Protein 2P4V (pdb70)

GO terms:
  GO:0003711 transcription elongation factor activity (F, IDA)
  GO:0032784 regulation of DNA-templated transcription elongation (P, IDA)
  GO:0006352 DNA-templated transcription initiation (P, IDA)

Foldseek 3Di:
DAAQEFEPVLLVVLVVLLCCLVPPVLVVLVVQLVVQVVVDDDPVDPSNVVSVVVNVVSVVVNVVSVVSSVRHDYDDDFCPPDQWQAAQKWWWKADDVGDIDIFGEGDPVDADVPPGHHYCVDQVVVQSRTDGQWDWTWGDDDVDTDIMTTHDIDHD/DADQEFEPVLLVVLVVLLVCLPPPVLVVLVVQLVVQVVVDDDPVDPSVVVSVVVNVVSVVVNVVSVVSSVRRHYDDDFDPPDQWQAAQKWWWKADPVGDIDIFGEGDPVGADVPRGHHYCVDQVNVQSRTDGQWDWTWGDDDVDTDIMTTHDIDHD/DAAQEFAPVVLVVLVVLLCCLVPPVLVVLVVQLVVQVVVDDDPVRPSNVVSVVVNVVSVVVNVVSVVSSVRHHHDDDFCPPDQWQAAQKWWWKADDVGDIDIFGEGDPVDADVPPGHHYCVDQVVVQSRTDGQWDWTWGDDDVDTDIMTTHDIDHD/DAAQEFEPVLLVVLVVLLVCLPPPVLVVLVVQLVVQVVVDDDPVDPSNVVSVVVNVVSVVVNVVSVVSSVRHDYDPDFDPPDQWQAAQKWWWKADDVGDIDIFGEGAPVDADVPPGHHYCVDQVVVQSRTDGQWDWTWGDDDVDTDIMTTHDIDHD/DADQEFEPVLLVVLVVLLVCLPPPVLVVLVVQLVVQVVVDDDPVDPSNVVSVVVNVVSVVVNVVSVVSSVRRHYDPDFDPPDQWQAAQKWWWKADPVGDIDIFGEGAPVGADVPRGHHYCVDQVVVQSRTDGQWDWTWGDDDVDTDIMTTHDIDHD/DAAQEFAPVVLVVLVVLLCCLPPPVLVVLVVQLVVQVVVDDDPVDPSNVVSVVVNVVSVVVNVVSVVSSVRHHYDPDFDPPDQWQAAQKWWWKADPVGDIDIFGEGDPVDADVPPGHHYCVDQVNVQSRTDGQWDWTWGDDDVDTDIMTTHDIDHD

CATH classification: 1.10.287.180 (+1 more: 3.10.50.30)

Nearest PDB structures (foldseek):
  6rin-assembly1_F  TM=9.075E-01  e=1.673E-26  Escherichia coli K-12
  1grj-assembly1_A  TM=8.579E-01  e=1.711E-11  Escherichia coli
  3aoh-assembly2_Y  TM=8.380E-01  e=1.617E-10  Thermus thermophilus HB8
  4wqt-assembly3_Z  TM=8.613E-01  e=5.631E-10  Thermus thermophilus HB8
  2f23-assembly2_B  TM=4.258E-01  e=1.519E-10  Thermus thermophilus HB27

InterPro domains:
  IPR001437 Transcription elongation factor, GreA/GreB, C-terminal [PF01272] (81-155)
  IPR006358 Transcription elongation factor GreB [MF_00930] (1-156)
  IPR006358 Transcription elongation factor GreB [TIGR01461] (2-157)
  IPR018151 Transcription elongation factor, GreA/GreB, conserved site [PS00829] (17-48)
  IPR018151 Transcription elongation factor, GreA/GreB, conserved site [PS00830] (119-135)
  IPR022691 Transcription elongation factor, GreA/GreB, N-terminal [PF03449] (6-74)
  IPR023459 Transcription elongation factor GreA/GreB family [PIRSF006092] (4-155)
  IPR023459 Transcription elongation factor GreA/GreB family [PTHR30437] (3-156)
  IPR028624 Transcription elongation factor GreA/GreB [MF_00105] (2-154)
  IPR036805 Transcription elongation factor, GreA/GreB, N-terminal domain superfamily [G3DSA:1.10.287.180] (1-76)
  IPR036805 Transcription elongation factor, GreA/GreB, N-terminal domain superfamily [SSF46557] (3-78)
  IPR036953 Transcription elongation factor GreA/GreB, C-terminal domain superfamily [G3DSA:3.10.50.30] (77-158)

Organism: Escherichia coli (strain K12) (NCBI:txid83333)

Sequence (936 aa):
MKTPLVTREGYEKLKQELNYLWREERPEVTKKVTWAASLGDRSENADYQYNKKRLREIDRRVRYLTKCMENLKIVDYSPQQEGKVFFGAWVEIENDDGVTHRFRIVGYDEIFGRKDYISIDSPMARALLKKEVGDLAVVNTPAGEASWYVNAIEYVMKTPLVTREGYEKLKQELNYLWREERPEVTKKVTWAASLGDRSENADYQYNKKRLREIDRRVRYLTKCMENLKIVDYSPQQEGKVFFGAWVEIENDDGVTHRFRIVGYDEIFGRKDYISIDSPMARALLKKEVGDLAVVNTPAGEASWYVNAIEYVMKTPLVTREGYEKLKQELNYLWREERPEVTKKVTWAASLGDRSENADYQYNKKRLREIDRRVRYLTKCMENLKIVDYSPQQEGKVFFGAWVEIENDDGVTHRFRIVGYDEIFGRKDYISIDSPMARALLKKEVGDLAVVNTPAGEASWYVNAIEYVMKTPLVTREGYEKLKQELNYLWREERPEVTKKVTWAASLGDRSENADYQYNKKRLREIDRRVRYLTKCMENLKIVDYSPQQEGKVFFGAWVEIENDDGVTHRFRIVGYDEIFGRKDYISIDSPMARALLKKEVGDLAVVNTPAGEASWYVNAIEYVMKTPLVTREGYEKLKQELNYLWREERPEVTKKVTWAASLGDRSENADYQYNKKRLREIDRRVRYLTKCMENLKIVDYSPQQEGKVFFGAWVEIENDDGVTHRFRIVGYDEIFGRKDYISIDSPMARALLKKEVGDLAVVNTPAGEASWYVNAIEYVMKTPLVTREGYEKLKQELNYLWREERPEVTKKVTWAASLGDRSENADYQYNKKRLREIDRRVRYLTKCMENLKIVDYSPQQEGKVFFGAWVEIENDDGVTHRFRIVGYDEIFGRKDYISIDSPMARALLKKEVGDLAVVNTPAGEASWYVNAIEYV

Radius of gyration: 55.01 Å; Cα contacts (8 Å, |Δi|>4): 1541; chains: 6; bounding box: 111×116×111 Å

Secondary structure (DSSP, 8-state):
----EE-HHHHHHHHHHHHIIIIIIHHHHHHHHHHHHHHS-TTT-HHHHHHHHHHHHHHHHHHHHHHHHHH-EE----SSS-SS-SSS-EEEEE-TT---EEEEB--STT--SSS--B-TTSHHHHHSTT--TT-EEEEE-SS-EEEEEEEEEE--/----EE-HHHHHHHHHHHHIIIIIIHHHHHHHHHHHHHHS-TTT-HHHHHHHHHHHHHHHHHHHHHHHHHHPEE----SSS-SS-SSS-EEEEE-TT---EEEEB--STT--SSS--B-TTSHHHHHSTT--TT-EEEEE-SS-EEEEEEEEEE--/----EE-HHHHHHHHHHHHIIIIIIHHHHHHHHHHHHHHS-TTT-HHHHHHHHHHHHHHHHHHHHHHHHHH-EE----SSS-SS-SSS-EEEEE-TT---EEEEB--STT--SSS--B-TTSHHHHHTTT--TT-EEEEE-SS-EEEEEEEEEE--/----EE-HHHHHHHHHHHHIIIIIIHHHHHHHHHHHHHHS-TTT-HHHHHHHHHHHHHHHHHHHHHHHHHH-EE----SSS-SS-SSS-EEEEE-TT---EEEEB--STT--SSS--B-TTSHHHHHSTT--TT-EEEEE-SS-EEEEEEEEEE--/----EE-HHHHHHHHHHHHIIIIIIHHHHHHHHHHHHHHS-TTT-HHHHHHHHHHHHHHHHHHHHHHHHHHPEE----SSS-SS-SSS-EEEEE-TT---EEEEB--STT--SSS--B-TTSHHHHHSTT--TT-EEEEE-SS-EEEEEEEEEE--/----EE-HHHHHHHHHHHHIIIIIIHHHHHHHHHHHHHHS-TTT-HHHHHHHHHHHHHHHHHHHHHHHHHH-EE----SSS-SS-SSS-EEEEE-TT---EEEEB--STT--SSS--B-TTSHHHHHTTT--TT-EEEEE-SS-EEEEEEEEEE--

B-factor: mean 42.67, std 9.83, range [2.86, 78.18]

Structure (mmCIF, N/CA/C/O backbone):
data_2P4V
#
_entry.id   2P4V
#
_cell.length_a   148.320
_cell.length_b   148.320
_cell.length_c   116.770
_cell.angle_alpha   90.00
_cell.angle_beta   90.00
_cell.angle_gamma   90.00
#
_symmetry.space_group_name_H-M   'P 43'
#
loop_
_entity.id
_entity.type
_entity.pdbx_description
1 polymer 'Transcription elongation factor greB'
2 water water
#
loop_
_atom_site.group_PDB
_atom_site.id
_atom_site.type_symbol
_atom_site.label_atom_id
_atom_site.label_alt_id
_atom_site.label_comp_id
_atom_site.label_asym_id
_atom_site.label_entity_id
_atom_site.label_seq_id
_atom_site.pdbx_PDB_ins_code
_atom_site.Cartn_x
_atom_site.Cartn_y
_atom_site.Cartn_z
_atom_site.occupancy
_atom_site.B_iso_or_equiv
_atom_site.auth_seq_id
_atom_site.auth_comp_id
_atom_site.auth_asym_id
_atom_site.auth_atom_id
_atom_site.pdbx_PDB_model_num
ATOM 1 N N . MET A 1 1 ? 22.243 96.285 5.055 1.00 57.29 1 MET A N 1
ATOM 2 C CA . MET A 1 1 ? 23.469 95.662 4.484 1.00 57.23 1 MET A CA 1
ATOM 3 C C . MET A 1 1 ? 23.978 94.502 5.367 1.00 56.20 1 MET A C 1
ATOM 4 O O . MET A 1 1 ? 24.939 93.819 5.020 1.00 56.53 1 MET A O 1
ATOM 9 N N . LYS A 1 2 ? 23.334 94.297 6.512 1.00 54.47 2 LYS A N 1
ATOM 10 C CA . LYS A 1 2 ? 23.682 93.213 7.439 1.00 51.70 2 LYS A CA 1
ATOM 11 C C . LYS A 1 2 ? 22.456 92.309 7.601 1.00 50.56 2 LYS A C 1
ATOM 12 O O . LYS A 1 2 ? 21.435 92.747 8.136 1.00 50.48 2 LYS A O 1
ATOM 18 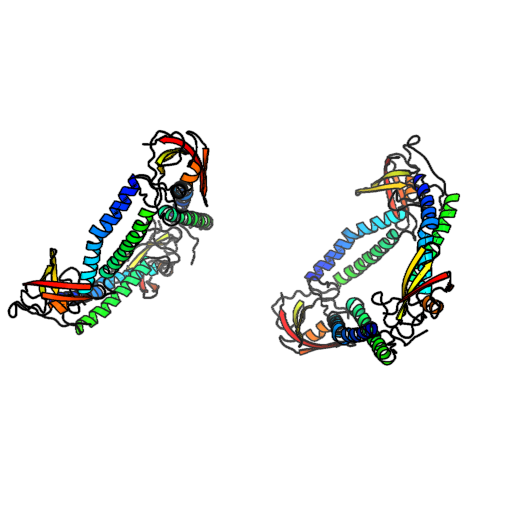N N . THR A 1 3 ? 22.534 91.062 7.142 1.00 48.43 3 THR A N 1
ATOM 19 C CA . THR A 1 3 ? 21.361 90.195 7.244 1.00 46.84 3 THR A CA 1
ATOM 20 C C . THR A 1 3 ? 21.549 88.996 8.186 1.00 45.94 3 THR A C 1
ATOM 21 O O . THR A 1 3 ? 22.489 88.219 8.036 1.00 46.36 3 THR A O 1
ATOM 25 N N . PRO A 1 4 ? 20.619 88.840 9.159 1.00 44.15 4 PRO A N 1
ATOM 26 C CA . PRO A 1 4 ? 20.517 87.826 10.214 1.00 41.46 4 PRO A CA 1
ATOM 27 C C . PRO A 1 4 ? 20.216 86.406 9.734 1.00 40.22 4 PRO A C 1
ATOM 28 O O . PRO A 1 4 ? 20.666 85.456 10.371 1.00 41.83 4 PRO A O 1
ATOM 32 N N . LEU A 1 5 ? 19.471 86.222 8.655 1.00 37.73 5 LEU A N 1
ATOM 33 C CA . LEU A 1 5 ? 19.155 84.862 8.233 1.00 36.00 5 LEU A CA 1
ATOM 34 C C . LEU A 1 5 ? 20.409 84.023 8.023 1.00 35.66 5 LEU A C 1
ATOM 35 O O . LEU A 1 5 ? 21.383 84.485 7.438 1.00 35.65 5 LEU A O 1
ATOM 40 N N . VAL A 1 6 ? 20.363 82.797 8.525 1.00 35.71 6 VAL A N 1
ATOM 41 C CA . VAL A 1 6 ? 21.450 81.856 8.429 1.00 36.89 6 VAL A CA 1
ATOM 42 C C . VAL A 1 6 ? 20.900 80.449 8.407 1.00 37.98 6 VAL A C 1
ATOM 43 O O . VAL A 1 6 ? 19.960 80.060 9.084 1.00 38.16 6 VAL A O 1
ATOM 47 N N . THR A 1 7 ? 21.465 79.701 7.552 1.00 38.25 7 THR A N 1
ATOM 48 C CA . THR A 1 7 ? 21.085 78.335 7.417 1.00 38.20 7 THR A CA 1
ATOM 49 C C . THR A 1 7 ? 21.292 77.567 8.723 1.00 38.88 7 THR A C 1
ATOM 50 O O . THR A 1 7 ? 22.070 77.981 9.593 1.00 39.04 7 THR A O 1
ATOM 54 N N . ARG A 1 8 ? 20.601 76.438 8.849 1.00 39.89 8 ARG A N 1
ATOM 55 C CA . ARG A 1 8 ? 20.775 75.562 10.014 1.00 40.64 8 ARG A CA 1
ATOM 56 C C . ARG A 1 8 ? 22.197 75.013 10.007 1.00 40.83 8 ARG A C 1
ATOM 57 O O . ARG A 1 8 ? 22.871 74.962 11.035 1.00 41.33 8 ARG A O 1
ATOM 65 N N . GLU A 1 9 ? 22.638 74.602 8.822 1.00 40.91 9 GLU A N 1
ATOM 66 C CA . GLU A 1 9 ? 23.975 74.079 8.663 1.00 40.32 9 GLU A CA 1
ATOM 67 C C . GLU A 1 9 ? 24.988 75.107 9.131 1.00 39.89 9 GLU A C 1
ATOM 68 O O . GLU A 1 9 ? 25.813 74.827 9.991 1.00 38.94 9 GLU A O 1
ATOM 74 N N . GLY A 1 10 ? 24.893 76.305 8.564 1.00 40.47 10 GLY A N 1
ATOM 75 C CA . GLY A 1 10 ? 25.803 77.381 8.904 1.00 41.40 10 GLY A CA 1
ATOM 76 C C . GLY A 1 10 ? 25.822 77.688 10.375 1.00 41.98 10 GLY A C 1
ATOM 77 O O . GLY A 1 10 ? 26.823 78.168 10.913 1.00 43.80 10 GLY A O 1
ATOM 78 N N . TYR A 1 11 ? 24.716 77.414 11.044 1.00 41.63 11 TYR A N 1
ATOM 79 C CA . TYR A 1 11 ? 24.666 77.678 12.465 1.00 41.29 11 TYR A CA 1
ATOM 80 C C . TYR A 1 11 ? 25.623 76.754 13.203 1.00 41.14 11 TYR A C 1
ATOM 81 O O . TYR A 1 11 ? 26.441 77.194 14.010 1.00 41.03 11 TYR A O 1
ATOM 90 N N . GLU A 1 12 ? 25.502 75.468 12.908 1.00 41.37 12 GLU A N 1
ATOM 91 C CA . GLU A 1 12 ? 26.343 74.459 13.522 1.00 42.16 12 GLU A CA 1
ATOM 92 C C . GLU A 1 12 ? 27.809 74.874 13.517 1.00 42.43 12 GLU A C 1
ATOM 93 O O . GLU A 1 12 ? 28.525 74.681 14.505 1.00 42.35 12 GLU A O 1
ATOM 99 N N . LYS A 1 13 ? 28.241 75.452 12.402 1.00 42.66 13 LYS A N 1
ATOM 100 C CA . LYS A 1 13 ? 29.618 75.892 12.242 1.00 43.31 13 LYS A CA 1
ATOM 101 C C . LYS A 1 13 ? 29.969 76.992 13.221 1.00 42.47 13 LYS A C 1
ATOM 102 O O . LYS A 1 13 ? 30.916 76.861 13.991 1.00 42.59 13 LYS A O 1
ATOM 108 N N . LEU A 1 14 ? 29.209 78.078 13.187 1.00 41.02 14 LEU A N 1
ATOM 109 C CA . LEU A 1 14 ? 29.463 79.184 14.080 1.00 40.78 14 LEU A CA 1
ATOM 110 C C . LEU A 1 14 ? 29.618 78.691 15.501 1.00 40.79 14 LEU A C 1
ATOM 111 O O . LEU A 1 14 ? 30.488 79.157 16.240 1.00 41.60 14 LEU A O 1
ATOM 116 N N . LYS A 1 15 ? 28.779 77.737 15.886 1.00 40.89 15 LYS A N 1
ATOM 117 C CA . LYS A 1 15 ? 28.896 77.178 17.221 1.00 41.12 15 LYS A CA 1
ATOM 118 C C . LYS A 1 15 ? 30.234 76.454 17.333 1.00 41.31 15 LYS A C 1
ATOM 119 O O . LYS A 1 15 ? 31.001 76.648 18.287 1.00 41.18 15 LYS A O 1
ATOM 125 N N . GLN A 1 16 ? 30.496 75.623 16.330 1.00 40.98 16 GLN A N 1
ATOM 126 C CA . GLN A 1 16 ? 31.720 74.840 16.265 1.00 40.28 16 GLN A CA 1
ATOM 127 C C . GLN A 1 16 ? 32.949 75.738 16.412 1.00 39.72 16 GLN A C 1
ATOM 128 O O . GLN A 1 16 ? 33.860 75.397 17.167 1.00 40.18 16 GLN A O 1
ATOM 134 N N . GLU A 1 17 ? 32.971 76.880 15.717 1.00 38.31 17 GLU A N 1
ATOM 135 C CA . GLU A 1 17 ? 34.124 77.778 15.790 1.00 36.21 17 GLU A CA 1
ATOM 136 C C . GLU A 1 17 ? 34.360 78.268 17.205 1.00 35.81 17 GLU A C 1
ATOM 137 O O . GLU A 1 17 ? 35.439 78.061 17.773 1.00 35.09 17 GLU A O 1
ATOM 143 N N . LEU A 1 18 ? 33.350 78.912 17.778 1.00 34.90 18 LEU A N 1
ATOM 144 C CA . LEU A 1 18 ? 33.466 79.418 19.133 1.00 34.97 18 LEU A CA 1
ATOM 145 C C . LEU A 1 18 ? 33.973 78.323 20.060 1.00 36.26 18 LEU A C 1
ATOM 146 O O . LEU A 1 18 ? 34.648 78.590 21.065 1.00 36.99 18 LEU A O 1
ATOM 151 N N . ASN A 1 19 ? 33.633 77.084 19.708 1.00 37.39 19 ASN A N 1
ATOM 152 C CA . ASN A 1 19 ? 34.073 75.930 20.472 1.00 37.67 19 ASN A CA 1
ATOM 153 C C . ASN A 1 19 ? 35.553 75.691 20.253 1.00 37.19 19 ASN A C 1
ATOM 154 O O . ASN A 1 19 ? 36.324 75.629 21.203 1.00 38.06 19 ASN A O 1
ATOM 159 N N . TYR A 1 20 ? 35.951 75.572 18.998 1.00 36.84 20 TYR A N 1
ATOM 160 C CA . TYR A 1 20 ? 37.347 75.357 18.664 1.00 37.04 20 TYR A CA 1
ATOM 161 C C . TYR A 1 20 ? 38.202 76.529 19.113 1.00 37.16 20 TYR A C 1
ATOM 162 O O . TYR A 1 20 ? 39.362 76.353 19.457 1.00 38.31 20 TYR A O 1
ATOM 171 N N . LEU A 1 21 ? 37.631 77.721 19.119 1.00 37.13 21 LEU A N 1
ATOM 172 C CA . LEU A 1 21 ? 38.398 78.913 19.469 1.00 38.36 21 LEU A CA 1
ATOM 173 C C . LEU A 1 21 ? 38.697 79.051 20.964 1.00 39.55 21 LEU A C 1
ATOM 174 O O . LEU A 1 21 ? 39.845 79.330 21.356 1.00 40.13 21 LEU A O 1
ATOM 179 N N . TRP A 1 22 ? 37.668 78.855 21.783 1.00 39.97 22 TRP A N 1
ATOM 180 C CA . TRP A 1 22 ? 37.750 79.007 23.233 1.00 41.14 22 TRP A CA 1
ATOM 181 C C . TRP A 1 22 ? 38.278 77.755 23.939 1.00 40.57 22 TRP A C 1
ATOM 182 O O . TRP A 1 22 ? 38.868 77.843 25.012 1.00 40.30 22 TRP A O 1
ATOM 193 N N . ARG A 1 23 ? 38.080 76.594 23.342 1.00 40.36 23 ARG A N 1
ATOM 194 C CA . ARG A 1 23 ? 38.535 75.391 23.986 1.00 41.14 23 ARG A CA 1
ATOM 195 C C . ARG A 1 23 ? 39.771 74.793 23.339 1.00 40.69 23 ARG A C 1
ATOM 196 O O . ARG A 1 23 ? 40.515 74.078 24.002 1.00 41.44 23 ARG A O 1
ATOM 204 N N . GLU A 1 24 ? 40.024 75.075 22.067 1.00 40.53 24 GLU A N 1
ATOM 205 C CA . GLU A 1 24 ? 41.191 74.459 21.456 1.00 40.92 24 GLU A CA 1
ATOM 206 C C . GLU A 1 24 ? 42.303 75.408 20.993 1.00 41.54 24 GLU A C 1
ATOM 207 O O . GLU A 1 24 ? 43.471 75.070 21.170 1.00 41.26 24 GLU A O 1
ATOM 213 N N . GLU A 1 25 ? 42.016 76.577 20.415 1.00 42.15 25 GLU A N 1
ATOM 214 C CA . GLU A 1 25 ? 43.149 77.394 19.978 1.00 43.29 25 GLU A CA 1
ATOM 215 C C . GLU A 1 25 ? 43.555 78.451 20.991 1.00 43.27 25 GLU A C 1
ATOM 216 O O . GLU A 1 25 ? 44.734 78.807 21.041 1.00 43.57 25 GLU A O 1
ATOM 222 N N . ARG A 1 26 ? 42.630 78.977 21.792 1.00 43.35 26 ARG A N 1
ATOM 223 C CA . ARG A 1 26 ? 43.080 79.947 22.789 1.00 44.03 26 ARG A CA 1
ATOM 224 C C . ARG A 1 26 ? 44.196 79.318 23.640 1.00 44.26 26 ARG A C 1
ATOM 225 O O . ARG A 1 26 ? 45.194 79.977 23.983 1.00 43.32 26 ARG A O 1
ATOM 233 N N . PRO A 1 27 ? 44.039 78.027 23.992 1.00 44.33 27 PRO A N 1
ATOM 234 C CA . PRO A 1 27 ? 45.100 77.395 24.782 1.00 43.60 27 PRO A CA 1
ATOM 235 C C . PRO A 1 27 ? 46.430 77.425 24.039 1.00 42.41 27 PRO A C 1
ATOM 236 O O . PRO A 1 27 ? 47.455 77.758 24.615 1.00 42.44 27 PRO A O 1
ATOM 240 N N . GLU A 1 28 ? 46.396 77.087 22.753 1.00 40.17 28 GLU A N 1
ATOM 241 C CA . GLU A 1 28 ? 47.606 77.083 21.954 1.00 38.90 28 GLU A CA 1
ATOM 242 C C . GLU A 1 28 ? 48.262 78.466 21.907 1.00 38.27 28 GLU A C 1
ATOM 243 O O . GLU A 1 28 ? 49.432 78.612 22.245 1.00 37.89 28 GLU A O 1
ATOM 249 N N . VAL A 1 29 ? 47.509 79.487 21.513 1.00 37.74 29 VAL A N 1
ATOM 250 C CA . VAL A 1 29 ? 48.075 80.822 21.381 1.00 37.00 29 VAL A CA 1
ATOM 251 C C . VAL A 1 29 ? 48.621 81.369 22.686 1.00 37.11 29 VAL A C 1
ATOM 252 O O . VAL A 1 29 ? 49.769 81.815 22.729 1.00 38.12 29 VAL A O 1
ATOM 256 N N . THR A 1 30 ? 47.825 81.345 23.751 1.00 37.59 30 THR A N 1
ATOM 257 C CA . THR A 1 30 ? 48.296 81.911 25.013 1.00 37.85 30 THR A CA 1
ATOM 258 C C . THR A 1 30 ? 49.583 81.243 25.452 1.00 38.54 30 THR A C 1
ATOM 259 O O . THR A 1 30 ? 50.470 81.880 26.012 1.00 38.48 30 THR A O 1
ATOM 263 N N . LYS A 1 31 ? 49.684 79.951 25.176 1.00 39.48 31 LYS A N 1
ATOM 264 C CA . LYS A 1 31 ? 50.869 79.206 25.562 1.00 40.17 31 LYS A CA 1
ATOM 265 C C . LYS A 1 31 ? 52.132 79.722 24.878 1.00 39.92 31 LYS A C 1
ATOM 266 O O . LYS A 1 31 ? 53.187 79.777 25.512 1.00 40.15 31 LYS A O 1
ATOM 272 N N . LYS A 1 32 ? 52.050 80.106 23.605 1.00 39.87 32 LYS A N 1
ATOM 273 C CA . LYS A 1 32 ? 53.253 80.592 22.935 1.00 40.50 32 LYS A CA 1
ATOM 274 C C . LYS A 1 32 ? 53.659 81.959 23.460 1.00 40.16 32 LYS A C 1
ATOM 275 O O . LYS A 1 32 ? 54.821 82.151 23.835 1.00 41.98 32 LYS A O 1
ATOM 281 N N . VAL A 1 33 ? 52.718 82.903 23.503 1.00 38.52 33 VAL A N 1
ATOM 282 C CA . VAL A 1 33 ? 53.001 84.259 24.005 1.00 36.81 33 VAL A CA 1
ATOM 283 C C . VAL A 1 33 ? 53.725 84.178 25.352 1.00 36.27 33 VAL A C 1
ATOM 284 O O . VAL A 1 33 ? 54.517 85.056 25.727 1.00 36.69 33 VAL A O 1
ATOM 288 N N . THR A 1 34 ? 53.438 83.105 26.076 1.00 34.85 34 THR A N 1
ATOM 289 C CA . THR A 1 34 ? 54.066 82.877 27.348 1.00 33.25 34 THR A CA 1
ATOM 290 C C . THR A 1 34 ? 55.566 82.727 27.155 1.00 32.02 34 THR A C 1
ATOM 291 O O . THR A 1 34 ? 56.352 83.554 27.619 1.00 31.40 34 THR A O 1
ATOM 295 N N . TRP A 1 35 ? 55.953 81.669 26.455 1.00 30.43 35 TRP A N 1
ATOM 296 C CA . TRP A 1 35 ? 57.364 81.396 26.227 1.00 30.62 35 TRP A CA 1
ATOM 297 C C . TRP A 1 35 ? 58.055 82.594 25.589 1.00 30.31 35 TRP A C 1
ATOM 298 O O . TRP A 1 35 ? 59.190 82.917 25.906 1.00 30.75 35 TRP A O 1
ATOM 309 N N . ALA A 1 36 ? 57.356 83.250 24.682 1.00 30.57 36 ALA A N 1
ATOM 310 C CA . ALA A 1 36 ? 57.913 84.389 23.990 1.00 31.35 36 ALA A CA 1
ATOM 311 C C . ALA A 1 36 ? 58.486 85.392 24.965 1.00 32.81 36 ALA A C 1
ATOM 312 O O . ALA A 1 36 ? 59.593 85.897 24.781 1.00 35.05 36 ALA A O 1
ATOM 314 N N . ALA A 1 37 ? 57.733 85.679 26.013 1.00 33.12 37 ALA A N 1
ATOM 315 C CA . ALA A 1 37 ? 58.194 86.638 26.987 1.00 33.35 37 ALA A CA 1
ATOM 316 C C . ALA A 1 37 ? 59.377 86.086 27.760 1.00 34.18 37 ALA A C 1
ATOM 317 O O . ALA A 1 37 ? 60.385 86.775 27.944 1.00 34.72 37 ALA A O 1
ATOM 319 N N . SER A 1 38 ? 59.255 84.844 28.210 1.00 34.91 38 SER A N 1
ATOM 320 C CA . SER A 1 38 ? 60.333 84.198 28.954 1.00 36.57 38 SER A CA 1
ATOM 321 C C . SER A 1 38 ? 61.625 84.222 28.136 1.00 36.45 38 SER A C 1
ATOM 322 O O . SER A 1 38 ? 62.717 84.434 28.663 1.00 37.11 38 SER A O 1
ATOM 325 N N . LEU A 1 39 ? 61.471 84.028 26.834 1.00 36.12 39 LEU A N 1
ATOM 326 C CA . LEU A 1 39 ? 62.591 83.960 25.916 1.00 36.09 39 LEU A CA 1
ATOM 327 C C . LEU A 1 39 ? 63.343 85.265 25.670 1.00 36.71 39 LEU A C 1
ATOM 328 O O . LEU A 1 39 ? 64.549 85.200 25.456 1.00 37.47 39 LEU A O 1
ATOM 333 N N . GLY A 1 40 ? 62.705 86.436 25.674 1.00 37.22 40 GLY A N 1
ATOM 334 C CA . GLY A 1 40 ? 63.517 87.616 25.417 1.00 36.92 40 GLY A CA 1
ATOM 335 C C . GLY A 1 40 ? 62.772 88.886 25.085 1.00 37.15 40 GLY A C 1
ATOM 336 O O . GLY A 1 40 ? 61.596 89.039 25.399 1.00 38.14 40 GLY A O 1
ATOM 337 N N . ASP A 1 41 ? 63.497 89.794 24.431 1.00 36.95 41 ASP A N 1
ATOM 338 C CA . ASP A 1 41 ? 63.036 91.132 24.052 1.00 37.18 41 ASP A CA 1
ATOM 339 C C . ASP A 1 41 ? 61.783 91.162 23.206 1.00 37.74 41 ASP A C 1
ATOM 340 O O . ASP A 1 41 ? 61.583 90.367 22.297 1.00 38.20 41 ASP A O 1
ATOM 345 N N . ARG A 1 42 ? 60.960 92.145 23.548 1.00 39.74 42 ARG A N 1
ATOM 346 C CA . ARG A 1 42 ? 59.640 92.404 22.978 1.00 41.67 42 ARG A CA 1
ATOM 347 C C . ARG A 1 42 ? 59.595 92.750 21.484 1.00 42.75 42 ARG A C 1
ATOM 348 O O . ARG A 1 42 ? 58.879 92.095 20.724 1.00 43.74 42 ARG A O 1
ATOM 356 N N . SER A 1 43 ? 60.344 93.754 21.038 1.00 43.05 43 SER A N 1
ATOM 357 C CA . SER A 1 43 ? 60.270 94.160 19.632 1.00 43.67 43 SER A CA 1
ATOM 358 C C . SER A 1 43 ? 60.964 93.215 18.641 1.00 42.70 43 SER A C 1
ATOM 359 O O . SER A 1 43 ? 60.341 92.778 17.667 1.00 42.30 43 SER A O 1
ATOM 362 N N . GLU A 1 44 ? 62.237 92.899 18.869 1.00 42.29 44 GLU A N 1
ATOM 363 C CA . GLU A 1 44 ? 62.976 92.052 17.939 1.00 41.77 44 GLU A CA 1
ATOM 364 C C . GLU A 1 44 ? 62.314 90.687 17.751 1.00 40.72 44 GLU A C 1
ATOM 365 O O . GLU A 1 44 ? 62.452 90.075 16.692 1.00 40.17 44 GLU A O 1
ATOM 371 N N . ASN A 1 45 ? 61.588 90.218 18.764 1.00 39.37 45 ASN A N 1
ATOM 372 C CA . ASN A 1 45 ? 60.921 88.916 18.678 1.00 37.70 45 ASN A CA 1
ATOM 373 C C . ASN A 1 45 ? 59.642 88.999 17.864 1.00 37.01 45 ASN A C 1
ATOM 374 O O . ASN A 1 45 ? 58.674 89.646 18.267 1.00 36.00 45 ASN A O 1
ATOM 379 N N . ALA A 1 46 ? 59.645 88.331 16.718 1.00 37.11 46 ALA A N 1
ATOM 380 C CA . ALA A 1 46 ? 58.496 88.336 15.819 1.00 38.07 46 ALA A CA 1
ATOM 381 C C . ALA A 1 46 ? 57.397 87.349 16.242 1.00 38.11 46 ALA A C 1
ATOM 382 O O . ALA A 1 46 ? 56.232 87.533 15.899 1.00 38.18 46 ALA A O 1
ATOM 384 N N . ASP A 1 47 ? 57.757 86.308 16.981 1.00 37.97 47 ASP A N 1
ATOM 385 C CA . ASP A 1 47 ? 56.759 85.339 17.374 1.00 37.37 47 ASP A CA 1
ATOM 386 C C . ASP A 1 47 ? 55.966 85.815 18.581 1.00 37.84 47 ASP A C 1
ATOM 387 O O . ASP A 1 47 ? 54.807 85.441 18.746 1.00 38.52 47 ASP A O 1
ATOM 392 N N . TYR A 1 48 ? 56.581 86.630 19.432 1.00 38.15 48 TYR A N 1
ATOM 393 C CA . TYR A 1 48 ? 55.855 87.166 20.567 1.00 38.50 48 TYR A CA 1
ATOM 394 C C . TYR A 1 48 ? 54.784 88.112 20.048 1.00 39.67 48 TYR A C 1
ATOM 395 O O . TYR A 1 48 ? 53.663 88.140 20.543 1.00 40.57 48 TYR A O 1
ATOM 404 N N . GLN A 1 49 ? 55.156 88.884 19.030 1.00 40.50 49 GLN A N 1
ATOM 405 C CA . GLN A 1 49 ? 54.254 89.849 18.425 1.00 41.28 49 GLN A CA 1
ATOM 406 C C . GLN A 1 49 ? 53.210 89.180 17.534 1.00 41.86 49 GLN A C 1
ATOM 407 O O . GLN A 1 49 ? 52.025 89.514 17.623 1.00 43.34 49 GLN A O 1
ATOM 413 N N . TYR A 1 50 ? 53.625 88.242 16.682 1.00 40.95 50 TYR A N 1
ATOM 414 C CA . TYR A 1 50 ? 52.657 87.585 15.807 1.00 40.20 50 TYR A CA 1
ATOM 415 C C . TYR A 1 50 ? 51.577 86.911 16.628 1.00 40.31 50 TYR A C 1
ATOM 416 O O . TYR A 1 50 ? 50.389 87.055 16.346 1.00 40.29 50 TYR A O 1
ATOM 425 N N . ASN A 1 51 ? 51.999 86.182 17.657 1.00 40.21 51 ASN A N 1
ATOM 426 C CA . ASN A 1 51 ? 51.049 85.462 18.475 1.00 39.61 51 ASN A CA 1
ATOM 427 C C . ASN A 1 51 ? 50.183 86.381 19.307 1.00 39.56 51 ASN A C 1
ATOM 428 O O . ASN A 1 51 ? 49.056 86.027 19.655 1.00 39.99 51 ASN A O 1
ATOM 433 N N . LYS A 1 52 ? 50.677 87.566 19.630 1.00 38.88 52 LYS A N 1
ATOM 434 C CA . LYS A 1 52 ? 49.832 88.468 20.374 1.00 38.14 52 LYS A CA 1
ATOM 435 C C . LYS A 1 52 ? 48.676 88.905 19.471 1.00 37.90 52 LYS A C 1
ATOM 436 O O . LYS A 1 52 ? 47.526 89.010 19.912 1.00 37.52 52 LYS A O 1
ATOM 442 N N . LYS A 1 53 ? 48.984 89.136 18.197 1.00 37.10 53 LYS A N 1
ATOM 443 C CA . LYS A 1 53 ? 47.952 89.561 17.267 1.00 36.82 53 LYS A CA 1
ATOM 444 C C . LYS A 1 53 ? 46.918 88.472 17.048 1.00 37.26 53 LYS A C 1
ATOM 445 O O . LYS A 1 53 ? 45.726 88.716 17.205 1.00 36.98 53 LYS A O 1
ATOM 451 N N . ARG A 1 54 ? 47.356 87.271 16.680 1.00 37.43 54 ARG A N 1
ATOM 452 C CA . ARG A 1 54 ? 46.403 86.197 16.440 1.00 39.13 54 ARG A CA 1
ATOM 453 C C . ARG A 1 54 ? 45.503 86.002 17.653 1.00 40.65 54 ARG A C 1
ATOM 454 O O . ARG A 1 54 ? 44.368 85.543 17.532 1.00 40.33 54 ARG A O 1
ATOM 462 N N . LEU A 1 55 ? 46.006 86.351 18.833 1.00 42.37 55 LEU A N 1
ATOM 463 C CA . LEU A 1 55 ? 45.190 86.228 20.035 1.00 44.69 55 LEU A CA 1
ATOM 464 C C . LEU A 1 55 ? 44.236 87.418 20.143 1.00 45.88 55 LEU A C 1
ATOM 465 O O . LEU A 1 55 ? 43.119 87.301 20.649 1.00 45.77 55 LEU A O 1
ATOM 470 N N . ARG A 1 56 ? 44.679 88.575 19.675 1.00 47.35 56 ARG A N 1
ATOM 471 C CA . ARG A 1 56 ? 43.789 89.723 19.679 1.00 48.03 56 ARG A CA 1
ATOM 472 C C . ARG A 1 56 ? 42.692 89.481 18.637 1.00 47.09 56 ARG A C 1
ATOM 473 O O . ARG A 1 56 ? 41.518 89.763 18.861 1.00 46.45 56 ARG A O 1
ATOM 481 N N . GLU A 1 57 ? 43.101 88.946 17.493 1.00 46.38 57 GLU A N 1
ATOM 482 C CA . GLU A 1 57 ? 42.170 88.644 16.426 1.00 45.92 57 GLU A CA 1
ATOM 483 C C . GLU A 1 57 ? 41.236 87.529 16.870 1.00 45.95 57 GLU A C 1
ATOM 484 O O . GLU A 1 57 ? 40.034 87.577 16.617 1.00 45.40 57 GLU A O 1
ATOM 490 N N . ILE A 1 58 ? 41.801 86.532 17.553 1.00 46.36 58 ILE A N 1
ATOM 491 C CA . ILE A 1 58 ? 41.024 85.384 17.986 1.00 47.14 58 ILE A CA 1
ATOM 492 C C . ILE A 1 58 ? 39.921 85.773 18.967 1.00 47.54 58 ILE A C 1
ATOM 493 O O . ILE A 1 58 ? 38.752 85.440 18.761 1.00 47.87 58 ILE A O 1
ATOM 498 N N . ASP A 1 59 ? 40.270 86.483 20.026 1.00 49.02 59 ASP A N 1
ATOM 499 C CA . ASP A 1 59 ? 39.259 86.881 20.992 1.00 50.41 59 ASP A CA 1
ATOM 500 C C . ASP A 1 59 ? 38.273 87.846 20.344 1.00 50.45 59 ASP A C 1
ATOM 501 O O . ASP A 1 59 ? 37.152 88.021 20.824 1.00 51.43 59 ASP A O 1
ATOM 506 N N . ARG A 1 60 ? 38.685 88.471 19.244 1.00 49.50 60 ARG A N 1
ATOM 507 C CA . ARG A 1 60 ? 37.799 89.400 18.573 1.00 47.36 60 ARG A CA 1
ATOM 508 C C . ARG A 1 60 ? 36.656 88.654 17.936 1.00 45.49 60 ARG A C 1
ATOM 509 O O . ARG A 1 60 ? 35.495 88.970 18.188 1.00 44.92 60 ARG A O 1
ATOM 517 N N . ARG A 1 61 ? 36.975 87.653 17.125 1.00 43.48 61 ARG A N 1
ATOM 518 C CA . ARG A 1 61 ? 35.918 86.896 16.507 1.00 42.59 61 ARG A CA 1
ATOM 519 C C . ARG A 1 61 ? 35.117 86.181 17.567 1.00 42.09 61 ARG A C 1
ATOM 520 O O . ARG A 1 61 ? 33.924 85.946 17.394 1.00 41.93 61 ARG A O 1
ATOM 528 N N . VAL A 1 62 ? 35.769 85.845 18.673 1.00 41.69 62 VAL A N 1
ATOM 529 C CA . VAL A 1 62 ? 35.058 85.180 19.744 1.00 42.53 62 VAL A CA 1
ATOM 530 C C . VAL A 1 62 ? 33.903 86.073 20.183 1.00 43.61 62 VAL A C 1
ATOM 531 O O . VAL A 1 62 ? 32.791 85.608 20.478 1.00 43.11 62 VAL A O 1
ATOM 535 N N . ARG A 1 63 ? 34.189 87.371 20.198 1.00 44.22 63 ARG A N 1
ATOM 536 C CA . ARG A 1 63 ? 33.207 88.358 20.597 1.00 45.67 63 ARG A CA 1
ATOM 537 C C . ARG A 1 63 ? 32.061 88.429 19.581 1.00 45.68 63 ARG A C 1
ATOM 538 O O . ARG A 1 63 ? 30.886 88.300 19.938 1.00 45.42 63 ARG A O 1
ATOM 546 N N . TYR A 1 64 ? 32.417 88.622 18.313 1.00 46.01 64 TYR A N 1
ATOM 547 C CA . TYR A 1 64 ? 31.446 88.727 17.220 1.00 44.83 64 TYR A CA 1
ATOM 548 C C . TYR A 1 64 ? 30.566 87.484 17.135 1.00 43.14 64 TYR A C 1
ATOM 549 O O . TYR A 1 64 ? 29.346 87.575 17.153 1.00 42.01 64 TYR A O 1
ATOM 558 N N . LEU A 1 65 ? 31.192 86.327 17.041 1.00 42.18 65 LEU A N 1
ATOM 559 C CA . LEU A 1 65 ? 30.451 85.096 16.946 1.00 42.77 65 LEU A CA 1
ATOM 560 C C . LEU A 1 65 ? 29.406 85.004 18.034 1.00 43.34 65 LEU A C 1
ATOM 561 O O . LEU A 1 65 ? 28.227 84.784 17.760 1.00 42.77 65 LEU A O 1
ATOM 566 N N . THR A 1 66 ? 29.852 85.178 19.271 1.00 45.01 66 THR A N 1
ATOM 567 C CA . THR A 1 66 ? 28.971 85.098 20.424 1.00 46.63 66 THR A CA 1
ATOM 568 C C . THR A 1 66 ? 27.687 85.902 20.223 1.00 47.29 66 THR A C 1
ATOM 569 O O . THR A 1 66 ? 26.590 85.390 20.471 1.00 47.31 66 THR A O 1
ATOM 573 N N . LYS A 1 67 ? 27.813 87.149 19.771 1.00 47.84 67 LYS A N 1
ATOM 574 C CA . LYS A 1 67 ? 26.623 87.972 19.602 1.00 48.86 67 LYS A CA 1
ATOM 575 C C . LYS A 1 67 ? 25.791 87.552 18.406 1.00 48.99 67 LYS A C 1
ATOM 576 O O . LYS A 1 67 ? 24.556 87.576 18.458 1.00 48.42 67 LYS A O 1
ATOM 582 N N . CYS A 1 68 ? 26.448 87.158 17.325 1.00 49.75 68 CYS A N 1
ATOM 583 C CA . CYS A 1 68 ? 25.690 86.757 16.153 1.00 50.19 68 CYS A CA 1
ATOM 584 C C . CYS A 1 68 ? 24.930 85.471 16.399 1.00 49.13 68 CYS A C 1
ATOM 585 O O . CYS A 1 68 ? 23.943 85.209 15.736 1.00 50.72 68 CYS A O 1
ATOM 588 N N . MET A 1 69 ? 25.377 84.672 17.354 1.00 47.70 69 MET A N 1
ATOM 589 C CA . MET A 1 69 ? 24.669 83.445 17.677 1.00 46.22 69 MET A CA 1
ATOM 590 C C . MET A 1 69 ? 23.274 83.761 18.211 1.00 44.74 69 MET A C 1
ATOM 591 O O . MET A 1 69 ? 22.297 83.110 17.862 1.00 44.90 69 MET A O 1
ATOM 596 N N . GLU A 1 70 ? 23.195 84.780 19.057 1.00 43.40 70 GLU A N 1
ATOM 597 C CA . GLU A 1 70 ? 21.942 85.187 19.680 1.00 41.17 70 GLU A CA 1
ATOM 598 C C . GLU A 1 70 ? 21.032 85.982 18.746 1.00 39.47 70 GLU A C 1
ATOM 599 O O . GLU A 1 70 ? 19.811 85.844 18.816 1.00 40.17 70 GLU A O 1
ATOM 605 N N . ASN A 1 71 ? 21.606 86.809 17.875 1.00 36.82 71 ASN A N 1
ATOM 606 C CA . ASN A 1 71 ? 20.787 87.655 17.002 1.00 32.97 71 ASN A CA 1
ATOM 607 C C . ASN A 1 71 ? 20.512 87.031 15.628 1.00 30.34 71 ASN A C 1
ATOM 608 O O . ASN A 1 71 ? 19.615 87.494 14.918 1.00 30.37 71 ASN A O 1
ATOM 613 N N . LEU A 1 72 ? 21.269 85.996 15.256 1.00 26.66 72 LEU A N 1
ATOM 614 C CA . LEU A 1 72 ? 21.078 85.340 13.975 1.00 23.65 72 LEU A CA 1
ATOM 615 C C . LEU A 1 72 ? 19.784 84.631 13.925 1.00 23.94 72 LEU A C 1
ATOM 616 O O . LEU A 1 72 ? 19.214 84.242 14.957 1.00 23.55 72 LEU A O 1
ATOM 621 N N . LYS A 1 73 ? 19.364 84.432 12.683 1.00 24.17 73 LYS A N 1
ATOM 622 C CA . LYS A 1 73 ? 18.109 83.765 12.491 1.00 24.76 73 LYS A CA 1
ATOM 623 C C . LYS A 1 73 ? 18.249 82.579 11.567 1.00 25.58 73 LYS A C 1
ATOM 624 O O . LYS A 1 73 ? 18.831 82.676 10.503 1.00 25.41 73 LYS A O 1
ATOM 630 N N . ILE A 1 74 ? 17.694 81.451 11.976 1.00 27.67 74 ILE A N 1
ATOM 631 C CA . ILE A 1 74 ? 17.789 80.279 11.146 1.00 30.98 74 ILE A CA 1
ATOM 632 C C . ILE A 1 74 ? 16.584 80.149 10.224 1.00 33.20 74 ILE A C 1
ATOM 633 O O . ILE A 1 74 ? 15.473 80.549 10.580 1.00 32.27 74 ILE A O 1
ATOM 638 N N . VAL A 1 75 ? 16.818 79.580 9.043 1.00 36.03 75 VAL A N 1
ATOM 639 C CA . VAL A 1 75 ? 15.750 79.383 8.057 1.00 38.08 75 VAL A CA 1
ATOM 640 C C . VAL A 1 75 ? 15.574 77.900 7.714 1.00 38.24 75 VAL A C 1
ATOM 641 O O . VAL A 1 75 ? 16.031 77.420 6.674 1.00 39.48 75 VAL A O 1
ATOM 645 N N . ASP A 1 76 ? 14.900 77.178 8.576 1.00 38.12 76 ASP A N 1
ATOM 646 C CA . ASP A 1 76 ? 14.712 75.770 8.333 1.00 39.46 76 ASP A CA 1
ATOM 647 C C . ASP A 1 76 ? 13.622 75.549 7.305 1.00 42.38 76 ASP A C 1
ATOM 648 O O . ASP A 1 76 ? 12.472 75.320 7.680 1.00 42.46 76 ASP A O 1
ATOM 653 N N . TYR A 1 77 ? 13.941 75.619 6.009 1.00 44.99 77 TYR A N 1
ATOM 654 C CA . TYR A 1 77 ? 12.863 75.378 5.072 1.00 47.98 77 TYR A CA 1
ATOM 655 C C . TYR A 1 77 ? 13.205 74.367 4.013 1.00 48.88 77 TYR A C 1
ATOM 656 O O . TYR A 1 77 ? 14.252 74.425 3.371 1.00 49.13 77 TYR A O 1
ATOM 665 N N . SER A 1 78 ? 12.258 73.443 3.843 1.00 49.79 78 SER A N 1
ATOM 666 C CA . SER A 1 78 ? 12.333 72.324 2.909 1.00 50.76 78 SER A CA 1
ATOM 667 C C . SER A 1 78 ? 11.532 72.589 1.590 1.00 50.71 78 SER A C 1
ATOM 668 O O . SER A 1 78 ? 10.946 73.663 1.425 1.00 49.87 78 SER A O 1
ATOM 671 N N . PRO A 1 79 ? 11.506 71.612 0.639 1.00 50.06 79 PRO A N 1
ATOM 672 C CA . PRO A 1 79 ? 10.828 71.654 -0.666 1.00 49.08 79 PRO A CA 1
ATOM 673 C C . PRO A 1 79 ? 9.354 72.127 -0.703 1.00 48.64 79 PRO A C 1
ATOM 674 O O . PRO A 1 79 ? 8.983 72.652 -1.747 1.00 49.77 79 PRO A O 1
ATOM 678 N N . GLN A 1 80 ? 8.509 71.981 0.327 1.00 47.49 80 GLN A N 1
ATOM 679 C CA . GLN A 1 80 ? 7.077 72.388 0.184 1.00 47.11 80 GLN A CA 1
ATOM 680 C C . GLN A 1 80 ? 6.880 73.657 -0.681 1.00 46.76 80 GLN A C 1
ATOM 681 O O . GLN A 1 80 ? 6.443 73.569 -1.834 1.00 45.57 80 GLN A O 1
ATOM 687 N N . GLN A 1 81 ? 7.186 74.826 -0.141 1.00 46.23 81 GLN A N 1
ATOM 688 C CA . GLN A 1 81 ? 7.075 76.033 -0.952 1.00 45.75 81 GLN A CA 1
ATOM 689 C C . GLN A 1 81 ? 8.307 76.166 -1.845 1.00 46.73 81 GLN A C 1
ATOM 690 O O . GLN A 1 81 ? 9.323 76.749 -1.459 1.00 46.68 81 GLN A O 1
ATOM 696 N N . GLU A 1 82 ? 8.200 75.611 -3.047 1.00 48.12 82 GLU A N 1
ATOM 697 C CA . GLU A 1 82 ? 9.295 75.593 -4.020 1.00 50.02 82 GLU A CA 1
ATOM 698 C C . GLU A 1 82 ? 8.921 76.330 -5.308 1.00 49.80 82 GLU A C 1
ATOM 699 O O . GLU A 1 82 ? 7.853 76.938 -5.404 1.00 50.75 82 GLU A O 1
ATOM 705 N N . GLY A 1 83 ? 9.804 76.270 -6.301 1.00 48.98 83 GLY A N 1
ATOM 706 C CA . GLY A 1 83 ? 9.551 76.938 -7.562 1.00 47.93 83 GLY A CA 1
ATOM 707 C C . GLY A 1 83 ? 10.224 78.288 -7.592 1.00 46.93 83 GLY A C 1
ATOM 708 O O . GLY A 1 83 ? 11.037 78.593 -8.478 1.00 47.49 83 GLY A O 1
ATOM 709 N N . LYS A 1 84 ? 9.884 79.101 -6.595 1.00 45.00 84 LYS A N 1
ATOM 710 C CA . LYS A 1 84 ? 10.441 80.437 -6.470 1.00 43.33 84 LYS A CA 1
ATOM 711 C C . LYS A 1 84 ? 11.785 80.364 -5.715 1.00 41.96 84 LYS A C 1
ATOM 712 O O . LYS A 1 84 ? 11.929 79.610 -4.747 1.00 41.67 84 LYS A O 1
ATOM 718 N N . VAL A 1 85 ? 12.740 81.173 -6.177 1.00 40.49 85 VAL A N 1
ATOM 719 C CA . VAL A 1 85 ? 14.165 81.250 -5.754 1.00 38.47 85 VAL A CA 1
ATOM 720 C C . VAL A 1 85 ? 14.569 81.616 -4.295 1.00 38.63 85 VAL A C 1
ATOM 721 O O . VAL A 1 85 ? 15.498 81.005 -3.777 1.00 37.71 85 VAL A O 1
ATOM 725 N N . PHE A 1 86 ? 13.917 82.570 -3.638 1.00 39.48 86 PHE A N 1
ATOM 726 C CA . PHE A 1 86 ? 14.320 83.120 -2.302 1.00 40.37 86 PHE A CA 1
ATOM 727 C C . PHE A 1 86 ? 15.512 82.519 -1.471 1.00 40.61 86 PHE A C 1
ATOM 728 O O . PHE A 1 86 ? 16.613 83.091 -1.550 1.00 40.97 86 PHE A O 1
ATOM 736 N N . PHE A 1 87 ? 15.384 81.437 -0.696 1.00 40.74 87 PHE A N 1
ATOM 737 C CA . PHE A 1 87 ? 16.541 81.058 0.176 1.00 40.84 87 PHE A CA 1
ATOM 738 C C . PHE A 1 87 ? 17.023 79.620 0.097 1.00 42.31 87 PHE A C 1
ATOM 739 O O . PHE A 1 87 ? 16.275 78.726 -0.246 1.00 42.91 87 PHE A O 1
ATOM 747 N N . GLY A 1 88 ? 18.298 79.425 0.455 1.00 43.39 88 GLY A N 1
ATOM 748 C CA . GLY A 1 88 ? 18.918 78.103 0.428 1.00 45.77 88 GLY A CA 1
ATOM 749 C C . GLY A 1 88 ? 18.625 77.383 -0.865 1.00 47.37 88 GLY A C 1
ATOM 750 O O . GLY A 1 88 ? 18.488 76.155 -0.905 1.00 48.52 88 GLY A O 1
ATOM 751 N N . ALA A 1 89 ? 18.540 78.171 -1.931 1.00 48.40 89 ALA A N 1
ATOM 752 C CA . ALA A 1 89 ? 18.186 77.655 -3.233 1.00 49.96 89 ALA A CA 1
ATOM 753 C C . ALA A 1 89 ? 19.346 77.597 -4.194 1.00 50.97 89 ALA A C 1
ATOM 754 O O . ALA A 1 89 ? 19.907 78.622 -4.547 1.00 50.46 89 ALA A O 1
ATOM 756 N N . TRP A 1 90 ? 19.699 76.392 -4.628 1.00 53.79 90 TRP A N 1
ATOM 757 C CA . TRP A 1 90 ? 20.762 76.256 -5.604 1.00 55.83 90 TRP A CA 1
ATOM 758 C C . TRP A 1 90 ? 20.224 76.682 -6.959 1.00 55.23 90 TRP A C 1
ATOM 759 O O . TRP A 1 90 ? 19.284 76.094 -7.497 1.00 54.76 90 TRP A O 1
ATOM 770 N N . VAL A 1 91 ? 20.829 77.718 -7.504 1.00 55.35 91 VAL A N 1
ATOM 771 C CA . VAL A 1 91 ? 20.404 78.257 -8.769 1.00 55.52 91 VAL A CA 1
ATOM 772 C C . VAL A 1 91 ? 21.469 78.093 -9.835 1.00 56.22 91 VAL A C 1
ATOM 773 O O . VAL A 1 91 ? 22.667 78.133 -9.556 1.00 55.72 91 VAL A O 1
ATOM 777 N N . GLU A 1 92 ? 21.008 77.896 -11.061 1.00 56.97 92 GLU A N 1
ATOM 778 C CA . GLU A 1 92 ? 21.879 77.803 -12.220 1.00 58.37 92 GLU A CA 1
ATOM 779 C C . GLU A 1 92 ? 21.494 78.924 -13.174 1.00 58.01 92 GLU A C 1
ATOM 780 O O . GLU A 1 92 ? 20.303 79.188 -13.353 1.00 58.18 92 GLU A O 1
ATOM 786 N N . ILE A 1 93 ? 22.472 79.594 -13.778 1.00 57.25 93 ILE A N 1
ATOM 787 C CA . ILE A 1 93 ? 22.149 80.691 -14.685 1.00 57.56 93 ILE A CA 1
ATOM 788 C C . ILE A 1 93 ? 22.970 80.649 -15.968 1.00 58.51 93 ILE A C 1
ATOM 789 O O . ILE A 1 93 ? 24.046 80.038 -16.001 1.00 59.13 93 ILE A O 1
ATOM 794 N N . GLU A 1 94 ? 22.466 81.308 -17.020 1.00 58.89 94 GLU A N 1
ATOM 795 C CA . GLU A 1 94 ? 23.122 81.297 -18.341 1.00 57.71 94 GLU A CA 1
ATOM 796 C C . GLU A 1 94 ? 23.554 82.664 -18.870 1.00 55.99 94 GLU A C 1
ATOM 797 O O . GLU A 1 94 ? 23.007 83.714 -18.535 1.00 55.28 94 GLU A O 1
ATOM 803 N N . ASN A 1 95 ? 24.561 82.593 -19.731 1.00 54.99 95 ASN A N 1
ATOM 804 C CA . ASN A 1 95 ? 25.143 83.725 -20.433 1.00 54.13 95 ASN A CA 1
ATOM 805 C C . ASN A 1 95 ? 25.091 83.388 -21.913 1.00 54.51 95 ASN A C 1
ATOM 806 O O . ASN A 1 95 ? 25.142 82.212 -22.268 1.00 54.23 95 ASN A O 1
ATOM 811 N N . ASP A 1 96 ? 24.991 84.393 -22.773 1.00 55.48 96 ASP A N 1
ATOM 812 C CA . ASP A 1 96 ? 24.885 84.107 -24.190 1.00 56.23 96 ASP A CA 1
ATOM 813 C C . ASP A 1 96 ? 26.101 83.413 -24.785 1.00 57.37 96 ASP A C 1
ATOM 814 O O . ASP A 1 96 ? 25.938 82.452 -25.540 1.00 57.14 96 ASP A O 1
ATOM 819 N N . ASP A 1 97 ? 27.309 83.864 -24.461 1.00 58.87 97 ASP A N 1
ATOM 820 C CA . ASP A 1 97 ? 28.499 83.218 -25.005 1.00 60.09 97 ASP A CA 1
ATOM 821 C C . ASP A 1 97 ? 28.753 81.880 -24.329 1.00 60.46 97 ASP A C 1
ATOM 822 O O . ASP A 1 97 ? 29.684 81.158 -24.704 1.00 60.87 97 ASP A O 1
ATOM 827 N N . GLY A 1 98 ? 27.915 81.558 -23.338 1.00 60.91 98 GLY A N 1
ATOM 828 C CA . GLY A 1 98 ? 28.012 80.276 -22.659 1.00 61.69 98 GLY A CA 1
ATOM 829 C C . GLY A 1 98 ? 28.598 80.301 -21.257 1.00 61.96 98 GLY A C 1
ATOM 830 O O . GLY A 1 98 ? 29.433 79.443 -20.929 1.00 62.37 98 GLY A O 1
ATOM 831 N N . VAL A 1 99 ? 28.198 81.245 -20.413 1.00 61.29 99 VAL A N 1
ATOM 832 C CA . VAL A 1 99 ? 28.744 81.210 -19.076 1.00 61.37 99 VAL A CA 1
ATOM 833 C C . VAL A 1 99 ? 27.741 80.583 -18.140 1.00 61.67 99 VAL A C 1
ATOM 834 O O . VAL A 1 99 ? 26.627 81.078 -17.966 1.00 61.59 99 VAL A O 1
ATOM 838 N N . THR A 1 100 ? 28.152 79.468 -17.556 1.00 61.78 100 THR A N 1
ATOM 839 C CA . THR A 1 100 ? 27.319 78.726 -16.635 1.00 61.91 100 THR A CA 1
ATOM 840 C C . THR A 1 100 ? 27.999 78.619 -15.271 1.00 62.40 100 THR A C 1
ATOM 841 O O . THR A 1 100 ? 29.133 78.126 -15.163 1.00 62.59 100 THR A O 1
ATOM 845 N N . HIS A 1 101 ? 27.327 79.098 -14.226 1.00 61.78 101 HIS A N 1
ATOM 846 C CA . HIS A 1 101 ? 27.905 79.001 -12.891 1.00 60.27 101 HIS A CA 1
ATOM 847 C C . HIS A 1 101 ? 26.814 78.862 -11.844 1.00 58.17 101 HIS A C 1
ATOM 848 O O . HIS A 1 101 ? 25.843 79.618 -11.828 1.00 59.08 101 HIS A O 1
ATOM 855 N N . ARG A 1 102 ? 27.001 77.876 -10.975 1.00 55.16 102 ARG A N 1
ATOM 856 C CA . ARG A 1 102 ? 26.063 77.541 -9.910 1.00 52.33 102 ARG A CA 1
ATOM 857 C C . ARG A 1 102 ? 26.283 78.397 -8.657 1.00 51.17 102 ARG A C 1
ATOM 858 O O . ARG A 1 102 ? 27.275 79.119 -8.568 1.00 51.26 102 ARG A O 1
ATOM 866 N N . PHE A 1 103 ? 25.341 78.310 -7.714 1.00 49.12 103 PHE A N 1
ATOM 867 C CA . PHE A 1 103 ? 25.419 78.987 -6.423 1.00 47.78 103 PHE A CA 1
ATOM 868 C C . PHE A 1 103 ? 24.136 78.860 -5.622 1.00 47.87 103 PHE A C 1
ATOM 869 O O . PHE A 1 103 ? 23.040 78.881 -6.179 1.00 47.75 103 PHE A O 1
ATOM 877 N N . ARG A 1 104 ? 24.288 78.707 -4.306 1.00 47.82 104 ARG A N 1
ATOM 878 C CA . ARG A 1 104 ? 23.150 78.641 -3.392 1.00 47.49 104 ARG A CA 1
ATOM 879 C C . ARG A 1 104 ? 23.201 79.857 -2.485 1.00 46.94 104 ARG A C 1
ATOM 880 O O . ARG A 1 104 ? 24.283 80.237 -2.027 1.00 46.74 104 ARG A O 1
ATOM 888 N N . ILE A 1 105 ? 22.054 80.471 -2.216 1.00 46.51 105 ILE A N 1
ATOM 889 C CA . ILE A 1 105 ? 22.064 81.686 -1.410 1.00 45.25 105 ILE A CA 1
ATOM 890 C C . ILE A 1 105 ? 21.973 81.424 0.088 1.00 45.55 105 ILE A C 1
ATOM 891 O O . ILE A 1 105 ? 21.016 80.810 0.572 1.00 45.30 105 ILE A O 1
ATOM 896 N N . VAL A 1 106 ? 22.989 81.912 0.805 1.00 45.55 106 VAL A N 1
ATOM 897 C CA . VAL A 1 106 ? 23.100 81.810 2.265 1.00 45.12 106 VAL A CA 1
ATOM 898 C C . VAL A 1 106 ? 23.760 83.092 2.818 1.00 45.29 106 VAL A C 1
ATOM 899 O O . VAL A 1 106 ? 24.349 83.845 2.047 1.00 45.72 106 VAL A O 1
ATOM 903 N N . GLY A 1 107 ? 23.668 83.328 4.129 1.00 45.18 107 GLY A N 1
ATOM 904 C CA . GLY A 1 107 ? 24.207 84.547 4.741 1.00 43.80 107 GLY A CA 1
ATOM 905 C C . GLY A 1 107 ? 25.722 84.736 4.720 1.00 42.53 107 GLY A C 1
ATOM 906 O O . GLY A 1 107 ? 26.499 83.781 4.646 1.00 42.69 107 GLY A O 1
ATOM 907 N N . TYR A 1 108 ? 26.132 86.003 4.794 1.00 42.15 108 TYR A N 1
ATOM 908 C CA . TYR A 1 108 ? 27.549 86.382 4.786 1.00 41.64 108 TYR A CA 1
ATOM 909 C C . TYR A 1 108 ? 28.252 85.909 6.030 1.00 42.06 108 TYR A C 1
ATOM 910 O O . TYR A 1 108 ? 29.387 85.468 5.928 1.00 42.67 108 TYR A O 1
ATOM 919 N N . ASP A 1 109 ? 27.602 86.007 7.196 1.00 42.35 109 ASP A N 1
ATOM 920 C CA . ASP A 1 109 ? 28.250 85.598 8.439 1.00 41.79 109 ASP A CA 1
ATOM 921 C C . ASP A 1 109 ? 29.092 84.373 8.202 1.00 41.32 109 ASP A C 1
ATOM 922 O O . ASP A 1 109 ? 30.305 84.433 8.355 1.00 41.78 109 ASP A O 1
ATOM 927 N N . GLU A 1 110 ? 28.467 83.265 7.822 1.00 40.93 110 GLU A N 1
ATOM 928 C CA . GLU A 1 110 ? 29.282 82.109 7.561 1.00 41.86 110 GLU A CA 1
ATOM 929 C C . GLU A 1 110 ? 29.007 81.449 6.246 1.00 41.84 110 GLU A C 1
ATOM 930 O O . GLU A 1 110 ? 28.137 80.598 6.071 1.00 42.46 110 GLU A O 1
ATOM 936 N N . ILE A 1 111 ? 29.819 81.909 5.315 1.00 41.80 111 ILE A N 1
ATOM 937 C CA . ILE A 1 111 ? 29.883 81.457 3.962 1.00 40.98 111 ILE A CA 1
ATOM 938 C C . ILE A 1 111 ? 31.346 81.326 3.624 1.00 40.74 111 ILE A C 1
ATOM 939 O O . ILE A 1 111 ? 32.171 82.191 3.940 1.00 40.11 111 ILE A O 1
ATOM 944 N N . PHE A 1 112 ? 31.664 80.220 2.996 1.00 41.20 112 PHE A N 1
ATOM 945 C CA . PHE A 1 112 ? 33.005 79.924 2.556 1.00 41.88 112 PHE A CA 1
ATOM 946 C C . PHE A 1 112 ? 32.819 79.126 1.294 1.00 44.31 112 PHE A C 1
ATOM 947 O O . PHE A 1 112 ? 31.684 78.739 1.007 1.00 44.20 112 PHE A O 1
ATOM 955 N N . GLY A 1 113 ? 33.867 78.873 0.531 1.00 47.61 113 GLY A N 1
ATOM 956 C CA . GLY A 1 113 ? 33.655 78.082 -0.672 1.00 51.40 113 GLY A CA 1
ATOM 957 C C . GLY A 1 113 ? 33.176 76.651 -0.374 1.00 53.90 113 GLY A C 1
ATOM 958 O O . GLY A 1 113 ? 33.136 75.818 -1.288 1.00 55.12 113 GLY A O 1
ATOM 959 N N . ARG A 1 114 ? 32.799 76.361 0.880 1.00 55.18 114 ARG A N 1
ATOM 960 C CA . ARG A 1 114 ? 32.391 75.006 1.266 1.00 55.79 114 ARG A CA 1
ATOM 961 C C . ARG A 1 114 ? 30.929 74.659 0.988 1.00 55.40 114 ARG A C 1
ATOM 962 O O . ARG A 1 114 ? 30.661 73.779 0.170 1.00 56.26 114 ARG A O 1
ATOM 970 N N . LYS A 1 115 ? 29.978 75.318 1.638 1.00 54.70 115 LYS A N 1
ATOM 971 C CA . LYS A 1 115 ? 28.586 74.955 1.413 1.00 53.29 115 LYS A CA 1
ATOM 972 C C . LYS A 1 115 ? 27.956 75.676 0.247 1.00 52.11 115 LYS A C 1
ATOM 973 O O . LYS A 1 115 ? 27.453 75.050 -0.688 1.00 51.61 115 LYS A O 1
ATOM 979 N N . ASP A 1 116 ? 27.980 76.996 0.307 1.00 50.96 116 ASP A N 1
ATOM 980 C CA . ASP A 1 116 ? 27.378 77.849 -0.714 1.00 49.94 116 ASP A CA 1
ATOM 981 C C . ASP A 1 116 ? 28.121 79.175 -0.698 1.00 49.52 116 ASP A C 1
ATOM 982 O O . ASP A 1 116 ? 28.271 79.749 0.380 1.00 49.57 116 ASP A O 1
ATOM 987 N N . TYR A 1 117 ? 28.589 79.694 -1.829 1.00 49.02 117 TYR A N 1
ATOM 988 C CA . TYR A 1 117 ? 29.359 80.923 -1.684 1.00 49.35 117 TYR A CA 1
ATOM 989 C C . TYR A 1 117 ? 28.719 82.208 -2.179 1.00 48.40 117 TYR A C 1
ATOM 990 O O . TYR A 1 117 ? 29.389 83.038 -2.795 1.00 48.65 117 TYR A O 1
ATOM 999 N N . ILE A 1 118 ? 27.431 82.382 -1.910 1.00 47.59 118 ILE A N 1
ATOM 1000 C CA . ILE A 1 118 ? 26.769 83.638 -2.257 1.00 47.32 118 ILE A CA 1
ATOM 1001 C C . ILE A 1 118 ? 25.961 84.162 -1.077 1.00 47.00 118 ILE A C 1
ATOM 1002 O O . ILE A 1 118 ? 25.150 83.441 -0.488 1.00 49.09 118 ILE A O 1
ATOM 1007 N N . SER A 1 119 ? 26.182 85.421 -0.733 1.00 45.51 119 SER A N 1
ATOM 1008 C CA . SER A 1 119 ? 25.455 86.042 0.369 1.00 44.42 119 SER A CA 1
ATOM 1009 C C . SER A 1 119 ? 24.160 86.679 -0.132 1.00 44.07 119 SER A C 1
ATOM 1010 O O . SER A 1 119 ? 24.103 87.153 -1.257 1.00 44.60 119 SER A O 1
ATOM 1013 N N . ILE A 1 120 ? 23.122 86.700 0.694 1.00 43.66 120 ILE A N 1
ATOM 1014 C CA . ILE A 1 120 ? 21.855 87.280 0.271 1.00 43.95 120 ILE A CA 1
ATOM 1015 C C . ILE A 1 120 ? 21.941 88.789 0.065 1.00 43.73 120 ILE A C 1
ATOM 1016 O O . ILE A 1 120 ? 21.305 89.329 -0.836 1.00 43.00 120 ILE A O 1
ATOM 1021 N N . ASP A 1 121 ? 22.712 89.484 0.887 1.00 44.10 121 ASP A N 1
ATOM 1022 C CA . ASP A 1 121 ? 22.822 90.918 0.698 1.00 46.00 121 ASP A CA 1
ATOM 1023 C C . ASP A 1 121 ? 23.719 91.221 -0.483 1.00 45.65 121 ASP A C 1
ATOM 1024 O O . ASP A 1 121 ? 24.421 92.226 -0.498 1.00 47.03 121 ASP A O 1
ATOM 1029 N N . SER A 1 122 ? 23.681 90.353 -1.488 1.00 45.06 122 SER A N 1
ATOM 1030 C CA . SER A 1 122 ? 24.508 90.524 -2.676 1.00 44.47 122 SER A CA 1
ATOM 1031 C C . SER A 1 122 ? 23.677 90.816 -3.924 1.00 44.15 122 SER A C 1
ATOM 1032 O O . SER A 1 122 ? 22.546 90.324 -4.067 1.00 45.26 122 SER A O 1
ATOM 1035 N N . PRO A 1 123 ? 24.239 91.600 -4.856 1.00 42.33 123 PRO A N 1
ATOM 1036 C CA . PRO A 1 123 ? 23.567 91.971 -6.100 1.00 40.99 123 PRO A CA 1
ATOM 1037 C C . PRO A 1 123 ? 22.891 90.782 -6.766 1.00 40.06 123 PRO A C 1
ATOM 1038 O O . PRO A 1 123 ? 21.678 90.775 -6.926 1.00 39.70 123 PRO A O 1
ATOM 1042 N N . MET A 1 124 ? 23.662 89.770 -7.148 1.00 39.10 124 MET A N 1
ATOM 1043 C CA . MET A 1 124 ? 23.075 88.609 -7.798 1.00 38.19 124 MET A CA 1
ATOM 1044 C C . MET A 1 124 ? 21.936 88.022 -6.964 1.00 37.72 124 MET A C 1
ATOM 1045 O O . MET A 1 124 ? 20.893 87.627 -7.497 1.00 37.92 124 MET A O 1
ATOM 1050 N N . ALA A 1 125 ? 22.134 87.963 -5.654 1.00 36.93 125 ALA A N 1
ATOM 1051 C CA . ALA A 1 125 ? 21.105 87.427 -4.779 1.00 37.73 125 ALA A CA 1
ATOM 1052 C C . ALA A 1 125 ? 19.865 88.316 -4.811 1.00 37.99 125 ALA A C 1
ATOM 1053 O O . ALA A 1 125 ? 18.739 87.850 -4.603 1.00 38.12 125 ALA A O 1
ATOM 1055 N N . ARG A 1 126 ? 20.084 89.601 -5.068 1.00 37.78 126 ARG A N 1
ATOM 1056 C CA . ARG A 1 126 ? 18.992 90.551 -5.123 1.00 37.71 126 ARG A CA 1
ATOM 1057 C C . ARG A 1 126 ? 18.168 90.383 -6.387 1.00 37.52 126 ARG A C 1
ATOM 1058 O O . ARG A 1 126 ? 16.956 90.194 -6.326 1.00 38.73 126 ARG A O 1
ATOM 1066 N N . ALA A 1 127 ? 18.823 90.447 -7.539 1.00 37.62 127 ALA A N 1
ATOM 1067 C CA . ALA A 1 127 ? 18.136 90.291 -8.814 1.00 36.53 127 ALA A CA 1
ATOM 1068 C C . ALA A 1 127 ? 17.441 88.940 -8.885 1.00 36.68 127 ALA A C 1
ATOM 1069 O O . ALA A 1 127 ? 16.231 88.857 -9.113 1.00 37.03 127 ALA A O 1
ATOM 1071 N N . LEU A 1 128 ? 18.228 87.887 -8.677 1.00 35.47 128 LEU A N 1
ATOM 1072 C CA . LEU A 1 128 ? 17.761 86.510 -8.735 1.00 34.16 128 LEU A CA 1
ATOM 1073 C C . LEU A 1 128 ? 16.813 86.168 -7.578 1.00 34.36 128 LEU A C 1
ATOM 1074 O O . LEU A 1 128 ? 16.173 85.112 -7.601 1.00 34.62 128 LEU A O 1
ATOM 1079 N N . LEU A 1 129 ? 16.724 87.051 -6.584 1.00 33.63 129 LEU A N 1
ATOM 1080 C CA . LEU A 1 129 ? 15.921 86.798 -5.390 1.00 34.01 129 LEU A CA 1
ATOM 1081 C C . LEU A 1 129 ? 14.633 86.034 -5.668 1.00 33.99 129 LEU A C 1
ATOM 1082 O O . LEU A 1 129 ? 14.546 84.835 -5.367 1.00 34.86 129 LEU A O 1
ATOM 1087 N N . LYS A 1 130 ? 13.636 86.691 -6.243 1.00 32.64 130 LYS A N 1
ATOM 1088 C CA . LYS A 1 130 ? 12.373 86.002 -6.489 1.00 31.84 130 LYS A CA 1
ATOM 1089 C C . LYS A 1 130 ? 11.982 86.020 -7.946 1.00 32.72 130 LYS A C 1
ATOM 1090 O O . LYS A 1 130 ? 11.237 86.882 -8.369 1.00 31.80 130 LYS A O 1
ATOM 1096 N N . LYS A 1 131 ? 12.487 85.062 -8.714 1.00 34.89 131 LYS A N 1
ATOM 1097 C CA . LYS A 1 131 ? 12.171 85.005 -10.132 1.00 36.74 131 LYS A CA 1
ATOM 1098 C C . LYS A 1 131 ? 11.956 83.584 -10.591 1.00 38.12 131 LYS A C 1
ATOM 1099 O O . LYS A 1 131 ? 12.707 82.671 -10.244 1.00 38.67 131 LYS A O 1
ATOM 1105 N N . GLU A 1 132 ? 10.904 83.419 -11.382 1.00 39.79 132 GLU A N 1
ATOM 1106 C CA . GLU A 1 132 ? 10.489 82.122 -11.895 1.00 41.05 132 GLU A CA 1
ATOM 1107 C C . GLU A 1 132 ? 11.609 81.342 -12.590 1.00 41.61 132 GLU A C 1
ATOM 1108 O O . GLU A 1 132 ? 12.708 81.848 -12.827 1.00 40.56 132 GLU A O 1
ATOM 1114 N N . VAL A 1 133 ? 11.275 80.096 -12.908 1.00 42.23 133 VAL A N 1
ATOM 1115 C CA . VAL A 1 133 ? 12.151 79.114 -13.538 1.00 43.14 133 VAL A CA 1
ATOM 1116 C C . VAL A 1 133 ? 12.803 79.592 -14.845 1.00 43.11 133 VAL A C 1
ATOM 1117 O O . VAL A 1 133 ? 13.690 78.916 -15.370 1.00 42.63 133 VAL A O 1
ATOM 1121 N N . GLY A 1 134 ? 12.380 80.731 -15.382 1.00 43.59 134 GLY A N 1
ATOM 1122 C CA . GLY A 1 134 ? 12.986 81.178 -16.625 1.00 43.80 134 GLY A CA 1
ATOM 1123 C C . GLY A 1 134 ? 12.893 82.675 -16.871 1.00 43.94 134 GLY A C 1
ATOM 1124 O O . GLY A 1 134 ? 12.477 83.094 -17.952 1.00 44.83 134 GLY A O 1
ATOM 1125 N N . ASP A 1 135 ? 13.277 83.495 -15.899 1.00 42.98 135 ASP A N 1
ATOM 1126 C CA . ASP A 1 135 ? 13.208 84.933 -16.103 1.00 42.70 135 ASP A CA 1
ATOM 1127 C C . ASP A 1 135 ? 14.554 85.519 -16.544 1.00 43.30 135 ASP A C 1
ATOM 1128 O O . ASP A 1 135 ? 15.610 84.864 -16.478 1.00 43.74 135 ASP A O 1
ATOM 1133 N N . LEU A 1 136 ? 14.494 86.767 -16.997 1.00 43.62 136 LEU A N 1
ATOM 1134 C CA . LEU A 1 136 ? 15.659 87.497 -17.480 1.00 43.10 136 LEU A CA 1
ATOM 1135 C C . LEU A 1 136 ? 16.094 88.507 -16.426 1.00 41.88 136 LEU A C 1
ATOM 1136 O O . LEU A 1 136 ? 15.556 89.608 -16.353 1.00 40.26 136 LEU A O 1
ATOM 1141 N N . ALA A 1 137 ? 17.077 88.117 -15.616 1.00 41.85 137 ALA A N 1
ATOM 1142 C CA . ALA A 1 137 ? 17.578 88.950 -14.514 1.00 41.62 137 ALA A CA 1
ATOM 1143 C C . ALA A 1 137 ? 18.739 89.877 -14.901 1.00 41.31 137 ALA A C 1
ATOM 1144 O O . ALA A 1 137 ? 19.604 89.539 -15.714 1.00 40.28 137 ALA A O 1
ATOM 1146 N N . VAL A 1 138 ? 18.741 91.046 -14.270 1.00 41.37 138 VAL A N 1
ATOM 1147 C CA . VAL A 1 138 ? 19.730 92.086 -14.532 1.00 43.07 138 VAL A CA 1
ATOM 1148 C C . VAL A 1 138 ? 20.580 92.401 -13.316 1.00 44.30 138 VAL A C 1
ATOM 1149 O O . VAL A 1 138 ? 20.132 92.254 -12.185 1.00 45.41 138 VAL A O 1
ATOM 1153 N N . VAL A 1 139 ? 21.811 92.836 -13.550 1.00 45.09 139 VAL A N 1
ATOM 1154 C CA . VAL A 1 139 ? 22.700 93.203 -12.456 1.00 46.23 139 VAL A CA 1
ATOM 1155 C C . VAL A 1 139 ? 23.599 94.362 -12.891 1.00 46.82 139 VAL A C 1
ATOM 1156 O O . VAL A 1 139 ? 24.156 94.360 -13.992 1.00 46.42 139 VAL A O 1
ATOM 1160 N N . ASN A 1 140 ? 23.730 95.357 -12.021 1.00 47.76 140 ASN A N 1
ATOM 1161 C CA . ASN A 1 140 ? 24.550 96.516 -12.313 1.00 48.52 140 ASN A CA 1
ATOM 1162 C C . ASN A 1 140 ? 25.558 96.765 -11.206 1.00 48.89 140 ASN A C 1
ATOM 1163 O O . ASN A 1 140 ? 25.334 96.427 -10.045 1.00 47.87 140 ASN A O 1
ATOM 1168 N N . THR A 1 141 ? 26.676 97.364 -11.605 1.00 50.27 141 THR A N 1
ATOM 1169 C CA . THR A 1 141 ? 27.818 97.686 -10.749 1.00 50.64 141 THR A CA 1
ATOM 1170 C C . THR A 1 141 ? 28.692 98.672 -11.507 1.00 50.45 141 THR A C 1
ATOM 1171 O O . THR A 1 141 ? 28.488 98.835 -12.703 1.00 50.00 141 THR A O 1
ATOM 1175 N N . PRO A 1 142 ? 29.661 99.330 -10.842 1.00 51.21 142 PRO A N 1
ATOM 1176 C CA . PRO A 1 142 ? 30.561 100.294 -11.492 1.00 52.65 142 PRO A CA 1
ATOM 1177 C C . PRO A 1 142 ? 30.693 100.059 -13.005 1.00 53.93 142 PRO A C 1
ATOM 1178 O O . PRO A 1 142 ? 29.966 100.683 -13.797 1.00 54.42 142 PRO A O 1
ATOM 1182 N N . ALA A 1 143 ? 31.599 99.168 -13.405 1.00 53.78 143 ALA A N 1
ATOM 1183 C CA . ALA A 1 143 ? 31.766 98.867 -14.822 1.00 53.41 143 ALA A CA 1
ATOM 1184 C C . ALA A 1 143 ? 30.869 97.712 -15.185 1.00 52.97 143 ALA A C 1
ATOM 1185 O O . ALA A 1 143 ? 30.724 97.343 -16.352 1.00 52.33 143 ALA A O 1
ATOM 1187 N N . GLY A 1 144 ? 30.251 97.156 -14.153 1.00 53.06 144 GLY A N 1
ATOM 1188 C CA . GLY A 1 144 ? 29.413 95.992 -14.340 1.00 54.01 144 GLY A CA 1
ATOM 1189 C C . GLY A 1 144 ? 27.983 96.198 -14.810 1.00 54.43 144 GLY A C 1
ATOM 1190 O O . GLY A 1 144 ? 27.109 96.630 -14.058 1.00 54.59 144 GLY A O 1
ATOM 1191 N N . GLU A 1 145 ? 27.762 95.889 -16.085 1.00 54.59 145 GLU A N 1
ATOM 1192 C CA . GLU A 1 145 ? 26.428 95.867 -16.681 1.00 54.73 145 GLU A CA 1
ATOM 1193 C C . GLU A 1 145 ? 26.183 94.392 -17.004 1.00 54.05 145 GLU A C 1
ATOM 1194 O O . GLU A 1 145 ? 27.039 93.770 -17.638 1.00 53.60 145 GLU A O 1
ATOM 1200 N N . ALA A 1 146 ? 25.064 93.799 -16.588 1.00 53.45 146 ALA A N 1
ATOM 1201 C CA . ALA A 1 146 ? 24.958 92.360 -16.830 1.00 52.87 146 ALA A CA 1
ATOM 1202 C C . ALA A 1 146 ? 23.544 91.801 -16.931 1.00 52.32 146 ALA A C 1
ATOM 1203 O O . ALA A 1 146 ? 22.628 92.203 -16.206 1.00 53.36 146 ALA A O 1
ATOM 1205 N N . SER A 1 147 ? 23.406 90.840 -17.844 1.00 50.80 147 SER A N 1
ATOM 1206 C CA . SER A 1 147 ? 22.148 90.150 -18.119 1.00 49.54 147 SER A CA 1
ATOM 1207 C C . SER A 1 147 ? 22.287 88.642 -17.900 1.00 48.67 147 SER A C 1
ATOM 1208 O O . SER A 1 147 ? 23.228 88.025 -18.409 1.00 48.47 147 SER A O 1
ATOM 1211 N N . TRP A 1 148 ? 21.355 88.052 -17.149 1.00 47.38 148 TRP A N 1
ATOM 1212 C CA . TRP A 1 148 ? 21.403 86.611 -16.871 1.00 46.42 148 TRP A CA 1
ATOM 1213 C C . TRP A 1 148 ? 20.043 85.931 -16.970 1.00 45.02 148 TRP A C 1
ATOM 1214 O O . TRP A 1 148 ? 18.998 86.541 -16.740 1.00 44.10 148 TRP A O 1
ATOM 1225 N N . TYR A 1 149 ? 20.078 84.647 -17.307 1.00 43.78 149 TYR A N 1
ATOM 1226 C CA . TYR A 1 149 ? 18.863 83.860 -17.448 1.00 43.70 149 TYR A CA 1
ATOM 1227 C C . TYR A 1 149 ? 18.768 82.777 -16.388 1.00 43.08 149 TYR A C 1
ATOM 1228 O O . TYR A 1 149 ? 19.663 81.947 -16.245 1.00 42.56 149 TYR A O 1
ATOM 1237 N N . VAL A 1 150 ? 17.669 82.793 -15.648 1.00 42.57 150 VAL A N 1
ATOM 1238 C CA . VAL A 1 150 ? 17.428 81.810 -14.606 1.00 43.56 150 VAL A CA 1
ATOM 1239 C C . VAL A 1 150 ? 17.185 80.459 -15.211 1.00 44.53 150 VAL A C 1
ATOM 1240 O O . VAL A 1 150 ? 16.275 80.315 -16.008 1.00 43.73 150 VAL A O 1
ATOM 1244 N N . ASN A 1 151 ? 17.965 79.457 -14.827 1.00 47.18 151 ASN A N 1
ATOM 1245 C CA . ASN A 1 151 ? 17.734 78.149 -15.421 1.00 50.93 151 ASN A CA 1
ATOM 1246 C C . ASN A 1 151 ? 16.917 77.228 -14.518 1.00 52.37 151 ASN A C 1
ATOM 1247 O O . ASN A 1 151 ? 15.718 77.058 -14.756 1.00 53.04 151 ASN A O 1
ATOM 1252 N N . ALA A 1 152 ? 17.532 76.637 -13.493 1.00 53.79 152 ALA A N 1
ATOM 1253 C CA . ALA A 1 152 ? 16.788 75.711 -12.632 1.00 54.52 152 ALA A CA 1
ATOM 1254 C C . ALA A 1 152 ? 17.013 75.932 -11.129 1.00 54.54 152 ALA A C 1
ATOM 1255 O O . ALA A 1 152 ? 18.114 76.265 -10.674 1.00 54.71 152 ALA A O 1
ATOM 1257 N N . ILE A 1 153 ? 15.936 75.731 -10.373 1.00 54.49 153 ILE A N 1
ATOM 1258 C CA . ILE A 1 153 ? 15.950 75.906 -8.932 1.00 54.53 153 ILE A CA 1
ATOM 1259 C C . ILE A 1 153 ? 15.834 74.571 -8.216 1.00 55.75 153 ILE A C 1
ATOM 1260 O O . ILE A 1 153 ? 14.818 73.880 -8.351 1.00 55.83 153 ILE A O 1
ATOM 1265 N N . GLU A 1 154 ? 16.875 74.223 -7.456 1.00 56.56 154 GLU A N 1
ATOM 1266 C CA . GLU A 1 154 ? 16.900 72.968 -6.702 1.00 56.68 154 GLU A CA 1
ATOM 1267 C C . GLU A 1 154 ? 17.092 73.212 -5.192 1.00 57.68 154 GLU A C 1
ATOM 1268 O O . GLU A 1 154 ? 18.115 73.755 -4.755 1.00 58.01 154 GLU A O 1
ATOM 1274 N N . TYR A 1 155 ? 16.088 72.819 -4.405 1.00 58.29 155 TYR A N 1
ATOM 1275 C CA . TYR A 1 155 ? 16.118 72.939 -2.940 1.00 58.62 155 TYR A CA 1
ATOM 1276 C C . TYR A 1 155 ? 16.307 71.564 -2.307 1.00 58.22 155 TYR A C 1
ATOM 1277 O O . TYR A 1 155 ? 15.387 70.737 -2.358 1.00 58.46 155 TYR A O 1
ATOM 1286 N N . VAL A 1 156 ? 17.463 71.302 -1.705 1.00 57.27 156 VAL A N 1
ATOM 1287 C CA . VAL A 1 156 ? 17.664 69.994 -1.080 1.00 56.72 156 VAL A CA 1
ATOM 1288 C C . VAL A 1 156 ? 18.618 70.092 0.117 1.00 56.79 156 VAL A C 1
ATOM 1289 O O . VAL A 1 156 ? 19.065 71.225 0.388 1.00 56.81 156 VAL A O 1
ATOM 1293 N N . MET B 1 1 ? 66.449 111.966 -21.935 1.00 50.53 1 MET B N 1
ATOM 1294 C CA . MET B 1 1 ? 66.477 110.672 -21.199 1.00 50.69 1 MET B CA 1
ATOM 1295 C C . MET B 1 1 ? 65.528 109.649 -21.837 1.00 50.06 1 MET B C 1
ATOM 1296 O O . MET B 1 1 ? 65.459 108.491 -21.411 1.00 49.17 1 MET B O 1
ATOM 1301 N N . LYS B 1 2 ? 64.799 110.089 -22.862 1.00 49.06 2 LYS B N 1
ATOM 1302 C CA . LYS B 1 2 ? 63.877 109.232 -23.612 1.00 48.44 2 LYS B CA 1
ATOM 1303 C C . LYS B 1 2 ? 64.327 109.177 -25.079 1.00 47.66 2 LYS B C 1
ATOM 1304 O O . LYS B 1 2 ? 64.284 110.197 -25.770 1.00 48.11 2 LYS B O 1
ATOM 1310 N N . THR B 1 3 ? 64.755 108.011 -25.566 1.00 45.55 3 THR B N 1
ATOM 1311 C CA . THR B 1 3 ? 65.216 107.954 -26.947 1.00 45.53 3 THR B CA 1
ATOM 1312 C C . THR B 1 3 ? 64.358 107.079 -27.849 1.00 45.87 3 THR B C 1
ATOM 1313 O O . THR B 1 3 ? 64.107 105.907 -27.541 1.00 46.29 3 THR B O 1
ATOM 1317 N N . PRO B 1 4 ? 63.923 107.647 -29.000 1.00 45.38 4 PRO B N 1
ATOM 1318 C CA . PRO B 1 4 ? 63.069 107.109 -30.067 1.00 44.72 4 PRO B CA 1
ATOM 1319 C C . PRO B 1 4 ? 63.681 106.006 -30.919 1.00 44.11 4 PRO B C 1
ATOM 1320 O O . PRO B 1 4 ? 62.946 105.132 -31.366 1.00 43.00 4 PRO B O 1
ATOM 1324 N N . LEU B 1 5 ? 64.981 106.017 -31.175 1.00 44.83 5 LEU B N 1
ATOM 1325 C CA . LEU B 1 5 ? 65.555 104.971 -32.033 1.00 46.58 5 LEU B CA 1
ATOM 1326 C C . LEU B 1 5 ? 65.238 103.545 -31.524 1.00 47.72 5 LEU B C 1
ATOM 1327 O O . LEU B 1 5 ? 65.290 103.302 -30.310 1.00 49.72 5 LEU B O 1
ATOM 1332 N N . VAL B 1 6 ? 64.917 102.616 -32.452 1.00 47.08 6 VAL B N 1
ATOM 1333 C CA . VAL B 1 6 ? 64.509 101.213 -32.118 1.00 45.44 6 VAL B CA 1
ATOM 1334 C C . VAL B 1 6 ? 64.820 100.115 -33.203 1.00 44.95 6 VAL B C 1
ATOM 1335 O O . VAL B 1 6 ? 64.841 100.499 -34.387 1.00 45.52 6 VAL B O 1
ATOM 1339 N N . THR B 1 7 ? 64.996 98.784 -32.748 1.00 45.78 7 THR B N 1
ATOM 1340 C CA . THR B 1 7 ? 65.280 97.509 -33.548 1.00 46.17 7 THR B CA 1
ATOM 1341 C C . THR B 1 7 ? 64.031 96.947 -34.228 1.00 46.57 7 THR B C 1
ATOM 1342 O O . THR B 1 7 ? 62.920 97.111 -33.728 1.00 47.13 7 THR B O 1
ATOM 1346 N N . ARG B 1 8 ? 64.229 96.280 -35.370 1.00 47.09 8 ARG B N 1
ATOM 1347 C CA . ARG B 1 8 ? 63.128 95.691 -36.158 1.00 47.93 8 ARG B CA 1
ATOM 1348 C C . ARG B 1 8 ? 62.471 94.567 -35.370 1.00 48.10 8 ARG B C 1
ATOM 1349 O O . ARG B 1 8 ? 61.236 94.454 -35.295 1.00 47.98 8 ARG B O 1
ATOM 1357 N N . GLU B 1 9 ? 63.325 93.733 -34.788 1.00 48.04 9 GLU B N 1
ATOM 1358 C CA . GLU B 1 9 ? 62.875 92.616 -33.987 1.00 47.54 9 GLU B CA 1
ATOM 1359 C C . GLU B 1 9 ? 61.983 93.127 -32.853 1.00 46.98 9 GLU B C 1
ATOM 1360 O O . GLU B 1 9 ? 60.824 92.717 -32.718 1.00 45.87 9 GLU B O 1
ATOM 1366 N N . GLY B 1 10 ? 62.534 94.044 -32.062 1.00 46.50 10 GLY B N 1
ATOM 1367 C CA . GLY B 1 10 ? 61.814 94.619 -30.941 1.00 46.18 10 GLY B CA 1
ATOM 1368 C C . GLY B 1 10 ? 60.487 95.235 -31.334 1.00 45.29 10 GLY B C 1
ATOM 1369 O O . GLY B 1 10 ? 59.552 95.309 -30.532 1.00 44.98 10 GLY B O 1
ATOM 1370 N N . TYR B 1 11 ? 60.398 95.688 -32.571 1.00 44.54 11 TYR B N 1
ATOM 1371 C CA . TYR B 1 11 ? 59.164 96.265 -33.021 1.00 44.93 11 TYR B CA 1
ATOM 1372 C C . TYR B 1 11 ? 58.072 95.222 -33.071 1.00 44.79 11 TYR B C 1
ATOM 1373 O O . TYR B 1 11 ? 56.981 95.412 -32.527 1.00 45.58 11 TYR B O 1
ATOM 1382 N N . GLU B 1 12 ? 58.381 94.113 -33.728 1.00 44.09 12 GLU B N 1
ATOM 1383 C CA . GLU B 1 12 ? 57.448 93.006 -33.876 1.00 43.61 12 GLU B CA 1
ATOM 1384 C C . GLU B 1 12 ? 56.769 92.682 -32.553 1.00 42.20 12 GLU B C 1
ATOM 1385 O O . GLU B 1 12 ? 55.562 92.427 -32.489 1.00 42.73 12 GLU B O 1
ATOM 1391 N N . LYS B 1 13 ? 57.568 92.704 -31.499 1.00 41.10 13 LYS B N 1
ATOM 1392 C CA . LYS B 1 13 ? 57.098 92.396 -30.163 1.00 39.85 13 LYS B CA 1
ATOM 1393 C C . LYS B 1 13 ? 56.068 93.400 -29.685 1.00 38.75 13 LYS B C 1
ATOM 1394 O O . LYS B 1 13 ? 54.946 93.030 -29.337 1.00 38.23 13 LYS B O 1
ATOM 1400 N N . LEU B 1 14 ? 56.460 94.670 -29.656 1.00 37.05 14 LEU B N 1
ATOM 1401 C CA . LEU B 1 14 ? 55.564 95.722 -29.231 1.00 35.09 14 LEU B CA 1
ATOM 1402 C C . LEU B 1 14 ? 54.216 95.564 -29.910 1.00 34.95 14 LEU B C 1
ATOM 1403 O O . LEU B 1 14 ? 53.173 95.723 -29.284 1.00 34.46 14 LEU B O 1
ATOM 1408 N N . LYS B 1 15 ? 54.245 95.250 -31.199 1.00 34.67 15 LYS B N 1
ATOM 1409 C CA . LYS B 1 15 ? 53.008 95.031 -31.924 1.00 35.56 15 LYS B CA 1
ATOM 1410 C C . LYS B 1 15 ? 52.309 93.825 -31.342 1.00 36.44 15 LYS B C 1
ATOM 1411 O O . LYS B 1 15 ? 51.115 93.863 -31.051 1.00 37.26 15 LYS B O 1
ATOM 1417 N N . GLN B 1 16 ? 53.078 92.753 -31.181 1.00 36.65 16 GLN B N 1
ATOM 1418 C CA . GLN B 1 16 ? 52.564 91.503 -30.648 1.00 38.03 16 GLN B CA 1
ATOM 1419 C C . GLN B 1 16 ? 51.876 91.716 -29.275 1.00 39.20 16 GLN B C 1
ATOM 1420 O O . GLN B 1 16 ? 50.778 91.190 -29.028 1.00 38.93 16 GLN B O 1
ATOM 1426 N N . GLU B 1 17 ? 52.502 92.488 -28.386 1.00 39.29 17 GLU B N 1
ATOM 1427 C CA . GLU B 1 17 ? 51.904 92.733 -27.082 1.00 39.90 17 GLU B CA 1
ATOM 1428 C C . GLU B 1 17 ? 50.536 93.363 -27.215 1.00 41.08 17 GLU B C 1
ATOM 1429 O O . GLU B 1 17 ? 49.544 92.773 -26.785 1.00 41.29 17 GLU B O 1
ATOM 1435 N N . LEU B 1 18 ? 50.484 94.555 -27.814 1.00 42.07 18 LEU B N 1
ATOM 1436 C CA . LEU B 1 18 ? 49.214 95.257 -27.984 1.00 42.67 18 LEU B CA 1
ATOM 1437 C C . LEU B 1 18 ? 48.163 94.314 -28.550 1.00 43.34 18 LEU B C 1
ATOM 1438 O O . LEU B 1 18 ? 46.967 94.461 -28.292 1.00 42.78 18 LEU B O 1
ATOM 1443 N N . ASN B 1 19 ? 48.631 93.338 -29.321 1.00 44.71 19 ASN B N 1
ATOM 1444 C CA . ASN B 1 19 ? 47.761 92.338 -29.906 1.00 45.67 19 ASN B CA 1
ATOM 1445 C C . ASN B 1 19 ? 47.267 91.418 -28.813 1.00 45.34 19 ASN B C 1
ATOM 1446 O O . ASN B 1 19 ? 46.067 91.246 -28.618 1.00 45.71 19 ASN B O 1
ATOM 1451 N N . TYR B 1 20 ? 48.211 90.829 -28.095 1.00 44.69 20 TYR B N 1
ATOM 1452 C CA . TYR B 1 20 ? 47.865 89.896 -27.037 1.00 45.30 20 TYR B CA 1
ATOM 1453 C C . TYR B 1 20 ? 47.077 90.592 -25.941 1.00 44.21 20 TYR B C 1
ATOM 1454 O O . TYR B 1 20 ? 46.238 89.981 -25.288 1.00 44.77 20 TYR B O 1
ATOM 1463 N N . LEU B 1 21 ? 47.335 91.873 -25.747 1.00 42.94 21 LEU B N 1
ATOM 1464 C CA . LEU B 1 21 ? 46.679 92.606 -24.672 1.00 42.47 21 LEU B CA 1
ATOM 1465 C C . LEU B 1 21 ? 45.220 92.936 -24.944 1.00 42.80 21 LEU B C 1
ATOM 1466 O O . LEU B 1 21 ? 44.362 92.718 -24.081 1.00 43.19 21 LEU B O 1
ATOM 1471 N N . TRP B 1 22 ? 44.947 93.459 -26.136 1.00 42.57 22 TRP B N 1
ATOM 1472 C CA . TRP B 1 22 ? 43.618 93.909 -26.514 1.00 42.09 22 TRP B CA 1
ATOM 1473 C C . TRP B 1 22 ? 42.737 92.782 -27.053 1.00 42.05 22 TRP B C 1
ATOM 1474 O O . TRP B 1 22 ? 41.510 92.845 -26.958 1.00 40.72 22 TRP B O 1
ATOM 1485 N N . ARG B 1 23 ? 43.353 91.751 -27.606 1.00 42.90 23 ARG B N 1
ATOM 1486 C CA . ARG B 1 23 ? 42.563 90.678 -28.156 1.00 45.07 23 ARG B CA 1
ATOM 1487 C C . ARG B 1 23 ? 42.578 89.426 -27.291 1.00 45.87 23 ARG B C 1
ATOM 1488 O O . ARG B 1 23 ? 41.640 88.627 -27.361 1.00 46.15 23 ARG B O 1
ATOM 1496 N N . GLU B 1 24 ? 43.605 89.241 -26.465 1.00 46.40 24 GLU B N 1
ATOM 1497 C CA . GLU B 1 24 ? 43.639 88.011 -25.683 1.00 47.24 24 GLU B CA 1
ATOM 1498 C C . GLU B 1 24 ? 43.525 88.182 -24.153 1.00 47.31 24 GLU B C 1
ATOM 1499 O O . GLU B 1 24 ? 42.801 87.405 -23.530 1.00 49.00 24 GLU B O 1
ATOM 1505 N N . GLU B 1 25 ? 44.189 89.152 -23.514 1.00 46.27 25 GLU B N 1
ATOM 1506 C CA . GLU B 1 25 ? 44.074 89.226 -22.052 1.00 45.29 25 GLU B CA 1
ATOM 1507 C C . GLU B 1 25 ? 42.990 90.174 -21.563 1.00 43.14 25 GLU B C 1
ATOM 1508 O O . GLU B 1 25 ? 42.423 89.932 -20.495 1.00 43.13 25 GLU B O 1
ATOM 1514 N N . ARG B 1 26 ? 42.696 91.253 -22.288 1.00 40.66 26 ARG B N 1
ATOM 1515 C CA . ARG B 1 26 ? 41.608 92.119 -21.833 1.00 38.53 26 ARG B CA 1
ATOM 1516 C C . ARG B 1 26 ? 40.343 91.264 -21.661 1.00 39.40 26 ARG B C 1
ATOM 1517 O O . ARG B 1 26 ? 39.593 91.445 -20.701 1.00 38.75 26 ARG B O 1
ATOM 1525 N N . PRO B 1 27 ? 40.097 90.317 -22.592 1.00 40.64 27 PRO B N 1
ATOM 1526 C CA . PRO B 1 27 ? 38.906 89.476 -22.440 1.00 42.39 27 PRO B CA 1
ATOM 1527 C C . PRO B 1 27 ? 38.940 88.702 -21.121 1.00 42.87 27 PRO B C 1
ATOM 1528 O O . PRO B 1 27 ? 37.950 88.642 -20.396 1.00 42.42 27 PRO B O 1
ATOM 1532 N N . GLU B 1 28 ? 40.098 88.111 -20.830 1.00 44.19 28 GLU B N 1
ATOM 1533 C CA . GLU B 1 28 ? 40.288 87.346 -19.608 1.00 45.54 28 GLU B CA 1
ATOM 1534 C C . GLU B 1 28 ? 40.031 88.202 -18.364 1.00 46.16 28 GLU B C 1
ATOM 1535 O O . GLU B 1 28 ? 39.185 87.858 -17.532 1.00 47.28 28 GLU B O 1
ATOM 1541 N N . VAL B 1 29 ? 40.749 89.319 -18.236 1.00 46.18 29 VAL B N 1
ATOM 1542 C CA . VAL B 1 29 ? 40.605 90.170 -17.058 1.00 45.89 29 VAL B CA 1
ATOM 1543 C C . VAL B 1 29 ? 39.195 90.723 -16.868 1.00 45.50 29 VAL B C 1
ATOM 1544 O O . VAL B 1 29 ? 38.633 90.582 -15.789 1.00 46.40 29 VAL B O 1
ATOM 1548 N N . THR B 1 30 ? 38.614 91.349 -17.882 1.00 45.23 30 THR B N 1
ATOM 1549 C CA . THR B 1 30 ? 37.264 91.893 -17.718 1.00 45.21 30 THR B CA 1
ATOM 1550 C C . THR B 1 30 ? 36.276 90.815 -17.260 1.00 44.63 30 THR B C 1
ATOM 1551 O O . THR B 1 30 ? 35.377 91.077 -16.468 1.00 44.47 30 THR B O 1
ATOM 1555 N N . LYS B 1 31 ? 36.457 89.601 -17.763 1.00 43.95 31 LYS B N 1
ATOM 1556 C CA . LYS B 1 31 ? 35.583 88.492 -17.414 1.00 44.13 31 LYS B CA 1
ATOM 1557 C C . LYS B 1 31 ? 35.619 88.177 -15.915 1.00 43.67 31 LYS B C 1
ATOM 1558 O O . LYS B 1 31 ? 34.575 87.899 -15.331 1.00 44.43 31 LYS B O 1
ATOM 1564 N N . LYS B 1 32 ? 36.793 88.207 -15.278 1.00 43.20 32 LYS B N 1
ATOM 1565 C CA . LYS B 1 32 ? 36.842 87.892 -13.844 1.00 40.86 32 LYS B CA 1
ATOM 1566 C C . LYS B 1 32 ? 36.201 89.014 -13.004 1.00 39.55 32 LYS B C 1
ATOM 1567 O O . LYS B 1 32 ? 35.351 88.728 -12.155 1.00 39.30 32 LYS B O 1
ATOM 1573 N N . VAL B 1 33 ? 36.588 90.272 -13.241 1.00 38.08 33 VAL B N 1
ATOM 1574 C CA . VAL B 1 33 ? 36.016 91.413 -12.510 1.00 37.22 33 VAL B CA 1
ATOM 1575 C C . VAL B 1 33 ? 34.497 91.359 -12.534 1.00 37.29 33 VAL B C 1
ATOM 1576 O O . VAL B 1 33 ? 33.813 91.839 -11.628 1.00 35.01 33 VAL B O 1
ATOM 1580 N N . THR B 1 34 ? 33.982 90.768 -13.598 1.00 39.57 34 THR B N 1
ATOM 1581 C CA . THR B 1 34 ? 32.560 90.602 -13.740 1.00 42.36 34 THR B CA 1
ATOM 1582 C C . THR B 1 34 ? 32.039 89.706 -12.626 1.00 43.35 34 THR B C 1
ATOM 1583 O O . THR B 1 34 ? 31.249 90.148 -11.776 1.00 42.79 34 THR B O 1
ATOM 1587 N N . TRP B 1 35 ? 32.488 88.450 -12.621 1.00 44.92 35 TRP B N 1
ATOM 1588 C CA . TRP B 1 35 ? 32.000 87.559 -11.609 1.00 46.74 35 TRP B CA 1
ATOM 1589 C C . TRP B 1 35 ? 32.309 88.044 -10.200 1.00 47.94 35 TRP B C 1
ATOM 1590 O O . TRP B 1 35 ? 31.514 87.831 -9.278 1.00 49.07 35 TRP B O 1
ATOM 1601 N N . ALA B 1 36 ? 33.448 88.702 -10.026 1.00 48.11 36 ALA B N 1
ATOM 1602 C CA . ALA B 1 36 ? 33.819 89.230 -8.718 1.00 47.86 36 ALA B CA 1
ATOM 1603 C C . ALA B 1 36 ? 32.686 90.061 -8.123 1.00 47.46 36 ALA B C 1
ATOM 1604 O O . ALA B 1 36 ? 32.356 89.934 -6.944 1.00 47.78 36 ALA B O 1
ATOM 1606 N N . ALA B 1 37 ? 32.089 90.913 -8.946 1.00 46.52 37 ALA B N 1
ATOM 1607 C CA . ALA B 1 37 ? 31.010 91.748 -8.470 1.00 46.04 37 ALA B CA 1
ATOM 1608 C C . ALA B 1 37 ? 29.781 90.918 -8.173 1.00 46.06 37 ALA B C 1
ATOM 1609 O O . ALA B 1 37 ? 29.144 91.083 -7.141 1.00 45.60 37 ALA B O 1
ATOM 1611 N N . SER B 1 38 ? 29.441 90.026 -9.088 1.00 47.26 38 SER B N 1
ATOM 1612 C CA . SER B 1 38 ? 28.284 89.169 -8.882 1.00 49.11 38 SER B CA 1
ATOM 1613 C C . SER B 1 38 ? 28.434 88.371 -7.595 1.00 49.89 38 SER B C 1
ATOM 1614 O O . SER B 1 38 ? 27.471 88.169 -6.864 1.00 50.94 38 SER B O 1
ATOM 1617 N N . LEU B 1 39 ? 29.659 87.942 -7.320 1.00 50.13 39 LEU B N 1
ATOM 1618 C CA . LEU B 1 39 ? 29.965 87.124 -6.154 1.00 49.59 39 LEU B CA 1
ATOM 1619 C C . LEU B 1 39 ? 29.846 87.822 -4.796 1.00 49.46 39 LEU B C 1
ATOM 1620 O O . LEU B 1 39 ? 29.480 87.152 -3.833 1.00 49.14 39 LEU B O 1
ATOM 1625 N N . GLY B 1 40 ? 30.140 89.116 -4.667 1.00 49.18 40 GLY B N 1
ATOM 1626 C CA . GLY B 1 40 ? 30.026 89.682 -3.330 1.00 50.46 40 GLY B CA 1
ATOM 1627 C C . GLY B 1 40 ? 30.667 91.040 -3.088 1.00 51.32 40 GLY B C 1
ATOM 1628 O O . GLY B 1 40 ? 30.943 91.809 -4.004 1.00 51.91 40 GLY B O 1
ATOM 1629 N N . ASP B 1 41 ? 30.913 91.304 -1.803 1.00 52.01 41 ASP B N 1
ATOM 1630 C CA . ASP B 1 41 ? 31.484 92.556 -1.285 1.00 52.90 41 ASP B CA 1
ATOM 1631 C C . ASP B 1 41 ? 32.806 92.967 -1.914 1.00 53.45 41 ASP B C 1
ATOM 1632 O O . ASP B 1 41 ? 33.708 92.162 -2.148 1.00 53.52 41 ASP B O 1
ATOM 1637 N N . ARG B 1 42 ? 32.876 94.275 -2.130 1.00 54.90 42 ARG B N 1
ATOM 1638 C CA . ARG B 1 42 ? 33.973 94.985 -2.776 1.00 56.16 42 ARG B CA 1
ATOM 1639 C C . ARG B 1 42 ? 35.322 94.900 -2.063 1.00 56.55 42 ARG B C 1
ATOM 1640 O O . ARG B 1 42 ? 36.300 94.457 -2.666 1.00 57.19 42 ARG B O 1
ATOM 1648 N N . SER B 1 43 ? 35.396 95.313 -0.797 1.00 56.45 43 SER B N 1
ATOM 1649 C CA . SER B 1 43 ? 36.690 95.344 -0.119 1.00 56.75 43 SER B CA 1
ATOM 1650 C C . SER B 1 43 ? 37.250 93.984 0.314 1.00 57.25 43 SER B C 1
ATOM 1651 O O . SER B 1 43 ? 38.412 93.680 0.015 1.00 57.25 43 SER B O 1
ATOM 1654 N N . GLU B 1 44 ? 36.459 93.170 1.012 1.00 57.43 44 GLU B N 1
ATOM 1655 C CA . GLU B 1 44 ? 36.935 91.866 1.479 1.00 57.29 44 GLU B CA 1
ATOM 1656 C C . GLU B 1 44 ? 37.394 90.973 0.315 1.00 56.33 44 GLU B C 1
ATOM 1657 O O . GLU B 1 44 ? 38.275 90.121 0.494 1.00 56.70 44 GLU B O 1
ATOM 1663 N N . ASN B 1 45 ? 36.812 91.161 -0.871 1.00 54.78 45 ASN B N 1
ATOM 1664 C CA . ASN B 1 45 ? 37.194 90.341 -2.023 1.00 53.07 45 ASN B CA 1
ATOM 1665 C C . ASN B 1 45 ? 38.509 90.813 -2.639 1.00 51.81 45 ASN B C 1
ATOM 1666 O O . ASN B 1 45 ? 38.594 91.916 -3.178 1.00 51.86 45 ASN B O 1
ATOM 1671 N N . ALA B 1 46 ? 39.525 89.960 -2.567 1.00 50.47 46 ALA B N 1
ATOM 1672 C CA . ALA B 1 46 ? 40.852 90.287 -3.076 1.00 49.77 46 ALA B CA 1
ATOM 1673 C C . ALA B 1 46 ? 40.974 90.080 -4.573 1.00 49.39 46 ALA B C 1
ATOM 1674 O O . ALA B 1 46 ? 41.815 90.699 -5.227 1.00 49.58 46 ALA B O 1
ATOM 1676 N N . ASP B 1 47 ? 40.143 89.211 -5.131 1.00 49.17 47 ASP B N 1
ATOM 1677 C CA . ASP B 1 47 ? 40.229 88.964 -6.559 1.00 49.25 47 ASP B CA 1
ATOM 1678 C C . ASP B 1 47 ? 39.515 90.038 -7.376 1.00 49.03 47 ASP B C 1
ATOM 1679 O O . ASP B 1 47 ? 39.889 90.313 -8.514 1.00 48.77 47 ASP B O 1
ATOM 1684 N N . TYR B 1 48 ? 38.491 90.653 -6.806 1.00 48.84 48 TYR B N 1
ATOM 1685 C CA . TYR B 1 48 ? 37.810 91.732 -7.507 1.00 48.49 48 TYR B CA 1
ATOM 1686 C C . TYR B 1 48 ? 38.770 92.894 -7.611 1.00 48.53 48 TYR B C 1
ATOM 1687 O O . TYR B 1 48 ? 38.834 93.572 -8.631 1.00 48.97 48 TYR B O 1
ATOM 1696 N N . GLN B 1 49 ? 39.520 93.105 -6.531 1.00 48.58 49 GLN B N 1
ATOM 1697 C CA . GLN B 1 49 ? 40.480 94.200 -6.462 1.00 49.18 49 GLN B CA 1
ATOM 1698 C C . GLN B 1 49 ? 41.743 93.909 -7.275 1.00 48.80 49 GLN B C 1
ATOM 1699 O O . GLN B 1 49 ? 42.201 94.767 -8.033 1.00 50.04 49 GLN B O 1
ATOM 1705 N N . TYR B 1 50 ? 42.312 92.716 -7.125 1.00 47.43 50 TYR B N 1
ATOM 1706 C CA . TYR B 1 50 ? 43.521 92.381 -7.875 1.00 46.02 50 TYR B CA 1
ATOM 1707 C C . TYR B 1 50 ? 43.276 92.517 -9.369 1.00 44.47 50 TYR B C 1
ATOM 1708 O O . TYR B 1 50 ? 44.072 93.122 -10.092 1.00 44.49 50 TYR B O 1
ATOM 1717 N N . ASN B 1 51 ? 42.162 91.960 -9.824 1.00 42.00 51 ASN B N 1
ATOM 1718 C CA . ASN B 1 51 ? 41.847 91.984 -11.232 1.00 39.47 51 ASN B CA 1
ATOM 1719 C C . ASN B 1 51 ? 41.535 93.380 -11.716 1.00 38.53 51 ASN B C 1
ATOM 1720 O O . ASN B 1 51 ? 41.769 93.692 -12.880 1.00 39.29 51 ASN B O 1
ATOM 1725 N N . LYS B 1 52 ? 41.009 94.230 -10.847 1.00 37.80 52 LYS B N 1
ATOM 1726 C CA . LYS B 1 52 ? 40.748 95.602 -11.269 1.00 37.86 52 LYS B CA 1
ATOM 1727 C C . LYS B 1 52 ? 42.080 96.295 -11.568 1.00 36.49 52 LYS B C 1
ATOM 1728 O O . LYS B 1 52 ? 42.201 97.043 -12.535 1.00 36.36 52 LYS B O 1
ATOM 1734 N N . LYS B 1 53 ? 43.079 96.031 -10.730 1.00 35.50 53 LYS B N 1
ATOM 1735 C CA . LYS B 1 53 ? 44.386 96.634 -10.919 1.00 34.90 53 LYS B CA 1
ATOM 1736 C C . LYS B 1 53 ? 45.028 96.141 -12.207 1.00 36.77 53 LYS B C 1
ATOM 1737 O O . LYS B 1 53 ? 45.405 96.945 -13.055 1.00 38.92 53 LYS B O 1
ATOM 1743 N N . ARG B 1 54 ? 45.146 94.829 -12.377 1.00 37.62 54 ARG B N 1
ATOM 1744 C CA . ARG B 1 54 ? 45.773 94.312 -13.581 1.00 38.13 54 ARG B CA 1
ATOM 1745 C C . ARG B 1 54 ? 45.119 94.863 -14.826 1.00 38.50 54 ARG B C 1
ATOM 1746 O O . ARG B 1 54 ? 45.762 94.998 -15.855 1.00 40.44 54 ARG B O 1
ATOM 1754 N N . LEU B 1 55 ? 43.836 95.187 -14.741 1.00 38.70 55 LEU B N 1
ATOM 1755 C CA . LEU B 1 55 ? 43.151 95.761 -15.893 1.00 39.60 55 LEU B CA 1
ATOM 1756 C C . LEU B 1 55 ? 43.494 97.247 -16.020 1.00 40.09 55 LEU B C 1
ATOM 1757 O O . LEU B 1 55 ? 43.540 97.792 -17.119 1.00 40.27 55 LEU B O 1
ATOM 1762 N N . ARG B 1 56 ? 43.731 97.906 -14.895 1.00 40.49 56 ARG B N 1
ATOM 1763 C CA . ARG B 1 56 ? 44.139 99.297 -14.937 1.00 40.92 56 ARG B CA 1
ATOM 1764 C C . ARG B 1 56 ? 45.551 99.356 -15.484 1.00 40.36 56 ARG B C 1
ATOM 1765 O O . ARG B 1 56 ? 45.876 100.210 -16.301 1.00 41.01 56 ARG B O 1
ATOM 1773 N N . GLU B 1 57 ? 46.382 98.422 -15.029 1.00 39.31 57 GLU B N 1
ATOM 1774 C CA . GLU B 1 57 ? 47.760 98.329 -15.478 1.00 39.02 57 GLU B CA 1
ATOM 1775 C C . GLU B 1 57 ? 47.796 97.939 -16.949 1.00 38.32 57 GLU B C 1
ATOM 1776 O O . GLU B 1 57 ? 48.580 98.481 -17.735 1.00 38.67 57 GLU B O 1
ATOM 1782 N N . ILE B 1 58 ? 46.933 96.992 -17.310 1.00 36.85 58 ILE B N 1
ATOM 1783 C CA . ILE B 1 58 ? 46.847 96.499 -18.676 1.00 35.48 58 ILE B CA 1
ATOM 1784 C C . ILE B 1 58 ? 46.499 97.610 -19.667 1.00 34.78 58 ILE B C 1
ATOM 1785 O O . ILE B 1 58 ? 47.231 97.844 -20.629 1.00 33.85 58 ILE B O 1
ATOM 1790 N N . ASP B 1 59 ? 45.390 98.296 -19.444 1.00 34.96 59 ASP B N 1
ATOM 1791 C CA . ASP B 1 59 ? 45.020 99.341 -20.368 1.00 35.69 59 ASP B CA 1
ATOM 1792 C C . ASP B 1 59 ? 46.027 100.468 -20.352 1.00 37.22 59 ASP B C 1
ATOM 1793 O O . ASP B 1 59 ? 46.100 101.258 -21.296 1.00 37.62 59 ASP B O 1
ATOM 1798 N N . ARG B 1 60 ? 46.820 100.534 -19.287 1.00 38.39 60 ARG B N 1
ATOM 1799 C CA . ARG B 1 60 ? 47.845 101.564 -19.196 1.00 40.47 60 ARG B CA 1
ATOM 1800 C C . ARG B 1 60 ? 48.925 101.322 -20.235 1.00 40.81 60 ARG B C 1
ATOM 1801 O O . ARG B 1 60 ? 49.228 102.194 -21.051 1.00 40.72 60 ARG B O 1
ATOM 1809 N N . ARG B 1 61 ? 49.508 100.135 -20.206 1.00 41.43 61 ARG B N 1
ATOM 1810 C CA . ARG B 1 61 ? 50.524 99.808 -21.191 1.00 41.98 61 ARG B CA 1
ATOM 1811 C C . ARG B 1 61 ? 49.921 99.849 -22.592 1.00 41.79 61 ARG B C 1
ATOM 1812 O O . ARG B 1 61 ? 50.615 100.179 -23.560 1.00 42.39 61 ARG B O 1
ATOM 1820 N N . VAL B 1 62 ? 48.638 99.507 -22.710 1.00 40.67 62 VAL B N 1
ATOM 1821 C CA . VAL B 1 62 ? 48.008 99.556 -24.019 1.00 39.43 62 VAL B CA 1
ATOM 1822 C C . VAL B 1 62 ? 48.138 100.972 -24.567 1.00 40.79 62 VAL B C 1
ATOM 1823 O O . VAL B 1 62 ? 48.387 101.188 -25.749 1.00 40.89 62 VAL B O 1
ATOM 1827 N N . ARG B 1 63 ? 47.980 101.936 -23.678 1.00 41.56 63 ARG B N 1
ATOM 1828 C CA . ARG B 1 63 ? 48.094 103.342 -24.027 1.00 43.83 63 ARG B CA 1
ATOM 1829 C C . ARG B 1 63 ? 49.538 103.682 -24.459 1.00 44.07 63 ARG B C 1
ATOM 1830 O O . ARG B 1 63 ? 49.769 104.194 -25.561 1.00 44.17 63 ARG B O 1
ATOM 1838 N N . TYR B 1 64 ? 50.503 103.380 -23.594 1.00 43.84 64 TYR B N 1
ATOM 1839 C CA . TYR B 1 64 ? 51.919 103.647 -23.860 1.00 43.19 64 TYR B CA 1
ATOM 1840 C C . TYR B 1 64 ? 52.392 102.980 -25.150 1.00 43.04 64 TYR B C 1
ATOM 1841 O O . TYR B 1 64 ? 52.944 103.636 -26.034 1.00 42.58 64 TYR B O 1
ATOM 1850 N N . LEU B 1 65 ? 52.174 101.674 -25.253 1.00 42.08 65 LEU B N 1
ATOM 1851 C CA . LEU B 1 65 ? 52.575 100.936 -26.434 1.00 41.23 65 LEU B CA 1
ATOM 1852 C C . LEU B 1 65 ? 52.071 101.620 -27.699 1.00 42.04 65 LEU B C 1
ATOM 1853 O O . LEU B 1 65 ? 52.853 101.930 -28.603 1.00 43.53 65 LEU B O 1
ATOM 1858 N N . THR B 1 66 ? 50.765 101.861 -27.760 1.00 42.72 66 THR B N 1
ATOM 1859 C CA . THR B 1 66 ? 50.172 102.490 -28.939 1.00 43.24 66 THR B CA 1
ATOM 1860 C C . THR B 1 66 ? 50.930 103.748 -29.383 1.00 43.39 66 THR B C 1
ATOM 1861 O O . THR B 1 66 ? 51.210 103.901 -30.572 1.00 42.99 66 THR B O 1
ATOM 1865 N N . LYS B 1 67 ? 51.274 104.637 -28.451 1.00 43.39 67 LYS B N 1
ATOM 1866 C CA . LYS B 1 67 ? 51.972 105.852 -28.845 1.00 43.45 67 LYS B CA 1
ATOM 1867 C C . LYS B 1 67 ? 53.415 105.578 -29.243 1.00 43.30 67 LYS B C 1
ATOM 1868 O O . LYS B 1 67 ? 53.913 106.165 -30.206 1.00 43.40 67 LYS B O 1
ATOM 1874 N N . CYS B 1 68 ? 54.096 104.690 -28.520 1.00 43.68 68 CYS B N 1
ATOM 1875 C CA . CYS B 1 68 ? 55.484 104.409 -28.864 1.00 43.97 68 CYS B CA 1
ATOM 1876 C C . CYS B 1 68 ? 55.602 103.760 -30.222 1.00 42.82 68 CYS B C 1
ATOM 1877 O O . CYS B 1 68 ? 56.629 103.860 -30.871 1.00 41.71 68 CYS B O 1
ATOM 1880 N N . MET B 1 69 ? 54.540 103.106 -30.659 1.00 42.18 69 MET B N 1
ATOM 1881 C CA . MET B 1 69 ? 54.555 102.475 -31.956 1.00 41.13 69 MET B CA 1
ATOM 1882 C C . MET B 1 69 ? 54.725 103.526 -33.043 1.00 40.43 69 MET B C 1
ATOM 1883 O O . MET B 1 69 ? 55.479 103.343 -33.997 1.00 41.68 69 MET B O 1
ATOM 1888 N N . GLU B 1 70 ? 54.017 104.633 -32.880 1.00 38.57 70 GLU B N 1
ATOM 1889 C CA . GLU B 1 70 ? 54.052 105.698 -33.863 1.00 37.66 70 GLU B CA 1
ATOM 1890 C C . GLU B 1 70 ? 55.297 106.563 -33.786 1.00 37.35 70 GLU B C 1
ATOM 1891 O O . GLU B 1 70 ? 55.780 107.036 -34.813 1.00 37.06 70 GLU B O 1
ATOM 1897 N N . ASN B 1 71 ? 55.828 106.769 -32.590 1.00 37.06 71 ASN B N 1
ATOM 1898 C CA . ASN B 1 71 ? 56.970 107.657 -32.438 1.00 36.46 71 ASN B CA 1
ATOM 1899 C C . ASN B 1 71 ? 58.307 106.945 -32.448 1.00 36.66 71 ASN B C 1
ATOM 1900 O O . ASN B 1 71 ? 59.343 107.596 -32.629 1.00 36.11 71 ASN B O 1
ATOM 1905 N N . LEU B 1 72 ? 58.300 105.627 -32.261 1.00 36.62 72 LEU B N 1
ATOM 1906 C CA . LEU B 1 72 ? 59.562 104.894 -32.290 1.00 36.76 72 LEU B CA 1
ATOM 1907 C C . LEU B 1 72 ? 60.182 105.041 -33.683 1.00 36.49 72 LEU B C 1
ATOM 1908 O O . LEU B 1 72 ? 59.475 104.908 -34.682 1.00 34.40 72 LEU B O 1
ATOM 1913 N N . LYS B 1 73 ? 61.481 105.410 -33.725 1.00 38.13 73 LYS B N 1
ATOM 1914 C CA . LYS B 1 73 ? 62.229 105.586 -34.987 1.00 39.43 73 LYS B CA 1
ATOM 1915 C C . LYS B 1 73 ? 63.089 104.351 -35.244 1.00 39.74 73 LYS B C 1
ATOM 1916 O O . LYS B 1 73 ? 63.818 103.907 -34.354 1.00 40.53 73 LYS B O 1
ATOM 1922 N N . ILE B 1 74 ? 63.009 103.794 -36.449 1.00 39.74 74 ILE B N 1
ATOM 1923 C CA . ILE B 1 74 ? 63.783 102.589 -36.778 1.00 40.20 74 ILE B CA 1
ATOM 1924 C C . ILE B 1 74 ? 65.173 102.924 -37.328 1.00 42.37 74 ILE B C 1
ATOM 1925 O O . ILE B 1 74 ? 65.354 103.939 -38.006 1.00 43.53 74 ILE B O 1
ATOM 1930 N N . VAL B 1 75 ? 66.149 102.064 -37.039 1.00 43.57 75 VAL B N 1
ATOM 1931 C CA . VAL B 1 75 ? 67.515 102.274 -37.504 1.00 45.19 75 VAL B CA 1
ATOM 1932 C C . VAL B 1 75 ? 67.976 101.096 -38.330 1.00 46.11 75 VAL B C 1
ATOM 1933 O O . VAL B 1 75 ? 68.735 100.246 -37.861 1.00 45.43 75 VAL B O 1
ATOM 1937 N N . ASP B 1 76 ? 67.517 101.039 -39.568 1.00 48.76 76 ASP B N 1
ATOM 1938 C CA . ASP B 1 76 ? 67.917 99.939 -40.417 1.00 51.45 76 ASP B CA 1
ATOM 1939 C C . ASP B 1 76 ? 69.333 100.122 -40.948 1.00 53.36 76 ASP B C 1
ATOM 1940 O O . ASP B 1 76 ? 69.509 100.613 -42.068 1.00 54.58 76 ASP B O 1
ATOM 1945 N N . TYR B 1 77 ? 70.352 99.748 -40.179 1.00 54.64 77 TYR B N 1
ATOM 1946 C CA . TYR B 1 77 ? 71.680 99.915 -40.748 1.00 56.01 77 TYR B CA 1
ATOM 1947 C C . TYR B 1 77 ? 72.520 98.659 -40.667 1.00 56.46 77 TYR B C 1
ATOM 1948 O O . TYR B 1 77 ? 72.622 98.000 -39.632 1.00 56.43 77 TYR B O 1
ATOM 1957 N N . SER B 1 78 ? 73.128 98.365 -41.811 1.00 57.02 78 SER B N 1
ATOM 1958 C CA . SER B 1 78 ? 73.981 97.204 -42.034 1.00 58.09 78 SER B CA 1
ATOM 1959 C C . SER B 1 78 ? 75.490 97.565 -41.956 1.00 57.87 78 SER B C 1
ATOM 1960 O O . SER B 1 78 ? 75.837 98.722 -41.721 1.00 58.13 78 SER B O 1
ATOM 1963 N N . PRO B 1 79 ? 76.398 96.572 -42.144 1.00 57.88 79 PRO B N 1
ATOM 1964 C CA . PRO B 1 79 ? 77.873 96.678 -42.108 1.00 57.90 79 PRO B CA 1
ATOM 1965 C C . PRO B 1 79 ? 78.551 97.842 -42.893 1.00 57.30 79 PRO B C 1
ATOM 1966 O O . PRO B 1 79 ? 79.635 98.226 -42.463 1.00 57.74 79 PRO B O 1
ATOM 1970 N N . GLN B 1 80 ? 78.004 98.413 -43.976 1.00 56.17 80 GLN B N 1
ATOM 1971 C CA . GLN B 1 80 ? 78.756 99.465 -44.713 1.00 54.99 80 GLN B CA 1
ATOM 1972 C C . GLN B 1 80 ? 79.539 100.408 -43.790 1.00 54.79 80 GLN B C 1
ATOM 1973 O O . GLN B 1 80 ? 80.760 100.304 -43.716 1.00 55.48 80 GLN B O 1
ATOM 1979 N N . GLN B 1 81 ? 78.863 101.314 -43.099 1.00 54.13 81 GLN B N 1
ATOM 1980 C CA . GLN B 1 81 ? 79.589 102.189 -42.176 1.00 54.40 81 GLN B CA 1
ATOM 1981 C C . GLN B 1 81 ? 79.830 101.451 -40.847 1.00 53.76 81 GLN B C 1
ATOM 1982 O O . GLN B 1 81 ? 78.997 101.489 -39.928 1.00 52.97 81 GLN B O 1
ATOM 1988 N N . GLU B 1 82 ? 80.981 100.784 -40.767 1.00 53.46 82 GLU B N 1
ATOM 1989 C CA . GLU B 1 82 ? 81.364 99.979 -39.606 1.00 51.74 82 GLU B CA 1
ATOM 1990 C C . GLU B 1 82 ? 82.650 100.495 -38.975 1.00 51.36 82 GLU B C 1
ATOM 1991 O O . GLU B 1 82 ? 83.181 101.524 -39.378 1.00 50.43 82 GLU B O 1
ATOM 1997 N N . GLY B 1 83 ? 83.143 99.761 -37.986 1.00 51.98 83 GLY B N 1
ATOM 1998 C CA . GLY B 1 83 ? 84.355 100.144 -37.294 1.00 53.36 83 GLY B CA 1
ATOM 1999 C C . GLY B 1 83 ? 84.023 100.905 -36.028 1.00 53.43 83 GLY B C 1
ATOM 2000 O O . GLY B 1 83 ? 84.471 100.553 -34.926 1.00 53.85 83 GLY B O 1
ATOM 2001 N N . LYS B 1 84 ? 83.225 101.959 -36.185 1.00 53.27 84 LYS B N 1
ATOM 2002 C CA . LYS B 1 84 ? 82.812 102.769 -35.044 1.00 52.50 84 LYS B CA 1
ATOM 2003 C C . LYS B 1 84 ? 81.528 102.167 -34.435 1.00 53.10 84 LYS B C 1
ATOM 2004 O O . LYS B 1 84 ? 80.629 101.693 -35.137 1.00 53.04 84 LYS B O 1
ATOM 2010 N N . VAL B 1 85 ? 81.487 102.213 -33.110 1.00 53.78 85 VAL B N 1
ATOM 2011 C CA . VAL B 1 85 ? 80.485 101.615 -32.211 1.00 53.75 85 VAL B CA 1
ATOM 2012 C C . VAL B 1 85 ? 78.985 102.017 -32.286 1.00 53.12 85 VAL B C 1
ATOM 2013 O O . VAL B 1 85 ? 78.145 101.131 -32.204 1.00 53.90 85 VAL B O 1
ATOM 2017 N N . PHE B 1 86 ? 78.643 103.294 -32.417 1.00 52.67 86 PHE B N 1
ATOM 2018 C CA . PHE B 1 86 ? 77.249 103.828 -32.348 1.00 52.67 86 PHE B CA 1
ATOM 2019 C C . PHE B 1 86 ? 75.999 102.883 -32.149 1.00 51.09 86 PHE B C 1
ATOM 2020 O O . PHE B 1 86 ? 75.558 102.748 -30.998 1.00 51.09 86 PHE B O 1
ATOM 2028 N N . PHE B 1 87 ? 75.405 102.238 -33.169 1.00 48.61 87 PHE B N 1
ATOM 2029 C CA . PHE B 1 87 ? 74.126 101.486 -32.910 1.00 45.01 87 PHE B CA 1
ATOM 2030 C C . PHE B 1 87 ? 74.071 100.031 -33.366 1.00 43.17 87 PHE B C 1
ATOM 2031 O O . PHE B 1 87 ? 74.761 99.632 -34.280 1.00 42.39 87 PHE B O 1
ATOM 2039 N N . GLY B 1 88 ? 73.195 99.261 -32.706 1.00 42.29 88 GLY B N 1
ATOM 2040 C CA . GLY B 1 88 ? 73.002 97.848 -33.014 1.00 41.66 88 GLY B CA 1
ATOM 2041 C C . GLY B 1 88 ? 74.333 97.133 -33.129 1.00 41.83 88 GLY B C 1
ATOM 2042 O O . GLY B 1 88 ? 74.507 96.186 -33.900 1.00 42.28 88 GLY B O 1
ATOM 2043 N N . ALA B 1 89 ? 75.284 97.588 -32.329 1.00 41.39 89 ALA B N 1
ATOM 2044 C CA . ALA B 1 89 ? 76.629 97.057 -32.379 1.00 40.81 89 ALA B CA 1
ATOM 2045 C C . ALA B 1 89 ? 76.978 96.174 -31.199 1.00 40.35 89 ALA B C 1
ATOM 2046 O O . ALA B 1 89 ? 77.005 96.623 -30.060 1.00 40.69 89 ALA B O 1
ATOM 2048 N N . TRP B 1 90 ? 77.255 94.910 -31.470 1.00 40.56 90 TRP B N 1
ATOM 2049 C CA . TRP B 1 90 ? 77.650 94.031 -30.386 1.00 41.98 90 TRP B CA 1
ATOM 2050 C C . TRP B 1 90 ? 79.074 94.353 -29.993 1.00 42.89 90 TRP B C 1
ATOM 2051 O O . TRP B 1 90 ? 80.003 94.235 -30.783 1.00 44.00 90 TRP B O 1
ATOM 2062 N N . VAL B 1 91 ? 79.243 94.782 -28.759 1.00 43.68 91 VAL B N 1
ATOM 2063 C CA . VAL B 1 91 ? 80.556 95.150 -28.287 1.00 45.46 91 VAL B CA 1
ATOM 2064 C C . VAL B 1 91 ? 81.047 94.222 -27.191 1.00 46.32 91 VAL B C 1
ATOM 2065 O O . VAL B 1 91 ? 80.269 93.681 -26.416 1.00 46.83 91 VAL B O 1
ATOM 2069 N N . GLU B 1 92 ? 82.355 94.036 -27.151 1.00 47.42 92 GLU B N 1
ATOM 2070 C CA . GLU B 1 92 ? 82.999 93.237 -26.126 1.00 49.84 92 GLU B CA 1
ATOM 2071 C C . GLU B 1 92 ? 83.961 94.149 -25.378 1.00 51.85 92 GLU B C 1
ATOM 2072 O O . GLU B 1 92 ? 84.637 94.966 -25.998 1.00 52.35 92 GLU B O 1
ATOM 2078 N N . ILE B 1 93 ? 84.040 94.038 -24.059 1.00 54.73 93 ILE B N 1
ATOM 2079 C CA . ILE B 1 93 ? 84.943 94.916 -23.317 1.00 57.99 93 ILE B CA 1
ATOM 2080 C C . ILE B 1 93 ? 85.717 94.171 -22.231 1.00 59.69 93 ILE B C 1
ATOM 2081 O O . ILE B 1 93 ? 85.286 93.104 -21.765 1.00 60.29 93 ILE B O 1
ATOM 2086 N N . GLU B 1 94 ? 86.854 94.742 -21.820 1.00 60.63 94 GLU B N 1
ATOM 2087 C CA . GLU B 1 94 ? 87.729 94.091 -20.833 1.00 60.52 94 GLU B CA 1
ATOM 2088 C C . GLU B 1 94 ? 87.948 94.864 -19.523 1.00 60.48 94 GLU B C 1
ATOM 2089 O O . GLU B 1 94 ? 87.826 96.087 -19.434 1.00 60.27 94 GLU B O 1
ATOM 2095 N N . ASN B 1 95 ? 88.290 94.075 -18.512 1.00 60.44 95 ASN B N 1
ATOM 2096 C CA . ASN B 1 95 ? 88.615 94.516 -17.166 1.00 59.66 95 ASN B CA 1
ATOM 2097 C C . ASN B 1 95 ? 89.983 93.928 -16.827 1.00 58.82 95 ASN B C 1
ATOM 2098 O O . ASN B 1 95 ? 90.343 92.866 -17.340 1.00 57.10 95 ASN B O 1
ATOM 2103 N N . ASP B 1 96 ? 90.753 94.615 -15.992 1.00 58.29 96 ASP B N 1
ATOM 2104 C CA . ASP B 1 96 ? 92.092 94.163 -15.647 1.00 58.11 96 ASP B CA 1
ATOM 2105 C C . ASP B 1 96 ? 92.102 92.794 -14.962 1.00 58.49 96 ASP B C 1
ATOM 2106 O O . ASP B 1 96 ? 92.883 91.923 -15.342 1.00 58.38 96 ASP B O 1
ATOM 2111 N N . ASP B 1 97 ? 91.257 92.602 -13.952 1.00 58.51 97 ASP B N 1
ATOM 2112 C CA . ASP B 1 97 ? 91.208 91.315 -13.248 1.00 59.04 97 ASP B CA 1
ATOM 2113 C C . ASP B 1 97 ? 90.547 90.230 -14.113 1.00 58.13 97 ASP B C 1
ATOM 2114 O O . ASP B 1 97 ? 90.473 89.060 -13.713 1.00 57.94 97 ASP B O 1
ATOM 2119 N N . GLY B 1 98 ? 90.062 90.627 -15.287 1.00 56.81 98 GLY B N 1
ATOM 2120 C CA . GLY B 1 98 ? 89.467 89.674 -16.203 1.00 55.78 98 GLY B CA 1
ATOM 2121 C C . GLY B 1 98 ? 87.953 89.695 -16.307 1.00 55.83 98 GLY B C 1
ATOM 2122 O O . GLY B 1 98 ? 87.336 88.624 -16.323 1.00 55.41 98 GLY B O 1
ATOM 2123 N N . VAL B 1 99 ? 87.330 90.868 -16.382 1.00 54.95 99 VAL B N 1
ATOM 2124 C CA . VAL B 1 99 ? 85.887 90.875 -16.531 1.00 54.55 99 VAL B CA 1
ATOM 2125 C C . VAL B 1 99 ? 85.544 91.091 -17.992 1.00 54.70 99 VAL B C 1
ATOM 2126 O O . VAL B 1 99 ? 85.870 92.126 -18.579 1.00 54.28 99 VAL B O 1
ATOM 2130 N N . THR B 1 100 ? 84.888 90.091 -18.571 1.00 54.22 100 THR B N 1
ATOM 2131 C CA . THR B 1 100 ? 84.474 90.125 -19.961 1.00 52.87 100 THR B CA 1
ATOM 2132 C C . THR B 1 100 ? 82.970 89.986 -20.076 1.00 51.21 100 THR B C 1
ATOM 2133 O O . THR B 1 100 ? 82.393 89.002 -19.604 1.00 52.04 100 THR B O 1
ATOM 2137 N N . HIS B 1 101 ? 82.323 90.973 -20.683 1.00 48.70 101 HIS B N 1
ATOM 2138 C CA . HIS B 1 101 ? 80.898 90.866 -20.855 1.00 45.88 101 HIS B CA 1
ATOM 2139 C C . HIS B 1 101 ? 80.441 91.578 -22.105 1.00 44.30 101 HIS B C 1
ATOM 2140 O O . HIS B 1 101 ? 80.821 92.724 -22.367 1.00 43.86 101 HIS B O 1
ATOM 2147 N N . ARG B 1 102 ? 79.614 90.864 -22.872 1.00 42.02 102 ARG B N 1
ATOM 2148 C CA . ARG B 1 102 ? 79.071 91.307 -24.159 1.00 38.76 102 ARG B CA 1
ATOM 2149 C C . ARG B 1 102 ? 77.813 92.168 -24.009 1.00 36.09 102 ARG B C 1
ATOM 2150 O O . ARG B 1 102 ? 77.267 92.270 -22.920 1.00 36.49 102 ARG B O 1
ATOM 2158 N N . PHE B 1 103 ? 77.376 92.784 -25.109 1.00 33.39 103 PHE B N 1
ATOM 2159 C CA . PHE B 1 103 ? 76.154 93.597 -25.156 1.00 32.01 103 PHE B CA 1
ATOM 2160 C C . PHE B 1 103 ? 76.022 94.366 -26.463 1.00 31.14 103 PHE B C 1
ATOM 2161 O O . PHE B 1 103 ? 77.000 94.860 -27.006 1.00 31.42 103 PHE B O 1
ATOM 2169 N N . ARG B 1 104 ? 74.799 94.450 -26.963 1.00 30.18 104 ARG B N 1
ATOM 2170 C CA . ARG B 1 104 ? 74.512 95.216 -28.171 1.00 29.79 104 ARG B CA 1
ATOM 2171 C C . ARG B 1 104 ? 73.604 96.374 -27.805 1.00 29.00 104 ARG B C 1
ATOM 2172 O O . ARG B 1 104 ? 72.684 96.216 -27.012 1.00 29.82 104 ARG B O 1
ATOM 2180 N N . ILE B 1 105 ? 73.841 97.536 -28.383 1.00 27.63 105 ILE B N 1
ATOM 2181 C CA . ILE B 1 105 ? 73.070 98.709 -27.995 1.00 29.12 105 ILE B CA 1
ATOM 2182 C C . ILE B 1 105 ? 71.765 98.868 -28.758 1.00 29.50 105 ILE B C 1
ATOM 2183 O O . ILE B 1 105 ? 71.769 98.972 -29.978 1.00 30.56 105 ILE B O 1
ATOM 2188 N N . VAL B 1 106 ? 70.650 98.882 -28.020 1.00 29.10 106 VAL B N 1
ATOM 2189 C CA . VAL B 1 106 ? 69.297 99.050 -28.563 1.00 29.98 106 VAL B CA 1
ATOM 2190 C C . VAL B 1 106 ? 68.451 99.877 -27.584 1.00 31.45 106 VAL B C 1
ATOM 2191 O O . VAL B 1 106 ? 68.844 100.019 -26.426 1.00 32.83 106 VAL B O 1
ATOM 2195 N N . GLY B 1 107 ? 67.302 100.399 -28.025 1.00 32.05 107 GLY B N 1
ATOM 2196 C CA . GLY B 1 107 ? 66.452 101.259 -27.184 1.00 34.04 107 GLY B CA 1
ATOM 2197 C C . GLY B 1 107 ? 65.775 100.617 -25.969 1.00 35.04 107 GLY B C 1
ATOM 2198 O O . GLY B 1 107 ? 65.512 99.405 -25.929 1.00 36.81 107 GLY B O 1
ATOM 2199 N N . TYR B 1 108 ? 65.485 101.456 -24.970 1.00 33.79 108 TYR B N 1
ATOM 2200 C CA . TYR B 1 108 ? 64.854 101.016 -23.731 1.00 34.25 108 TYR B CA 1
ATOM 2201 C C . TYR B 1 108 ? 63.454 100.512 -23.965 1.00 34.42 108 TYR B C 1
ATOM 2202 O O . TYR B 1 108 ? 63.061 99.528 -23.364 1.00 34.82 108 TYR B O 1
ATOM 2211 N N . ASP B 1 109 ? 62.699 101.189 -24.826 1.00 35.11 109 ASP B N 1
ATOM 2212 C CA . ASP B 1 109 ? 61.327 100.773 -25.040 1.00 35.18 109 ASP B CA 1
ATOM 2213 C C . ASP B 1 109 ? 61.216 99.276 -25.086 1.00 35.61 109 ASP B C 1
ATOM 2214 O O . ASP B 1 109 ? 60.535 98.713 -24.243 1.00 35.26 109 ASP B O 1
ATOM 2219 N N . GLU B 1 110 ? 61.886 98.626 -26.029 1.00 36.59 110 GLU B N 1
ATOM 2220 C CA . GLU B 1 110 ? 61.807 97.184 -26.028 1.00 37.22 110 GLU B CA 1
ATOM 2221 C C . GLU B 1 110 ? 63.137 96.500 -26.086 1.00 35.88 110 GLU B C 1
ATOM 2222 O O . GLU B 1 110 ? 63.716 96.221 -27.132 1.00 35.17 110 GLU B O 1
ATOM 2228 N N . ILE B 1 111 ? 63.589 96.250 -24.874 1.00 35.85 111 ILE B N 1
ATOM 2229 C CA . ILE B 1 111 ? 64.808 95.560 -24.552 1.00 35.87 111 ILE B CA 1
ATOM 2230 C C . ILE B 1 111 ? 64.472 94.591 -23.450 1.00 36.94 111 ILE B C 1
ATOM 2231 O O . ILE B 1 111 ? 63.768 94.920 -22.495 1.00 37.72 111 ILE B O 1
ATOM 2236 N N . PHE B 1 112 ? 64.959 93.382 -23.604 1.00 38.17 112 PHE B N 1
ATOM 2237 C CA . PHE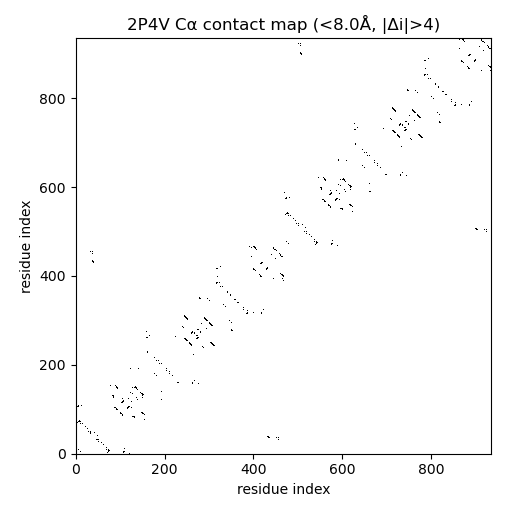 B 1 112 ? 64.761 92.306 -22.649 1.00 38.99 112 PHE B CA 1
ATOM 2238 C C . PHE B 1 112 ? 65.998 91.465 -22.765 1.00 40.47 112 PHE B C 1
ATOM 2239 O O . PHE B 1 112 ? 66.791 91.695 -23.689 1.00 40.28 112 PHE B O 1
ATOM 2247 N N . GLY B 1 113 ? 66.205 90.511 -21.874 1.00 41.46 113 GLY B N 1
ATOM 2248 C CA . GLY B 1 113 ? 67.406 89.714 -22.009 1.00 42.00 113 GLY B CA 1
ATOM 2249 C C . GLY B 1 113 ? 67.423 88.881 -23.293 1.00 41.84 113 GLY B C 1
ATOM 2250 O O . GLY B 1 113 ? 68.295 88.022 -23.464 1.00 42.06 113 GLY B O 1
ATOM 2251 N N . ARG B 1 114 ? 66.480 89.133 -24.203 1.00 41.78 114 ARG B N 1
ATOM 2252 C CA . ARG B 1 114 ? 66.394 88.334 -25.420 1.00 42.53 114 ARG B CA 1
ATOM 2253 C C . ARG B 1 114 ? 67.322 88.764 -26.559 1.00 43.90 114 ARG B C 1
ATOM 2254 O O . ARG B 1 114 ? 68.219 88.004 -26.933 1.00 44.25 114 ARG B O 1
ATOM 2262 N N . LYS B 1 115 ? 67.135 89.956 -27.119 1.00 44.94 115 LYS B N 1
ATOM 2263 C CA . LYS B 1 115 ? 67.960 90.356 -28.245 1.00 45.49 115 LYS B CA 1
ATOM 2264 C C . LYS B 1 115 ? 69.235 91.034 -27.831 1.00 45.83 115 LYS B C 1
ATOM 2265 O O . LYS B 1 115 ? 70.329 90.594 -28.197 1.00 47.14 115 LYS B O 1
ATOM 2271 N N . ASP B 1 116 ? 69.099 92.106 -27.068 1.00 45.50 116 ASP B N 1
ATOM 2272 C CA . ASP B 1 116 ? 70.240 92.874 -26.601 1.00 45.16 116 ASP B CA 1
ATOM 2273 C C . ASP B 1 116 ? 69.839 93.576 -25.319 1.00 44.47 116 ASP B C 1
ATOM 2274 O O . ASP B 1 116 ? 68.788 94.220 -25.315 1.00 44.68 116 ASP B O 1
ATOM 2279 N N . TYR B 1 117 ? 70.610 93.475 -24.226 1.00 43.46 117 TYR B N 1
ATOM 2280 C CA . TYR B 1 117 ? 70.081 94.142 -23.042 1.00 43.63 117 TYR B CA 1
ATOM 2281 C C . TYR B 1 117 ? 70.753 95.426 -22.566 1.00 42.70 117 TYR B C 1
ATOM 2282 O O . TYR B 1 117 ? 70.949 95.616 -21.362 1.00 42.67 117 TYR B O 1
ATOM 2291 N N . ILE B 1 118 ? 71.082 96.319 -23.500 1.00 41.73 118 ILE B N 1
ATOM 2292 C CA . ILE B 1 118 ? 71.643 97.622 -23.142 1.00 40.62 118 ILE B CA 1
ATOM 2293 C C . ILE B 1 118 ? 70.913 98.721 -23.876 1.00 40.44 118 ILE B C 1
ATOM 2294 O O . ILE B 1 118 ? 70.770 98.672 -25.087 1.00 38.99 118 ILE B O 1
ATOM 2299 N N . SER B 1 119 ? 70.461 99.717 -23.133 1.00 42.15 119 SER B N 1
ATOM 2300 C CA . SER B 1 119 ? 69.756 100.842 -23.733 1.00 44.79 119 SER B CA 1
ATOM 2301 C C . SER B 1 119 ? 70.742 101.949 -24.083 1.00 45.47 119 SER B C 1
ATOM 2302 O O . SER B 1 119 ? 71.755 102.106 -23.413 1.00 44.46 119 SER B O 1
ATOM 2305 N N . ILE B 1 120 ? 70.452 102.716 -25.132 1.00 47.26 120 ILE B N 1
ATOM 2306 C CA . ILE B 1 120 ? 71.362 103.784 -25.545 1.00 49.88 120 ILE B CA 1
ATOM 2307 C C . ILE B 1 120 ? 71.444 104.919 -24.537 1.00 51.02 120 ILE B C 1
ATOM 2308 O O . ILE B 1 120 ? 72.510 105.491 -24.331 1.00 51.44 120 ILE B O 1
ATOM 2313 N N . ASP B 1 121 ? 70.341 105.260 -23.895 1.00 52.12 121 ASP B N 1
ATOM 2314 C CA . ASP B 1 121 ? 70.386 106.340 -22.910 1.00 53.22 121 ASP B CA 1
ATOM 2315 C C . ASP B 1 121 ? 71.040 105.843 -21.627 1.00 54.13 121 ASP B C 1
ATOM 2316 O O . ASP B 1 121 ? 70.692 106.274 -20.520 1.00 53.20 121 ASP B O 1
ATOM 2321 N N . SER B 1 122 ? 71.998 104.936 -21.783 1.00 55.25 122 SER B N 1
ATOM 2322 C CA . SER B 1 122 ? 72.681 104.355 -20.641 1.00 56.64 122 SER B CA 1
ATOM 2323 C C . SER B 1 122 ? 74.146 104.748 -20.584 1.00 56.61 122 SER B C 1
ATOM 2324 O O . SER B 1 122 ? 74.799 104.900 -21.622 1.00 55.96 122 SER B O 1
ATOM 2327 N N . PRO B 1 123 ? 74.683 104.892 -19.362 1.00 57.03 123 PRO B N 1
ATOM 2328 C CA . PRO B 1 123 ? 76.078 105.267 -19.146 1.00 57.25 123 PRO B CA 1
ATOM 2329 C C . PRO B 1 123 ? 77.032 104.509 -20.062 1.00 57.14 123 PRO B C 1
ATOM 2330 O O . PRO B 1 123 ? 77.712 105.120 -20.878 1.00 57.69 123 PRO B O 1
ATOM 2334 N N . MET B 1 124 ? 77.083 103.188 -19.946 1.00 56.92 124 MET B N 1
ATOM 2335 C CA . MET B 1 124 ? 77.985 102.415 -20.789 1.00 56.69 124 MET B CA 1
ATOM 2336 C C . MET B 1 124 ? 77.780 102.720 -22.261 1.00 56.14 124 MET B C 1
ATOM 2337 O O . MET B 1 124 ? 78.743 102.819 -23.024 1.00 55.52 124 MET B O 1
ATOM 2342 N N . ALA B 1 125 ? 76.523 102.861 -22.658 1.00 55.58 125 ALA B N 1
ATOM 2343 C CA . ALA B 1 125 ? 76.222 103.172 -24.042 1.00 55.32 125 ALA B CA 1
ATOM 2344 C C . ALA B 1 125 ? 76.759 104.548 -24.398 1.00 54.39 125 ALA B C 1
ATOM 2345 O O . ALA B 1 125 ? 77.131 104.818 -25.536 1.00 53.99 125 ALA B O 1
ATOM 2347 N N . ARG B 1 126 ? 76.796 105.418 -23.404 1.00 53.51 126 ARG B N 1
ATOM 2348 C CA . ARG B 1 126 ? 77.282 106.761 -23.616 1.00 53.05 126 ARG B CA 1
ATOM 2349 C C . ARG B 1 126 ? 78.795 106.759 -23.838 1.00 53.96 126 ARG B C 1
ATOM 2350 O O . ARG B 1 126 ? 79.278 107.228 -24.866 1.00 53.74 126 ARG B O 1
ATOM 2358 N N . ALA B 1 127 ? 79.539 106.228 -22.869 1.00 55.08 127 ALA B N 1
ATOM 2359 C CA . ALA B 1 127 ? 80.999 106.182 -22.960 1.00 55.67 127 ALA B CA 1
ATOM 2360 C C . ALA B 1 127 ? 81.443 105.434 -24.201 1.00 55.53 127 ALA B C 1
ATOM 2361 O O . ALA B 1 127 ? 82.208 105.949 -25.017 1.00 55.09 127 ALA B O 1
ATOM 2363 N N . LEU B 1 128 ? 80.937 104.214 -24.334 1.00 55.63 128 LEU B N 1
ATOM 2364 C CA . LEU B 1 128 ? 81.289 103.343 -25.443 1.00 55.38 128 LEU B CA 1
ATOM 2365 C C . LEU B 1 128 ? 80.696 103.800 -26.769 1.00 55.58 128 LEU B C 1
ATOM 2366 O O . LEU B 1 128 ? 81.069 103.282 -27.821 1.00 54.52 128 LEU B O 1
ATOM 2371 N N . LEU B 1 129 ? 79.784 104.768 -26.709 1.00 56.85 129 LEU B N 1
ATOM 2372 C CA . LEU B 1 129 ? 79.082 105.268 -27.886 1.00 57.91 129 LEU B CA 1
ATOM 2373 C C . LEU B 1 129 ? 79.941 105.263 -29.151 1.00 58.73 129 LEU B C 1
ATOM 2374 O O . LEU B 1 129 ? 79.767 104.395 -30.008 1.00 59.36 129 LEU B O 1
ATOM 2379 N N . LYS B 1 130 ? 80.867 106.207 -29.276 1.00 59.30 130 LYS B N 1
ATOM 2380 C CA . LYS B 1 130 ? 81.687 106.266 -30.486 1.00 59.41 130 LYS B CA 1
ATOM 2381 C C . LYS B 1 130 ? 83.174 106.159 -30.179 1.00 59.11 130 LYS B C 1
ATOM 2382 O O . LYS B 1 130 ? 83.866 107.170 -30.057 1.00 58.44 130 LYS B O 1
ATOM 2388 N N . LYS B 1 131 ? 83.669 104.936 -30.062 1.00 59.04 131 LYS B N 1
ATOM 2389 C CA . LYS B 1 131 ? 85.080 104.758 -29.778 1.00 59.31 131 LYS B CA 1
ATOM 2390 C C . LYS B 1 131 ? 85.668 103.618 -30.581 1.00 58.84 131 LYS B C 1
ATOM 2391 O O . LYS B 1 131 ? 85.072 102.554 -30.707 1.00 59.09 131 LYS B O 1
ATOM 2397 N N . GLU B 1 132 ? 86.854 103.868 -31.119 1.00 58.14 132 GLU B N 1
ATOM 2398 C CA . GLU B 1 132 ? 87.576 102.927 -31.964 1.00 57.90 132 GLU B CA 1
ATOM 2399 C C . GLU B 1 132 ? 87.735 101.543 -31.332 1.00 57.67 132 GLU B C 1
ATOM 2400 O O . GLU B 1 132 ? 87.451 101.321 -30.150 1.00 56.72 132 GLU B O 1
ATOM 2406 N N . VAL B 1 133 ? 88.206 100.630 -32.174 1.00 58.26 133 VAL B N 1
ATOM 2407 C CA . VAL B 1 133 ? 88.435 99.224 -31.861 1.00 59.33 133 VAL B CA 1
ATOM 2408 C C . VAL B 1 133 ? 89.293 98.979 -30.606 1.00 60.43 133 VAL B C 1
ATOM 2409 O O . VAL B 1 133 ? 89.407 97.832 -30.163 1.00 60.89 133 VAL B O 1
ATOM 2413 N N . GLY B 1 134 ? 89.897 100.014 -30.027 1.00 61.38 134 GLY B N 1
ATOM 2414 C CA . GLY B 1 134 ? 90.716 99.770 -28.852 1.00 61.99 134 GLY B CA 1
ATOM 2415 C C . GLY B 1 134 ? 90.915 100.976 -27.958 1.00 62.79 134 GLY B C 1
ATOM 2416 O O . GLY B 1 134 ? 92.052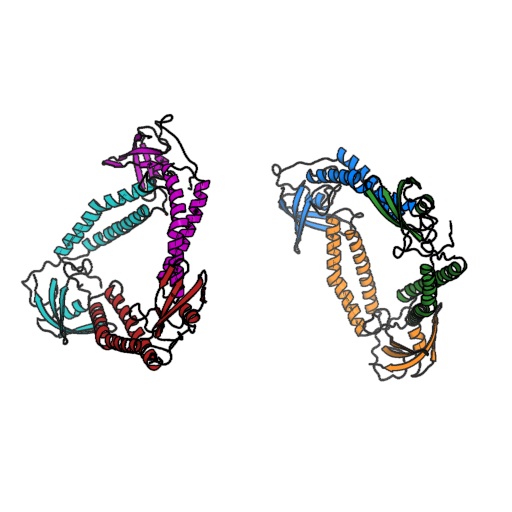 101.288 -27.593 1.00 62.30 134 GLY B O 1
ATOM 2417 N N . ASP B 1 135 ? 89.831 101.658 -27.593 1.00 63.99 135 ASP B N 1
ATOM 2418 C CA . ASP B 1 135 ? 89.972 102.824 -26.731 1.00 64.93 135 ASP B CA 1
ATOM 2419 C C . ASP B 1 135 ? 89.739 102.500 -25.258 1.00 65.41 135 ASP B C 1
ATOM 2420 O O . ASP B 1 135 ? 89.225 101.427 -24.900 1.00 65.45 135 ASP B O 1
ATOM 2425 N N . LEU B 1 136 ? 90.140 103.444 -24.411 1.00 65.06 136 LEU B N 1
ATOM 2426 C CA . LEU B 1 136 ? 90.012 103.314 -22.963 1.00 63.76 136 LEU B CA 1
ATOM 2427 C C . LEU B 1 136 ? 88.801 104.129 -22.486 1.00 62.71 136 LEU B C 1
ATOM 2428 O O . LEU B 1 136 ? 88.909 105.339 -22.275 1.00 62.73 136 LEU B O 1
ATOM 2433 N N . ALA B 1 137 ? 87.661 103.458 -22.318 1.00 61.55 137 ALA B N 1
ATOM 2434 C CA . ALA B 1 137 ? 86.409 104.111 -21.911 1.00 60.95 137 ALA B CA 1
ATOM 2435 C C . ALA B 1 137 ? 86.209 104.168 -20.387 1.00 60.45 137 ALA B C 1
ATOM 2436 O O . ALA B 1 137 ? 86.600 103.253 -19.648 1.00 59.94 137 ALA B O 1
ATOM 2438 N N . VAL B 1 138 ? 85.572 105.261 -19.948 1.00 59.19 138 VAL B N 1
ATOM 2439 C CA . VAL B 1 138 ? 85.308 105.550 -18.532 1.00 57.08 138 VAL B CA 1
ATOM 2440 C C . VAL B 1 138 ? 83.822 105.623 -18.222 1.00 54.56 138 VAL B C 1
ATOM 2441 O O . VAL B 1 138 ? 83.025 106.009 -19.067 1.00 53.35 138 VAL B O 1
ATOM 2445 N N . VAL B 1 139 ? 83.459 105.253 -17.001 1.00 52.74 139 VAL B N 1
ATOM 2446 C CA . VAL B 1 139 ? 82.075 105.326 -16.572 1.00 51.18 139 VAL B CA 1
ATOM 2447 C C . VAL B 1 139 ? 82.021 105.686 -15.093 1.00 50.83 139 VAL B C 1
ATOM 2448 O O . VAL B 1 139 ? 82.765 105.149 -14.267 1.00 49.97 139 VAL B O 1
ATOM 2452 N N . ASN B 1 140 ? 81.131 106.607 -14.763 1.00 50.90 140 ASN B N 1
ATOM 2453 C CA . ASN B 1 140 ? 80.973 107.062 -13.391 1.00 50.92 140 ASN B CA 1
ATOM 2454 C C . ASN B 1 140 ? 79.515 106.977 -12.950 1.00 51.63 140 ASN B C 1
ATOM 2455 O O . ASN B 1 140 ? 78.587 107.089 -13.748 1.00 50.46 140 ASN B O 1
ATOM 2460 N N . THR B 1 141 ? 79.351 106.775 -11.649 1.00 53.28 141 THR B N 1
ATOM 2461 C CA . THR B 1 141 ? 78.070 106.616 -10.966 1.00 53.66 141 THR B CA 1
ATOM 2462 C C . THR B 1 141 ? 78.315 106.792 -9.467 1.00 55.53 141 THR B C 1
ATOM 2463 O O . THR B 1 141 ? 79.476 106.784 -9.051 1.00 54.86 141 THR B O 1
ATOM 2467 N N . PRO B 1 142 ? 77.250 106.966 -8.648 1.00 57.04 142 PRO B N 1
ATOM 2468 C CA . PRO B 1 142 ? 77.391 107.134 -7.197 1.00 56.96 142 PRO B CA 1
ATOM 2469 C C . PRO B 1 142 ? 78.690 106.536 -6.658 1.00 57.40 142 PRO B C 1
ATOM 2470 O O . PRO B 1 142 ? 79.690 107.247 -6.536 1.00 57.28 142 PRO B O 1
ATOM 2474 N N . ALA B 1 143 ? 78.687 105.245 -6.347 1.00 57.89 143 ALA B N 1
ATOM 2475 C CA . ALA B 1 143 ? 79.900 104.597 -5.853 1.00 57.83 143 ALA B CA 1
ATOM 2476 C C . ALA B 1 143 ? 80.680 104.039 -7.031 1.00 57.94 143 ALA B C 1
ATOM 2477 O O . ALA B 1 143 ? 81.794 103.539 -6.889 1.00 57.53 143 ALA B O 1
ATOM 2479 N N . GLY B 1 144 ? 80.075 104.153 -8.206 1.00 58.48 144 GLY B N 1
ATOM 2480 C CA . GLY B 1 144 ? 80.677 103.596 -9.399 1.00 58.86 144 GLY B CA 1
ATOM 2481 C C . GLY B 1 144 ? 81.708 104.425 -10.144 1.00 59.35 144 GLY B C 1
ATOM 2482 O O . GLY B 1 144 ? 81.412 105.406 -10.820 1.00 59.95 144 GLY B O 1
ATOM 2483 N N . GLU B 1 145 ? 82.955 104.007 -9.993 1.00 59.69 145 GLU B N 1
ATOM 2484 C CA . GLU B 1 145 ? 84.080 104.577 -10.721 1.00 60.06 145 GLU B CA 1
ATOM 2485 C C . GLU B 1 145 ? 84.536 103.434 -11.627 1.00 59.86 145 GLU B C 1
ATOM 2486 O O . GLU B 1 145 ? 84.754 102.327 -11.126 1.00 59.50 145 GLU B O 1
ATOM 2492 N N . ALA B 1 146 ? 84.685 103.640 -12.932 1.00 59.94 146 ALA B N 1
ATOM 2493 C CA . ALA B 1 146 ? 85.034 102.472 -13.739 1.00 60.14 146 ALA B CA 1
ATOM 2494 C C . ALA B 1 146 ? 85.784 102.755 -15.038 1.00 60.47 146 ALA B C 1
ATOM 2495 O O . ALA B 1 146 ? 85.525 103.738 -15.738 1.00 60.40 146 ALA B O 1
ATOM 2497 N N . SER B 1 147 ? 86.710 101.839 -15.340 1.00 60.95 147 SER B N 1
ATOM 2498 C CA . SER B 1 147 ? 87.559 101.884 -16.537 1.00 61.09 147 SER B CA 1
ATOM 2499 C C . SER B 1 147 ? 87.377 100.615 -17.381 1.00 61.42 147 SER B C 1
ATOM 2500 O O . SER B 1 147 ? 87.447 99.493 -16.853 1.00 61.42 147 SER B O 1
ATOM 2503 N N . TRP B 1 148 ? 87.152 100.793 -18.686 1.00 61.36 148 TRP B N 1
ATOM 2504 C CA . TRP B 1 148 ? 86.948 99.659 -19.586 1.00 60.73 148 TRP B CA 1
ATOM 2505 C C . TRP B 1 148 ? 87.658 99.814 -20.905 1.00 59.76 148 TRP B C 1
ATOM 2506 O O . TRP B 1 148 ? 87.865 100.924 -21.390 1.00 59.77 148 TRP B O 1
ATOM 2517 N N . TYR B 1 149 ? 88.015 98.673 -21.485 1.00 58.88 149 TYR B N 1
ATOM 2518 C CA . TYR B 1 149 ? 88.712 98.650 -22.761 1.00 57.96 149 TYR B CA 1
ATOM 2519 C C . TYR B 1 149 ? 87.861 98.044 -23.863 1.00 56.88 149 TYR B C 1
ATOM 2520 O O . TYR B 1 149 ? 87.379 96.914 -23.747 1.00 56.30 149 TYR B O 1
ATOM 2529 N N . VAL B 1 150 ? 87.683 98.811 -24.933 1.00 55.54 150 VAL B N 1
ATOM 2530 C CA . VAL B 1 150 ? 86.897 98.376 -26.087 1.00 54.27 150 VAL B CA 1
ATOM 2531 C C . VAL B 1 150 ? 87.623 97.263 -26.808 1.00 53.55 150 VAL B C 1
ATOM 2532 O O . VAL B 1 150 ? 88.762 97.452 -27.223 1.00 54.16 150 VAL B O 1
ATOM 2536 N N . ASN B 1 151 ? 86.990 96.110 -26.975 1.00 52.34 151 ASN B N 1
ATOM 2537 C CA . ASN B 1 151 ? 87.681 95.028 -27.667 1.00 51.38 151 ASN B CA 1
ATOM 2538 C C . ASN B 1 151 ? 87.285 94.908 -29.134 1.00 49.48 151 ASN B C 1
ATOM 2539 O O . ASN B 1 151 ? 88.026 95.365 -29.996 1.00 48.77 151 ASN B O 1
ATOM 2544 N N . ALA B 1 152 ? 86.133 94.310 -29.430 1.00 48.02 152 ALA B N 1
ATOM 2545 C CA . ALA B 1 152 ? 85.737 94.145 -30.826 1.00 47.24 152 ALA B CA 1
ATOM 2546 C C . ALA B 1 152 ? 84.275 94.536 -31.113 1.00 46.91 152 ALA B C 1
ATOM 2547 O O . ALA B 1 152 ? 83.365 94.310 -30.305 1.00 47.56 152 ALA B O 1
ATOM 2549 N N . ILE B 1 153 ? 84.073 95.123 -32.291 1.00 45.93 153 ILE B N 1
ATOM 2550 C CA . ILE B 1 153 ? 82.767 95.584 -32.758 1.00 45.07 153 ILE B CA 1
ATOM 2551 C C . ILE B 1 153 ? 82.234 94.703 -33.874 1.00 43.94 153 ILE B C 1
ATOM 2552 O O . ILE B 1 153 ? 82.820 94.628 -34.944 1.00 44.64 153 ILE B O 1
ATOM 2557 N N . GLU B 1 154 ? 81.119 94.036 -33.624 1.00 42.70 154 GLU B N 1
ATOM 2558 C CA . GLU B 1 154 ? 80.515 93.188 -34.637 1.00 42.24 154 GLU B CA 1
ATOM 2559 C C . GLU B 1 154 ? 79.074 93.608 -34.929 1.00 43.04 154 GLU B C 1
ATOM 2560 O O . GLU B 1 154 ? 78.210 93.584 -34.042 1.00 43.66 154 GLU B O 1
ATOM 2566 N N . TYR B 1 155 ? 78.825 94.004 -36.178 1.00 43.28 155 TYR B N 1
ATOM 2567 C CA . TYR B 1 155 ? 77.490 94.410 -36.650 1.00 42.89 155 TYR B CA 1
ATOM 2568 C C . TYR B 1 155 ? 76.912 93.335 -37.563 1.00 42.65 155 TYR B C 1
ATOM 2569 O O . TYR B 1 155 ? 77.400 93.150 -38.680 1.00 42.50 155 TYR B O 1
ATOM 2578 N N . VAL B 1 156 ? 75.884 92.628 -37.120 1.00 42.62 156 VAL B N 1
ATOM 2579 C CA . VAL B 1 156 ? 75.309 91.610 -37.987 1.00 43.74 156 VAL B CA 1
ATOM 2580 C C . VAL B 1 156 ? 73.801 91.468 -37.757 1.00 44.12 156 VAL B C 1
ATOM 2581 O O . VAL B 1 156 ? 73.283 92.192 -36.889 1.00 44.22 156 VAL B O 1
ATOM 2585 N N . MET C 1 1 ? 71.649 95.029 29.926 1.00 45.16 1 MET C N 1
ATOM 2586 C CA . MET C 1 1 ? 70.772 94.366 28.910 1.00 44.93 1 MET C CA 1
ATOM 2587 C C . MET C 1 1 ? 71.588 93.911 27.698 1.00 45.14 1 MET C C 1
ATOM 2588 O O . MET C 1 1 ? 71.063 93.302 26.775 1.00 44.95 1 MET C O 1
ATOM 2593 N N . LYS C 1 2 ? 72.882 94.214 27.720 1.00 45.58 2 LYS C N 1
ATOM 2594 C CA . LYS C 1 2 ? 73.807 93.817 26.664 1.00 45.83 2 LYS C CA 1
ATOM 2595 C C . LYS C 1 2 ? 74.904 92.950 27.278 1.00 45.70 2 LYS C C 1
ATOM 2596 O O . LYS C 1 2 ? 75.702 93.437 28.080 1.00 45.26 2 LYS C O 1
ATOM 2602 N N . THR C 1 3 ? 74.954 91.671 26.914 1.00 45.22 3 THR C N 1
ATOM 2603 C CA . THR C 1 3 ? 75.953 90.785 27.520 1.00 44.61 3 THR C CA 1
ATOM 2604 C C . THR C 1 3 ? 77.008 90.259 26.535 1.00 44.30 3 THR C C 1
ATOM 2605 O O . THR C 1 3 ? 76.681 89.650 25.508 1.00 43.60 3 THR C O 1
ATOM 2609 N N . PRO C 1 4 ? 78.294 90.493 26.866 1.00 43.82 4 PRO C N 1
ATOM 2610 C CA . PRO C 1 4 ? 79.532 90.136 26.152 1.00 44.14 4 PRO C CA 1
ATOM 2611 C C . PRO C 1 4 ? 79.839 88.614 26.038 1.00 43.48 4 PRO C C 1
ATOM 2612 O O . PRO C 1 4 ? 80.428 88.190 25.037 1.00 43.28 4 PRO C O 1
ATOM 2616 N N . LEU C 1 5 ? 79.470 87.795 27.019 1.00 41.96 5 LEU C N 1
ATOM 2617 C CA . LEU C 1 5 ? 79.799 86.374 26.931 1.00 41.30 5 LEU C CA 1
ATOM 2618 C C . LEU C 1 5 ? 79.279 85.741 25.640 1.00 40.21 5 LEU C C 1
ATOM 2619 O O . LEU C 1 5 ? 78.150 86.006 25.229 1.00 40.67 5 LEU C O 1
ATOM 2624 N N . VAL C 1 6 ? 80.123 84.913 25.017 1.00 38.48 6 VAL C N 1
ATOM 2625 C CA . VAL C 1 6 ? 79.823 84.245 23.767 1.00 36.71 6 VAL C CA 1
ATOM 2626 C C . VAL C 1 6 ? 80.600 82.951 23.665 1.00 36.13 6 VAL C C 1
ATOM 2627 O O . VAL C 1 6 ? 81.728 82.845 24.105 1.00 35.45 6 VAL C O 1
ATOM 2631 N N . THR C 1 7 ? 80.006 81.944 23.098 1.00 35.93 7 THR C N 1
ATOM 2632 C CA . THR C 1 7 ? 80.704 80.673 22.981 1.00 36.86 7 THR C CA 1
ATOM 2633 C C . THR C 1 7 ? 81.976 80.762 22.100 1.00 36.42 7 THR C C 1
ATOM 2634 O O . THR C 1 7 ? 82.108 81.652 21.251 1.00 37.51 7 THR C O 1
ATOM 2638 N N . ARG C 1 8 ? 82.901 79.831 22.315 1.00 35.13 8 ARG C N 1
ATOM 2639 C CA . ARG C 1 8 ? 84.104 79.767 21.494 1.00 33.82 8 ARG C CA 1
ATOM 2640 C C . ARG C 1 8 ? 83.736 79.477 20.059 1.00 32.85 8 ARG C C 1
ATOM 2641 O O . ARG C 1 8 ? 84.240 80.101 19.117 1.00 33.42 8 ARG C O 1
ATOM 2649 N N . GLU C 1 9 ? 82.839 78.514 19.906 1.00 31.83 9 GLU C N 1
ATOM 2650 C CA . GLU C 1 9 ? 82.375 78.110 18.601 1.00 31.10 9 GLU C CA 1
ATOM 2651 C C . GLU C 1 9 ? 81.810 79.317 17.872 1.00 28.41 9 GLU C C 1
ATOM 2652 O O . GLU C 1 9 ? 82.262 79.671 16.791 1.00 27.49 9 GLU C O 1
ATOM 2658 N N . GLY C 1 10 ? 80.837 79.959 18.499 1.00 27.57 10 GLY C N 1
ATOM 2659 C CA . GLY C 1 10 ? 80.203 81.121 17.918 1.00 28.30 10 GLY C CA 1
ATOM 2660 C C . GLY C 1 10 ? 81.186 82.214 17.545 1.00 28.81 10 GLY C C 1
ATOM 2661 O O . GLY C 1 10 ? 80.949 83.007 16.629 1.00 29.83 10 GLY C O 1
ATOM 2662 N N . TYR C 1 11 ? 82.298 82.272 18.246 1.00 28.12 11 TYR C N 1
ATOM 2663 C CA . TYR C 1 11 ? 83.268 83.290 17.928 1.00 29.42 11 TYR C CA 1
ATOM 2664 C C . TYR C 1 11 ? 83.844 83.041 16.530 1.00 30.46 11 TYR C C 1
ATOM 2665 O O . TYR C 1 11 ? 83.891 83.932 15.661 1.00 28.50 11 TYR C O 1
ATOM 2674 N N . GLU C 1 12 ? 84.270 81.801 16.320 1.00 32.28 12 GLU C N 1
ATOM 2675 C CA . GLU C 1 12 ? 84.860 81.404 15.055 1.00 32.80 12 GLU C CA 1
ATOM 2676 C C . GLU C 1 12 ? 84.013 81.888 13.899 1.00 31.83 12 GLU C C 1
ATOM 2677 O O . GLU C 1 12 ? 84.531 82.358 12.887 1.00 32.30 12 GLU C O 1
ATOM 2683 N N . LYS C 1 13 ? 82.702 81.778 14.067 1.00 29.45 13 LYS C N 1
ATOM 2684 C CA . LYS C 1 13 ? 81.780 82.167 13.028 1.00 27.75 13 LYS C CA 1
ATOM 2685 C C . LYS C 1 13 ? 81.845 83.644 12.737 1.00 27.72 13 LYS C C 1
ATOM 2686 O O . LYS C 1 13 ? 82.066 84.058 11.597 1.00 27.29 13 LYS C O 1
ATOM 2692 N N . LEU C 1 14 ? 81.652 84.442 13.773 1.00 27.96 14 LEU C N 1
ATOM 2693 C CA . LEU C 1 14 ? 81.674 85.879 13.599 1.00 28.54 14 LEU C CA 1
ATOM 2694 C C . LEU C 1 14 ? 82.922 86.302 12.875 1.00 30.08 14 LEU C C 1
ATOM 2695 O O . LEU C 1 14 ? 82.886 87.198 12.029 1.00 30.40 14 LEU C O 1
ATOM 2700 N N . LYS C 1 15 ? 84.029 85.645 13.191 1.00 31.44 15 LYS C N 1
ATOM 2701 C CA . LYS C 1 15 ? 85.262 85.955 12.491 1.00 33.01 15 LYS C CA 1
ATOM 2702 C C . LYS C 1 15 ? 85.110 85.559 11.020 1.00 32.86 15 LYS C C 1
ATOM 2703 O O . LYS C 1 15 ? 85.435 86.321 10.106 1.00 33.17 15 LYS C O 1
ATOM 2709 N N . GLN C 1 16 ? 84.610 84.342 10.823 1.00 32.53 16 GLN C N 1
ATOM 2710 C CA . GLN C 1 16 ? 84.390 83.774 9.507 1.00 31.45 16 GLN C CA 1
ATOM 2711 C C . GLN C 1 16 ? 83.539 84.696 8.645 1.00 29.76 16 GLN C C 1
ATOM 2712 O O . GLN C 1 16 ? 83.853 84.926 7.472 1.00 29.15 16 GLN C O 1
ATOM 2718 N N . GLU C 1 17 ? 82.470 85.239 9.219 1.00 29.27 17 GLU C N 1
ATOM 2719 C CA . GLU C 1 17 ? 81.600 86.133 8.460 1.00 28.92 17 GLU C CA 1
ATOM 2720 C C . GLU C 1 17 ? 82.355 87.337 7.953 1.00 29.42 17 GLU C C 1
ATOM 2721 O O . GLU C 1 17 ? 82.454 87.570 6.743 1.00 27.24 17 GLU C O 1
ATOM 2727 N N . LEU C 1 18 ? 82.894 88.111 8.886 1.00 31.10 18 LEU C N 1
ATOM 2728 C CA . LEU C 1 18 ? 83.629 89.308 8.494 1.00 32.86 18 LEU C CA 1
ATOM 2729 C C . LEU C 1 18 ? 84.638 88.979 7.395 1.00 33.78 18 LEU C C 1
ATOM 2730 O O . LEU C 1 18 ? 84.943 89.811 6.539 1.00 33.64 18 LEU C O 1
ATOM 2735 N N . ASN C 1 19 ? 85.132 87.747 7.429 1.00 35.03 19 ASN C N 1
ATOM 2736 C CA . ASN C 1 19 ? 86.075 87.253 6.445 1.00 34.99 19 ASN C CA 1
ATOM 2737 C C . ASN C 1 19 ? 85.350 87.081 5.128 1.00 35.01 19 ASN C C 1
ATOM 2738 O O . ASN C 1 19 ? 85.749 87.639 4.122 1.00 36.25 19 ASN C O 1
ATOM 2743 N N . TYR C 1 20 ? 84.276 86.308 5.151 1.00 34.81 20 TYR C N 1
ATOM 2744 C CA . TYR C 1 20 ? 83.531 86.073 3.945 1.00 36.82 20 TYR C CA 1
ATOM 2745 C C . TYR C 1 20 ? 82.929 87.378 3.392 1.00 37.59 20 TYR C C 1
ATOM 2746 O O . TYR C 1 20 ? 82.755 87.536 2.182 1.00 38.48 20 TYR C O 1
ATOM 2755 N N . LEU C 1 21 ? 82.617 88.309 4.274 1.00 38.27 21 LEU C N 1
ATOM 2756 C CA . LEU C 1 21 ? 81.988 89.532 3.843 1.00 39.65 21 LEU C CA 1
ATOM 2757 C C . LEU C 1 21 ? 82.925 90.519 3.160 1.00 40.42 21 LEU C C 1
ATOM 2758 O O . LEU C 1 21 ? 82.598 91.072 2.109 1.00 41.50 21 LEU C O 1
ATOM 2763 N N . TRP C 1 22 ? 84.089 90.731 3.752 1.00 40.87 22 TRP C N 1
ATOM 2764 C CA . TRP C 1 22 ? 85.070 91.694 3.262 1.00 40.19 22 TRP C CA 1
ATOM 2765 C C . TRP C 1 22 ? 85.976 91.126 2.161 1.00 40.46 22 TRP C C 1
ATOM 2766 O O . TRP C 1 22 ? 86.493 91.860 1.315 1.00 40.69 22 TRP C O 1
ATOM 2777 N N . ARG C 1 23 ? 86.147 89.818 2.146 1.00 40.46 23 ARG C N 1
ATOM 2778 C CA . ARG C 1 23 ? 87.026 89.239 1.162 1.00 41.26 23 ARG C CA 1
ATOM 2779 C C . ARG C 1 23 ? 86.283 88.501 0.048 1.00 42.08 23 ARG C C 1
ATOM 2780 O O . ARG C 1 23 ? 86.816 88.351 -1.059 1.00 42.52 23 ARG C O 1
ATOM 2788 N N . GLU C 1 24 ? 85.057 88.054 0.306 1.00 42.98 24 GLU C N 1
ATOM 2789 C CA . GLU C 1 24 ? 84.371 87.302 -0.731 1.00 43.36 24 GLU C CA 1
ATOM 2790 C C . GLU C 1 24 ? 83.074 87.904 -1.269 1.00 42.85 24 GLU C C 1
ATOM 2791 O O . GLU C 1 24 ? 82.844 87.808 -2.476 1.00 42.00 24 GLU C O 1
ATOM 2797 N N . GLU C 1 25 ? 82.220 88.529 -0.456 1.00 42.69 25 GLU C N 1
ATOM 2798 C CA . GLU C 1 25 ? 80.982 89.061 -1.033 1.00 43.04 25 GLU C CA 1
ATOM 2799 C C . GLU C 1 25 ? 81.066 90.527 -1.380 1.00 43.66 25 GLU C C 1
ATOM 2800 O O . GLU C 1 25 ? 80.393 90.961 -2.309 1.00 44.61 25 GLU C O 1
ATOM 2806 N N . ARG C 1 26 ? 81.855 91.315 -0.659 1.00 44.77 26 ARG C N 1
ATOM 2807 C CA . ARG C 1 26 ? 81.976 92.727 -1.048 1.00 46.03 26 ARG C CA 1
ATOM 2808 C C . ARG C 1 26 ? 82.411 92.789 -2.522 1.00 46.53 26 ARG C C 1
ATOM 2809 O O . ARG C 1 26 ? 81.896 93.605 -3.305 1.00 45.55 26 ARG C O 1
ATOM 2817 N N . PRO C 1 27 ? 83.373 91.920 -2.914 1.00 47.32 27 PRO C N 1
ATOM 2818 C CA . PRO C 1 27 ? 83.799 91.934 -4.316 1.00 47.30 27 PRO C CA 1
ATOM 2819 C C . PRO C 1 27 ? 82.618 91.661 -5.258 1.00 46.40 27 PRO C C 1
ATOM 2820 O O . PRO C 1 27 ? 82.435 92.352 -6.253 1.00 47.48 27 PRO C O 1
ATOM 2824 N N . GLU C 1 28 ? 81.820 90.650 -4.930 1.00 44.73 28 GLU C N 1
ATOM 2825 C CA . GLU C 1 28 ? 80.672 90.303 -5.748 1.00 43.39 28 GLU C CA 1
ATOM 2826 C C . GLU C 1 28 ? 79.698 91.480 -5.884 1.00 43.35 28 GLU C C 1
ATOM 2827 O O . GLU C 1 28 ? 79.377 91.902 -7.001 1.00 43.32 28 GLU C O 1
ATOM 2833 N N . VAL C 1 29 ? 79.241 92.022 -4.757 1.00 42.41 29 VAL C N 1
ATOM 2834 C CA . VAL C 1 29 ? 78.250 93.097 -4.794 1.00 41.55 29 VAL C CA 1
ATOM 2835 C C . VAL C 1 29 ? 78.744 94.361 -5.507 1.00 41.20 29 VAL C C 1
ATOM 2836 O O . VAL C 1 29 ? 78.063 94.858 -6.411 1.00 40.99 29 VAL C O 1
ATOM 2840 N N . THR C 1 30 ? 79.908 94.885 -5.133 1.00 39.98 30 THR C N 1
ATOM 2841 C CA . THR C 1 30 ? 80.387 96.095 -5.779 1.00 39.01 30 THR C CA 1
ATOM 2842 C C . THR C 1 30 ? 80.472 95.907 -7.278 1.00 39.40 30 THR C C 1
ATOM 2843 O O . THR C 1 30 ? 80.189 96.819 -8.031 1.00 38.42 30 THR C O 1
ATOM 2847 N N . LYS C 1 31 ? 80.854 94.708 -7.704 1.00 41.15 31 LYS C N 1
ATOM 2848 C CA . LYS C 1 31 ? 80.971 94.406 -9.126 1.00 42.22 31 LYS C CA 1
ATOM 2849 C C . LYS C 1 31 ? 79.635 94.558 -9.871 1.00 42.69 31 LYS C C 1
ATOM 2850 O O . LYS C 1 31 ? 79.610 95.055 -10.999 1.00 43.65 31 LYS C O 1
ATOM 2856 N N . LYS C 1 32 ? 78.522 94.141 -9.271 1.00 41.47 32 LYS C N 1
ATOM 2857 C CA . LYS C 1 32 ? 77.266 94.258 -9.983 1.00 40.67 32 LYS C CA 1
ATOM 2858 C C . LYS C 1 32 ? 76.850 95.712 -10.085 1.00 40.90 32 LYS C C 1
ATOM 2859 O O . LYS C 1 32 ? 76.538 96.185 -11.173 1.00 39.96 32 LYS C O 1
ATOM 2865 N N . VAL C 1 33 ? 76.862 96.418 -8.955 1.00 42.27 33 VAL C N 1
ATOM 2866 C CA . VAL C 1 33 ? 76.477 97.839 -8.924 1.00 44.17 33 VAL C CA 1
ATOM 2867 C C . VAL C 1 33 ? 77.221 98.603 -10.004 1.00 43.98 33 VAL C C 1
ATOM 2868 O O . VAL C 1 33 ? 76.751 99.623 -10.526 1.00 45.33 33 VAL C O 1
ATOM 2872 N N . THR C 1 34 ? 78.401 98.101 -10.326 1.00 41.89 34 THR C N 1
ATOM 2873 C CA . THR C 1 34 ? 79.196 98.722 -11.343 1.00 41.02 34 THR C CA 1
ATOM 2874 C C . THR C 1 34 ? 78.490 98.623 -12.679 1.00 40.10 34 THR C C 1
ATOM 2875 O O . THR C 1 34 ? 78.138 99.640 -13.285 1.00 39.25 34 THR C O 1
ATOM 2879 N N . TRP C 1 35 ? 78.264 97.396 -13.136 1.00 39.94 35 TRP C N 1
ATOM 2880 C CA . TRP C 1 35 ? 77.624 97.230 -14.428 1.00 39.44 35 TRP C CA 1
ATOM 2881 C C . TRP C 1 35 ? 76.234 97.863 -14.460 1.00 39.29 35 TRP C C 1
ATOM 2882 O O . TRP C 1 35 ? 75.802 98.380 -15.488 1.00 39.57 35 TRP C O 1
ATOM 2893 N N . ALA C 1 36 ? 75.544 97.839 -13.332 1.00 37.94 36 ALA C N 1
ATOM 2894 C CA . ALA C 1 36 ? 74.215 98.419 -13.258 1.00 38.19 36 ALA C CA 1
ATOM 2895 C C . ALA C 1 36 ? 74.211 99.861 -13.764 1.00 38.11 36 ALA C C 1
ATOM 2896 O O . ALA C 1 36 ? 73.328 100.290 -14.517 1.00 37.39 36 ALA C O 1
ATOM 2898 N N . ALA C 1 37 ? 75.210 100.614 -13.343 1.00 38.36 37 ALA C N 1
ATOM 2899 C CA . ALA C 1 37 ? 75.289 101.993 -13.758 1.00 39.21 37 ALA C CA 1
ATOM 2900 C C . ALA C 1 37 ? 75.621 102.083 -15.219 1.00 39.20 37 ALA C C 1
ATOM 2901 O O . ALA C 1 37 ? 74.988 102.831 -15.950 1.00 39.22 37 ALA C O 1
ATOM 2903 N N . SER C 1 38 ? 76.618 101.319 -15.648 1.00 39.11 38 SER C N 1
ATOM 2904 C CA . SER C 1 38 ? 77.005 101.321 -17.052 1.00 38.89 38 SER C CA 1
ATOM 2905 C C . SER C 1 38 ? 75.793 100.989 -17.920 1.00 39.51 38 SER C C 1
ATOM 2906 O O . SER C 1 38 ? 75.576 101.572 -18.977 1.00 39.36 38 SER C O 1
ATOM 2909 N N . LEU C 1 39 ? 74.986 100.052 -17.444 1.00 40.87 39 LEU C N 1
ATOM 2910 C CA . LEU C 1 39 ? 73.830 99.579 -18.178 1.00 42.39 39 LEU C CA 1
ATOM 2911 C C . LEU C 1 39 ? 72.686 100.571 -18.342 1.00 44.17 39 LEU C C 1
ATOM 2912 O O . LEU C 1 39 ? 72.002 100.496 -19.353 1.00 44.58 39 LEU C O 1
ATOM 2917 N N . GLY C 1 40 ? 72.428 101.482 -17.406 1.00 46.48 40 GLY C N 1
ATOM 2918 C CA . GLY C 1 40 ? 71.304 102.379 -17.673 1.00 48.67 40 GLY C CA 1
ATOM 2919 C C . GLY C 1 40 ? 70.764 103.165 -16.495 1.00 50.71 40 GLY C C 1
ATOM 2920 O O . GLY C 1 40 ? 71.440 103.356 -15.479 1.00 51.54 40 GLY C O 1
ATOM 2921 N N . ASP C 1 41 ? 69.514 103.615 -16.664 1.00 51.63 41 ASP C N 1
ATOM 2922 C CA . ASP C 1 41 ? 68.786 104.443 -15.694 1.00 51.98 41 ASP C CA 1
ATOM 2923 C C . ASP C 1 41 ? 68.686 103.858 -14.278 1.00 51.20 41 ASP C C 1
ATOM 2924 O O . ASP C 1 41 ? 68.474 102.666 -14.058 1.00 51.68 41 ASP C O 1
ATOM 2929 N N . ARG C 1 42 ? 68.834 104.781 -13.338 1.00 50.38 42 ARG C N 1
ATOM 2930 C CA . ARG C 1 42 ? 68.867 104.573 -11.906 1.00 49.79 42 ARG C CA 1
ATOM 2931 C C . ARG C 1 42 ? 67.591 103.990 -11.297 1.00 50.06 42 ARG C C 1
ATOM 2932 O O . ARG C 1 42 ? 67.647 102.942 -10.659 1.00 49.72 42 ARG C O 1
ATOM 2940 N N . SER C 1 43 ? 66.446 104.645 -11.482 1.00 50.41 43 SER C N 1
ATOM 2941 C CA . SER C 1 43 ? 65.205 104.179 -10.847 1.00 51.30 43 SER C CA 1
ATOM 2942 C C . SER C 1 43 ? 64.588 102.900 -11.448 1.00 51.89 43 SER C C 1
ATOM 2943 O O . SER C 1 43 ? 64.324 101.934 -10.718 1.00 51.50 43 SER C O 1
ATOM 2946 N N . GLU C 1 44 ? 64.348 102.886 -12.758 1.00 52.27 44 GLU C N 1
ATOM 2947 C CA . GLU C 1 44 ? 63.725 101.728 -13.421 1.00 51.70 44 GLU C CA 1
ATOM 2948 C C . GLU C 1 44 ? 64.535 100.432 -13.201 1.00 51.61 44 GLU C C 1
ATOM 2949 O O . GLU C 1 44 ? 63.969 99.338 -13.188 1.00 50.33 44 GLU C O 1
ATOM 2955 N N . ASN C 1 45 ? 65.848 100.560 -13.022 1.00 52.43 45 ASN C N 1
ATOM 2956 C CA . ASN C 1 45 ? 66.710 99.395 -12.827 1.00 53.45 45 ASN C CA 1
ATOM 2957 C C . ASN C 1 45 ? 66.595 98.886 -11.395 1.00 53.56 45 ASN C C 1
ATOM 2958 O O . ASN C 1 45 ? 67.003 99.577 -10.458 1.00 54.67 45 ASN C O 1
ATOM 2963 N N . ALA C 1 46 ? 66.048 97.679 -11.236 1.00 52.79 46 ALA C N 1
ATOM 2964 C CA . ALA C 1 46 ? 65.855 97.064 -9.919 1.00 51.19 46 ALA C CA 1
ATOM 2965 C C . ALA C 1 46 ? 67.126 96.390 -9.389 1.00 49.60 46 ALA C C 1
ATOM 2966 O O . ALA C 1 46 ? 67.289 96.234 -8.181 1.00 49.24 46 ALA C O 1
ATOM 2968 N N . ASP C 1 47 ? 68.026 95.990 -10.280 1.00 48.70 47 ASP C N 1
ATOM 2969 C CA . ASP C 1 47 ? 69.244 95.339 -9.837 1.00 48.13 47 ASP C CA 1
ATOM 2970 C C . ASP C 1 47 ? 70.285 96.337 -9.360 1.00 48.49 47 ASP C C 1
ATOM 2971 O O . ASP C 1 47 ? 71.101 96.009 -8.493 1.00 49.26 47 ASP C O 1
ATOM 2976 N N . TYR C 1 48 ? 70.269 97.551 -9.910 1.00 48.23 48 TYR C N 1
ATOM 2977 C CA . TYR C 1 48 ? 71.199 98.588 -9.438 1.00 47.83 48 TYR C CA 1
ATOM 2978 C C . TYR C 1 48 ? 70.821 98.953 -8.000 1.00 47.35 48 TYR C C 1
ATOM 2979 O O . TYR C 1 48 ? 71.677 99.13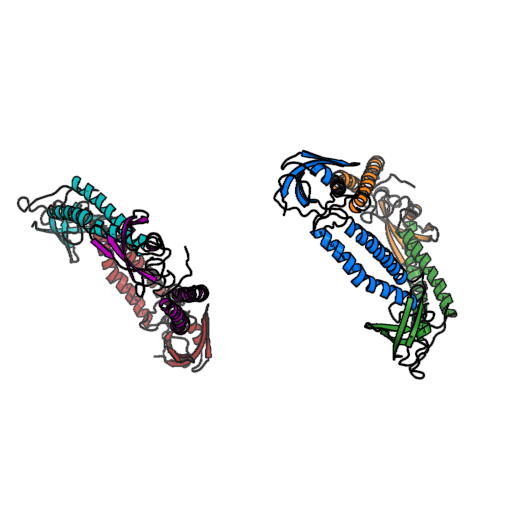3 -7.129 1.00 47.82 48 TYR C O 1
ATOM 2988 N N . GLN C 1 49 ? 69.517 99.039 -7.769 1.00 45.90 49 GLN C N 1
ATOM 2989 C CA . GLN C 1 49 ? 68.982 99.395 -6.473 1.00 44.08 49 GLN C CA 1
ATOM 2990 C C . GLN C 1 49 ? 69.104 98.245 -5.473 1.00 42.80 49 GLN C C 1
ATOM 2991 O O . GLN C 1 49 ? 69.550 98.447 -4.339 1.00 42.04 49 GLN C O 1
ATOM 2997 N N . TYR C 1 50 ? 68.708 97.043 -5.879 1.00 41.24 50 TYR C N 1
ATOM 2998 C CA . TYR C 1 50 ? 68.781 95.931 -4.958 1.00 40.30 50 TYR C CA 1
ATOM 2999 C C . TYR C 1 50 ? 70.201 95.730 -4.474 1.00 40.16 50 TYR C C 1
ATOM 3000 O O . TYR C 1 50 ? 70.445 95.567 -3.273 1.00 40.03 50 TYR C O 1
ATOM 3009 N N . ASN C 1 51 ? 71.135 95.745 -5.415 1.00 39.74 51 ASN C N 1
ATOM 3010 C CA . ASN C 1 51 ? 72.518 95.517 -5.062 1.00 40.71 51 ASN C CA 1
ATOM 3011 C C . ASN C 1 51 ? 73.093 96.655 -4.233 1.00 40.18 51 ASN C C 1
ATOM 3012 O O . ASN C 1 51 ? 74.017 96.439 -3.444 1.00 39.72 51 ASN C O 1
ATOM 3017 N N . LYS C 1 52 ? 72.565 97.863 -4.399 1.00 40.00 52 LYS C N 1
ATOM 3018 C CA . LYS C 1 52 ? 73.056 98.956 -3.581 1.00 39.67 52 LYS C CA 1
ATOM 3019 C C . LYS C 1 52 ? 72.681 98.687 -2.131 1.00 39.13 52 LYS C C 1
ATOM 3020 O O . LYS C 1 52 ? 73.474 98.900 -1.208 1.00 38.79 52 LYS C O 1
ATOM 3026 N N . LYS C 1 53 ? 71.463 98.195 -1.936 1.00 38.88 53 LYS C N 1
ATOM 3027 C CA . LYS C 1 53 ? 71.001 97.909 -0.587 1.00 38.91 53 LYS C CA 1
ATOM 3028 C C . LYS C 1 53 ? 71.825 96.818 0.056 1.00 37.26 53 LYS C C 1
ATOM 3029 O O . LYS C 1 53 ? 72.366 97.012 1.141 1.00 36.24 53 LYS C O 1
ATOM 3035 N N . ARG C 1 54 ? 71.926 95.671 -0.612 1.00 36.31 54 ARG C N 1
ATOM 3036 C CA . ARG C 1 54 ? 72.669 94.574 -0.031 1.00 35.36 54 ARG C CA 1
ATOM 3037 C C . ARG C 1 54 ? 74.077 95.011 0.330 1.00 35.01 54 ARG C C 1
ATOM 3038 O O . ARG C 1 54 ? 74.681 94.476 1.247 1.00 33.60 54 ARG C O 1
ATOM 3046 N N . LEU C 1 55 ? 74.608 95.990 -0.390 1.00 35.07 55 LEU C N 1
ATOM 3047 C CA . LEU C 1 55 ? 75.933 96.467 -0.052 1.00 35.89 55 LEU C CA 1
ATOM 3048 C C . LEU C 1 55 ? 75.857 97.403 1.147 1.00 36.09 55 LEU C C 1
ATOM 3049 O O . LEU C 1 55 ? 76.777 97.465 1.958 1.00 37.04 55 LEU C O 1
ATOM 3054 N N . ARG C 1 56 ? 74.761 98.141 1.260 1.00 36.45 56 ARG C N 1
ATOM 3055 C CA . ARG C 1 56 ? 74.601 99.005 2.419 1.00 36.32 56 ARG C CA 1
ATOM 3056 C C . ARG C 1 56 ? 74.424 98.110 3.649 1.00 35.24 56 ARG C C 1
ATOM 3057 O O . ARG C 1 56 ? 75.012 98.340 4.708 1.00 35.27 56 ARG C O 1
ATOM 3065 N N . GLU C 1 57 ? 73.615 97.069 3.480 1.00 34.49 57 GLU C N 1
ATOM 3066 C CA . GLU C 1 57 ? 73.369 96.120 4.552 1.00 33.23 57 GLU C CA 1
ATOM 3067 C C . GLU C 1 57 ? 74.650 95.376 4.902 1.00 31.58 57 GLU C C 1
ATOM 3068 O O . GLU C 1 57 ? 74.966 95.167 6.066 1.00 30.69 57 GLU C O 1
ATOM 3074 N N . ILE C 1 58 ? 75.387 94.993 3.872 1.00 30.96 58 ILE C N 1
ATOM 3075 C CA . ILE C 1 58 ? 76.611 94.239 4.038 1.00 31.07 58 ILE C CA 1
ATOM 3076 C C . ILE C 1 58 ? 77.634 95.021 4.850 1.00 30.49 58 ILE C C 1
ATOM 3077 O O . ILE C 1 58 ? 78.119 94.537 5.858 1.00 29.36 58 ILE C O 1
ATOM 3082 N N . ASP C 1 59 ? 77.949 96.228 4.416 1.00 30.94 59 ASP C N 1
ATOM 3083 C CA . ASP C 1 59 ? 78.922 97.001 5.140 1.00 32.69 59 ASP C CA 1
ATOM 3084 C C . ASP C 1 59 ? 78.434 97.327 6.536 1.00 32.43 59 ASP C C 1
ATOM 3085 O O . ASP C 1 59 ? 79.224 97.617 7.437 1.00 32.40 59 ASP C O 1
ATOM 3090 N N . ARG C 1 60 ? 77.125 97.264 6.719 1.00 33.04 60 ARG C N 1
ATOM 3091 C CA . ARG C 1 60 ? 76.531 97.554 8.022 1.00 33.63 60 ARG C CA 1
ATOM 3092 C C . ARG C 1 60 ? 76.928 96.482 9.022 1.00 32.43 60 ARG C C 1
ATOM 3093 O O . ARG C 1 60 ? 77.511 96.768 10.061 1.00 31.90 60 ARG C O 1
ATOM 3101 N N . ARG C 1 61 ? 76.626 95.234 8.696 1.00 31.73 61 ARG C N 1
ATOM 3102 C CA . ARG C 1 61 ? 76.998 94.153 9.583 1.00 30.27 61 ARG C CA 1
ATOM 3103 C C . ARG C 1 61 ? 78.509 94.117 9.706 1.00 29.02 61 ARG C C 1
ATOM 3104 O O . ARG C 1 61 ? 79.032 93.715 10.733 1.00 27.96 61 ARG C O 1
ATOM 3112 N N . VAL C 1 62 ? 79.214 94.536 8.668 1.00 28.94 62 VAL C N 1
ATOM 3113 C CA . VAL C 1 62 ? 80.659 94.513 8.762 1.00 30.83 62 VAL C CA 1
ATOM 3114 C C . VAL C 1 62 ? 81.083 95.384 9.910 1.00 31.11 62 VAL C C 1
ATOM 3115 O O . VAL C 1 62 ? 82.006 95.058 10.644 1.00 32.18 62 VAL C O 1
ATOM 3119 N N . ARG C 1 63 ? 80.353 96.480 10.071 1.00 31.17 63 ARG C N 1
ATOM 3120 C CA . ARG C 1 63 ? 80.610 97.429 11.139 1.00 31.39 63 ARG C CA 1
ATOM 3121 C C . ARG C 1 63 ? 80.313 96.803 12.508 1.00 31.01 63 ARG C C 1
ATOM 3122 O O . ARG C 1 63 ? 81.170 96.768 13.404 1.00 29.22 63 ARG C O 1
ATOM 3130 N N . TYR C 1 64 ? 79.092 96.295 12.654 1.00 31.95 64 TYR C N 1
ATOM 3131 C CA . TYR C 1 64 ? 78.651 95.669 13.904 1.00 32.24 64 TYR C CA 1
ATOM 3132 C C . TYR C 1 64 ? 79.567 94.522 14.321 1.00 33.00 64 TYR C C 1
ATOM 3133 O O . TYR C 1 64 ? 80.087 94.506 15.421 1.00 32.22 64 TYR C O 1
ATOM 3142 N N . LEU C 1 65 ? 79.769 93.569 13.433 1.00 34.76 65 LEU C N 1
ATOM 3143 C CA . LEU C 1 65 ? 80.610 92.442 13.750 1.00 37.51 65 LEU C CA 1
ATOM 3144 C C . LEU C 1 65 ? 81.953 92.875 14.277 1.00 38.94 65 LEU C C 1
ATOM 3145 O O . LEU C 1 65 ? 82.391 92.413 15.324 1.00 38.19 65 LEU C O 1
ATOM 3150 N N . THR C 1 66 ? 82.598 93.777 13.550 1.00 41.50 66 THR C N 1
ATOM 3151 C CA . THR C 1 66 ? 83.917 94.249 13.941 1.00 44.42 66 THR C CA 1
ATOM 3152 C C . THR C 1 66 ? 83.956 94.684 15.405 1.00 44.51 66 THR C C 1
ATOM 3153 O O . THR C 1 66 ? 84.878 94.302 16.145 1.00 44.52 66 THR C O 1
ATOM 3157 N N . LYS C 1 67 ? 82.966 95.469 15.834 1.00 44.49 67 LYS C N 1
ATOM 3158 C CA . LYS C 1 67 ? 82.960 95.933 17.217 1.00 43.62 67 LYS C CA 1
ATOM 3159 C C . LYS C 1 67 ? 82.605 94.821 18.191 1.00 42.50 67 LYS C C 1
ATOM 3160 O O . LYS C 1 67 ? 83.197 94.741 19.258 1.00 43.03 67 LYS C O 1
ATOM 3166 N N . CYS C 1 68 ? 81.655 93.956 17.840 1.00 40.57 68 CYS C N 1
ATOM 3167 C CA . CYS C 1 68 ? 81.282 92.886 18.757 1.00 38.26 68 CYS C CA 1
ATOM 3168 C C . CYS C 1 68 ? 82.441 91.928 18.961 1.00 36.45 68 CYS C C 1
ATOM 3169 O O . CYS C 1 68 ? 82.520 91.251 19.964 1.00 36.08 68 CYS C O 1
ATOM 3172 N N . MET C 1 69 ? 83.343 91.863 18.003 1.00 35.78 69 MET C N 1
ATOM 3173 C CA . MET C 1 69 ? 84.476 90.966 18.140 1.00 36.22 69 MET C CA 1
ATOM 3174 C C . MET C 1 69 ? 85.352 91.376 19.310 1.00 34.99 69 MET C C 1
ATOM 3175 O O . MET C 1 69 ? 85.822 90.541 20.072 1.00 33.32 69 MET C O 1
ATOM 3180 N N . GLU C 1 70 ? 85.557 92.680 19.436 1.00 34.76 70 GLU C N 1
ATOM 3181 C CA . GLU C 1 70 ? 86.392 93.238 20.491 1.00 34.20 70 GLU C CA 1
ATOM 3182 C C . GLU C 1 70 ? 85.699 93.266 21.863 1.00 33.17 70 GLU C C 1
ATOM 3183 O O . GLU C 1 70 ? 86.335 93.070 22.889 1.00 33.14 70 GLU C O 1
ATOM 3189 N N . ASN C 1 71 ? 84.397 93.496 21.896 1.00 32.72 71 ASN C N 1
ATOM 3190 C CA . ASN C 1 71 ? 83.703 93.617 23.171 1.00 32.13 71 ASN C CA 1
ATOM 3191 C C . ASN C 1 71 ? 83.094 92.322 23.663 1.00 31.73 71 ASN C C 1
ATOM 3192 O O . ASN C 1 71 ? 82.737 92.225 24.827 1.00 31.56 71 ASN C O 1
ATOM 3197 N N . LEU C 1 72 ? 82.962 91.328 22.794 1.00 31.44 72 LEU C N 1
ATOM 3198 C CA . LEU C 1 72 ? 82.394 90.040 23.207 1.00 30.65 72 LEU C CA 1
ATOM 3199 C C . LEU C 1 72 ? 83.409 89.310 24.106 1.00 31.27 72 LEU C C 1
ATOM 3200 O O . LEU C 1 72 ? 84.559 89.665 24.109 1.00 31.99 72 LEU C O 1
ATOM 3205 N N . LYS C 1 73 ? 83.031 88.271 24.840 1.00 31.69 73 LYS C N 1
ATOM 3206 C CA . LYS C 1 73 ? 83.949 87.493 25.705 1.00 32.72 73 LYS C CA 1
ATOM 3207 C C . LYS C 1 73 ? 83.643 86.006 25.523 1.00 33.75 73 LYS C C 1
ATOM 3208 O O . LYS C 1 73 ? 82.482 85.618 25.514 1.00 33.13 73 LYS C O 1
ATOM 3214 N N . ILE C 1 74 ? 84.668 85.174 25.392 1.00 34.47 74 ILE C N 1
ATOM 3215 C CA . ILE C 1 74 ? 84.441 83.748 25.185 1.00 34.90 74 ILE C CA 1
ATOM 3216 C C . ILE C 1 74 ? 84.363 82.993 26.500 1.00 35.19 74 ILE C C 1
ATOM 3217 O O . ILE C 1 74 ? 85.034 83.362 27.457 1.00 35.76 74 ILE C O 1
ATOM 3222 N N . VAL C 1 75 ? 83.546 81.939 26.545 1.00 36.43 75 VAL C N 1
ATOM 3223 C CA . VAL C 1 75 ? 83.410 81.126 27.758 1.00 37.31 75 VAL C CA 1
ATOM 3224 C C . VAL C 1 75 ? 83.757 79.674 27.484 1.00 38.26 75 VAL C C 1
ATOM 3225 O O . VAL C 1 75 ? 82.875 78.823 27.337 1.00 37.94 75 VAL C O 1
ATOM 3229 N N . ASP C 1 76 ? 85.049 79.386 27.413 1.00 39.85 76 ASP C N 1
ATOM 3230 C CA . ASP C 1 76 ? 85.449 78.026 27.139 1.00 41.43 76 ASP C CA 1
ATOM 3231 C C . ASP C 1 76 ? 85.311 77.172 28.377 1.00 41.66 76 ASP C C 1
ATOM 3232 O O . ASP C 1 76 ? 86.284 77.003 29.114 1.00 43.22 76 ASP C O 1
ATOM 3237 N N . TYR C 1 77 ? 84.122 76.638 28.651 1.00 40.20 77 TYR C N 1
ATOM 3238 C CA . TYR C 1 77 ? 84.078 75.770 29.808 1.00 40.42 77 TYR C CA 1
ATOM 3239 C C . TYR C 1 77 ? 83.433 74.440 29.549 1.00 40.41 77 TYR C C 1
ATOM 3240 O O . TYR C 1 77 ? 82.386 74.326 28.937 1.00 38.89 77 TYR C O 1
ATOM 3249 N N . SER C 1 78 ? 84.111 73.432 30.073 1.00 42.02 78 SER C N 1
ATOM 3250 C CA . SER C 1 78 ? 83.755 72.041 29.947 1.00 44.00 78 SER C CA 1
ATOM 3251 C C . SER C 1 78 ? 83.094 71.466 31.237 1.00 45.59 78 SER C C 1
ATOM 3252 O O . SER C 1 78 ? 82.914 72.200 32.217 1.00 46.18 78 SER C O 1
ATOM 3255 N N . PRO C 1 79 ? 82.720 70.167 31.253 1.00 46.54 79 PRO C N 1
ATOM 3256 C CA . PRO C 1 79 ? 82.071 69.436 32.359 1.00 47.35 79 PRO C CA 1
ATOM 3257 C C . PRO C 1 79 ? 82.664 69.579 33.796 1.00 48.06 79 PRO C C 1
ATOM 3258 O O . PRO C 1 79 ? 81.869 69.424 34.729 1.00 48.44 79 PRO C O 1
ATOM 3262 N N . GLN C 1 80 ? 83.950 69.875 34.038 1.00 47.45 80 GLN C N 1
ATOM 3263 C CA . GLN C 1 80 ? 84.432 69.894 35.435 1.00 47.51 80 GLN C CA 1
ATOM 3264 C C . GLN C 1 80 ? 83.431 70.531 36.414 1.00 46.75 80 GLN C C 1
ATOM 3265 O O . GLN C 1 80 ? 82.802 69.818 37.200 1.00 48.19 80 GLN C O 1
ATOM 3271 N N . GLN C 1 81 ? 83.263 71.839 36.397 1.00 45.27 81 GLN C N 1
ATOM 3272 C CA . GLN C 1 81 ? 82.279 72.431 37.290 1.00 44.09 81 GLN C CA 1
ATOM 3273 C C . GLN C 1 81 ? 80.882 72.286 36.668 1.00 43.75 81 GLN C C 1
ATOM 3274 O O . GLN C 1 81 ? 80.439 73.141 35.896 1.00 44.14 81 GLN C O 1
ATOM 3280 N N . GLU C 1 82 ? 80.203 71.187 37.012 1.00 42.18 82 GLU C N 1
ATOM 3281 C CA . GLU C 1 82 ? 78.876 70.849 36.474 1.00 40.67 82 GLU C CA 1
ATOM 3282 C C . GLU C 1 82 ? 77.820 70.777 37.584 1.00 39.32 82 GLU C C 1
ATOM 3283 O O . GLU C 1 82 ? 78.096 71.084 38.742 1.00 39.95 82 GLU C O 1
ATOM 3289 N N . GLY C 1 83 ? 76.608 70.374 37.223 1.00 38.01 83 GLY C N 1
ATOM 3290 C CA . GLY C 1 83 ? 75.535 70.272 38.193 1.00 37.71 83 GLY C CA 1
ATOM 3291 C C . GLY C 1 83 ? 74.675 71.508 38.167 1.00 37.20 83 GLY C C 1
ATOM 3292 O O . GLY C 1 83 ? 73.457 71.441 37.991 1.00 36.33 83 GLY C O 1
ATOM 3293 N N . LYS C 1 84 ? 75.328 72.651 38.342 1.00 37.42 84 LYS C N 1
ATOM 3294 C CA . LYS C 1 84 ? 74.638 73.926 38.311 1.00 37.67 84 LYS C CA 1
ATOM 3295 C C . LYS C 1 84 ? 74.551 74.463 36.871 1.00 37.04 84 LYS C C 1
ATOM 3296 O O . LYS C 1 84 ? 75.500 74.345 36.092 1.00 38.58 84 LYS C O 1
ATOM 3302 N N . VAL C 1 85 ? 73.398 75.051 36.553 1.00 35.19 85 VAL C N 1
ATOM 3303 C CA . VAL C 1 85 ? 72.959 75.549 35.229 1.00 32.55 85 VAL C CA 1
ATOM 3304 C C . VAL C 1 85 ? 73.729 76.659 34.469 1.00 31.43 85 VAL C C 1
ATOM 3305 O O . VAL C 1 85 ? 73.864 76.547 33.259 1.00 31.45 85 VAL C O 1
ATOM 3309 N N . PHE C 1 86 ? 74.216 77.704 35.118 1.00 30.30 86 PHE C N 1
ATOM 3310 C CA . PHE C 1 86 ? 74.839 78.895 34.459 1.00 30.72 86 PHE C CA 1
ATOM 3311 C C . PHE C 1 86 ? 75.067 78.967 32.910 1.00 30.33 86 PHE C C 1
ATOM 3312 O O . PHE C 1 86 ? 74.231 79.568 32.229 1.00 31.82 86 PHE C O 1
ATOM 3320 N N . PHE C 1 87 ? 76.113 78.406 32.302 1.00 28.90 87 PHE C N 1
ATOM 3321 C CA . PHE C 1 87 ? 76.303 78.706 30.853 1.00 27.66 87 PHE C CA 1
ATOM 3322 C C . PHE C 1 87 ? 76.515 77.524 29.930 1.00 28.42 87 PHE C C 1
ATOM 3323 O O . PHE C 1 87 ? 76.980 76.486 30.343 1.00 29.08 87 PHE C O 1
ATOM 3331 N N . GLY C 1 88 ? 76.179 77.724 28.651 1.00 28.46 88 GLY C N 1
ATOM 3332 C CA . GLY C 1 88 ? 76.327 76.681 27.641 1.00 28.45 88 GLY C CA 1
ATOM 3333 C C . GLY C 1 88 ? 75.739 75.376 28.129 1.00 28.30 88 GLY C C 1
ATOM 3334 O O . GLY C 1 88 ? 76.222 74.282 27.819 1.00 29.22 88 GLY C O 1
ATOM 3335 N N . ALA C 1 89 ? 74.669 75.507 28.900 1.00 26.29 89 ALA C N 1
ATOM 3336 C CA . ALA C 1 89 ? 74.059 74.342 29.500 1.00 25.99 89 ALA C CA 1
ATOM 3337 C C . ALA C 1 89 ? 72.725 73.995 28.906 1.00 24.48 89 ALA C C 1
ATOM 3338 O O . ALA C 1 89 ? 71.783 74.752 28.990 1.00 23.18 89 ALA C O 1
ATOM 3340 N N . TRP C 1 90 ? 72.638 72.824 28.307 1.00 24.40 90 TRP C N 1
ATOM 3341 C CA . TRP C 1 90 ? 71.371 72.402 27.768 1.00 23.50 90 TRP C CA 1
ATOM 3342 C C . TRP C 1 90 ? 70.459 72.000 28.903 1.00 21.47 90 TRP C C 1
ATOM 3343 O O . TRP C 1 90 ? 70.736 71.079 29.674 1.00 19.94 90 TRP C O 1
ATOM 3354 N N . VAL C 1 91 ? 69.358 72.704 29.000 1.00 18.85 91 VAL C N 1
ATOM 3355 C CA . VAL C 1 91 ? 68.422 72.465 30.062 1.00 20.23 91 VAL C CA 1
ATOM 3356 C C . VAL C 1 91 ? 67.093 71.911 29.540 1.00 20.92 91 VAL C C 1
ATOM 3357 O O . VAL C 1 91 ? 66.660 72.237 28.446 1.00 20.81 91 VAL C O 1
ATOM 3361 N N . GLU C 1 92 ? 66.459 71.058 30.333 1.00 23.07 92 GLU C N 1
ATOM 3362 C CA . GLU C 1 92 ? 65.143 70.505 30.024 1.00 25.81 92 GLU C CA 1
ATOM 3363 C C . GLU C 1 92 ? 64.205 70.955 31.137 1.00 26.73 92 GLU C C 1
ATOM 3364 O O . GLU C 1 92 ? 64.604 70.927 32.300 1.00 27.11 92 GLU C O 1
ATOM 3370 N N . ILE C 1 93 ? 62.982 71.381 30.821 1.00 27.91 93 ILE C N 1
ATOM 3371 C CA . ILE C 1 93 ? 62.079 71.817 31.886 1.00 29.71 93 ILE C CA 1
ATOM 3372 C C . ILE C 1 93 ? 60.660 71.297 31.685 1.00 32.15 93 ILE C C 1
ATOM 3373 O O . ILE C 1 93 ? 60.265 70.974 30.572 1.00 32.21 93 ILE C O 1
ATOM 3378 N N . GLU C 1 94 ? 59.890 71.234 32.772 1.00 36.08 94 GLU C N 1
ATOM 3379 C CA . GLU C 1 94 ? 58.539 70.663 32.721 1.00 39.46 94 GLU C CA 1
ATOM 3380 C C . GLU C 1 94 ? 57.405 71.614 33.091 1.00 41.49 94 GLU C C 1
ATOM 3381 O O . GLU C 1 94 ? 57.571 72.604 33.812 1.00 41.28 94 GLU C O 1
ATOM 3387 N N . ASN C 1 95 ? 56.238 71.259 32.569 1.00 44.03 95 ASN C N 1
ATOM 3388 C CA . ASN C 1 95 ? 54.994 71.949 32.821 1.00 47.25 95 ASN C CA 1
ATOM 3389 C C . ASN C 1 95 ? 53.976 70.918 33.298 1.00 49.32 95 ASN C C 1
ATOM 3390 O O . ASN C 1 95 ? 54.087 69.736 32.947 1.00 49.85 95 ASN C O 1
ATOM 3395 N N . ASP C 1 96 ? 52.994 71.342 34.088 1.00 50.77 96 ASP C N 1
ATOM 3396 C CA . ASP C 1 96 ? 52.029 70.403 34.646 1.00 52.80 96 ASP C CA 1
ATOM 3397 C C . ASP C 1 96 ? 51.211 69.676 33.601 1.00 53.62 96 ASP C C 1
ATOM 3398 O O . ASP C 1 96 ? 51.074 68.453 33.670 1.00 53.59 96 ASP C O 1
ATOM 3403 N N . ASP C 1 97 ? 50.666 70.404 32.635 1.00 55.28 97 ASP C N 1
ATOM 3404 C CA . ASP C 1 97 ? 49.854 69.772 31.592 1.00 57.45 97 ASP C CA 1
ATOM 3405 C C . ASP C 1 97 ? 50.742 68.998 30.589 1.00 56.57 97 ASP C C 1
ATOM 3406 O O . ASP C 1 97 ? 50.237 68.332 29.667 1.00 56.47 97 ASP C O 1
ATOM 3411 N N . GLY C 1 98 ? 52.063 69.094 30.778 1.00 54.73 98 GLY C N 1
ATOM 3412 C CA . GLY C 1 98 ? 52.988 68.355 29.937 1.00 52.41 98 GLY C CA 1
ATOM 3413 C C . GLY C 1 98 ? 53.758 69.162 28.913 1.00 50.87 98 GLY C C 1
ATOM 3414 O O . GLY C 1 98 ? 53.911 68.719 27.782 1.00 50.86 98 GLY C O 1
ATOM 3415 N N . VAL C 1 99 ? 54.254 70.334 29.268 1.00 50.18 99 VAL C N 1
ATOM 3416 C CA . VAL C 1 99 ? 55.014 71.078 28.288 1.00 49.81 99 VAL C CA 1
ATOM 3417 C C . VAL C 1 99 ? 56.483 70.840 28.514 1.00 49.76 99 VAL C C 1
ATOM 3418 O O . VAL C 1 99 ? 57.024 71.170 29.562 1.00 50.64 99 VAL C O 1
ATOM 3422 N N . THR C 1 100 ? 57.117 70.250 27.515 1.00 49.89 100 THR C N 1
ATOM 3423 C CA . THR C 1 100 ? 58.535 69.941 27.573 1.00 49.29 100 THR C CA 1
ATOM 3424 C C . THR C 1 100 ? 59.275 70.639 26.451 1.00 48.25 100 THR C C 1
ATOM 3425 O O . THR C 1 100 ? 58.946 70.444 25.283 1.00 49.39 100 THR C O 1
ATOM 3429 N N . HIS C 1 101 ? 60.257 71.464 26.787 1.00 46.55 101 HIS C N 1
ATOM 3430 C CA . HIS C 1 101 ? 61.027 72.125 25.745 1.00 45.22 101 HIS C CA 1
ATOM 3431 C C . HIS C 1 101 ? 62.458 72.373 26.184 1.00 42.28 101 HIS C C 1
ATOM 3432 O O . HIS C 1 101 ? 62.707 72.879 27.275 1.00 41.91 101 HIS C O 1
ATOM 3439 N N . ARG C 1 102 ? 63.388 71.993 25.311 1.00 39.62 102 ARG C N 1
ATOM 3440 C CA . ARG C 1 102 ? 64.823 72.121 25.540 1.00 35.59 102 ARG C CA 1
ATOM 3441 C C . ARG C 1 102 ? 65.347 73.514 25.190 1.00 32.34 102 ARG C C 1
ATOM 3442 O O . ARG C 1 102 ? 64.626 74.317 24.617 1.00 30.69 102 ARG C O 1
ATOM 3450 N N . PHE C 1 103 ? 66.601 73.764 25.561 1.00 29.36 103 PHE C N 1
ATOM 3451 C CA . PHE C 1 103 ? 67.317 74.994 25.225 1.00 27.95 103 PHE C CA 1
ATOM 3452 C C . PHE C 1 103 ? 68.660 75.113 25.930 1.00 27.95 103 PHE C C 1
ATOM 3453 O O . PHE C 1 103 ? 68.813 74.696 27.074 1.00 28.73 103 PHE C O 1
ATOM 3461 N N . ARG C 1 104 ? 69.651 75.648 25.213 1.00 27.45 104 ARG C N 1
ATOM 3462 C CA . ARG C 1 104 ? 70.985 75.882 25.768 1.00 28.12 104 ARG C CA 1
ATOM 3463 C C . ARG C 1 104 ? 71.222 77.380 25.855 1.00 28.58 104 ARG C C 1
ATOM 3464 O O . ARG C 1 104 ? 70.868 78.108 24.943 1.00 29.34 104 ARG C O 1
ATOM 3472 N N . ILE C 1 105 ? 71.824 77.855 26.935 1.00 29.94 105 ILE C N 1
ATOM 3473 C CA . ILE C 1 105 ? 71.996 79.289 27.083 1.00 30.23 105 ILE C CA 1
ATOM 3474 C C . ILE C 1 105 ? 73.282 79.812 26.476 1.00 30.09 105 ILE C C 1
ATOM 3475 O O . ILE C 1 105 ? 74.376 79.392 26.858 1.00 29.66 105 ILE C O 1
ATOM 3480 N N . VAL C 1 106 ? 73.116 80.739 25.520 1.00 29.75 106 VAL C N 1
ATOM 3481 C CA . VAL C 1 106 ? 74.220 81.409 24.809 1.00 28.47 106 VAL C CA 1
ATOM 3482 C C . VAL C 1 106 ? 73.851 82.879 24.524 1.00 27.07 106 VAL C C 1
ATOM 3483 O O . VAL C 1 106 ? 72.682 83.232 24.629 1.00 27.64 106 VAL C O 1
ATOM 3487 N N . GLY C 1 107 ? 74.828 83.713 24.162 1.00 25.16 107 GLY C N 1
ATOM 3488 C CA . GLY C 1 107 ? 74.595 85.141 23.948 1.00 25.28 107 GLY C CA 1
ATOM 3489 C C . GLY C 1 107 ? 73.716 85.541 22.773 1.00 25.81 107 GLY C C 1
ATOM 3490 O O . GLY C 1 107 ? 73.601 84.825 21.785 1.00 25.84 107 GLY C O 1
ATOM 3491 N N . TYR C 1 108 ? 73.094 86.716 22.891 1.00 26.93 108 TYR C N 1
ATOM 3492 C CA . TYR C 1 108 ? 72.195 87.246 21.861 1.00 28.26 108 TYR C CA 1
ATOM 3493 C C . TYR C 1 108 ? 72.937 87.567 20.603 1.00 28.03 108 TYR C C 1
ATOM 3494 O O . TYR C 1 108 ? 72.418 87.317 19.514 1.00 28.91 108 TYR C O 1
ATOM 3503 N N . ASP C 1 109 ? 74.141 88.119 20.739 1.00 27.07 109 ASP C N 1
ATOM 3504 C CA . ASP C 1 109 ? 74.862 88.497 19.549 1.00 27.29 109 ASP C CA 1
ATOM 3505 C C . ASP C 1 109 ? 74.709 87.461 18.467 1.00 28.75 109 ASP C C 1
ATOM 3506 O O . ASP C 1 109 ? 74.177 87.775 17.398 1.00 29.58 109 ASP C O 1
ATOM 3511 N N . GLU C 1 110 ? 75.158 86.235 18.713 1.00 30.39 110 GLU C N 1
ATOM 3512 C CA . GLU C 1 110 ? 74.944 85.244 17.676 1.00 32.72 110 GLU C CA 1
ATOM 3513 C C . GLU C 1 110 ? 74.309 83.973 18.177 1.00 32.05 110 GLU C C 1
ATOM 3514 O O . GLU C 1 110 ? 74.930 83.022 18.654 1.00 30.30 110 GLU C O 1
ATOM 3520 N N . ILE C 1 111 ? 73.005 84.034 18.035 1.00 33.51 111 ILE C N 1
ATOM 3521 C CA . ILE C 1 111 ? 72.085 82.993 18.364 1.00 35.26 111 ILE C CA 1
ATOM 3522 C C . ILE C 1 111 ? 71.103 82.928 17.233 1.00 37.65 111 ILE C C 1
ATOM 3523 O O . ILE C 1 111 ? 70.595 83.947 16.782 1.00 40.45 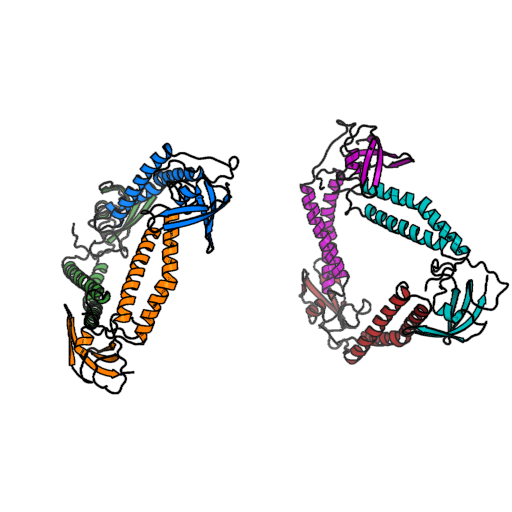111 ILE C O 1
ATOM 3528 N N . PHE C 1 112 ? 70.858 81.728 16.758 1.00 39.38 112 PHE C N 1
ATOM 3529 C CA . PHE C 1 112 ? 69.886 81.461 15.710 1.00 39.95 112 PHE C CA 1
ATOM 3530 C C . PHE C 1 112 ? 69.292 80.108 16.049 1.00 43.07 112 PHE C C 1
ATOM 3531 O O . PHE C 1 112 ? 69.788 79.459 16.972 1.00 44.13 112 PHE C O 1
ATOM 3539 N N . GLY C 1 113 ? 68.260 79.655 15.357 1.00 46.07 113 GLY C N 1
ATOM 3540 C CA . GLY C 1 113 ? 67.734 78.345 15.710 1.00 50.15 113 GLY C CA 1
ATOM 3541 C C . GLY C 1 113 ? 68.728 77.194 15.458 1.00 52.92 113 GLY C C 1
ATOM 3542 O O . GLY C 1 113 ? 68.365 76.017 15.536 1.00 52.55 113 GLY C O 1
ATOM 3543 N N . ARG C 1 114 ? 69.988 77.523 15.174 1.00 55.13 114 ARG C N 1
ATOM 3544 C CA . ARG C 1 114 ? 70.992 76.519 14.848 1.00 56.70 114 ARG C CA 1
ATOM 3545 C C . ARG C 1 114 ? 71.653 75.851 16.061 1.00 56.85 114 ARG C C 1
ATOM 3546 O O . ARG C 1 114 ? 71.452 74.661 16.293 1.00 56.86 114 ARG C O 1
ATOM 3554 N N . LYS C 1 115 ? 72.438 76.588 16.832 1.00 56.34 115 LYS C N 1
ATOM 3555 C CA . LYS C 1 115 ? 73.133 75.959 17.944 1.00 55.71 115 LYS C CA 1
ATOM 3556 C C . LYS C 1 115 ? 72.312 75.894 19.211 1.00 54.93 115 LYS C C 1
ATOM 3557 O O . LYS C 1 115 ? 72.100 74.820 19.776 1.00 54.46 115 LYS C O 1
ATOM 3563 N N . ASP C 1 116 ? 71.855 77.057 19.654 1.00 53.94 116 ASP C N 1
ATOM 3564 C CA . ASP C 1 116 ? 71.091 77.191 20.887 1.00 52.69 116 ASP C CA 1
ATOM 3565 C C . ASP C 1 116 ? 70.238 78.442 20.773 1.00 49.57 116 ASP C C 1
ATOM 3566 O O . ASP C 1 116 ? 70.791 79.490 20.439 1.00 48.99 116 ASP C O 1
ATOM 3571 N N . TYR C 1 117 ? 68.933 78.392 21.033 1.00 45.20 117 TYR C N 1
ATOM 3572 C CA . TYR C 1 117 ? 68.226 79.633 20.812 1.00 41.98 117 TYR C CA 1
ATOM 3573 C C . TYR C 1 117 ? 67.719 80.379 22.023 1.00 39.69 117 TYR C C 1
ATOM 3574 O O . TYR C 1 117 ? 66.607 80.894 22.004 1.00 41.75 117 TYR C O 1
ATOM 3583 N N . ILE C 1 118 ? 68.528 80.450 23.078 1.00 35.42 118 ILE C N 1
ATOM 3584 C CA . ILE C 1 118 ? 68.154 81.256 24.224 1.00 31.91 118 ILE C CA 1
ATOM 3585 C C . ILE C 1 118 ? 69.295 82.157 24.637 1.00 30.34 118 ILE C C 1
ATOM 3586 O O . ILE C 1 118 ? 70.425 81.701 24.799 1.00 30.01 118 ILE C O 1
ATOM 3591 N N . SER C 1 119 ? 68.988 83.439 24.815 1.00 28.48 119 SER C N 1
ATOM 3592 C CA . SER C 1 119 ? 69.994 84.410 25.215 1.00 26.57 119 SER C CA 1
ATOM 3593 C C . SER C 1 119 ? 70.067 84.515 26.726 1.00 26.39 119 SER C C 1
ATOM 3594 O O . SER C 1 119 ? 69.064 84.346 27.402 1.00 27.56 119 SER C O 1
ATOM 3597 N N . ILE C 1 120 ? 71.245 84.800 27.275 1.00 26.40 120 ILE C N 1
ATOM 3598 C CA . ILE C 1 120 ? 71.350 84.872 28.723 1.00 25.82 120 ILE C CA 1
ATOM 3599 C C . ILE C 1 120 ? 70.625 86.068 29.309 1.00 26.17 120 ILE C C 1
ATOM 3600 O O . ILE C 1 120 ? 70.082 85.976 30.403 1.00 27.36 120 ILE C O 1
ATOM 3605 N N . ASP C 1 121 ? 70.593 87.188 28.605 1.00 26.94 121 ASP C N 1
ATOM 3606 C CA . ASP C 1 121 ? 69.900 88.355 29.140 1.00 28.17 121 ASP C CA 1
ATOM 3607 C C . ASP C 1 121 ? 68.386 88.144 29.010 1.00 27.68 121 ASP C C 1
ATOM 3608 O O . ASP C 1 121 ? 67.611 89.097 28.840 1.00 29.23 121 ASP C O 1
ATOM 3613 N N . SER C 1 122 ? 67.963 86.891 29.108 1.00 25.48 122 SER C N 1
ATOM 3614 C CA . SER C 1 122 ? 66.558 86.576 28.944 1.00 25.20 122 SER C CA 1
ATOM 3615 C C . SER C 1 122 ? 65.926 86.075 30.225 1.00 24.21 122 SER C C 1
ATOM 3616 O O . SER C 1 122 ? 66.593 85.405 31.018 1.00 24.56 122 SER C O 1
ATOM 3619 N N . PRO C 1 123 ? 64.622 86.386 30.432 1.00 21.95 123 PRO C N 1
ATOM 3620 C CA . PRO C 1 123 ? 63.883 85.957 31.613 1.00 20.41 123 PRO C CA 1
ATOM 3621 C C . PRO C 1 123 ? 64.149 84.498 31.974 1.00 18.58 123 PRO C C 1
ATOM 3622 O O . PRO C 1 123 ? 64.663 84.225 33.042 1.00 20.36 123 PRO C O 1
ATOM 3626 N N . MET C 1 124 ? 63.821 83.563 31.097 1.00 17.27 124 MET C N 1
ATOM 3627 C CA . MET C 1 124 ? 64.047 82.148 31.400 1.00 18.29 124 MET C CA 1
ATOM 3628 C C . MET C 1 124 ? 65.501 81.871 31.799 1.00 17.97 124 MET C C 1
ATOM 3629 O O . MET C 1 124 ? 65.771 81.081 32.689 1.00 17.45 124 MET C O 1
ATOM 3634 N N . ALA C 1 125 ? 66.433 82.522 31.121 1.00 18.04 125 ALA C N 1
ATOM 3635 C CA . ALA C 1 125 ? 67.838 82.349 31.423 1.00 17.30 125 ALA C CA 1
ATOM 3636 C C . ALA C 1 125 ? 68.133 82.896 32.786 1.00 17.74 125 ALA C C 1
ATOM 3637 O O . ALA C 1 125 ? 69.032 82.427 33.475 1.00 18.56 125 ALA C O 1
ATOM 3639 N N . ARG C 1 126 ? 67.368 83.898 33.179 1.00 18.44 126 ARG C N 1
ATOM 3640 C CA . ARG C 1 126 ? 67.571 84.512 34.474 1.00 19.41 126 ARG C CA 1
ATOM 3641 C C . ARG C 1 126 ? 67.087 83.590 35.592 1.00 19.61 126 ARG C C 1
ATOM 3642 O O . ARG C 1 126 ? 67.845 83.241 36.488 1.00 19.32 126 ARG C O 1
ATOM 3650 N N . ALA C 1 127 ? 65.823 83.197 35.530 1.00 20.95 127 ALA C N 1
ATOM 3651 C CA . ALA C 1 127 ? 65.267 82.339 36.546 1.00 22.79 127 ALA C CA 1
ATOM 3652 C C . ALA C 1 127 ? 66.067 81.056 36.639 1.00 23.84 127 ALA C C 1
ATOM 3653 O O . ALA C 1 127 ? 66.572 80.696 37.701 1.00 25.12 127 ALA C O 1
ATOM 3655 N N . LEU C 1 128 ? 66.184 80.381 35.508 1.00 24.65 128 LEU C N 1
ATOM 3656 C CA . LEU C 1 128 ? 66.875 79.110 35.415 1.00 27.26 128 LEU C CA 1
ATOM 3657 C C . LEU C 1 128 ? 68.369 79.234 35.618 1.00 29.71 128 LEU C C 1
ATOM 3658 O O . LEU C 1 128 ? 69.056 78.209 35.770 1.00 30.95 128 LEU C O 1
ATOM 3663 N N . LEU C 1 129 ? 68.865 80.473 35.636 1.00 31.58 129 LEU C N 1
ATOM 3664 C CA . LEU C 1 129 ? 70.302 80.742 35.741 1.00 32.20 129 LEU C CA 1
ATOM 3665 C C . LEU C 1 129 ? 71.065 79.744 36.626 1.00 32.99 129 LEU C C 1
ATOM 3666 O O . LEU C 1 129 ? 71.775 78.860 36.102 1.00 33.81 129 LEU C O 1
ATOM 3671 N N . LYS C 1 130 ? 70.927 79.863 37.944 1.00 31.95 130 LYS C N 1
ATOM 3672 C CA . LYS C 1 130 ? 71.648 78.950 38.836 1.00 31.28 130 LYS C CA 1
ATOM 3673 C C . LYS C 1 130 ? 70.709 78.167 39.738 1.00 29.91 130 LYS C C 1
ATOM 3674 O O . LYS C 1 130 ? 70.457 78.575 40.872 1.00 30.43 130 LYS C O 1
ATOM 3680 N N . LYS C 1 131 ? 70.194 77.048 39.239 1.00 28.05 131 LYS C N 1
ATOM 3681 C CA . LYS C 1 131 ? 69.296 76.246 40.046 1.00 27.13 131 LYS C CA 1
ATOM 3682 C C . LYS C 1 131 ? 69.584 74.784 39.877 1.00 26.79 131 LYS C C 1
ATOM 3683 O O . LYS C 1 131 ? 69.803 74.304 38.778 1.00 27.10 131 LYS C O 1
ATOM 3689 N N . GLU C 1 132 ? 69.574 74.080 40.996 1.00 28.23 132 GLU C N 1
ATOM 3690 C CA . GLU C 1 132 ? 69.868 72.659 41.047 1.00 28.87 132 GLU C CA 1
ATOM 3691 C C . GLU C 1 132 ? 68.993 71.815 40.122 1.00 28.10 132 GLU C C 1
ATOM 3692 O O . GLU C 1 132 ? 68.011 72.277 39.546 1.00 28.63 132 GLU C O 1
ATOM 3698 N N . VAL C 1 133 ? 69.387 70.556 40.018 1.00 26.73 133 VAL C N 1
ATOM 3699 C CA . VAL C 1 133 ? 68.767 69.532 39.181 1.00 26.66 133 VAL C CA 1
ATOM 3700 C C . VAL C 1 133 ? 67.254 69.392 39.361 1.00 26.29 133 VAL C C 1
ATOM 3701 O O . VAL C 1 133 ? 66.618 68.676 38.586 1.00 27.09 133 VAL C O 1
ATOM 3705 N N . GLY C 1 134 ? 66.659 70.047 40.345 1.00 24.56 134 GLY C N 1
ATOM 3706 C CA . GLY C 1 134 ? 65.233 69.880 40.484 1.00 25.38 134 GLY C CA 1
ATOM 3707 C C . GLY C 1 134 ? 64.544 71.005 41.207 1.00 26.68 134 GLY C C 1
ATOM 3708 O O . GLY C 1 134 ? 63.754 70.742 42.103 1.00 28.74 134 GLY C O 1
ATOM 3709 N N . ASP C 1 135 ? 64.816 72.247 40.837 1.00 26.82 135 ASP C N 1
ATOM 3710 C CA . ASP C 1 135 ? 64.169 73.361 41.502 1.00 26.97 135 ASP C CA 1
ATOM 3711 C C . ASP C 1 135 ? 62.887 73.825 40.791 1.00 27.11 135 ASP C C 1
ATOM 3712 O O . ASP C 1 135 ? 62.608 73.469 39.659 1.00 25.18 135 ASP C O 1
ATOM 3717 N N . LEU C 1 136 ? 62.117 74.639 41.487 1.00 29.78 136 LEU C N 1
ATOM 3718 C CA . LEU C 1 136 ? 60.883 75.203 40.979 1.00 33.71 136 LEU C CA 1
ATOM 3719 C C . LEU C 1 136 ? 61.116 76.662 40.582 1.00 34.69 136 LEU C C 1
ATOM 3720 O O . LEU C 1 136 ? 61.073 77.550 41.420 1.00 34.96 136 LEU C O 1
ATOM 3725 N N . ALA C 1 137 ? 61.361 76.898 39.295 1.00 37.25 137 ALA C N 1
ATOM 3726 C CA . ALA C 1 137 ? 61.646 78.240 38.761 1.00 39.28 137 ALA C CA 1
ATOM 3727 C C . ALA C 1 137 ? 60.402 79.017 38.289 1.00 40.90 137 ALA C C 1
ATOM 3728 O O . ALA C 1 137 ? 59.443 78.449 37.739 1.00 41.13 137 ALA C O 1
ATOM 3730 N N . VAL C 1 138 ? 60.460 80.336 38.496 1.00 41.90 138 VAL C N 1
ATOM 3731 C CA . VAL C 1 138 ? 59.367 81.257 38.180 1.00 42.53 138 VAL C CA 1
ATOM 3732 C C . VAL C 1 138 ? 59.742 82.253 37.107 1.00 43.77 138 VAL C C 1
ATOM 3733 O O . VAL C 1 138 ? 60.900 82.634 36.998 1.00 43.37 138 VAL C O 1
ATOM 3737 N N . VAL C 1 139 ? 58.757 82.671 36.319 1.00 45.79 139 VAL C N 1
ATOM 3738 C CA . VAL C 1 139 ? 58.997 83.674 35.295 1.00 48.73 139 VAL C CA 1
ATOM 3739 C C . VAL C 1 139 ? 57.773 84.580 35.163 1.00 50.48 139 VAL C C 1
ATOM 3740 O O . VAL C 1 139 ? 56.629 84.106 35.139 1.00 50.49 139 VAL C O 1
ATOM 3744 N N . ASN C 1 140 ? 58.017 85.888 35.096 1.00 52.43 140 ASN C N 1
ATOM 3745 C CA . ASN C 1 140 ? 56.933 86.847 34.961 1.00 55.07 140 ASN C CA 1
ATOM 3746 C C . ASN C 1 140 ? 57.160 87.767 33.769 1.00 57.25 140 ASN C C 1
ATOM 3747 O O . ASN C 1 140 ? 58.291 88.048 33.370 1.00 58.58 140 ASN C O 1
ATOM 3752 N N . THR C 1 141 ? 56.049 88.234 33.213 1.00 58.61 141 THR C N 1
ATOM 3753 C CA . THR C 1 141 ? 56.000 89.112 32.047 1.00 59.60 141 THR C CA 1
ATOM 3754 C C . THR C 1 141 ? 54.596 89.711 31.982 1.00 60.23 141 THR C C 1
ATOM 3755 O O . THR C 1 141 ? 53.714 89.219 32.697 1.00 60.09 141 THR C O 1
ATOM 3759 N N . PRO C 1 142 ? 54.368 90.759 31.148 1.00 60.36 142 PRO C N 1
ATOM 3760 C CA . PRO C 1 142 ? 53.048 91.392 31.023 1.00 60.33 142 PRO C CA 1
ATOM 3761 C C . PRO C 1 142 ? 51.914 90.456 31.426 1.00 59.95 142 PRO C C 1
ATOM 3762 O O . PRO C 1 142 ? 51.472 90.484 32.581 1.00 60.43 142 PRO C O 1
ATOM 3766 N N . ALA C 1 143 ? 51.450 89.626 30.493 1.00 58.79 143 ALA C N 1
ATOM 3767 C CA . ALA C 1 143 ? 50.374 88.687 30.808 1.00 57.05 143 ALA C CA 1
ATOM 3768 C C . ALA C 1 143 ? 50.974 87.386 31.268 1.00 54.79 143 ALA C C 1
ATOM 3769 O O . ALA C 1 143 ? 50.283 86.468 31.706 1.00 53.43 143 ALA C O 1
ATOM 3771 N N . GLY C 1 144 ? 52.292 87.341 31.172 1.00 54.06 144 GLY C N 1
ATOM 3772 C CA . GLY C 1 144 ? 53.013 86.137 31.500 1.00 54.26 144 GLY C CA 1
ATOM 3773 C C . GLY C 1 144 ? 53.338 85.867 32.956 1.00 54.27 144 GLY C C 1
ATOM 3774 O O . GLY C 1 144 ? 54.224 86.480 33.554 1.00 54.40 144 GLY C O 1
ATOM 3775 N N . GLU C 1 145 ? 52.594 84.925 33.528 1.00 53.51 145 GLU C N 1
ATOM 3776 C CA . GLU C 1 145 ? 52.830 84.405 34.875 1.00 51.92 145 GLU C CA 1
ATOM 3777 C C . GLU C 1 145 ? 53.249 82.951 34.643 1.00 50.19 145 GLU C C 1
ATOM 3778 O O . GLU C 1 145 ? 52.526 82.229 33.943 1.00 50.78 145 GLU C O 1
ATOM 3784 N N . ALA C 1 146 ? 54.374 82.483 35.186 1.00 48.24 146 ALA C N 1
ATOM 3785 C CA . ALA C 1 146 ? 54.754 81.107 34.831 1.00 46.28 146 ALA C CA 1
ATOM 3786 C C . ALA C 1 146 ? 55.633 80.368 35.831 1.00 44.83 146 ALA C C 1
ATOM 3787 O O . ALA C 1 146 ? 56.543 80.924 36.441 1.00 44.13 146 ALA C O 1
ATOM 3789 N N . SER C 1 147 ? 55.339 79.075 35.952 1.00 44.00 147 SER C N 1
ATOM 3790 C CA . SER C 1 147 ? 56.039 78.158 36.847 1.00 41.65 147 SER C CA 1
ATOM 3791 C C . SER C 1 147 ? 56.665 77.017 36.056 1.00 40.38 147 SER C C 1
ATOM 3792 O O . SER C 1 147 ? 55.997 76.403 35.220 1.00 41.39 147 SER C O 1
ATOM 3795 N N . TRP C 1 148 ? 57.942 76.733 36.315 1.00 38.86 148 TRP C N 1
ATOM 3796 C CA . TRP C 1 148 ? 58.642 75.639 35.617 1.00 36.67 148 TRP C CA 1
ATOM 3797 C C . TRP C 1 148 ? 59.535 74.808 36.521 1.00 33.71 148 TRP C C 1
ATOM 3798 O O . TRP C 1 148 ? 60.055 75.276 37.524 1.00 32.90 148 TRP C O 1
ATOM 3809 N N . TYR C 1 149 ? 59.708 73.551 36.142 1.00 31.60 149 TYR C N 1
ATOM 3810 C CA . TYR C 1 149 ? 60.534 72.645 36.923 1.00 30.00 149 TYR C CA 1
ATOM 3811 C C . TYR C 1 149 ? 61.776 72.245 36.174 1.00 28.93 149 TYR C C 1
ATOM 3812 O O . TYR C 1 149 ? 61.694 71.745 35.050 1.00 30.59 149 TYR C O 1
ATOM 3821 N N . VAL C 1 150 ? 62.928 72.461 36.799 1.00 26.20 150 VAL C N 1
ATOM 3822 C CA . VAL C 1 150 ? 64.197 72.092 36.180 1.00 24.84 150 VAL C CA 1
ATOM 3823 C C . VAL C 1 150 ? 64.351 70.595 36.125 1.00 24.23 150 VAL C C 1
ATOM 3824 O O . VAL C 1 150 ? 64.247 69.939 37.135 1.00 23.29 150 VAL C O 1
ATOM 3828 N N . ASN C 1 151 ? 64.619 70.053 34.953 1.00 25.01 151 ASN C N 1
ATOM 3829 C CA . ASN C 1 151 ? 64.753 68.625 34.888 1.00 27.20 151 ASN C CA 1
ATOM 3830 C C . ASN C 1 151 ? 66.186 68.153 34.844 1.00 27.97 151 ASN C C 1
ATOM 3831 O O . ASN C 1 151 ? 66.688 67.689 35.860 1.00 29.01 151 ASN C O 1
ATOM 3836 N N . ALA C 1 152 ? 66.860 68.257 33.700 1.00 29.42 152 ALA C N 1
ATOM 3837 C CA . ALA C 1 152 ? 68.254 67.781 33.624 1.00 31.01 152 ALA C CA 1
ATOM 3838 C C . ALA C 1 152 ? 69.219 68.756 32.937 1.00 30.91 152 ALA C C 1
ATOM 3839 O O . ALA C 1 152 ? 68.875 69.425 31.970 1.00 28.79 152 ALA C O 1
ATOM 3841 N N . ILE C 1 153 ? 70.440 68.806 33.462 1.00 31.71 153 ILE C N 1
ATOM 3842 C CA . ILE C 1 153 ? 71.469 69.681 32.939 1.00 33.90 153 ILE C CA 1
ATOM 3843 C C . ILE C 1 153 ? 72.553 68.878 32.250 1.00 36.02 153 ILE C C 1
ATOM 3844 O O . ILE C 1 153 ? 73.209 68.048 32.879 1.00 37.45 153 ILE C O 1
ATOM 3849 N N . GLU C 1 154 ? 72.736 69.128 30.955 1.00 36.77 154 GLU C N 1
ATOM 3850 C CA . GLU C 1 154 ? 73.754 68.442 30.177 1.00 38.02 154 GLU C CA 1
ATOM 3851 C C . GLU C 1 154 ? 74.723 69.437 29.516 1.00 38.54 154 GLU C C 1
ATOM 3852 O O . GLU C 1 154 ? 74.327 70.275 28.701 1.00 38.70 154 GLU C O 1
ATOM 3858 N N . TYR C 1 155 ? 75.995 69.347 29.892 1.00 39.82 155 TYR C N 1
ATOM 3859 C CA . TYR C 1 155 ? 77.057 70.195 29.331 1.00 41.42 155 TYR C CA 1
ATOM 3860 C C . TYR C 1 155 ? 77.953 69.369 28.412 1.00 41.86 155 TYR C C 1
ATOM 3861 O O . TYR C 1 155 ? 78.694 68.504 28.890 1.00 42.63 155 TYR C O 1
ATOM 3870 N N . VAL C 1 156 ? 77.911 69.610 27.113 1.00 42.18 156 VAL C N 1
ATOM 3871 C CA . VAL C 1 156 ? 78.775 68.830 26.229 1.00 43.80 156 VAL C CA 1
ATOM 3872 C C . VAL C 1 156 ? 79.204 69.674 25.016 1.00 44.81 156 VAL C C 1
ATOM 3873 O O . VAL C 1 156 ? 78.718 70.832 24.918 1.00 45.48 156 VAL C O 1
ATOM 3877 N N . MET D 1 1 ? 51.665 22.757 -32.371 1.00 56.01 1 MET D N 1
ATOM 3878 C CA . MET D 1 1 ? 50.439 22.129 -31.821 1.00 55.90 1 MET D CA 1
ATOM 3879 C C . MET D 1 1 ? 49.940 20.981 -32.723 1.00 55.76 1 MET D C 1
ATOM 3880 O O . MET D 1 1 ? 48.959 20.308 -32.402 1.00 57.01 1 MET D O 1
ATOM 3885 N N . LYS D 1 2 ? 50.619 20.759 -33.848 1.00 53.87 2 LYS D N 1
ATOM 3886 C CA . LYS D 1 2 ? 50.287 19.665 -34.776 1.00 50.95 2 LYS D CA 1
ATOM 3887 C C . LYS D 1 2 ? 51.514 18.738 -34.874 1.00 48.54 2 LYS D C 1
ATOM 3888 O O . LYS D 1 2 ? 52.562 19.158 -35.360 1.00 47.71 2 LYS D O 1
ATOM 3894 N N . THR D 1 3 ? 51.404 17.493 -34.418 1.00 46.41 3 THR D N 1
ATOM 3895 C CA . THR D 1 3 ? 52.571 16.612 -34.468 1.00 46.54 3 THR D CA 1
ATOM 3896 C C . THR D 1 3 ? 52.401 15.419 -35.408 1.00 46.76 3 THR D C 1
ATOM 3897 O O . THR D 1 3 ? 51.450 14.659 -35.276 1.00 47.12 3 THR D O 1
ATOM 3901 N N . PRO D 1 4 ? 53.349 15.244 -36.354 1.00 47.21 4 PRO D N 1
ATOM 3902 C CA . PRO D 1 4 ? 53.477 14.212 -37.403 1.00 47.41 4 PRO D CA 1
ATOM 3903 C C . PRO D 1 4 ? 53.769 12.782 -36.899 1.00 47.38 4 PRO D C 1
ATOM 3904 O O . PRO D 1 4 ? 53.343 11.832 -37.544 1.00 47.28 4 PRO D O 1
ATOM 3908 N N . LEU D 1 5 ? 54.487 12.597 -35.797 1.00 47.48 5 LEU D N 1
ATOM 3909 C CA . LEU D 1 5 ? 54.781 11.236 -35.353 1.00 48.05 5 LEU D CA 1
ATOM 3910 C C . LEU D 1 5 ? 53.508 10.417 -35.171 1.00 47.68 5 LEU D C 1
ATOM 3911 O O . LEU D 1 5 ? 52.508 10.898 -34.626 1.00 47.36 5 LEU D O 1
ATOM 3916 N N . VAL D 1 6 ? 53.565 9.181 -35.651 1.00 47.15 6 VAL D N 1
ATOM 3917 C CA . VAL D 1 6 ? 52.461 8.254 -35.589 1.00 47.16 6 VAL D CA 1
ATOM 3918 C C . VAL D 1 6 ? 52.986 6.848 -35.517 1.00 47.02 6 VAL D C 1
ATOM 3919 O O . VAL D 1 6 ? 53.937 6.455 -36.155 1.00 47.28 6 VAL D O 1
ATOM 3923 N N . THR D 1 7 ? 52.384 6.099 -34.679 1.00 47.07 7 THR D N 1
ATOM 3924 C CA . THR D 1 7 ? 52.757 4.726 -34.519 1.00 46.96 7 THR D CA 1
ATOM 3925 C C . THR D 1 7 ? 52.568 3.941 -35.818 1.00 46.76 7 THR D C 1
ATOM 3926 O O . THR D 1 7 ? 51.815 4.356 -36.709 1.00 46.49 7 THR D O 1
ATOM 3930 N N . ARG D 1 8 ? 53.253 2.801 -35.917 1.00 46.59 8 ARG D N 1
ATOM 3931 C CA . ARG D 1 8 ? 53.108 1.921 -37.083 1.00 45.80 8 ARG D CA 1
ATOM 3932 C C . ARG D 1 8 ? 51.679 1.366 -37.115 1.00 44.19 8 ARG D C 1
ATOM 3933 O O . ARG D 1 8 ? 51.034 1.293 -38.166 1.00 43.08 8 ARG D O 1
ATOM 3941 N N . GLU D 1 9 ? 51.203 0.977 -35.939 1.00 41.83 9 GLU D N 1
ATOM 3942 C CA . GLU D 1 9 ? 49.865 0.453 -35.809 1.00 40.67 9 GLU D CA 1
ATOM 3943 C C . GLU D 1 9 ? 48.857 1.480 -36.315 1.00 39.85 9 GLU D C 1
ATOM 3944 O O . GLU D 1 9 ? 48.058 1.191 -37.205 1.00 39.52 9 GLU D O 1
ATOM 3950 N N . GLY D 1 10 ? 48.924 2.684 -35.751 1.00 38.97 10 GLY D N 1
ATOM 3951 C CA . GLY D 1 10 ? 48.030 3.764 -36.140 1.00 36.64 10 GLY D CA 1
ATOM 3952 C C . GLY D 1 10 ? 48.071 4.073 -37.621 1.00 35.05 10 GLY D C 1
ATOM 3953 O O . GLY D 1 10 ? 47.089 4.559 -38.190 1.00 34.21 10 GLY D O 1
ATOM 3954 N N . TYR D 1 11 ? 49.205 3.793 -38.254 1.00 34.24 11 TYR D N 1
ATOM 3955 C CA . TYR D 1 11 ? 49.308 4.049 -39.669 1.00 33.86 11 TYR D CA 1
ATOM 3956 C C . TYR D 1 11 ? 48.374 3.126 -40.421 1.00 34.61 11 TYR D C 1
ATOM 3957 O O . TYR D 1 11 ? 47.586 3.569 -41.257 1.00 34.97 11 TYR D O 1
ATOM 3966 N N . GLU D 1 12 ? 48.471 1.840 -40.108 1.00 35.31 12 GLU D N 1
ATOM 3967 C CA . GLU D 1 12 ? 47.651 0.821 -40.742 1.00 36.71 12 GLU D CA 1
ATOM 3968 C C . GLU D 1 12 ? 46.191 1.245 -40.792 1.00 36.60 12 GLU D C 1
ATOM 3969 O O . GLU D 1 12 ? 45.503 1.036 -41.794 1.00 36.94 12 GLU D O 1
ATOM 3975 N N . LYS D 1 13 ? 45.735 1.853 -39.704 1.00 36.91 13 LYS D N 1
ATOM 3976 C CA . LYS D 1 13 ? 44.352 2.312 -39.590 1.00 37.60 13 LYS D CA 1
ATOM 3977 C C . LYS D 1 13 ? 44.034 3.402 -40.586 1.00 36.45 13 LYS D C 1
ATOM 3978 O O . LYS D 1 13 ? 43.114 3.268 -41.383 1.00 36.16 13 LYS D O 1
ATOM 3984 N N . LEU D 1 14 ? 44.795 4.488 -40.530 1.00 35.51 14 LEU D N 1
ATOM 3985 C CA . LEU D 1 14 ? 44.577 5.589 -41.442 1.00 35.51 14 LEU D CA 1
ATOM 3986 C C . LEU D 1 14 ? 44.461 5.079 -42.864 1.00 36.14 14 LEU D C 1
ATOM 3987 O O . LEU D 1 14 ? 43.615 5.546 -43.625 1.00 36.59 14 LEU D O 1
ATOM 3992 N N . LYS D 1 15 ? 45.300 4.109 -43.220 1.00 37.17 15 LYS D N 1
ATOM 3993 C CA . LYS D 1 15 ? 45.224 3.535 -44.557 1.00 38.10 15 LYS D CA 1
ATOM 3994 C C . LYS D 1 15 ? 43.886 2.830 -44.705 1.00 37.94 15 LYS D C 1
ATOM 3995 O O . LYS D 1 15 ? 43.159 3.016 -45.689 1.00 37.23 15 LYS D O 1
ATOM 4001 N N . GLN D 1 16 ? 43.583 2.017 -43.699 1.00 38.03 16 GLN D N 1
ATOM 4002 C CA . GLN D 1 16 ? 42.355 1.240 -43.675 1.00 38.68 16 GLN D CA 1
ATOM 4003 C C . GLN D 1 16 ? 41.139 2.138 -43.859 1.00 39.50 16 GLN D C 1
ATOM 4004 O O . GLN D 1 16 ? 40.237 1.801 -44.622 1.00 40.29 16 GLN D O 1
ATOM 4010 N N . GLU D 1 17 ? 41.116 3.287 -43.185 1.00 40.69 17 GLU D N 1
ATOM 4011 C CA . GLU D 1 17 ? 39.969 4.180 -43.298 1.00 41.50 17 GLU D CA 1
ATOM 4012 C C . GLU D 1 17 ? 39.781 4.664 -44.720 1.00 42.82 17 GLU D C 1
ATOM 4013 O O . GLU D 1 17 ? 38.718 4.457 -45.317 1.00 43.88 17 GLU D O 1
ATOM 4019 N N . LEU D 1 18 ? 40.807 5.308 -45.266 1.00 43.33 18 LEU D N 1
ATOM 4020 C CA . LEU D 1 18 ? 40.729 5.810 -46.632 1.00 44.17 18 LEU D CA 1
ATOM 4021 C C . LEU D 1 18 ? 40.242 4.708 -47.564 1.00 44.79 18 LEU D C 1
ATOM 4022 O O . LEU D 1 18 ? 39.586 4.970 -48.579 1.00 44.81 18 LEU D O 1
ATOM 4027 N N . ASN D 1 19 ? 40.576 3.472 -47.196 1.00 45.45 19 ASN D N 1
ATOM 4028 C CA . ASN D 1 19 ? 40.151 2.317 -47.953 1.00 45.54 19 ASN D CA 1
ATOM 4029 C C . ASN D 1 19 ? 38.670 2.097 -47.780 1.00 44.96 19 ASN D C 1
ATOM 4030 O O . ASN D 1 19 ? 37.936 2.045 -48.760 1.00 45.27 19 ASN D O 1
ATOM 4035 N N . TYR D 1 20 ? 38.229 1.979 -46.533 1.00 44.03 20 TYR D N 1
ATOM 4036 C CA . TYR D 1 20 ? 36.815 1.770 -46.239 1.00 43.11 20 TYR D CA 1
ATOM 4037 C C . TYR D 1 20 ? 35.982 2.948 -46.733 1.00 43.70 20 TYR D C 1
ATOM 4038 O O . TYR D 1 20 ? 34.831 2.781 -47.115 1.00 44.38 20 TYR D O 1
ATOM 4047 N N . LEU D 1 21 ? 36.568 4.135 -46.741 1.00 44.17 21 LEU D N 1
ATOM 4048 C CA . LEU D 1 21 ? 35.822 5.322 -47.121 1.00 44.71 21 LEU D CA 1
ATOM 4049 C C . LEU D 1 21 ? 35.571 5.443 -48.613 1.00 45.18 21 LEU D C 1
ATOM 4050 O O . LEU D 1 21 ? 34.441 5.712 -49.036 1.00 45.58 21 LEU D O 1
ATOM 4055 N N . TRP D 1 22 ? 36.624 5.240 -49.396 1.00 44.92 22 TRP D N 1
ATOM 4056 C CA . TRP D 1 22 ? 36.574 5.401 -50.840 1.00 45.58 22 TRP D CA 1
ATOM 4057 C C . TRP D 1 22 ? 36.064 4.150 -51.575 1.00 44.58 22 TRP D C 1
ATOM 4058 O O . TRP D 1 22 ? 35.511 4.238 -52.668 1.00 44.41 22 TRP D O 1
ATOM 4069 N N . ARG D 1 23 ? 36.228 2.986 -50.974 1.00 44.33 23 ARG D N 1
ATOM 4070 C CA . ARG D 1 23 ? 35.791 1.771 -51.635 1.00 43.09 23 ARG D CA 1
ATOM 4071 C C . ARG D 1 23 ? 34.532 1.170 -51.022 1.00 40.95 23 ARG D C 1
ATOM 4072 O O . ARG D 1 23 ? 33.818 0.453 -51.703 1.00 41.25 23 ARG D O 1
ATOM 4080 N N . GLU D 1 24 ? 34.237 1.456 -49.757 1.00 39.14 24 GLU D N 1
ATOM 4081 C CA . GLU D 1 24 ? 33.057 0.862 -49.153 1.00 37.09 24 GLU D CA 1
ATOM 4082 C C . GLU D 1 24 ? 31.930 1.840 -48.752 1.00 36.47 24 GLU D C 1
ATOM 4083 O O . GLU D 1 24 ? 30.772 1.518 -48.989 1.00 35.58 24 GLU D O 1
ATOM 4089 N N . GLU D 1 25 ? 32.204 3.011 -48.162 1.00 35.43 25 GLU D N 1
ATOM 4090 C CA . GLU D 1 25 ? 31.074 3.847 -47.771 1.00 35.82 25 GLU D CA 1
ATOM 4091 C C . GLU D 1 25 ? 30.710 4.902 -48.797 1.00 35.20 25 GLU D C 1
ATOM 4092 O O . GLU D 1 25 ? 29.539 5.283 -48.874 1.00 36.22 25 GLU D O 1
ATOM 4098 N N . ARG D 1 26 ? 31.664 5.404 -49.579 1.00 33.90 26 ARG D N 1
ATOM 4099 C CA . ARG D 1 26 ? 31.268 6.376 -50.604 1.00 33.45 26 ARG D CA 1
ATOM 4100 C C . ARG D 1 26 ? 30.173 5.752 -51.475 1.00 33.51 26 ARG D C 1
ATOM 4101 O O . ARG D 1 26 ? 29.208 6.420 -51.855 1.00 33.13 26 ARG D O 1
ATOM 4109 N N . PRO D 1 27 ? 30.314 4.452 -51.803 1.00 34.29 27 PRO D N 1
ATOM 4110 C CA . PRO D 1 27 ? 29.278 3.818 -52.620 1.00 34.13 27 PRO D CA 1
ATOM 4111 C C . PRO D 1 27 ? 27.929 3.870 -51.928 1.00 34.33 27 PRO D C 1
ATOM 4112 O O . PRO D 1 27 ? 26.923 4.205 -52.539 1.00 34.93 27 PRO D O 1
ATOM 4116 N N . GLU D 1 28 ? 27.926 3.545 -50.643 1.00 34.53 28 GLU D N 1
ATOM 4117 C CA . GLU D 1 28 ? 26.699 3.559 -49.868 1.00 36.81 28 GLU D CA 1
ATOM 4118 C C . GLU D 1 28 ? 26.045 4.947 -49.875 1.00 36.03 28 GLU D C 1
ATOM 4119 O O . GLU D 1 28 ? 24.883 5.098 -50.265 1.00 36.31 28 GLU D O 1
ATOM 4125 N N . VAL D 1 29 ? 26.792 5.962 -49.447 1.00 35.37 29 VAL D N 1
ATOM 4126 C CA . VAL D 1 29 ? 26.236 7.310 -49.336 1.00 34.39 29 VAL D CA 1
ATOM 4127 C C . VAL D 1 29 ? 25.730 7.868 -50.665 1.00 34.61 29 VAL D C 1
ATOM 4128 O O . VAL D 1 29 ? 24.591 8.332 -50.747 1.00 35.08 29 VAL D O 1
ATOM 4132 N N . THR D 1 30 ? 26.554 7.824 -51.708 1.00 34.84 30 THR D N 1
ATOM 4133 C CA . THR D 1 30 ? 26.117 8.378 -52.983 1.00 33.60 30 THR D CA 1
ATOM 4134 C C . THR D 1 30 ? 24.840 7.701 -53.458 1.00 33.38 30 THR D C 1
ATOM 4135 O O . THR D 1 30 ? 23.976 8.335 -54.066 1.00 33.51 30 THR D O 1
ATOM 4139 N N . LYS D 1 31 ? 24.721 6.410 -53.162 1.00 32.98 31 LYS D N 1
ATOM 4140 C CA . LYS D 1 31 ? 23.548 5.660 -53.575 1.00 31.86 31 LYS D CA 1
ATOM 4141 C C . LYS D 1 31 ? 22.262 6.192 -52.937 1.00 30.77 31 LYS D C 1
ATOM 4142 O O . LYS D 1 31 ? 21.217 6.233 -53.603 1.00 30.62 31 LYS D O 1
ATOM 4148 N N . LYS D 1 32 ? 22.310 6.605 -51.670 1.00 29.09 32 LYS D N 1
ATOM 4149 C CA . LYS D 1 32 ? 21.095 7.102 -51.040 1.00 28.71 32 LYS D CA 1
ATOM 4150 C C . LYS D 1 32 ? 20.720 8.474 -51.577 1.00 28.50 32 LYS D C 1
ATOM 4151 O O . LYS D 1 32 ? 19.571 8.688 -51.973 1.00 31.15 32 LYS D O 1
ATOM 4157 N N . VAL D 1 33 ? 21.673 9.396 -51.607 1.00 27.12 33 VAL D N 1
ATOM 4158 C CA . VAL D 1 33 ? 21.413 10.736 -52.133 1.00 27.14 33 VAL D CA 1
ATOM 4159 C C . VAL D 1 33 ? 20.737 10.652 -53.491 1.00 29.00 33 VAL D C 1
ATOM 4160 O O . VAL D 1 33 ? 19.973 11.546 -53.882 1.00 30.31 33 VAL D O 1
ATOM 4164 N N . THR D 1 34 ? 21.033 9.574 -54.213 1.00 30.20 34 THR D N 1
ATOM 4165 C CA . THR D 1 34 ? 20.434 9.368 -55.511 1.00 31.38 34 THR D CA 1
ATOM 4166 C C . THR D 1 34 ? 18.937 9.212 -55.375 1.00 31.84 34 THR D C 1
ATOM 4167 O O . THR D 1 34 ? 18.174 10.022 -55.896 1.00 31.73 34 THR D O 1
ATOM 4171 N N . TRP D 1 35 ? 18.524 8.171 -54.665 1.00 32.70 35 TRP D N 1
ATOM 4172 C CA . TRP D 1 35 ? 17.110 7.909 -54.495 1.00 34.66 35 TRP D CA 1
ATOM 4173 C C . TRP D 1 35 ? 16.394 9.109 -53.877 1.00 35.23 35 TRP D C 1
ATOM 4174 O O . TRP D 1 35 ? 15.261 9.433 -54.231 1.00 36.17 35 TRP D O 1
ATOM 4185 N N . ALA D 1 36 ? 17.064 9.765 -52.946 1.00 36.30 36 ALA D N 1
ATOM 4186 C CA . ALA D 1 36 ? 16.493 10.919 -52.275 1.00 37.64 36 ALA D CA 1
ATOM 4187 C C . ALA D 1 36 ? 15.950 11.921 -53.273 1.00 38.73 36 ALA D C 1
ATOM 4188 O O . ALA D 1 36 ? 14.837 12.439 -53.124 1.00 38.78 36 ALA D O 1
ATOM 4190 N N . ALA D 1 37 ? 16.744 12.196 -54.296 1.00 39.74 37 ALA D N 1
ATOM 4191 C CA . ALA D 1 37 ? 16.324 13.144 -55.299 1.00 41.74 37 ALA D CA 1
ATOM 4192 C C . ALA D 1 37 ? 15.167 12.592 -56.108 1.00 43.08 37 ALA D C 1
ATOM 4193 O O . ALA D 1 37 ? 14.175 13.286 -56.341 1.00 44.37 37 ALA D O 1
ATOM 4195 N N . SER D 1 38 ? 15.293 11.342 -56.532 1.00 44.12 38 SER D N 1
ATOM 4196 C CA . SER D 1 38 ? 14.235 10.714 -57.311 1.00 45.73 38 SER D CA 1
ATOM 4197 C C . SER D 1 38 ? 12.923 10.752 -56.540 1.00 45.63 38 SER D C 1
ATOM 4198 O O . SER D 1 38 ? 11.838 10.951 -57.115 1.00 46.64 38 SER D O 1
ATOM 4201 N N . LEU D 1 39 ? 13.046 10.583 -55.228 1.00 44.67 39 LEU D N 1
ATOM 4202 C CA . LEU D 1 39 ? 11.896 10.518 -54.349 1.00 44.17 39 LEU D CA 1
ATOM 4203 C C . LEU D 1 39 ? 11.142 11.825 -54.123 1.00 43.59 39 LEU D C 1
ATOM 4204 O O . LEU D 1 39 ? 9.927 11.767 -53.939 1.00 44.17 39 LEU D O 1
ATOM 4209 N N . GLY D 1 40 ? 11.786 12.988 -54.123 1.00 42.41 40 GLY D N 1
ATOM 4210 C CA . GLY D 1 40 ? 10.974 14.170 -53.898 1.00 43.57 40 GLY D CA 1
ATOM 4211 C C . GLY D 1 40 ? 11.711 15.440 -53.555 1.00 45.09 40 GLY D C 1
ATOM 4212 O O . GLY D 1 40 ? 12.893 15.593 -53.829 1.00 45.64 40 GLY D O 1
ATOM 4213 N N . ASP D 1 41 ? 10.969 16.356 -52.937 1.00 46.78 41 ASP D N 1
ATOM 4214 C CA . ASP D 1 41 ? 11.429 17.689 -52.545 1.00 49.57 41 ASP D CA 1
ATOM 4215 C C . ASP D 1 41 ? 12.656 17.711 -51.646 1.00 51.50 41 ASP D C 1
ATOM 4216 O O . ASP D 1 41 ? 12.817 16.925 -50.710 1.00 50.76 41 ASP D O 1
ATOM 4221 N N . ARG D 1 42 ? 13.499 18.685 -51.973 1.00 54.70 42 ARG D N 1
ATOM 4222 C CA . ARG D 1 42 ? 14.803 18.945 -51.366 1.00 57.24 42 ARG D CA 1
ATOM 4223 C C . ARG D 1 42 ? 14.804 19.298 -49.871 1.00 57.31 42 ARG D C 1
ATOM 4224 O O . ARG D 1 42 ? 15.486 18.630 -49.086 1.00 58.00 42 ARG D O 1
ATOM 4232 N N . SER D 1 43 ? 14.059 20.320 -49.458 1.00 56.99 43 SER D N 1
ATOM 4233 C CA . SER D 1 43 ? 14.085 20.743 -48.054 1.00 55.81 43 SER D CA 1
ATOM 4234 C C . SER D 1 43 ? 13.350 19.810 -47.083 1.00 53.93 43 SER D C 1
ATOM 4235 O O . SER D 1 43 ? 13.940 19.369 -46.094 1.00 53.75 43 SER D O 1
ATOM 4238 N N . GLU D 1 44 ? 12.083 19.505 -47.351 1.00 51.67 44 GLU D N 1
ATOM 4239 C CA . GLU D 1 44 ? 11.315 18.660 -46.442 1.00 49.72 44 GLU D CA 1
ATOM 4240 C C . GLU D 1 44 ? 11.952 17.280 -46.242 1.00 48.58 44 GLU D C 1
ATOM 4241 O O . GLU D 1 44 ? 11.761 16.660 -45.195 1.00 47.59 44 GLU D O 1
ATOM 4247 N N . ASN D 1 45 ? 12.712 16.800 -47.226 1.00 47.63 45 ASN D N 1
ATOM 4248 C CA . ASN D 1 45 ? 13.346 15.494 -47.074 1.00 46.44 45 ASN D CA 1
ATOM 4249 C C . ASN D 1 45 ? 14.611 15.580 -46.238 1.00 45.56 45 ASN D C 1
ATOM 4250 O O . ASN D 1 45 ? 15.588 16.222 -46.616 1.00 44.60 45 ASN D O 1
ATOM 4255 N N . ALA D 1 46 ? 14.571 14.911 -45.094 1.00 45.41 46 ALA D N 1
ATOM 4256 C CA . ALA D 1 46 ? 15.680 14.912 -44.156 1.00 46.59 46 ALA D CA 1
ATOM 4257 C C . ALA D 1 46 ? 16.781 13.915 -44.536 1.00 47.05 46 ALA D C 1
ATOM 4258 O O . ALA D 1 46 ? 17.941 14.091 -44.141 1.00 48.13 46 ALA D O 1
ATOM 4260 N N . ASP D 1 47 ? 16.436 12.874 -45.290 1.00 46.26 47 ASP D N 1
ATOM 4261 C CA . ASP D 1 47 ? 17.444 11.890 -45.656 1.00 45.72 47 ASP D CA 1
ATOM 4262 C C . ASP D 1 47 ? 18.292 12.355 -46.837 1.00 45.31 47 ASP D C 1
ATOM 4263 O O . ASP D 1 47 ? 19.461 11.965 -46.965 1.00 44.39 47 ASP D O 1
ATOM 4268 N N . TYR D 1 48 ? 17.715 13.178 -47.707 1.00 45.23 48 TYR D N 1
ATOM 4269 C CA . TYR D 1 48 ? 18.482 13.714 -48.820 1.00 43.76 48 TYR D CA 1
ATOM 4270 C C . TYR D 1 48 ? 19.526 14.668 -48.261 1.00 42.36 48 TYR D C 1
ATOM 4271 O O . TYR D 1 48 ? 20.662 14.699 -48.722 1.00 44.88 48 TYR D O 1
ATOM 4280 N N . GLN D 1 49 ? 19.131 15.442 -47.256 1.00 38.44 49 GLN D N 1
ATOM 4281 C CA . GLN D 1 49 ? 20.027 16.407 -46.640 1.00 34.62 49 GLN D CA 1
ATOM 4282 C C . GLN D 1 49 ? 21.044 15.741 -45.704 1.00 33.25 49 GLN D C 1
ATOM 4283 O O . GLN D 1 49 ? 22.232 16.079 -45.745 1.00 32.20 49 GLN D O 1
ATOM 4289 N N . TYR D 1 50 ? 20.595 14.807 -44.864 1.00 31.66 50 TYR D N 1
ATOM 4290 C CA . TYR D 1 50 ? 21.517 14.138 -43.953 1.00 30.53 50 TYR D CA 1
ATOM 4291 C C . TYR D 1 50 ? 22.612 13.442 -44.732 1.00 30.54 50 TYR D C 1
ATOM 4292 O O . TYR D 1 50 ? 23.794 13.565 -44.399 1.00 30.32 50 TYR D O 1
ATOM 4301 N N . ASN D 1 51 ? 22.216 12.722 -45.782 1.00 30.03 51 ASN D N 1
ATOM 4302 C CA . ASN D 1 51 ? 23.197 11.988 -46.546 1.00 30.03 51 ASN D CA 1
ATOM 4303 C C . ASN D 1 51 ? 24.099 12.882 -47.366 1.00 31.13 51 ASN D C 1
ATOM 4304 O O . ASN D 1 51 ? 25.233 12.515 -47.665 1.00 31.02 51 ASN D O 1
ATOM 4309 N N . LYS D 1 52 ? 23.627 14.063 -47.726 1.00 32.99 52 LYS D N 1
ATOM 4310 C CA . LYS D 1 52 ? 24.496 14.962 -48.450 1.00 34.98 52 LYS D CA 1
ATOM 4311 C C . LYS D 1 52 ? 25.620 15.407 -47.517 1.00 36.46 52 LYS D C 1
ATOM 4312 O O . LYS D 1 52 ? 26.780 15.507 -47.926 1.00 37.02 52 LYS D O 1
ATOM 4318 N N . LYS D 1 53 ? 25.271 15.656 -46.256 1.00 37.63 53 LYS D N 1
ATOM 4319 C CA . LYS D 1 53 ? 26.273 16.081 -45.292 1.00 38.65 53 LYS D CA 1
ATOM 4320 C C . LYS D 1 53 ? 27.296 14.981 -45.034 1.00 40.04 53 LYS D C 1
ATOM 4321 O O . LYS D 1 53 ? 28.500 15.207 -45.177 1.00 40.52 53 LYS D O 1
ATOM 4327 N N . ARG D 1 54 ? 26.840 13.788 -44.664 1.00 40.80 54 ARG D N 1
ATOM 4328 C CA . ARG D 1 54 ? 27.791 12.732 -44.382 1.00 42.77 54 ARG D CA 1
ATOM 4329 C C . ARG D 1 54 ? 28.719 12.513 -45.570 1.00 43.73 54 ARG D C 1
ATOM 4330 O O . ARG D 1 54 ? 29.844 12.062 -45.407 1.00 44.12 54 ARG D O 1
ATOM 4338 N N . LEU D 1 55 ? 28.250 12.838 -46.769 1.00 44.75 55 LEU D N 1
ATOM 4339 C CA . LEU D 1 55 ? 29.099 12.689 -47.934 1.00 46.39 55 LEU D CA 1
ATOM 4340 C C . LEU D 1 55 ? 30.064 13.867 -48.015 1.00 47.94 55 LEU D C 1
ATOM 4341 O O . LEU D 1 55 ? 31.193 13.733 -48.485 1.00 49.52 55 LEU D O 1
ATOM 4346 N N . ARG D 1 56 ? 29.620 15.031 -47.562 1.00 48.57 56 ARG D N 1
ATOM 4347 C CA . ARG D 1 56 ? 30.511 16.171 -47.547 1.00 49.01 56 ARG D CA 1
ATOM 4348 C C . ARG D 1 56 ? 31.571 15.924 -46.482 1.00 48.83 56 ARG D C 1
ATOM 4349 O O . ARG D 1 56 ? 32.755 16.192 -46.674 1.00 48.94 56 ARG D O 1
ATOM 4357 N N . GLU D 1 57 ? 31.123 15.394 -45.356 1.00 48.37 57 GLU D N 1
ATOM 4358 C CA . GLU D 1 57 ? 32.022 15.098 -44.264 1.00 48.60 57 GLU D CA 1
ATOM 4359 C C . GLU D 1 57 ? 32.957 13.976 -44.657 1.00 47.41 57 GLU D C 1
ATOM 4360 O O . GLU D 1 57 ? 34.150 14.010 -44.351 1.00 47.37 57 GLU D O 1
ATOM 4366 N N . ILE D 1 58 ? 32.408 12.985 -45.356 1.00 46.98 58 ILE D N 1
ATOM 4367 C CA . ILE D 1 58 ? 33.199 11.835 -45.750 1.00 46.55 58 ILE D CA 1
ATOM 4368 C C . ILE D 1 58 ? 34.332 12.211 -46.701 1.00 47.21 58 ILE D C 1
ATOM 4369 O O . ILE D 1 58 ? 35.493 11.874 -46.455 1.00 46.72 58 ILE D O 1
ATOM 4374 N N . ASP D 1 59 ? 34.017 12.913 -47.779 1.00 47.94 59 ASP D N 1
ATOM 4375 C CA . ASP D 1 59 ? 35.061 13.300 -48.719 1.00 48.29 59 ASP D CA 1
ATOM 4376 C C . ASP D 1 59 ? 36.042 14.275 -48.056 1.00 46.83 59 ASP D C 1
ATOM 4377 O O . ASP D 1 59 ? 37.167 14.454 -48.515 1.00 46.08 59 ASP D O 1
ATOM 4382 N N . ARG D 1 60 ? 35.603 14.904 -46.969 1.00 45.75 60 ARG D N 1
ATOM 4383 C CA . ARG D 1 60 ? 36.456 15.839 -46.250 1.00 44.36 60 ARG D CA 1
ATOM 4384 C C . ARG D 1 60 ? 37.592 15.083 -45.585 1.00 42.29 60 ARG D C 1
ATOM 4385 O O . ARG D 1 60 ? 38.760 15.387 -45.806 1.00 41.74 60 ARG D O 1
ATOM 4393 N N . ARG D 1 61 ? 37.247 14.090 -44.776 1.00 40.50 61 ARG D N 1
ATOM 4394 C CA . ARG D 1 61 ? 38.263 13.284 -44.118 1.00 38.59 61 ARG D CA 1
ATOM 4395 C C . ARG D 1 61 ? 39.101 12.575 -45.161 1.00 38.05 61 ARG D C 1
ATOM 4396 O O . ARG D 1 61 ? 40.292 12.332 -44.952 1.00 38.51 61 ARG D O 1
ATOM 4404 N N . VAL D 1 62 ? 38.485 12.242 -46.290 1.00 37.35 62 VAL D N 1
ATOM 4405 C CA . VAL D 1 62 ? 39.231 11.575 -47.339 1.00 37.46 62 VAL D CA 1
ATOM 4406 C C . VAL D 1 62 ? 40.394 12.460 -47.733 1.00 38.80 62 VAL D C 1
ATOM 4407 O O . VAL D 1 62 ? 41.507 11.993 -47.973 1.00 39.68 62 VAL D O 1
ATOM 4411 N N . ARG D 1 63 ? 40.117 13.756 -47.778 1.00 39.38 63 ARG D N 1
ATOM 4412 C CA . ARG D 1 63 ? 41.121 14.737 -48.142 1.00 39.93 63 ARG D CA 1
ATOM 4413 C C . ARG D 1 63 ? 42.228 14.816 -47.084 1.00 39.63 63 ARG D C 1
ATOM 4414 O O . ARG D 1 63 ? 43.416 14.691 -47.394 1.00 38.97 63 ARG D O 1
ATOM 4422 N N . TYR D 1 64 ? 41.831 15.020 -45.835 1.00 39.48 64 TYR D N 1
ATOM 4423 C CA . TYR D 1 64 ? 42.767 15.120 -44.720 1.00 39.69 64 TYR D CA 1
ATOM 4424 C C . TYR D 1 64 ? 43.630 13.870 -44.600 1.00 38.71 64 TYR D C 1
ATOM 4425 O O . TYR D 1 64 ? 44.851 13.951 -44.573 1.00 37.38 64 TYR D O 1
ATOM 4434 N N . LEU D 1 65 ? 42.990 12.712 -44.525 1.00 38.27 65 LEU D N 1
ATOM 4435 C CA . LEU D 1 65 ? 43.732 11.481 -44.384 1.00 38.74 65 LEU D CA 1
ATOM 4436 C C . LEU D 1 65 ? 44.803 11.366 -45.454 1.00 38.79 65 LEU D C 1
ATOM 4437 O O . LEU D 1 65 ? 45.973 11.138 -45.150 1.00 39.20 65 LEU D O 1
ATOM 4442 N N . THR D 1 66 ? 44.403 11.539 -46.706 1.00 39.21 66 THR D N 1
ATOM 4443 C CA . THR D 1 66 ? 45.339 11.424 -47.813 1.00 39.56 66 THR D CA 1
ATOM 4444 C C . THR D 1 66 ? 46.611 12.229 -47.582 1.00 40.50 66 THR D C 1
ATOM 4445 O O . THR D 1 66 ? 47.708 11.714 -47.791 1.00 40.31 66 THR D O 1
ATOM 4449 N N . LYS D 1 67 ? 46.480 13.478 -47.144 1.00 42.35 67 LYS D N 1
ATOM 4450 C CA . LYS D 1 67 ? 47.670 14.297 -46.949 1.00 44.17 67 LYS D CA 1
ATOM 4451 C C . LYS D 1 67 ? 48.454 13.883 -45.722 1.00 45.41 67 LYS D C 1
ATOM 4452 O O . LYS D 1 67 ? 49.685 13.895 -45.740 1.00 44.83 67 LYS D O 1
ATOM 4458 N N . CYS D 1 68 ? 47.759 13.510 -44.652 1.00 47.59 68 CYS D N 1
ATOM 4459 C CA . CYS D 1 68 ? 48.477 13.114 -43.445 1.00 49.74 68 CYS D CA 1
ATOM 4460 C C . CYS D 1 68 ? 49.256 11.826 -43.667 1.00 49.70 68 CYS D C 1
ATOM 4461 O O . CYS D 1 68 ? 50.232 11.566 -42.977 1.00 50.26 68 CYS D O 1
ATOM 4464 N N . MET D 1 69 ? 48.831 11.026 -44.634 1.00 49.65 69 MET D N 1
ATOM 4465 C CA . MET D 1 69 ? 49.527 9.788 -44.936 1.00 49.17 69 MET D CA 1
ATOM 4466 C C . MET D 1 69 ? 50.928 10.080 -45.419 1.00 48.33 69 MET D C 1
ATOM 4467 O O . MET D 1 69 ? 51.884 9.405 -45.035 1.00 49.24 69 MET D O 1
ATOM 4472 N N . GLU D 1 70 ? 51.038 11.105 -46.258 1.00 46.67 70 GLU D N 1
ATOM 4473 C CA . GLU D 1 70 ? 52.319 11.496 -46.850 1.00 44.70 70 GLU D CA 1
ATOM 4474 C C . GLU D 1 70 ? 53.214 12.285 -45.896 1.00 43.44 70 GLU D C 1
ATOM 4475 O O . GLU D 1 70 ? 54.439 12.139 -45.940 1.00 43.25 70 GLU D O 1
ATOM 4481 N N . ASN D 1 71 ? 52.623 13.111 -45.034 1.00 42.19 71 ASN D N 1
ATOM 4482 C CA . ASN D 1 71 ? 53.421 13.940 -44.140 1.00 40.34 71 ASN D CA 1
ATOM 4483 C C . ASN D 1 71 ? 53.630 13.337 -42.764 1.00 37.81 71 ASN D C 1
ATOM 4484 O O . ASN D 1 71 ? 54.501 13.796 -42.019 1.00 37.53 71 ASN D O 1
ATOM 4489 N N . LEU D 1 72 ? 52.848 12.317 -42.418 1.00 34.88 72 LEU D N 1
ATOM 4490 C CA . LEU D 1 72 ? 52.995 11.678 -41.123 1.00 33.23 72 LEU D CA 1
ATOM 4491 C C . LEU D 1 72 ? 54.292 10.961 -41.029 1.00 32.89 72 LEU D C 1
ATOM 4492 O O . LEU D 1 72 ? 54.878 10.549 -42.034 1.00 31.70 72 LEU D O 1
ATOM 4497 N N . LYS D 1 73 ? 54.694 10.793 -39.781 1.00 33.47 73 LYS D N 1
ATOM 4498 C CA . LYS D 1 73 ? 55.942 10.130 -39.555 1.00 34.79 73 LYS D CA 1
ATOM 4499 C C . LYS D 1 73 ? 55.765 8.965 -38.623 1.00 35.43 73 LYS D C 1
ATOM 4500 O O . LYS D 1 73 ? 55.146 9.110 -37.569 1.00 36.17 73 LYS D O 1
ATOM 4506 N N . ILE D 1 74 ? 56.314 7.812 -39.009 1.00 34.78 74 ILE D N 1
ATOM 4507 C CA . ILE D 1 74 ? 56.193 6.618 -38.188 1.00 34.23 74 ILE D CA 1
ATOM 4508 C C . ILE D 1 74 ? 57.355 6.487 -37.212 1.00 34.37 74 ILE D C 1
ATOM 4509 O O . ILE D 1 74 ? 58.474 6.876 -37.530 1.00 34.58 74 ILE D O 1
ATOM 4514 N N . VAL D 1 75 ? 57.077 5.938 -36.027 1.00 34.84 75 VAL D N 1
ATOM 4515 C CA . VAL D 1 75 ? 58.087 5.752 -34.974 1.00 35.38 75 VAL D CA 1
ATOM 4516 C C . VAL D 1 75 ? 58.254 4.274 -34.627 1.00 35.88 75 VAL D C 1
ATOM 4517 O O . VAL D 1 75 ? 57.767 3.802 -33.605 1.00 34.97 75 VAL D O 1
ATOM 4521 N N . ASP D 1 76 ? 58.949 3.541 -35.479 1.00 37.67 76 ASP D N 1
ATOM 4522 C CA . ASP D 1 76 ? 59.139 2.131 -35.224 1.00 38.25 76 ASP D CA 1
ATOM 4523 C C . ASP D 1 76 ? 60.189 1.922 -34.156 1.00 38.93 76 ASP D C 1
ATOM 4524 O O . ASP D 1 76 ? 61.347 1.680 -34.491 1.00 39.29 76 ASP D O 1
ATOM 4529 N N . TYR D 1 77 ? 59.829 2.024 -32.878 1.00 39.69 77 TYR D N 1
ATOM 4530 C CA . TYR D 1 77 ? 60.866 1.760 -31.910 1.00 41.16 77 TYR D CA 1
ATOM 4531 C C . TYR D 1 77 ? 60.495 0.756 -30.843 1.00 41.94 77 TYR D C 1
ATOM 4532 O O . TYR D 1 77 ? 59.438 0.826 -30.231 1.00 42.75 77 TYR D O 1
ATOM 4541 N N . SER D 1 78 ? 61.433 -0.165 -30.630 1.00 42.89 78 SER D N 1
ATOM 4542 C CA . SER D 1 78 ? 61.325 -1.269 -29.695 1.00 44.62 78 SER D CA 1
ATOM 4543 C C . SER D 1 78 ? 62.088 -0.990 -28.374 1.00 45.14 78 SER D C 1
ATOM 4544 O O . SER D 1 78 ? 62.683 0.067 -28.221 1.00 44.48 78 SER D O 1
ATOM 4547 N N . PRO D 1 79 ? 62.070 -1.945 -27.409 1.00 46.67 79 PRO D N 1
ATOM 4548 C CA . PRO D 1 79 ? 62.706 -1.925 -26.081 1.00 47.41 79 PRO D CA 1
ATOM 4549 C C . PRO D 1 79 ? 64.193 -1.477 -25.995 1.00 47.40 79 PRO D C 1
ATOM 4550 O O . PRO D 1 79 ? 64.544 -0.975 -24.935 1.00 47.35 79 PRO D O 1
ATOM 4554 N N . GLN D 1 80 ? 65.066 -1.620 -27.002 1.00 48.20 80 GLN D N 1
ATOM 4555 C CA . GLN D 1 80 ? 66.493 -1.243 -26.798 1.00 49.53 80 GLN D CA 1
ATOM 4556 C C . GLN D 1 80 ? 66.676 0.037 -25.955 1.00 49.13 80 GLN D C 1
ATOM 4557 O O . GLN D 1 80 ? 67.097 -0.049 -24.805 1.00 49.52 80 GLN D O 1
ATOM 4563 N N . GLN D 1 81 ? 66.382 1.204 -26.504 1.00 48.10 81 GLN D N 1
ATOM 4564 C CA . GLN D 1 81 ? 66.489 2.420 -25.703 1.00 47.62 81 GLN D CA 1
ATOM 4565 C C . GLN D 1 81 ? 65.225 2.578 -24.847 1.00 47.77 81 GLN D C 1
ATOM 4566 O O . GLN D 1 81 ? 64.227 3.179 -25.275 1.00 48.39 81 GLN D O 1
ATOM 4572 N N . GLU D 1 82 ? 65.285 2.023 -23.635 1.00 47.11 82 GLU D N 1
ATOM 4573 C CA . GLU D 1 82 ? 64.164 2.030 -22.690 1.00 45.79 82 GLU D CA 1
ATOM 4574 C C . GLU D 1 82 ? 64.515 2.777 -21.403 1.00 44.97 82 GLU D C 1
ATOM 4575 O O . GLU D 1 82 ? 65.596 3.353 -21.283 1.00 45.42 82 GLU D O 1
ATOM 4581 N N . GLY D 1 83 ? 63.591 2.756 -20.446 1.00 43.97 83 GLY D N 1
ATOM 4582 C CA . GLY D 1 83 ? 63.797 3.421 -19.186 1.00 43.27 83 GLY D CA 1
ATOM 4583 C C . GLY D 1 83 ? 63.152 4.779 -19.203 1.00 43.34 83 GLY D C 1
ATOM 4584 O O . GLY D 1 83 ? 62.328 5.115 -18.347 1.00 42.20 83 GLY D O 1
ATOM 4585 N N . LYS D 1 84 ? 63.533 5.572 -20.197 1.00 43.51 84 LYS D N 1
ATOM 4586 C CA . LYS D 1 84 ? 62.974 6.897 -20.334 1.00 44.32 84 LYS D CA 1
ATOM 4587 C C . LYS D 1 84 ? 61.656 6.826 -21.128 1.00 44.50 84 LYS D C 1
ATOM 4588 O O . LYS D 1 84 ? 61.524 6.054 -22.080 1.00 45.23 84 LYS D O 1
ATOM 4594 N N . VAL D 1 85 ? 60.704 7.655 -20.715 1.00 44.35 85 VAL D N 1
ATOM 4595 C CA . VAL D 1 85 ? 59.304 7.706 -21.183 1.00 44.92 85 VAL D CA 1
ATOM 4596 C C . VAL D 1 85 ? 58.941 8.088 -22.648 1.00 45.82 85 VAL D C 1
ATOM 4597 O O . VAL D 1 85 ? 58.005 7.494 -23.184 1.00 44.94 85 VAL D O 1
ATOM 4601 N N . PHE D 1 86 ? 59.632 9.029 -23.288 1.00 47.13 86 PHE D N 1
ATOM 4602 C CA . PHE D 1 86 ? 59.268 9.582 -24.632 1.00 48.74 86 PHE D CA 1
ATOM 4603 C C . PHE D 1 86 ? 58.094 8.977 -25.499 1.00 49.66 86 PHE D C 1
ATOM 4604 O O . PHE D 1 86 ? 56.993 9.554 -25.444 1.00 51.93 86 PHE D O 1
ATOM 4612 N N . PHE D 1 87 ? 58.236 7.892 -26.279 1.00 48.96 87 PHE D N 1
ATOM 4613 C CA . PHE D 1 87 ? 57.095 7.507 -27.180 1.00 47.23 87 PHE D CA 1
ATOM 4614 C C . PHE D 1 87 ? 56.598 6.069 -27.094 1.00 46.54 87 PHE D C 1
ATOM 4615 O O . PHE D 1 87 ? 57.315 5.172 -26.702 1.00 46.73 87 PHE D O 1
ATOM 4623 N N . GLY D 1 88 ? 55.343 5.875 -27.498 1.00 45.83 88 GLY D N 1
ATOM 4624 C CA . GLY D 1 88 ? 54.722 4.560 -27.472 1.00 46.54 88 GLY D CA 1
ATOM 4625 C C . GLY D 1 88 ? 54.979 3.859 -26.158 1.00 47.40 88 GLY D C 1
ATOM 4626 O O . GLY D 1 88 ? 55.111 2.637 -26.083 1.00 48.69 88 GLY D O 1
ATOM 4627 N N . ALA D 1 89 ? 55.033 4.655 -25.101 1.00 47.35 89 ALA D N 1
ATOM 4628 C CA . ALA D 1 89 ? 55.341 4.144 -23.786 1.00 46.62 89 ALA D CA 1
ATOM 4629 C C . ALA D 1 89 ? 54.148 4.090 -22.870 1.00 46.22 89 ALA D C 1
ATOM 4630 O O . ALA D 1 89 ? 53.584 5.128 -22.544 1.00 47.59 89 ALA D O 1
ATOM 4632 N N . TRP D 1 90 ? 53.768 2.889 -22.442 1.00 45.13 90 TRP D N 1
ATOM 4633 C CA . TRP D 1 90 ? 52.668 2.780 -21.498 1.00 44.57 90 TRP D CA 1
ATOM 4634 C C . TRP D 1 90 ? 53.153 3.220 -20.122 1.00 44.32 90 TRP D C 1
ATOM 4635 O O . TRP D 1 90 ? 54.057 2.614 -19.539 1.00 43.03 90 TRP D O 1
ATOM 4646 N N . VAL D 1 91 ? 52.545 4.277 -19.610 1.00 44.36 91 VAL D N 1
ATOM 4647 C CA . VAL D 1 91 ? 52.944 4.810 -18.334 1.00 44.63 91 VAL D CA 1
ATOM 4648 C C . VAL D 1 91 ? 51.843 4.671 -17.303 1.00 46.21 91 VAL D C 1
ATOM 4649 O O . VAL D 1 91 ? 50.652 4.707 -17.633 1.00 45.77 91 VAL D O 1
ATOM 4653 N N . GLU D 1 92 ? 52.265 4.487 -16.054 1.00 47.58 92 GLU D N 1
ATOM 4654 C CA . GLU D 1 92 ? 51.361 4.410 -14.916 1.00 48.71 92 GLU D CA 1
ATOM 4655 C C . GLU D 1 92 ? 51.727 5.536 -13.967 1.00 49.20 92 GLU D C 1
ATOM 4656 O O . GLU D 1 92 ? 52.910 5.799 -13.761 1.00 48.97 92 GLU D O 1
ATOM 4662 N N . ILE D 1 93 ? 50.736 6.216 -13.399 1.00 50.23 93 ILE D N 1
ATOM 4663 C CA . ILE D 1 93 ? 51.031 7.337 -12.509 1.00 51.13 93 ILE D CA 1
ATOM 4664 C C . ILE D 1 93 ? 50.171 7.310 -11.238 1.00 52.96 93 ILE D C 1
ATOM 4665 O O . ILE D 1 93 ? 49.080 6.717 -11.230 1.00 54.05 93 ILE D O 1
ATOM 4670 N N . GLU D 1 94 ? 50.657 7.963 -10.174 1.00 53.73 94 GLU D N 1
ATOM 4671 C CA . GLU D 1 94 ? 49.960 7.969 -8.882 1.00 53.58 94 GLU D CA 1
ATOM 4672 C C . GLU D 1 94 ? 49.507 9.346 -8.390 1.00 53.89 94 GLU D C 1
ATOM 4673 O O . GLU D 1 94 ? 50.062 10.395 -8.729 1.00 54.19 94 GLU D O 1
ATOM 4679 N N . ASN D 1 95 ? 48.475 9.288 -7.557 1.00 54.12 95 ASN D N 1
ATOM 4680 C CA . ASN D 1 95 ? 47.888 10.430 -6.879 1.00 54.19 95 ASN D CA 1
ATOM 4681 C C . ASN D 1 95 ? 47.883 10.110 -5.381 1.00 54.73 95 ASN D C 1
ATOM 4682 O O . ASN D 1 95 ? 47.809 8.944 -5.000 1.00 54.61 95 ASN D O 1
ATOM 4687 N N . ASP D 1 96 ? 47.966 11.125 -4.534 1.00 55.54 96 ASP D N 1
ATOM 4688 C CA . ASP D 1 96 ? 48.022 10.880 -3.106 1.00 56.68 96 ASP D CA 1
ATOM 4689 C C . ASP D 1 96 ? 46.786 10.186 -2.544 1.00 57.43 96 ASP D C 1
ATOM 4690 O O . ASP D 1 96 ? 46.916 9.229 -1.776 1.00 57.70 96 ASP D O 1
ATOM 4695 N N . ASP D 1 97 ? 45.593 10.642 -2.905 1.00 58.13 97 ASP D N 1
ATOM 4696 C CA . ASP D 1 97 ? 44.386 9.997 -2.395 1.00 58.28 97 ASP D CA 1
ATOM 4697 C C . ASP D 1 97 ? 44.132 8.660 -3.082 1.00 57.90 97 ASP D C 1
ATOM 4698 O O . ASP D 1 97 ? 43.179 7.949 -2.745 1.00 57.77 97 ASP D O 1
ATOM 4703 N N . GLY D 1 98 ? 44.999 8.328 -4.042 1.00 57.51 98 GLY D N 1
ATOM 4704 C CA . GLY D 1 98 ? 44.909 7.045 -4.714 1.00 57.74 98 GLY D CA 1
ATOM 4705 C C . GLY D 1 98 ? 44.364 7.061 -6.129 1.00 57.99 98 GLY D C 1
ATOM 4706 O O . GLY D 1 98 ? 43.516 6.209 -6.476 1.00 58.33 98 GLY D O 1
ATOM 4707 N N . VAL D 1 99 ? 44.813 7.990 -6.964 1.00 56.41 99 VAL D N 1
ATOM 4708 C CA . VAL D 1 99 ? 44.318 7.953 -8.315 1.00 55.76 99 VAL D CA 1
ATOM 4709 C C . VAL D 1 99 ? 45.344 7.302 -9.207 1.00 55.68 99 VAL D C 1
ATOM 4710 O O . VAL D 1 99 ? 46.473 7.776 -9.339 1.00 54.44 99 VAL D O 1
ATOM 4714 N N . THR D 1 100 ? 44.935 6.191 -9.803 1.00 56.38 100 THR D N 1
ATOM 4715 C CA . THR D 1 100 ? 45.787 5.440 -10.696 1.00 57.47 100 THR D CA 1
ATOM 4716 C C . THR D 1 100 ? 45.152 5.322 -12.074 1.00 57.19 100 THR D C 1
ATOM 4717 O O . THR D 1 100 ? 44.025 4.839 -12.214 1.00 57.17 100 THR D O 1
ATOM 4721 N N . HIS D 1 101 ? 45.864 5.769 -13.099 1.00 57.15 101 HIS D N 1
ATOM 4722 C CA . HIS D 1 101 ? 45.318 5.678 -14.445 1.00 57.16 101 HIS D CA 1
ATOM 4723 C C . HIS D 1 101 ? 46.440 5.516 -15.463 1.00 55.98 101 HIS D C 1
ATOM 4724 O O . HIS D 1 101 ? 47.421 6.266 -15.453 1.00 56.03 101 HIS D O 1
ATOM 4731 N N . ARG D 1 102 ? 46.269 4.527 -16.335 1.00 53.87 102 ARG D N 1
ATOM 4732 C CA . ARG D 1 102 ? 47.243 4.181 -17.364 1.00 51.40 102 ARG D CA 1
ATOM 4733 C C . ARG D 1 102 ? 47.055 5.014 -18.627 1.00 49.58 102 ARG D C 1
ATOM 4734 O O . ARG D 1 102 ? 46.069 5.740 -18.748 1.00 48.64 102 ARG D O 1
ATOM 4742 N N . PHE D 1 103 ? 48.019 4.901 -19.545 1.00 48.06 103 PHE D N 1
ATOM 4743 C CA . PHE D 1 103 ? 47.994 5.562 -20.850 1.00 45.90 103 PHE D CA 1
ATOM 4744 C C . PHE D 1 103 ? 49.308 5.418 -21.600 1.00 45.22 103 PHE D C 1
ATOM 4745 O O . PHE D 1 103 ? 50.388 5.445 -21.003 1.00 44.69 103 PHE D O 1
ATOM 4753 N N . ARG D 1 104 ? 49.197 5.249 -22.916 1.00 44.06 104 ARG D N 1
ATOM 4754 C CA . ARG D 1 104 ? 50.359 5.171 -23.798 1.00 43.74 104 ARG D CA 1
ATOM 4755 C C . ARG D 1 104 ? 50.347 6.394 -24.717 1.00 43.07 104 ARG D C 1
ATOM 4756 O O . ARG D 1 104 ? 49.294 6.783 -25.216 1.00 42.39 104 ARG D O 1
ATOM 4764 N N . ILE D 1 105 ? 51.502 7.001 -24.950 1.00 42.01 105 ILE D N 1
ATOM 4765 C CA . ILE D 1 105 ? 51.523 8.200 -25.771 1.00 40.72 105 ILE D CA 1
ATOM 4766 C C . ILE D 1 105 ? 51.661 7.921 -27.256 1.00 39.43 105 ILE D C 1
ATOM 4767 O O . ILE D 1 105 ? 52.625 7.291 -27.693 1.00 39.80 105 ILE D O 1
ATOM 4772 N N . VAL D 1 106 ? 50.676 8.410 -28.016 1.00 37.93 106 VAL D N 1
ATOM 4773 C CA . VAL D 1 106 ? 50.604 8.293 -29.482 1.00 36.49 106 VAL D CA 1
ATOM 4774 C C . VAL D 1 106 ? 49.978 9.566 -30.070 1.00 35.14 106 VAL D C 1
ATOM 4775 O O . VAL D 1 106 ? 49.377 10.333 -29.334 1.00 35.57 106 VAL D O 1
ATOM 4779 N N . GLY D 1 107 ? 50.108 9.782 -31.374 1.00 34.44 107 GLY D N 1
ATOM 4780 C CA . GLY D 1 107 ? 49.602 10.999 -32.004 1.00 34.53 107 GLY D CA 1
ATOM 4781 C C . GLY D 1 107 ? 48.088 11.200 -32.030 1.00 34.74 107 GLY D C 1
ATOM 4782 O O . GLY D 1 107 ? 47.309 10.254 -31.979 1.00 32.57 107 GLY D O 1
ATOM 4783 N N . TYR D 1 108 ? 47.687 12.470 -32.126 1.00 36.93 108 TYR D N 1
ATOM 4784 C CA . TYR D 1 108 ? 46.277 12.881 -32.169 1.00 39.33 108 TYR D CA 1
ATOM 4785 C C . TYR D 1 108 ? 45.607 12.406 -33.424 1.00 41.75 108 TYR D C 1
ATOM 4786 O O . TYR D 1 108 ? 44.468 11.983 -33.357 1.00 41.52 108 TYR D O 1
ATOM 4795 N N . ASP D 1 109 ? 46.296 12.482 -34.566 1.00 45.70 109 ASP D N 1
ATOM 4796 C CA . ASP D 1 109 ? 45.680 12.068 -35.823 1.00 48.68 109 ASP D CA 1
ATOM 4797 C C . ASP D 1 109 ? 44.845 10.831 -35.608 1.00 49.98 109 ASP D C 1
ATOM 4798 O O . ASP D 1 109 ? 43.625 10.893 -35.791 1.00 52.04 109 ASP D O 1
ATOM 4803 N N . GLU D 1 110 ? 45.458 9.723 -35.202 1.00 49.34 110 GLU D N 1
ATOM 4804 C CA . GLU D 1 110 ? 44.622 8.586 -34.950 1.00 49.38 110 GLU D CA 1
ATOM 4805 C C . GLU D 1 110 ? 44.847 7.918 -33.631 1.00 49.81 110 GLU D C 1
ATOM 4806 O O . GLU D 1 110 ? 45.702 7.056 -33.416 1.00 48.86 110 GLU D O 1
ATOM 4812 N N . ILE D 1 111 ? 44.001 8.394 -32.739 1.00 50.98 111 ILE D N 1
ATOM 4813 C CA . ILE D 1 111 ? 43.889 7.974 -31.376 1.00 52.27 111 ILE D CA 1
ATOM 4814 C C . ILE D 1 111 ? 42.422 7.855 -31.082 1.00 51.89 111 ILE D C 1
ATOM 4815 O O . ILE D 1 111 ? 41.630 8.737 -31.417 1.00 51.42 111 ILE D O 1
ATOM 4820 N N . PHE D 1 112 ? 42.068 6.753 -30.466 1.00 51.95 112 PHE D N 1
ATOM 4821 C CA . PHE D 1 112 ? 40.714 6.479 -30.060 1.00 52.98 112 PHE D CA 1
ATOM 4822 C C . PHE D 1 112 ? 40.851 5.691 -28.775 1.00 54.88 112 PHE D C 1
ATOM 4823 O O . PHE D 1 112 ? 41.970 5.301 -28.446 1.00 55.64 112 PHE D O 1
ATOM 4831 N N . GLY D 1 113 ? 39.774 5.450 -28.045 1.00 56.29 113 GLY D N 1
ATOM 4832 C CA . GLY D 1 113 ? 39.949 4.677 -26.836 1.00 58.06 113 GLY D CA 1
ATOM 4833 C C . GLY D 1 113 ? 40.418 3.243 -27.095 1.00 59.80 113 GLY D C 1
ATOM 4834 O O . GLY D 1 113 ? 40.430 2.420 -26.172 1.00 60.55 113 GLY D O 1
ATOM 4835 N N . ARG D 1 114 ? 40.821 2.931 -28.332 1.00 61.63 114 ARG D N 1
ATOM 4836 C CA . ARG D 1 114 ? 41.237 1.570 -28.694 1.00 62.85 114 ARG D CA 1
ATOM 4837 C C . ARG D 1 114 ? 42.692 1.221 -28.361 1.00 61.28 114 ARG D C 1
ATOM 4838 O O . ARG D 1 114 ? 42.928 0.360 -27.503 1.00 61.20 114 ARG D O 1
ATOM 4846 N N . LYS D 1 115 ? 43.670 1.858 -29.001 1.00 59.35 115 LYS D N 1
ATOM 4847 C CA . LYS D 1 115 ? 45.052 1.490 -28.723 1.00 57.00 115 LYS D CA 1
ATOM 4848 C C . LYS D 1 115 ? 45.645 2.221 -27.546 1.00 55.21 115 LYS D C 1
ATOM 4849 O O . LYS D 1 115 ? 46.105 1.602 -26.589 1.00 55.26 115 LYS D O 1
ATOM 4855 N N . ASP D 1 116 ? 45.638 3.539 -27.618 1.00 53.40 116 ASP D N 1
ATOM 4856 C CA . ASP D 1 116 ? 46.203 4.389 -26.577 1.00 51.31 116 ASP D CA 1
ATOM 4857 C C . ASP D 1 116 ? 45.484 5.717 -26.648 1.00 49.43 116 ASP D C 1
ATOM 4858 O O . ASP D 1 116 ? 45.385 6.278 -27.742 1.00 48.43 116 ASP D O 1
ATOM 4863 N N . TYR D 1 117 ? 44.984 6.251 -25.537 1.00 47.05 117 TYR D N 1
ATOM 4864 C CA . TYR D 1 117 ? 44.227 7.490 -25.703 1.00 44.83 117 TYR D CA 1
ATOM 4865 C C . TYR D 1 117 ? 44.871 8.785 -25.206 1.00 42.79 117 TYR D C 1
ATOM 4866 O O . TYR D 1 117 ? 44.189 9.629 -24.623 1.00 42.61 117 TYR D O 1
ATOM 4875 N N . ILE D 1 118 ? 46.168 8.955 -25.443 1.00 40.51 118 ILE D N 1
ATOM 4876 C CA . ILE D 1 118 ? 46.842 10.196 -25.089 1.00 38.24 118 ILE D CA 1
ATOM 4877 C C . ILE D 1 118 ? 47.676 10.690 -26.243 1.00 37.14 118 ILE D C 1
ATOM 4878 O O . ILE D 1 118 ? 48.486 9.957 -26.787 1.00 37.25 118 ILE D O 1
ATOM 4883 N N . SER D 1 119 ? 47.471 11.944 -26.614 1.00 36.09 119 SER D N 1
ATOM 4884 C CA . SER D 1 119 ? 48.236 12.542 -27.698 1.00 35.20 119 SER D CA 1
ATOM 4885 C C . SER D 1 119 ? 49.521 13.175 -27.162 1.00 35.28 119 SER D C 1
ATOM 4886 O O . SER D 1 119 ? 49.547 13.658 -26.043 1.00 35.89 119 SER D O 1
ATOM 4889 N N . ILE D 1 120 ? 50.588 13.181 -27.954 1.00 35.67 120 ILE D N 1
ATOM 4890 C CA . ILE D 1 120 ? 51.847 13.764 -27.491 1.00 35.99 120 ILE D CA 1
ATOM 4891 C C . ILE D 1 120 ? 51.765 15.279 -27.314 1.00 36.76 120 ILE D C 1
ATOM 4892 O O . ILE D 1 120 ? 52.387 15.823 -26.403 1.00 36.90 120 ILE D O 1
ATOM 4897 N N . ASP D 1 121 ? 51.015 15.979 -28.161 1.00 37.38 121 ASP D N 1
ATOM 4898 C CA . ASP D 1 121 ? 50.932 17.419 -27.975 1.00 39.40 121 ASP D CA 1
ATOM 4899 C C . ASP D 1 121 ? 49.989 17.744 -26.825 1.00 39.38 121 ASP D C 1
ATOM 4900 O O . ASP D 1 121 ? 49.291 18.763 -26.830 1.00 41.45 121 ASP D O 1
ATOM 4905 N N . SER D 1 122 ? 49.990 16.874 -25.818 1.00 37.76 122 SER D N 1
ATOM 4906 C CA . SER D 1 122 ? 49.133 17.064 -24.665 1.00 37.81 122 SER D CA 1
ATOM 4907 C C . SER D 1 122 ? 49.923 17.347 -23.397 1.00 37.42 122 SER D C 1
ATOM 4908 O O . SER D 1 122 ? 51.025 16.838 -23.204 1.00 36.72 122 SER D O 1
ATOM 4911 N N . PRO D 1 123 ? 49.348 18.153 -22.505 1.00 37.29 123 PRO D N 1
ATOM 4912 C CA . PRO D 1 123 ? 49.982 18.524 -21.243 1.00 37.72 123 PRO D CA 1
ATOM 4913 C C . PRO D 1 123 ? 50.622 17.340 -20.539 1.00 37.04 123 PRO D C 1
ATOM 4914 O O . PRO D 1 123 ? 51.831 17.329 -20.348 1.00 36.22 123 PRO D O 1
ATOM 4918 N N . MET D 1 124 ? 49.828 16.348 -20.162 1.00 37.02 124 MET D N 1
ATOM 4919 C CA . MET D 1 124 ? 50.380 15.204 -19.469 1.00 38.26 124 MET D CA 1
ATOM 4920 C C . MET D 1 124 ? 51.542 14.587 -20.251 1.00 40.26 124 MET D C 1
ATOM 4921 O O . MET D 1 124 ? 52.548 14.176 -19.657 1.00 40.64 124 MET D O 1
ATOM 4926 N N . ALA D 1 125 ? 51.398 14.522 -21.576 1.00 42.27 125 ALA D N 1
ATOM 4927 C CA . ALA D 1 125 ? 52.447 13.963 -22.426 1.00 43.40 125 ALA D CA 1
ATOM 4928 C C . ALA D 1 125 ? 53.683 14.847 -22.368 1.00 43.89 125 ALA D C 1
ATOM 4929 O O . ALA D 1 125 ? 54.810 14.374 -22.520 1.00 45.17 125 ALA D O 1
ATOM 4931 N N . ARG D 1 126 ? 53.461 16.138 -22.140 1.00 43.50 126 ARG D N 1
ATOM 4932 C CA . ARG D 1 126 ? 54.553 17.086 -22.060 1.00 43.62 126 ARG D CA 1
ATOM 4933 C C . ARG D 1 126 ? 55.344 16.898 -20.766 1.00 43.19 126 ARG D C 1
ATOM 4934 O O . ARG D 1 126 ? 56.550 16.680 -20.790 1.00 42.21 126 ARG D O 1
ATOM 4942 N N . ALA D 1 127 ? 54.655 16.978 -19.632 1.00 43.61 127 ALA D N 1
ATOM 4943 C CA . ALA D 1 127 ? 55.304 16.833 -18.327 1.00 42.68 127 ALA D CA 1
ATOM 4944 C C . ALA D 1 127 ? 55.980 15.487 -18.216 1.00 42.50 127 ALA D C 1
ATOM 4945 O O . ALA D 1 127 ? 57.175 15.402 -17.933 1.00 42.82 127 ALA D O 1
ATOM 4947 N N . LEU D 1 128 ? 55.195 14.440 -18.459 1.00 41.92 128 LEU D N 1
ATOM 4948 C CA . LEU D 1 128 ? 55.654 13.054 -18.370 1.00 40.80 128 LEU D CA 1
ATOM 4949 C C . LEU D 1 128 ? 56.632 12.693 -19.487 1.00 40.39 128 LEU D C 1
ATOM 4950 O O . LEU D 1 128 ? 57.272 11.642 -19.433 1.00 39.87 128 LEU D O 1
ATOM 4955 N N . LEU D 1 129 ? 56.748 13.563 -20.485 1.00 39.69 129 LEU D N 1
ATOM 4956 C CA . LEU D 1 129 ? 57.584 13.282 -21.650 1.00 39.97 129 LEU D CA 1
ATOM 4957 C C . LEU D 1 129 ? 58.857 12.514 -21.328 1.00 39.42 129 LEU D C 1
ATOM 4958 O O . LEU D 1 129 ? 58.929 11.315 -21.607 1.00 38.17 129 LEU D O 1
ATOM 4963 N N . LYS D 1 130 ? 59.855 13.170 -20.747 1.00 39.17 130 LYS D N 1
ATOM 4964 C CA . LYS D 1 130 ? 61.095 12.464 -20.445 1.00 40.26 130 LYS D CA 1
ATOM 4965 C C . LYS D 1 130 ? 61.441 12.499 -18.971 1.00 41.01 130 LYS D C 1
ATOM 4966 O O . LYS D 1 130 ? 62.185 13.366 -18.522 1.00 41.71 130 LYS D O 1
ATOM 4972 N N . LYS D 1 131 ? 60.910 11.548 -18.214 1.00 41.32 131 LYS D N 1
ATOM 4973 C CA . LYS D 1 131 ? 61.181 11.511 -16.791 1.00 41.56 131 LYS D CA 1
ATOM 4974 C C . LYS D 1 131 ? 61.387 10.095 -16.318 1.00 42.36 131 LYS D C 1
ATOM 4975 O O . LYS D 1 131 ? 60.653 9.183 -16.695 1.00 41.64 131 LYS D O 1
ATOM 4981 N N . GLU D 1 132 ? 62.400 9.934 -15.471 1.00 44.06 132 GLU D N 1
ATOM 4982 C CA . GLU D 1 132 ? 62.793 8.635 -14.946 1.00 44.96 132 GLU D CA 1
ATOM 4983 C C . GLU D 1 132 ? 61.663 7.876 -14.259 1.00 44.34 132 GLU D C 1
ATOM 4984 O O . GLU D 1 132 ? 60.573 8.399 -14.035 1.00 45.22 132 GLU D O 1
ATOM 4990 N N . VAL D 1 133 ? 61.971 6.626 -13.934 1.00 43.89 133 VAL D N 1
ATOM 4991 C CA . VAL D 1 133 ? 61.066 5.657 -13.313 1.00 43.81 133 VAL D CA 1
ATOM 4992 C C . VAL D 1 133 ? 60.375 6.152 -12.038 1.00 42.97 133 VAL D C 1
ATOM 4993 O O . VAL D 1 133 ? 59.471 5.473 -11.536 1.00 42.00 133 VAL D O 1
ATOM 4997 N N . GLY D 1 134 ? 60.789 7.300 -11.504 1.00 42.27 134 GLY D N 1
ATOM 4998 C CA . GLY D 1 134 ? 60.145 7.775 -10.293 1.00 42.09 134 GLY D CA 1
ATOM 4999 C C . GLY D 1 134 ? 60.239 9.267 -10.053 1.00 41.12 134 GLY D C 1
ATOM 5000 O O . GLY D 1 134 ? 60.629 9.689 -8.967 1.00 40.85 134 GLY D O 1
ATOM 5001 N N . ASP D 1 135 ? 59.883 10.078 -11.039 1.00 40.01 135 ASP D N 1
ATOM 5002 C CA . ASP D 1 135 ? 59.953 11.515 -10.841 1.00 39.25 135 ASP D CA 1
ATOM 5003 C C . ASP D 1 135 ? 58.598 12.127 -10.444 1.00 37.73 135 ASP D C 1
ATOM 5004 O O . ASP D 1 135 ? 57.537 11.506 -10.554 1.00 36.57 135 ASP D O 1
ATOM 5009 N N . LEU D 1 136 ? 58.660 13.365 -9.978 1.00 36.86 136 LEU D N 1
ATOM 5010 C CA . LEU D 1 136 ? 57.478 14.103 -9.555 1.00 35.62 136 LEU D CA 1
ATOM 5011 C C . LEU D 1 136 ? 57.089 15.097 -10.644 1.00 34.26 136 LEU D C 1
ATOM 5012 O O . LEU D 1 136 ? 57.656 16.182 -10.715 1.00 34.24 136 LEU D O 1
ATOM 5017 N N . ALA D 1 137 ? 56.122 14.716 -11.481 1.00 33.50 137 ALA D N 1
ATOM 5018 C CA . ALA D 1 137 ? 55.666 15.537 -12.610 1.00 32.84 137 ALA D CA 1
ATOM 5019 C C . ALA D 1 137 ? 54.506 16.482 -12.267 1.00 32.36 137 ALA D C 1
ATOM 5020 O O . ALA D 1 137 ? 53.621 16.158 -11.472 1.00 31.99 137 ALA D O 1
ATOM 5022 N N . VAL D 1 138 ? 54.529 17.653 -12.906 1.00 32.21 138 VAL D N 1
ATOM 5023 C CA . VAL D 1 138 ? 53.538 18.711 -12.692 1.00 32.02 138 VAL D CA 1
ATOM 5024 C C . VAL D 1 138 ? 52.723 19.015 -13.937 1.00 30.54 138 VAL D C 1
ATOM 5025 O O . VAL D 1 138 ? 53.199 18.873 -15.052 1.00 30.33 138 VAL D O 1
ATOM 5029 N N . VAL D 1 139 ? 51.483 19.438 -13.746 1.00 30.23 139 VAL D N 1
ATOM 5030 C CA . VAL D 1 139 ? 50.644 19.819 -14.875 1.00 29.87 139 VAL D CA 1
ATOM 5031 C C . VAL D 1 139 ? 49.743 20.986 -14.469 1.00 29.81 139 VAL D C 1
ATOM 5032 O O . VAL D 1 139 ? 49.172 20.999 -13.380 1.00 29.95 139 VAL D O 1
ATOM 5036 N N . ASN D 1 140 ? 49.638 21.976 -15.344 1.00 29.76 140 ASN D N 1
ATOM 5037 C CA . ASN D 1 140 ? 48.806 23.143 -15.080 1.00 30.36 140 ASN D CA 1
ATOM 5038 C C . ASN D 1 140 ? 47.840 23.404 -16.231 1.00 29.58 140 ASN D C 1
ATOM 5039 O O . ASN D 1 140 ? 48.100 23.077 -17.392 1.00 28.74 140 ASN D O 1
ATOM 5044 N N . THR D 1 141 ? 46.710 23.997 -15.872 1.00 28.53 141 THR D N 1
ATOM 5045 C CA . THR D 1 141 ? 45.613 24.325 -16.771 1.00 27.50 141 THR D CA 1
ATOM 5046 C C . THR D 1 141 ? 44.731 25.321 -16.047 1.00 29.40 141 THR D C 1
ATOM 5047 O O . THR D 1 141 ? 44.919 25.502 -14.845 1.00 28.87 141 THR D O 1
ATOM 5051 N N . PRO D 1 142 ? 43.773 25.973 -16.745 1.00 32.16 142 PRO D N 1
ATOM 5052 C CA . PRO D 1 142 ? 42.860 26.955 -16.137 1.00 35.57 142 PRO D CA 1
ATOM 5053 C C . PRO D 1 142 ? 42.685 26.743 -14.615 1.00 37.99 142 PRO D C 1
ATOM 5054 O O . PRO D 1 142 ? 43.402 27.360 -13.804 1.00 38.58 142 PRO D O 1
ATOM 5058 N N . ALA D 1 143 ? 41.751 25.875 -14.232 1.00 39.18 143 ALA D N 1
ATOM 5059 C CA . ALA D 1 143 ? 41.551 25.594 -12.821 1.00 40.06 143 ALA D CA 1
ATOM 5060 C C . ALA D 1 143 ? 42.425 24.429 -12.428 1.00 40.82 143 ALA D C 1
ATOM 5061 O O . ALA D 1 143 ? 42.526 24.068 -11.258 1.00 41.57 143 ALA D O 1
ATOM 5063 N N . GLY D 1 144 ? 43.075 23.855 -13.431 1.00 42.37 144 GLY D N 1
ATOM 5064 C CA . GLY D 1 144 ? 43.896 22.681 -13.210 1.00 43.43 144 GLY D CA 1
ATOM 5065 C C . GLY D 1 144 ? 45.314 22.886 -12.711 1.00 44.81 144 GLY D C 1
ATOM 5066 O O . GLY D 1 144 ? 46.211 23.322 -13.443 1.00 44.80 144 GLY D O 1
ATOM 5067 N N . GLU D 1 145 ? 45.501 22.572 -11.432 1.00 45.44 145 GLU D N 1
ATOM 5068 C CA . GLU D 1 145 ? 46.815 22.554 -10.785 1.00 45.42 145 GLU D CA 1
ATOM 5069 C C . GLU D 1 145 ? 47.031 21.081 -10.441 1.00 45.87 145 GLU D C 1
ATOM 5070 O O . GLU D 1 145 ? 46.145 20.477 -9.822 1.00 45.90 145 GLU D O 1
ATOM 5076 N N . ALA D 1 146 ? 48.159 20.474 -10.816 1.00 46.15 146 ALA D N 1
ATOM 5077 C CA . ALA D 1 146 ? 48.256 19.038 -10.552 1.00 45.88 146 ALA D CA 1
ATOM 5078 C C . ALA D 1 146 ? 49.669 18.478 -10.397 1.00 45.58 146 ALA D C 1
ATOM 5079 O O . ALA D 1 146 ? 50.615 18.887 -11.077 1.00 45.81 146 ALA D O 1
ATOM 5081 N N . SER D 1 147 ? 49.764 17.510 -9.486 1.00 44.97 147 SER D N 1
ATOM 5082 C CA . SER D 1 147 ? 51.002 16.816 -9.149 1.00 43.66 147 SER D CA 1
ATOM 5083 C C . SER D 1 147 ? 50.851 15.310 -9.358 1.00 43.06 147 SER D C 1
ATOM 5084 O O . SER D 1 147 ? 49.892 14.714 -8.871 1.00 43.01 147 SER D O 1
ATOM 5087 N N . TRP D 1 148 ? 51.796 14.698 -10.073 1.00 43.25 148 TRP D N 1
ATOM 5088 C CA . TRP D 1 148 ? 51.747 13.257 -10.329 1.00 43.16 148 TRP D CA 1
ATOM 5089 C C . TRP D 1 148 ? 53.096 12.575 -10.207 1.00 42.50 148 TRP D C 1
ATOM 5090 O O . TRP D 1 148 ? 54.155 13.174 -10.440 1.00 42.02 148 TRP D O 1
ATOM 5101 N N . TYR D 1 149 ? 53.038 11.298 -9.842 1.00 41.37 149 TYR D N 1
ATOM 5102 C CA . TYR D 1 149 ? 54.245 10.506 -9.664 1.00 39.99 149 TYR D CA 1
ATOM 5103 C C . TYR D 1 149 ? 54.360 9.408 -10.719 1.00 37.84 149 TYR D C 1
ATOM 5104 O O . TYR D 1 149 ? 53.462 8.585 -10.884 1.00 36.31 149 TYR D O 1
ATOM 5113 N N . VAL D 1 150 ? 55.480 9.413 -11.430 1.00 37.09 150 VAL D N 1
ATOM 5114 C CA . VAL D 1 150 ? 55.747 8.412 -12.446 1.00 37.26 150 VAL D CA 1
ATOM 5115 C C . VAL D 1 150 ? 55.967 7.066 -11.809 1.00 37.22 150 VAL D C 1
ATOM 5116 O O . VAL D 1 150 ? 56.841 6.927 -10.977 1.00 36.38 150 VAL D O 1
ATOM 5120 N N . ASN D 1 151 ? 55.201 6.063 -12.205 1.00 39.06 151 ASN D N 1
ATOM 5121 C CA . ASN D 1 151 ? 55.399 4.761 -11.593 1.00 41.03 151 ASN D CA 1
ATOM 5122 C C . ASN D 1 151 ? 56.241 3.828 -12.458 1.00 42.48 151 ASN D C 1
ATOM 5123 O O . ASN D 1 151 ? 57.429 3.653 -12.174 1.00 42.28 151 ASN D O 1
ATOM 5128 N N . ALA D 1 152 ? 55.657 3.231 -13.503 1.00 43.94 152 ALA D N 1
ATOM 5129 C CA . ALA D 1 152 ? 56.419 2.293 -14.334 1.00 44.93 152 ALA D CA 1
ATOM 5130 C C . ALA D 1 152 ? 56.232 2.502 -15.834 1.00 45.28 152 ALA D C 1
ATOM 5131 O O . ALA D 1 152 ? 55.149 2.840 -16.310 1.00 46.44 152 ALA D O 1
ATOM 5133 N N . ILE D 1 153 ? 57.322 2.281 -16.567 1.00 45.23 153 ILE D N 1
ATOM 5134 C CA . ILE D 1 153 ? 57.381 2.449 -18.015 1.00 44.68 153 ILE D CA 1
ATOM 5135 C C . ILE D 1 153 ? 57.486 1.107 -18.719 1.00 46.30 153 ILE D C 1
ATOM 5136 O O . ILE D 1 153 ? 58.484 0.402 -18.556 1.00 47.39 153 ILE D O 1
ATOM 5141 N N . GLU D 1 154 ? 56.468 0.758 -19.504 1.00 47.75 154 GLU D N 1
ATOM 5142 C CA . GLU D 1 154 ? 56.470 -0.510 -20.244 1.00 48.72 154 GLU D CA 1
ATOM 5143 C C . GLU D 1 154 ? 56.310 -0.281 -21.755 1.00 49.59 154 GLU D C 1
ATOM 5144 O O . GLU D 1 154 ? 55.293 0.257 -22.220 1.00 49.36 154 GLU D O 1
ATOM 5150 N N . TYR D 1 155 ? 57.334 -0.684 -22.507 1.00 50.30 155 TYR D N 1
ATOM 5151 C CA . TYR D 1 155 ? 57.353 -0.582 -23.968 1.00 51.19 155 TYR D CA 1
ATOM 5152 C C . TYR D 1 155 ? 57.178 -1.957 -24.593 1.00 51.93 155 TYR D C 1
ATOM 5153 O O . TYR D 1 155 ? 58.086 -2.789 -24.507 1.00 52.78 155 TYR D O 1
ATOM 5162 N N . VAL D 1 156 ? 56.044 -2.214 -25.229 1.00 52.05 156 VAL D N 1
ATOM 5163 C CA . VAL D 1 156 ? 55.874 -3.520 -25.840 1.00 51.82 156 VAL D CA 1
ATOM 5164 C C . VAL D 1 156 ? 55.023 -3.425 -27.107 1.00 51.98 156 VAL D C 1
ATOM 5165 O O . VAL D 1 156 ? 54.516 -2.312 -27.386 1.00 51.27 156 VAL D O 1
ATOM 5169 N N . MET E 1 1 ? 6.669 38.996 -6.963 1.00 59.29 1 MET E N 1
ATOM 5170 C CA . MET E 1 1 ? 6.682 37.693 -7.688 1.00 59.24 1 MET E CA 1
ATOM 5171 C C . MET E 1 1 ? 7.612 36.681 -7.009 1.00 58.82 1 MET E C 1
ATOM 5172 O O . MET E 1 1 ? 7.698 35.519 -7.420 1.00 58.57 1 MET E O 1
ATOM 5177 N N . LYS E 1 2 ? 8.311 37.133 -5.968 1.00 57.55 2 LYS E N 1
ATOM 5178 C CA . LYS E 1 2 ? 9.205 36.277 -5.192 1.00 56.67 2 LYS E CA 1
ATOM 5179 C C . LYS E 1 2 ? 8.718 36.238 -3.752 1.00 56.96 2 LYS E C 1
ATOM 5180 O O . LYS E 1 2 ? 8.747 37.270 -3.078 1.00 57.72 2 LYS E O 1
ATOM 5186 N N . THR E 1 3 ? 8.276 35.075 -3.264 1.00 55.55 3 THR E N 1
ATOM 5187 C CA . THR E 1 3 ? 7.772 35.035 -1.892 1.00 54.22 3 THR E CA 1
ATOM 5188 C C . THR E 1 3 ? 8.595 34.163 -0.942 1.00 54.13 3 THR E C 1
ATOM 5189 O O . THR E 1 3 ? 8.850 32.994 -1.211 1.00 53.75 3 THR E O 1
ATOM 5193 N N . PRO E 1 4 ? 8.993 34.745 0.201 1.00 53.99 4 PRO E N 1
ATOM 5194 C CA . PRO E 1 4 ? 9.802 34.212 1.302 1.00 52.51 4 PRO E CA 1
ATOM 5195 C C . PRO E 1 4 ? 9.145 33.118 2.152 1.00 52.20 4 PRO E C 1
ATOM 5196 O O . PRO E 1 4 ? 9.857 32.250 2.652 1.00 52.26 4 PRO E O 1
ATOM 5200 N N . LEU E 1 5 ? 7.834 33.131 2.350 1.00 51.67 5 LEU E N 1
ATOM 5201 C CA . LEU E 1 5 ? 7.232 32.099 3.205 1.00 50.98 5 LEU E CA 1
ATOM 5202 C C . LEU E 1 5 ? 7.542 30.673 2.731 1.00 50.05 5 LEU E C 1
ATOM 5203 O O . LEU E 1 5 ? 7.506 30.414 1.525 1.00 49.82 5 LEU E O 1
ATOM 5208 N N . VAL E 1 6 ? 7.833 29.759 3.686 1.00 48.94 6 VAL E N 1
ATOM 5209 C CA . VAL E 1 6 ? 8.256 28.348 3.383 1.00 47.33 6 VAL E CA 1
ATOM 5210 C C . VAL E 1 6 ? 7.891 27.237 4.460 1.00 44.41 6 VAL E C 1
ATOM 5211 O O . VAL E 1 6 ? 7.809 27.631 5.638 1.00 44.00 6 VAL E O 1
ATOM 5215 N N . THR E 1 7 ? 7.743 25.891 4.003 1.00 43.06 7 THR E N 1
ATOM 5216 C CA . THR E 1 7 ? 7.438 24.605 4.792 1.00 43.18 7 THR E CA 1
ATOM 5217 C C . THR E 1 7 ? 8.668 24.021 5.527 1.00 41.85 7 THR E C 1
ATOM 5218 O O . THR E 1 7 ? 9.809 24.155 5.071 1.00 40.40 7 THR E O 1
ATOM 5222 N N . ARG E 1 8 ? 8.422 23.370 6.670 1.00 40.96 8 ARG E N 1
ATOM 5223 C CA . ARG E 1 8 ? 9.498 22.794 7.486 1.00 39.63 8 ARG E CA 1
ATOM 5224 C C . ARG E 1 8 ? 10.147 21.661 6.734 1.00 39.60 8 ARG E C 1
ATOM 5225 O O . ARG E 1 8 ? 11.380 21.544 6.705 1.00 39.69 8 ARG E O 1
ATOM 5233 N N . GLU E 1 9 ? 9.296 20.830 6.127 1.00 38.95 9 GLU E N 1
ATOM 5234 C CA . GLU E 1 9 ? 9.761 19.699 5.350 1.00 38.60 9 GLU E CA 1
ATOM 5235 C C . GLU E 1 9 ? 10.703 20.184 4.248 1.00 39.81 9 GLU E C 1
ATOM 5236 O O . GLU E 1 9 ? 11.866 19.759 4.165 1.00 39.84 9 GLU E O 1
ATOM 5242 N N . GLY E 1 10 ? 10.187 21.093 3.424 1.00 40.75 10 GLY E N 1
ATOM 5243 C CA . GLY E 1 10 ? 10.956 21.649 2.323 1.00 41.10 10 GLY E CA 1
ATOM 5244 C C . GLY E 1 10 ? 12.274 22.265 2.750 1.00 41.59 10 GLY E C 1
ATOM 5245 O O . GLY E 1 10 ? 13.230 22.325 1.977 1.00 41.25 10 GLY E O 1
ATOM 5246 N N . TYR E 1 11 ? 12.331 22.736 3.982 1.00 42.62 11 TYR E N 1
ATOM 5247 C CA . TYR E 1 11 ? 13.549 23.324 4.458 1.00 44.65 11 TYR E CA 1
ATOM 5248 C C . TYR E 1 11 ? 14.638 22.275 4.562 1.00 45.82 11 TYR E C 1
ATOM 5249 O O . TYR E 1 11 ? 15.749 22.460 4.062 1.00 44.52 11 TYR E O 1
ATOM 5258 N N . GLU E 1 12 ? 14.295 21.169 5.217 1.00 48.27 12 GLU E N 1
ATOM 5259 C CA . GLU E 1 12 ? 15.215 20.051 5.408 1.00 49.70 12 GLU E CA 1
ATOM 5260 C C . GLU E 1 12 ? 15.927 19.719 4.107 1.00 49.92 12 GLU E C 1
ATOM 5261 O O . GLU E 1 12 ? 17.130 19.454 4.072 1.00 49.92 12 GLU E O 1
ATOM 5267 N N . LYS E 1 13 ? 15.157 19.732 3.031 1.00 50.71 13 LYS E N 1
ATOM 5268 C CA . LYS E 1 13 ? 15.681 19.406 1.720 1.00 51.43 13 LYS E CA 1
ATOM 5269 C C . LYS E 1 13 ? 16.720 20.399 1.279 1.00 50.67 13 LYS E C 1
ATOM 5270 O O . LYS E 1 13 ? 17.850 20.020 0.968 1.00 50.83 13 LYS E O 1
ATOM 5276 N N . LEU E 1 14 ? 16.328 21.665 1.237 1.00 49.46 14 LEU E N 1
ATOM 5277 C CA . LEU E 1 14 ? 17.242 22.707 0.831 1.00 49.68 14 LEU E CA 1
ATOM 5278 C C . LEU E 1 14 ? 18.572 22.546 1.549 1.00 49.71 14 LEU E C 1
ATOM 5279 O O . LEU E 1 14 ? 19.649 22.707 0.958 1.00 50.76 14 LEU E O 1
ATOM 5284 N N . LYS E 1 15 ? 18.501 22.226 2.832 1.00 48.27 15 LYS E N 1
ATOM 5285 C CA . LYS E 1 15 ? 19.719 22.025 3.595 1.00 47.31 15 LYS E CA 1
ATOM 5286 C C . LYS E 1 15 ? 20.458 20.819 3.040 1.00 45.78 15 LYS E C 1
ATOM 5287 O O . LYS E 1 15 ? 21.659 20.850 2.771 1.00 45.51 15 LYS E O 1
ATOM 5293 N N . GLN E 1 16 ? 19.699 19.750 2.867 1.00 44.67 16 GLN E N 1
ATOM 5294 C CA . GLN E 1 16 ? 20.214 18.499 2.356 1.00 43.66 16 GLN E CA 1
ATOM 5295 C C . GLN E 1 16 ? 20.936 18.692 1.019 1.00 42.47 16 GLN E C 1
ATOM 5296 O O . GLN E 1 16 ? 22.024 18.154 0.815 1.00 42.88 16 GLN E O 1
ATOM 5302 N N . GLU E 1 17 ? 20.339 19.451 0.105 1.00 40.50 17 GLU E N 1
ATOM 5303 C CA . GLU E 1 17 ? 20.976 19.680 -1.184 1.00 38.69 17 GLU E CA 1
ATOM 5304 C C . GLU E 1 17 ? 22.339 20.323 -1.022 1.00 38.50 17 GLU E C 1
ATOM 5305 O O . GLU E 1 17 ? 23.344 19.744 -1.432 1.00 37.39 17 GLU E O 1
ATOM 5311 N N . LEU E 1 18 ? 22.368 21.517 -0.424 1.00 38.15 18 LEU E N 1
ATOM 5312 C CA . LEU E 1 18 ? 23.627 22.225 -0.219 1.00 38.58 18 LEU E CA 1
ATOM 5313 C C . LEU E 1 18 ? 24.657 21.283 0.389 1.00 39.84 18 LEU E C 1
ATOM 5314 O O . LEU E 1 18 ? 25.858 21.409 0.158 1.00 40.59 18 LEU E O 1
ATOM 5319 N N . ASN E 1 19 ? 24.162 20.325 1.161 1.00 41.18 19 ASN E N 1
ATOM 5320 C CA . ASN E 1 19 ? 25.015 19.328 1.783 1.00 42.69 19 ASN E CA 1
ATOM 5321 C C . ASN E 1 19 ? 25.552 18.382 0.706 1.00 42.45 19 ASN E C 1
ATOM 5322 O O . ASN E 1 19 ? 26.759 18.190 0.555 1.00 40.80 19 ASN E O 1
ATOM 5327 N N . TYR E 1 20 ? 24.629 17.793 -0.041 1.00 43.01 20 TYR E N 1
ATOM 5328 C CA . TYR E 1 20 ? 25.015 16.850 -1.071 1.00 44.58 20 TYR E CA 1
ATOM 5329 C C . TYR E 1 20 ? 25.851 17.524 -2.150 1.00 44.05 20 TYR E C 1
ATOM 5330 O O . TYR E 1 20 ? 26.721 16.898 -2.757 1.00 44.16 20 TYR E O 1
ATOM 5339 N N . LEU E 1 21 ? 25.592 18.803 -2.383 1.00 43.52 21 LEU E N 1
ATOM 5340 C CA . LEU E 1 21 ? 26.285 19.523 -3.439 1.00 41.84 21 LEU E CA 1
ATOM 5341 C C . LEU E 1 21 ? 27.729 19.861 -3.109 1.00 41.00 21 LEU E C 1
ATOM 5342 O O . LEU E 1 21 ? 28.618 19.638 -3.931 1.00 41.48 21 LEU E O 1
ATOM 5347 N N . TRP E 1 22 ? 27.960 20.393 -1.913 1.00 39.82 22 TRP E N 1
ATOM 5348 C CA . TRP E 1 22 ? 29.283 20.844 -1.480 1.00 39.36 22 TRP E CA 1
ATOM 5349 C C . TRP E 1 22 ? 30.143 19.712 -0.908 1.00 39.34 22 TRP E C 1
ATOM 5350 O O . TRP E 1 22 ? 31.371 19.766 -0.966 1.00 38.26 22 TRP E O 1
ATOM 5361 N N . ARG E 1 23 ? 29.506 18.685 -0.370 1.00 39.27 23 ARG E N 1
ATOM 5362 C CA . ARG E 1 23 ? 30.265 17.611 0.218 1.00 40.10 23 ARG E CA 1
ATOM 5363 C C . ARG E 1 23 ? 30.275 16.356 -0.637 1.00 39.61 23 ARG E C 1
ATOM 5364 O O . ARG E 1 23 ? 31.200 15.558 -0.521 1.00 39.39 23 ARG E O 1
ATOM 5372 N N . GLU E 1 24 ? 29.280 16.170 -1.506 1.00 39.35 24 GLU E N 1
ATOM 5373 C CA . GLU E 1 24 ? 29.262 14.934 -2.286 1.00 38.14 24 GLU E CA 1
ATOM 5374 C C . GLU E 1 24 ? 29.425 15.087 -3.812 1.00 37.61 24 GLU E C 1
ATOM 5375 O O . GLU E 1 24 ? 30.149 14.293 -4.409 1.00 38.05 24 GLU E O 1
ATOM 5381 N N . GLU E 1 25 ? 28.794 16.061 -4.472 1.00 35.97 25 GLU E N 1
ATOM 5382 C CA . GLU E 1 25 ? 28.956 16.116 -5.929 1.00 34.71 25 GLU E CA 1
ATOM 5383 C C . GLU E 1 25 ? 30.056 17.048 -6.391 1.00 33.66 25 GLU E C 1
ATOM 5384 O O . GLU E 1 25 ? 30.651 16.789 -7.429 1.00 31.39 25 GLU E O 1
ATOM 5390 N N . ARG E 1 26 ? 30.332 18.131 -5.668 1.00 33.54 26 ARG E N 1
ATOM 5391 C CA . ARG E 1 26 ? 31.434 18.997 -6.087 1.00 33.02 26 ARG E CA 1
ATOM 5392 C C . ARG E 1 26 ? 32.693 18.147 -6.228 1.00 33.42 26 ARG E C 1
ATOM 5393 O O . ARG E 1 26 ? 33.459 18.324 -7.174 1.00 32.52 26 ARG E O 1
ATOM 5401 N N . PRO E 1 27 ? 32.917 17.207 -5.288 1.00 35.05 27 PRO E N 1
ATOM 5402 C CA . PRO E 1 27 ? 34.105 16.353 -5.392 1.00 37.18 27 PRO E CA 1
ATOM 5403 C C . PRO E 1 27 ? 34.102 15.550 -6.701 1.00 38.89 27 PRO E C 1
ATOM 5404 O O . PRO E 1 27 ? 35.119 15.465 -7.402 1.00 40.11 27 PRO E O 1
ATOM 5408 N N . GLU E 1 28 ? 32.948 14.962 -7.023 1.00 39.90 28 GLU E N 1
ATOM 5409 C CA . GLU E 1 28 ? 32.802 14.185 -8.252 1.00 39.37 28 GLU E CA 1
ATOM 5410 C C . GLU E 1 28 ? 33.107 15.030 -9.488 1.00 37.59 28 GLU E C 1
ATOM 5411 O O . GLU E 1 28 ? 33.973 14.684 -10.274 1.00 37.10 28 GLU E O 1
ATOM 5417 N N . VAL E 1 29 ? 32.398 16.143 -9.653 1.00 36.81 29 VAL E N 1
ATOM 5418 C CA . VAL E 1 29 ? 32.580 16.996 -10.821 1.00 34.58 29 VAL E CA 1
ATOM 5419 C C . VAL E 1 29 ? 33.995 17.545 -10.972 1.00 32.63 29 VAL E C 1
ATOM 5420 O O . VAL E 1 29 ? 34.584 17.401 -12.032 1.00 32.13 29 VAL E O 1
ATOM 5424 N N . THR E 1 30 ? 34.551 18.180 -9.949 1.00 31.52 30 THR E N 1
ATOM 5425 C CA . THR E 1 30 ? 35.896 18.718 -10.104 1.00 30.92 30 THR E CA 1
ATOM 5426 C C . THR E 1 30 ? 36.888 17.634 -10.502 1.00 31.46 30 THR E C 1
ATOM 5427 O O . THR E 1 30 ? 37.814 17.896 -11.258 1.00 30.09 30 THR E O 1
ATOM 5431 N N . LYS E 1 31 ? 36.677 16.421 -9.997 1.00 31.97 31 LYS E N 1
ATOM 5432 C CA . LYS E 1 31 ? 37.582 15.322 -10.292 1.00 33.06 31 LYS E CA 1
ATOM 5433 C C . LYS E 1 31 ? 37.600 14.980 -11.791 1.00 33.76 31 LYS E C 1
ATOM 5434 O O . LYS E 1 31 ? 38.667 14.700 -12.324 1.00 35.03 31 LYS E O 1
ATOM 5440 N N . LYS E 1 32 ? 36.445 14.995 -12.462 1.00 33.75 32 LYS E N 1
ATOM 5441 C CA . LYS E 1 32 ? 36.441 14.664 -13.886 1.00 32.62 32 LYS E CA 1
ATOM 5442 C C . LYS E 1 32 ? 37.122 15.772 -14.716 1.00 32.37 32 LYS E C 1
ATOM 5443 O O . LYS E 1 32 ? 38.010 15.482 -15.525 1.00 32.21 32 LYS E O 1
ATOM 5449 N N . VAL E 1 33 ? 36.739 17.038 -14.511 1.00 32.36 33 VAL E N 1
ATOM 5450 C CA . VAL E 1 33 ? 37.329 18.166 -15.246 1.00 31.36 33 VAL E CA 1
ATOM 5451 C C . VAL E 1 33 ? 38.835 18.113 -15.167 1.00 31.97 33 VAL E C 1
ATOM 5452 O O . VAL E 1 33 ? 39.549 18.574 -16.054 1.00 30.10 33 VAL E O 1
ATOM 5456 N N . THR E 1 34 ? 39.310 17.526 -14.087 1.00 34.61 34 THR E N 1
ATOM 5457 C CA . THR E 1 34 ? 40.726 17.365 -13.892 1.00 37.75 34 THR E CA 1
ATOM 5458 C C . THR E 1 34 ? 41.278 16.455 -14.985 1.00 39.00 34 THR E C 1
ATOM 5459 O O . THR E 1 34 ? 42.094 16.880 -15.814 1.00 40.22 34 THR E O 1
ATOM 5463 N N . TRP E 1 35 ? 40.817 15.202 -15.000 1.00 39.30 35 TRP E N 1
ATOM 5464 C CA . TRP E 1 35 ? 41.340 14.296 -15.988 1.00 38.43 35 TRP E CA 1
ATOM 5465 C C . TRP E 1 35 ? 41.079 14.772 -17.402 1.00 37.89 35 TRP E C 1
ATOM 5466 O O . TRP E 1 35 ? 41.897 14.570 -18.287 1.00 38.54 35 TRP E O 1
ATOM 5477 N N . ALA E 1 36 ? 39.948 15.421 -17.619 1.00 37.59 36 ALA E N 1
ATOM 5478 C CA . ALA E 1 36 ? 39.624 15.928 -18.940 1.00 37.81 36 ALA E CA 1
ATOM 5479 C C . ALA E 1 36 ? 40.775 16.739 -19.506 1.00 38.64 36 ALA E C 1
ATOM 5480 O O . ALA E 1 36 ? 41.150 16.586 -20.672 1.00 37.80 36 ALA E O 1
ATOM 5482 N N . ALA E 1 37 ? 41.335 17.605 -18.671 1.00 39.81 37 ALA E N 1
ATOM 5483 C CA . ALA E 1 37 ? 42.431 18.437 -19.115 1.00 41.29 37 ALA E CA 1
ATOM 5484 C C . ALA E 1 37 ? 43.655 17.597 -19.376 1.00 42.47 37 ALA E C 1
ATOM 5485 O O . ALA E 1 37 ? 44.298 17.727 -20.408 1.00 42.65 37 ALA E O 1
ATOM 5487 N N . SER E 1 38 ? 43.971 16.730 -18.434 1.00 44.50 38 SER E N 1
ATOM 5488 C CA . SER E 1 38 ? 45.122 15.868 -18.586 1.00 47.51 38 SER E CA 1
ATOM 5489 C C . SER E 1 38 ? 45.025 15.066 -19.881 1.00 49.28 38 SER E C 1
ATOM 5490 O O . SER E 1 38 ? 46.016 14.851 -20.582 1.00 49.42 38 SER E O 1
ATOM 5493 N N . LEU E 1 39 ? 43.804 14.649 -20.189 1.00 51.21 39 LEU E N 1
ATOM 5494 C CA . LEU E 1 39 ? 43.524 13.818 -21.344 1.00 53.63 39 LEU E CA 1
ATOM 5495 C C . LEU E 1 39 ? 43.702 14.497 -22.700 1.00 55.04 39 LEU E C 1
ATOM 5496 O O . LEU E 1 39 ? 44.118 13.822 -23.645 1.00 56.83 39 LEU E O 1
ATOM 5501 N N . GLY E 1 40 ? 43.399 15.785 -22.856 1.00 55.40 40 GLY E N 1
ATOM 5502 C CA . GLY E 1 40 ? 43.586 16.337 -24.192 1.00 55.04 40 GLY E CA 1
ATOM 5503 C C . GLY E 1 40 ? 42.955 17.688 -24.473 1.00 54.94 40 GLY E C 1
ATOM 5504 O O . GLY E 1 40 ? 42.665 18.473 -23.559 1.00 55.42 40 GLY E O 1
ATOM 5505 N N . ASP E 1 41 ? 42.747 17.936 -25.771 1.00 54.28 41 ASP E N 1
ATOM 5506 C CA . ASP E 1 41 ? 42.207 19.191 -26.316 1.00 53.88 41 ASP E CA 1
ATOM 5507 C C . ASP E 1 41 ? 40.855 19.619 -25.746 1.00 52.77 41 ASP E C 1
ATOM 5508 O O . ASP E 1 41 ? 39.932 18.826 -25.539 1.00 51.91 41 ASP E O 1
ATOM 5513 N N . ARG E 1 42 ? 40.786 20.925 -25.536 1.00 51.84 42 ARG E N 1
ATOM 5514 C CA . ARG E 1 42 ? 39.675 21.646 -24.932 1.00 50.84 42 ARG E CA 1
ATOM 5515 C C . ARG E 1 42 ? 38.337 21.572 -25.690 1.00 50.41 42 ARG E C 1
ATOM 5516 O O . ARG E 1 42 ? 37.326 21.174 -25.111 1.00 50.64 42 ARG E O 1
ATOM 5524 N N . SER E 1 43 ? 38.312 21.950 -26.967 1.00 49.51 43 SER E N 1
ATOM 5525 C CA . SER E 1 43 ? 37.043 21.986 -27.689 1.00 48.92 43 SER E CA 1
ATOM 5526 C C . SER E 1 43 ? 36.492 20.631 -28.116 1.00 50.04 43 SER E C 1
ATOM 5527 O O . SER E 1 43 ? 35.325 20.336 -27.842 1.00 49.39 43 SER E O 1
ATOM 5530 N N . GLU E 1 44 ? 37.300 19.814 -28.784 1.00 51.87 44 GLU E N 1
ATOM 5531 C CA . GLU E 1 44 ? 36.840 18.502 -29.248 1.00 53.31 44 GLU E CA 1
ATOM 5532 C C . GLU E 1 44 ? 36.333 17.609 -28.089 1.00 53.02 44 GLU E C 1
ATOM 5533 O O . GLU E 1 44 ? 35.453 16.752 -28.290 1.00 53.71 44 GLU E O 1
ATOM 5539 N N . ASN E 1 45 ? 36.879 17.799 -26.886 1.00 51.96 45 ASN E N 1
ATOM 5540 C CA . ASN E 1 45 ? 36.466 16.985 -25.732 1.00 50.67 45 ASN E CA 1
ATOM 5541 C C . ASN E 1 45 ? 35.126 17.479 -25.161 1.00 50.10 45 ASN E C 1
ATOM 5542 O O . ASN E 1 45 ? 35.018 18.592 -24.639 1.00 49.60 45 ASN E O 1
ATOM 5547 N N . ALA E 1 46 ? 34.107 16.630 -25.257 1.00 49.78 46 ALA E N 1
ATOM 5548 C CA . ALA E 1 46 ? 32.763 16.970 -24.795 1.00 48.93 46 ALA E CA 1
ATOM 5549 C C . ALA E 1 46 ? 32.588 16.775 -23.307 1.00 48.71 46 ALA E C 1
ATOM 5550 O O . ALA E 1 46 ? 31.724 17.403 -22.690 1.00 47.60 46 ALA E O 1
ATOM 5552 N N . ASP E 1 47 ? 33.401 15.905 -22.719 1.00 48.64 47 ASP E N 1
ATOM 5553 C CA . ASP E 1 47 ? 33.279 15.665 -21.295 1.00 48.27 47 ASP E CA 1
ATOM 5554 C C . ASP E 1 47 ? 33.969 16.756 -20.481 1.00 46.98 47 ASP E C 1
ATOM 5555 O O . ASP E 1 47 ? 33.544 17.062 -19.375 1.00 46.96 47 ASP E O 1
ATOM 5560 N N . TYR E 1 48 ? 35.022 17.354 -21.021 1.00 45.45 48 TYR E N 1
ATOM 5561 C CA . TYR E 1 48 ? 35.673 18.432 -20.295 1.00 44.14 48 TYR E CA 1
ATOM 5562 C C . TYR E 1 48 ? 34.715 19.615 -20.224 1.00 44.32 48 TYR E C 1
ATOM 5563 O O . TYR E 1 48 ? 34.618 20.306 -19.204 1.00 44.68 48 TYR E O 1
ATOM 5572 N N . GLN E 1 49 ? 34.005 19.830 -21.329 1.00 43.67 49 GLN E N 1
ATOM 5573 C CA . GLN E 1 49 ? 33.046 20.926 -21.440 1.00 42.20 49 GLN E CA 1
ATOM 5574 C C . GLN E 1 49 ? 31.755 20.641 -20.674 1.00 41.84 49 GLN E C 1
ATOM 5575 O O . GLN E 1 49 ? 31.269 21.512 -19.949 1.00 42.74 49 GLN E O 1
ATOM 5581 N N . TYR E 1 50 ? 31.198 19.439 -20.823 1.00 40.59 50 TYR E N 1
ATOM 5582 C CA . TYR E 1 50 ? 29.967 19.120 -20.112 1.00 40.18 50 TYR E CA 1
ATOM 5583 C C . TYR E 1 50 ? 30.162 19.280 -18.614 1.00 40.39 50 TYR E C 1
ATOM 5584 O O . TYR E 1 50 ? 29.354 19.915 -17.920 1.00 39.27 50 TYR E O 1
ATOM 5593 N N . ASN E 1 51 ? 31.252 18.705 -18.122 1.00 40.81 51 ASN E N 1
ATOM 5594 C CA . ASN E 1 51 ? 31.537 18.749 -16.701 1.00 41.01 51 ASN E CA 1
ATOM 5595 C C . ASN E 1 51 ? 31.823 20.161 -16.217 1.00 40.44 51 ASN E C 1
ATOM 5596 O O . ASN E 1 51 ? 31.537 20.489 -15.067 1.00 41.37 51 ASN E O 1
ATOM 5601 N N . LYS E 1 52 ? 32.389 21.005 -17.072 1.00 39.45 52 LYS E N 1
ATOM 5602 C CA . LYS E 1 52 ? 32.642 22.378 -16.660 1.00 38.64 52 LYS E CA 1
ATOM 5603 C C . LYS E 1 52 ? 31.302 23.072 -16.414 1.00 38.84 52 LYS E C 1
ATOM 5604 O O . LYS E 1 52 ? 31.141 23.823 -15.452 1.00 38.46 52 LYS E O 1
ATOM 5610 N N . LYS E 1 53 ? 30.337 22.795 -17.285 1.00 39.38 53 LYS E N 1
ATOM 5611 C CA . LYS E 1 53 ? 29.023 23.389 -17.156 1.00 40.03 53 LYS E CA 1
ATOM 5612 C C . LYS E 1 53 ? 28.340 22.932 -15.877 1.00 41.24 53 LYS E C 1
ATOM 5613 O O . LYS E 1 53 ? 27.941 23.764 -15.049 1.00 41.60 53 LYS E O 1
ATOM 5619 N N . ARG E 1 54 ? 28.207 21.619 -15.699 1.00 42.18 54 ARG E N 1
ATOM 5620 C CA . ARG E 1 54 ? 27.529 21.116 -14.506 1.00 43.36 54 ARG E CA 1
ATOM 5621 C C . ARG E 1 54 ? 28.155 21.685 -13.233 1.00 43.68 54 ARG E C 1
ATOM 5622 O O . ARG E 1 54 ? 27.476 21.840 -12.215 1.00 43.98 54 ARG E O 1
ATOM 5630 N N . LEU E 1 55 ? 29.449 22.000 -13.286 1.00 43.19 55 LEU E N 1
ATOM 5631 C CA . LEU E 1 55 ? 30.106 22.576 -12.127 1.00 42.48 55 LEU E CA 1
ATOM 5632 C C . LEU E 1 55 ? 29.754 24.059 -12.029 1.00 42.76 55 LEU E C 1
ATOM 5633 O O . LEU E 1 55 ? 29.661 24.614 -10.935 1.00 43.78 55 LEU E O 1
ATOM 5638 N N . ARG E 1 56 ? 29.550 24.703 -13.172 1.00 42.61 56 ARG E N 1
ATOM 5639 C CA . ARG E 1 56 ? 29.149 26.091 -13.147 1.00 42.62 56 ARG E CA 1
ATOM 5640 C C . ARG E 1 56 ? 27.725 26.166 -12.638 1.00 42.05 56 ARG E C 1
ATOM 5641 O O . ARG E 1 56 ? 27.376 27.033 -11.837 1.00 42.07 56 ARG E O 1
ATOM 5649 N N . GLU E 1 57 ? 26.908 25.227 -13.102 1.00 41.31 57 GLU E N 1
ATOM 5650 C CA . GLU E 1 57 ? 25.517 25.158 -12.689 1.00 41.06 57 GLU E CA 1
ATOM 5651 C C . GLU E 1 57 ? 25.426 24.777 -11.226 1.00 39.88 57 GLU E C 1
ATOM 5652 O O . GLU E 1 57 ? 24.619 25.332 -10.468 1.00 39.21 57 GLU E O 1
ATOM 5658 N N . ILE E 1 58 ? 26.274 23.830 -10.835 1.00 38.55 58 ILE E N 1
ATOM 5659 C CA . ILE E 1 58 ? 26.295 23.353 -9.462 1.00 37.88 58 ILE E CA 1
ATOM 5660 C C . ILE E 1 58 ? 26.636 24.467 -8.470 1.00 37.82 58 ILE E C 1
ATOM 5661 O O . ILE E 1 58 ? 25.877 24.701 -7.522 1.00 38.09 58 ILE E O 1
ATOM 5666 N N . ASP E 1 59 ? 27.761 25.146 -8.669 1.00 37.28 59 ASP E N 1
ATOM 5667 C CA . ASP E 1 59 ? 28.133 26.215 -7.751 1.00 36.87 59 ASP E CA 1
ATOM 5668 C C . ASP E 1 59 ? 27.100 27.341 -7.794 1.00 37.25 59 ASP E C 1
ATOM 5669 O O . ASP E 1 59 ? 27.002 28.139 -6.854 1.00 37.92 59 ASP E O 1
ATOM 5674 N N . ARG E 1 60 ? 26.331 27.401 -8.879 1.00 37.31 60 ARG E N 1
ATOM 5675 C CA . ARG E 1 60 ? 25.306 28.425 -9.022 1.00 37.34 60 ARG E CA 1
ATOM 5676 C C . ARG E 1 60 ? 24.194 28.192 -8.027 1.00 36.12 60 ARG E C 1
ATOM 5677 O O . ARG E 1 60 ? 23.846 29.068 -7.244 1.00 35.83 60 ARG E O 1
ATOM 5685 N N . ARG E 1 61 ? 23.627 27.003 -8.062 1.00 36.28 61 ARG E N 1
ATOM 5686 C CA . ARG E 1 61 ? 22.575 26.691 -7.117 1.00 37.38 61 ARG E CA 1
ATOM 5687 C C . ARG E 1 61 ? 23.117 26.767 -5.685 1.00 37.52 61 ARG E C 1
ATOM 5688 O O . ARG E 1 61 ? 22.393 27.124 -4.745 1.00 37.80 61 ARG E O 1
ATOM 5696 N N . VAL E 1 62 ? 24.393 26.426 -5.517 1.00 37.57 62 VAL E N 1
ATOM 5697 C CA . VAL E 1 62 ? 24.991 26.485 -4.187 1.00 37.10 62 VAL E CA 1
ATOM 5698 C C . VAL E 1 62 ? 24.843 27.891 -3.649 1.00 37.36 62 VAL E C 1
ATOM 5699 O O . VAL E 1 62 ? 24.568 28.101 -2.475 1.00 36.16 62 VAL E O 1
ATOM 5703 N N . ARG E 1 63 ? 25.031 28.848 -4.545 1.00 39.23 63 ARG E N 1
ATOM 5704 C CA . ARG E 1 63 ? 24.915 30.259 -4.216 1.00 41.53 63 ARG E CA 1
ATOM 5705 C C . ARG E 1 63 ? 23.461 30.606 -3.845 1.00 42.35 63 ARG E C 1
ATOM 5706 O O . ARG E 1 63 ? 23.195 31.154 -2.764 1.00 42.43 63 ARG E O 1
ATOM 5714 N N . TYR E 1 64 ? 22.526 30.270 -4.731 1.00 42.74 64 TYR E N 1
ATOM 5715 C CA . TYR E 1 64 ? 21.107 30.551 -4.519 1.00 42.84 64 TYR E CA 1
ATOM 5716 C C . TYR E 1 64 ? 20.594 29.917 -3.239 1.00 42.66 64 TYR E C 1
ATOM 5717 O O . TYR E 1 64 ? 20.024 30.588 -2.381 1.00 42.79 64 TYR E O 1
ATOM 5726 N N . LEU E 1 65 ? 20.798 28.615 -3.119 1.00 42.06 65 LEU E N 1
ATOM 5727 C CA . LEU E 1 65 ? 20.345 27.905 -1.942 1.00 41.38 65 LEU E CA 1
ATOM 5728 C C . LEU E 1 65 ? 20.807 28.599 -0.667 1.00 40.95 65 LEU E C 1
ATOM 5729 O O . LEU E 1 65 ? 20.000 28.930 0.202 1.00 41.06 65 LEU E O 1
ATOM 5734 N N . THR E 1 66 ? 22.110 28.825 -0.563 1.00 40.61 66 THR E N 1
ATOM 5735 C CA . THR E 1 66 ? 22.677 29.453 0.621 1.00 40.85 66 THR E CA 1
ATOM 5736 C C . THR E 1 66 ? 21.913 30.714 1.032 1.00 39.86 66 THR E C 1
ATOM 5737 O O . THR E 1 66 ? 21.582 30.859 2.209 1.00 39.61 66 THR E O 1
ATOM 5741 N N . LYS E 1 67 ? 21.613 31.608 0.088 1.00 38.96 67 LYS E N 1
ATOM 5742 C CA . LYS E 1 67 ? 20.900 32.837 0.443 1.00 38.68 67 LYS E CA 1
ATOM 5743 C C . LYS E 1 67 ? 19.443 32.575 0.782 1.00 38.71 67 LYS E C 1
ATOM 5744 O O . LYS E 1 67 ? 18.915 33.188 1.699 1.00 39.11 67 LYS E O 1
ATOM 5750 N N . CYS E 1 68 ? 18.783 31.674 0.055 1.00 39.60 68 CYS E N 1
ATOM 5751 C CA . CYS E 1 68 ? 17.382 31.402 0.356 1.00 40.75 68 CYS E CA 1
ATOM 5752 C C . CYS E 1 68 ? 17.227 30.761 1.724 1.00 41.38 68 CYS E C 1
ATOM 5753 O O . CYS E 1 68 ? 16.192 30.878 2.343 1.00 41.45 68 CYS E O 1
ATOM 5756 N N . MET E 1 69 ? 18.263 30.092 2.201 1.00 42.24 69 MET E N 1
ATOM 5757 C CA . MET E 1 69 ? 18.219 29.472 3.521 1.00 42.12 69 MET E CA 1
ATOM 5758 C C . MET E 1 69 ? 17.998 30.551 4.593 1.00 41.94 69 MET E C 1
ATOM 5759 O O . MET E 1 69 ? 17.194 30.396 5.505 1.00 42.57 69 MET E O 1
ATOM 5764 N N . GLU E 1 70 ? 18.727 31.650 4.457 1.00 41.48 70 GLU E N 1
ATOM 5765 C CA . GLU E 1 70 ? 18.664 32.748 5.403 1.00 41.49 70 GLU E CA 1
ATOM 5766 C C . GLU E 1 70 ? 17.421 33.611 5.272 1.00 42.43 70 GLU E C 1
ATOM 5767 O O . GLU E 1 70 ? 16.904 34.097 6.276 1.00 42.21 70 GLU E O 1
ATOM 5773 N N . ASN E 1 71 ? 16.938 33.808 4.052 1.00 44.09 71 ASN E N 1
ATOM 5774 C CA . ASN E 1 71 ? 15.799 34.694 3.852 1.00 46.40 71 ASN E CA 1
ATOM 5775 C C . ASN E 1 71 ? 14.459 33.975 3.825 1.00 47.46 71 ASN E C 1
ATOM 5776 O O . ASN E 1 71 ? 13.416 34.623 3.945 1.00 48.13 71 ASN E O 1
ATOM 5781 N N . LEU E 1 72 ? 14.466 32.658 3.661 1.00 48.17 72 LEU E N 1
ATOM 5782 C CA . LEU E 1 72 ? 13.194 31.947 3.646 1.00 48.17 72 LEU E CA 1
ATOM 5783 C C . LEU E 1 72 ? 12.526 32.122 5.016 1.00 47.79 72 LEU E C 1
ATOM 5784 O O . LEU E 1 72 ? 13.204 31.978 6.041 1.00 47.71 72 LEU E O 1
ATOM 5789 N N . LYS E 1 73 ? 11.235 32.541 5.012 1.00 46.69 73 LYS E N 1
ATOM 5790 C CA . LYS E 1 73 ? 10.447 32.752 6.245 1.00 45.47 73 LYS E CA 1
ATOM 5791 C C . LYS E 1 73 ? 9.573 31.533 6.492 1.00 45.91 73 LYS E C 1
ATOM 5792 O O . LYS E 1 73 ? 8.865 31.092 5.590 1.00 44.98 73 LYS E O 1
ATOM 5798 N N . ILE E 1 74 ? 9.616 30.998 7.712 1.00 47.10 74 ILE E N 1
ATOM 5799 C CA . ILE E 1 74 ? 8.851 29.798 8.058 1.00 47.38 74 ILE E CA 1
ATOM 5800 C C . ILE E 1 74 ? 7.445 30.149 8.555 1.00 48.52 74 ILE E C 1
ATOM 5801 O O . ILE E 1 74 ? 7.259 31.173 9.207 1.00 48.64 74 ILE E O 1
ATOM 5806 N N . VAL E 1 75 ? 6.467 29.291 8.243 1.00 50.02 75 VAL E N 1
ATOM 5807 C CA . VAL E 1 75 ? 5.080 29.499 8.663 1.00 50.42 75 VAL E CA 1
ATOM 5808 C C . VAL E 1 75 ? 4.591 28.319 9.480 1.00 51.12 75 VAL E C 1
ATOM 5809 O O . VAL E 1 75 ? 3.872 27.455 8.983 1.00 50.60 75 VAL E O 1
ATOM 5813 N N . ASP E 1 76 ? 4.988 28.287 10.741 1.00 53.01 76 ASP E N 1
ATOM 5814 C CA . ASP E 1 76 ? 4.583 27.202 11.613 1.00 54.59 76 ASP E CA 1
ATOM 5815 C C . ASP E 1 76 ? 3.156 27.406 12.084 1.00 54.53 76 ASP E C 1
ATOM 5816 O O . ASP E 1 76 ? 2.943 27.939 13.173 1.00 54.85 76 ASP E O 1
ATOM 5821 N N . TYR E 1 77 ? 2.172 27.005 11.287 1.00 53.99 77 TYR E N 1
ATOM 5822 C CA . TYR E 1 77 ? 0.823 27.182 11.778 1.00 53.88 77 TYR E CA 1
ATOM 5823 C C . TYR E 1 77 ? -0.025 25.921 11.687 1.00 53.29 77 TYR E C 1
ATOM 5824 O O . TYR E 1 77 ? -0.106 25.247 10.658 1.00 52.50 77 TYR E O 1
ATOM 5833 N N . SER E 1 78 ? -0.667 25.645 12.820 1.00 53.63 78 SER E N 1
ATOM 5834 C CA . SER E 1 78 ? -1.540 24.501 13.052 1.00 53.46 78 SER E CA 1
ATOM 5835 C C . SER E 1 78 ? -3.051 24.874 12.917 1.00 53.10 78 SER E C 1
ATOM 5836 O O . SER E 1 78 ? -3.384 26.034 12.651 1.00 53.30 78 SER E O 1
ATOM 5839 N N . PRO E 1 79 ? -3.977 23.889 13.089 1.00 52.27 79 PRO E N 1
ATOM 5840 C CA . PRO E 1 79 ? -5.443 23.994 13.002 1.00 51.13 79 PRO E CA 1
ATOM 5841 C C . PRO E 1 79 ? -6.137 25.166 13.748 1.00 50.33 79 PRO E C 1
ATOM 5842 O O . PRO E 1 79 ? -7.209 25.546 13.280 1.00 50.30 79 PRO E O 1
ATOM 5846 N N . GLN E 1 80 ? -5.624 25.748 14.845 1.00 49.25 80 GLN E N 1
ATOM 5847 C CA . GLN E 1 80 ? -6.400 26.817 15.552 1.00 47.97 80 GLN E CA 1
ATOM 5848 C C . GLN E 1 80 ? -7.155 27.770 14.588 1.00 47.44 80 GLN E C 1
ATOM 5849 O O . GLN E 1 80 ? -8.380 27.692 14.470 1.00 47.58 80 GLN E O 1
ATOM 5855 N N . GLN E 1 81 ? -6.449 28.662 13.913 1.00 46.16 81 GLN E N 1
ATOM 5856 C CA . GLN E 1 81 ? -7.130 29.519 12.954 1.00 46.05 81 GLN E CA 1
ATOM 5857 C C . GLN E 1 81 ? -7.331 28.755 11.646 1.00 45.96 81 GLN E C 1
ATOM 5858 O O . GLN E 1 81 ? -6.466 28.763 10.763 1.00 45.31 81 GLN E O 1
ATOM 5864 N N . GLU E 1 82 ? -8.484 28.090 11.541 1.00 45.59 82 GLU E N 1
ATOM 5865 C CA . GLU E 1 82 ? -8.830 27.273 10.370 1.00 44.39 82 GLU E CA 1
ATOM 5866 C C . GLU E 1 82 ? -10.104 27.801 9.685 1.00 43.45 82 GLU E C 1
ATOM 5867 O O . GLU E 1 82 ? -10.636 28.854 10.061 1.00 43.03 82 GLU E O 1
ATOM 5873 N N . GLY E 1 83 ? -10.577 27.061 8.681 1.00 42.59 83 GLY E N 1
ATOM 5874 C CA . GLY E 1 83 ? -11.763 27.444 7.940 1.00 40.52 83 GLY E CA 1
ATOM 5875 C C . GLY E 1 83 ? -11.389 28.172 6.673 1.00 39.30 83 GLY E C 1
ATOM 5876 O O . GLY E 1 83 ? -11.797 27.802 5.579 1.00 38.68 83 GLY E O 1
ATOM 5877 N N . LYS E 1 84 ? -10.590 29.221 6.835 1.00 39.00 84 LYS E N 1
ATOM 5878 C CA . LYS E 1 84 ? -10.124 30.034 5.713 1.00 37.06 84 LYS E CA 1
ATOM 5879 C C . LYS E 1 84 ? -8.826 29.433 5.138 1.00 36.66 84 LYS E C 1
ATOM 5880 O O . LYS E 1 84 ? -7.955 28.965 5.872 1.00 36.51 84 LYS E O 1
ATOM 5886 N N . VAL E 1 85 ? -8.737 29.476 3.813 1.00 35.96 85 VAL E N 1
ATOM 5887 C CA . VAL E 1 85 ? -7.706 28.837 2.963 1.00 36.42 85 VAL E CA 1
ATOM 5888 C C . VAL E 1 85 ? -6.196 29.241 3.071 1.00 37.80 85 VAL E C 1
ATOM 5889 O O . VAL E 1 85 ? -5.346 28.357 3.024 1.00 37.64 85 VAL E O 1
ATOM 5893 N N . PHE E 1 86 ? -5.853 30.516 3.195 1.00 39.13 86 PHE E N 1
ATOM 5894 C CA . PHE E 1 86 ? -4.455 31.039 3.170 1.00 40.68 86 PHE E CA 1
ATOM 5895 C C . PHE E 1 86 ? -3.214 30.096 3.025 1.00 42.72 86 PHE E C 1
ATOM 5896 O O . PHE E 1 86 ? -2.742 29.948 1.906 1.00 43.07 86 PHE E O 1
ATOM 5904 N N . PHE E 1 87 ? -2.657 29.466 4.069 1.00 46.71 87 PHE E N 1
ATOM 5905 C CA . PHE E 1 87 ? -1.371 28.695 3.873 1.00 50.01 87 PHE E CA 1
ATOM 5906 C C . PHE E 1 87 ? -1.335 27.230 4.359 1.00 51.15 87 PHE E C 1
ATOM 5907 O O . PHE E 1 87 ? -2.046 26.836 5.275 1.00 50.76 87 PHE E O 1
ATOM 5915 N N . GLY E 1 88 ? -0.450 26.447 3.727 1.00 52.27 88 GLY E N 1
ATOM 5916 C CA . GLY E 1 88 ? -0.282 25.040 4.064 1.00 53.65 88 GLY E CA 1
ATOM 5917 C C . GLY E 1 88 ? -1.620 24.332 4.149 1.00 54.02 88 GLY E C 1
ATOM 5918 O O . GLY E 1 88 ? -1.831 23.400 4.931 1.00 53.39 88 GLY E O 1
ATOM 5919 N N . ALA E 1 89 ? -2.533 24.785 3.307 1.00 54.41 89 ALA E N 1
ATOM 5920 C CA . ALA E 1 89 ? -3.879 24.261 3.319 1.00 54.75 89 ALA E CA 1
ATOM 5921 C C . ALA E 1 89 ? -4.192 23.369 2.129 1.00 54.68 89 ALA E C 1
ATOM 5922 O O . ALA E 1 89 ? -4.164 23.818 0.980 1.00 55.83 89 ALA E O 1
ATOM 5924 N N . TRP E 1 90 ? -4.497 22.104 2.397 1.00 53.09 90 TRP E N 1
ATOM 5925 C CA . TRP E 1 90 ? -4.876 21.211 1.316 1.00 50.32 90 TRP E CA 1
ATOM 5926 C C . TRP E 1 90 ? -6.283 21.541 0.888 1.00 50.77 90 TRP E C 1
ATOM 5927 O O . TRP E 1 90 ? -7.235 21.434 1.662 1.00 50.16 90 TRP E O 1
ATOM 5938 N N . VAL E 1 91 ? -6.406 21.951 -0.359 1.00 52.02 91 VAL E N 1
ATOM 5939 C CA . VAL E 1 91 ? -7.694 22.342 -0.902 1.00 52.30 91 VAL E CA 1
ATOM 5940 C C . VAL E 1 91 ? -8.146 21.396 -1.997 1.00 52.94 91 VAL E C 1
ATOM 5941 O O . VAL E 1 91 ? -7.339 20.848 -2.744 1.00 53.58 91 VAL E O 1
ATOM 5945 N N . GLU E 1 92 ? -9.454 21.206 -2.067 1.00 53.53 92 GLU E N 1
ATOM 5946 C CA . GLU E 1 92 ? -10.075 20.385 -3.088 1.00 54.16 92 GLU E CA 1
ATOM 5947 C C . GLU E 1 92 ? -11.004 21.297 -3.872 1.00 54.20 92 GLU E C 1
ATOM 5948 O O . GLU E 1 92 ? -11.685 22.124 -3.264 1.00 54.07 92 GLU E O 1
ATOM 5954 N N . ILE E 1 93 ? -11.044 21.176 -5.199 1.00 54.66 93 ILE E N 1
ATOM 5955 C CA . ILE E 1 93 ? -11.913 22.055 -5.991 1.00 55.17 93 ILE E CA 1
ATOM 5956 C C . ILE E 1 93 ? -12.661 21.306 -7.100 1.00 55.01 93 ILE E C 1
ATOM 5957 O O . ILE E 1 93 ? -12.228 20.241 -7.543 1.00 55.16 93 ILE E O 1
ATOM 5962 N N . GLU E 1 94 ? -13.777 21.877 -7.555 1.00 54.49 94 GLU E N 1
ATOM 5963 C CA . GLU E 1 94 ? -14.616 21.210 -8.556 1.00 53.44 94 GLU E CA 1
ATOM 5964 C C . GLU E 1 94 ? -14.801 21.968 -9.862 1.00 53.50 94 GLU E C 1
ATOM 5965 O O . GLU E 1 94 ? -14.706 23.189 -9.947 1.00 53.16 94 GLU E O 1
ATOM 5971 N N . ASN E 1 95 ? -15.098 21.168 -10.876 1.00 54.00 95 ASN E N 1
ATOM 5972 C CA . ASN E 1 95 ? -15.387 21.599 -12.236 1.00 54.86 95 ASN E CA 1
ATOM 5973 C C . ASN E 1 95 ? -16.765 21.023 -12.615 1.00 54.70 95 ASN E C 1
ATOM 5974 O O . ASN E 1 95 ? -17.163 19.973 -12.095 1.00 54.53 95 ASN E O 1
ATOM 5979 N N . ASP E 1 96 ? -17.494 21.698 -13.492 1.00 53.85 96 ASP E N 1
ATOM 5980 C CA . ASP E 1 96 ? -18.826 21.251 -13.869 1.00 53.07 96 ASP E CA 1
ATOM 5981 C C . ASP E 1 96 ? -18.827 19.874 -14.536 1.00 53.20 96 ASP E C 1
ATOM 5982 O O . ASP E 1 96 ? -19.625 19.006 -14.179 1.00 51.93 96 ASP E O 1
ATOM 5987 N N . ASP E 1 97 ? -17.951 19.659 -15.507 1.00 54.28 97 ASP E N 1
ATOM 5988 C CA . ASP E 1 97 ? -17.923 18.365 -16.170 1.00 56.28 97 ASP E CA 1
ATOM 5989 C C . ASP E 1 97 ? -17.279 17.289 -15.298 1.00 56.87 97 ASP E C 1
ATOM 5990 O O . ASP E 1 97 ? -17.209 16.112 -15.682 1.00 57.89 97 ASP E O 1
ATOM 5995 N N . GLY E 1 98 ? -16.818 17.698 -14.119 1.00 57.28 98 GLY E N 1
ATOM 5996 C CA . GLY E 1 98 ? -16.247 16.747 -13.180 1.00 57.78 98 GLY E CA 1
ATOM 5997 C C . GLY E 1 98 ? -14.735 16.756 -13.031 1.00 57.51 98 GLY E C 1
ATOM 5998 O O . GLY E 1 98 ? -14.122 15.683 -12.998 1.00 56.98 98 GLY E O 1
ATOM 5999 N N . VAL E 1 99 ? -14.111 17.924 -12.941 1.00 56.83 99 VAL E N 1
ATOM 6000 C CA . VAL E 1 99 ? -12.678 17.923 -12.732 1.00 56.11 99 VAL E CA 1
ATOM 6001 C C . VAL E 1 99 ? -12.386 18.171 -11.263 1.00 55.16 99 VAL E C 1
ATOM 6002 O O . VAL E 1 99 ? -12.732 19.213 -10.697 1.00 55.10 99 VAL E O 1
ATOM 6006 N N . THR E 1 100 ? -11.752 17.175 -10.658 1.00 53.84 100 THR E N 1
ATOM 6007 C CA . THR E 1 100 ? -11.373 17.219 -9.259 1.00 51.51 100 THR E CA 1
ATOM 6008 C C . THR E 1 100 ? -9.861 17.073 -9.103 1.00 50.45 100 THR E C 1
ATOM 6009 O O . THR E 1 100 ? -9.270 16.090 -9.550 1.00 50.37 100 THR E O 1
ATOM 6013 N N . HIS E 1 101 ? -9.226 18.055 -8.484 1.00 48.97 101 HIS E N 1
ATOM 6014 C CA . HIS E 1 101 ? -7.805 17.946 -8.270 1.00 47.70 101 HIS E CA 1
ATOM 6015 C C . HIS E 1 101 ? -7.382 18.664 -7.010 1.00 47.80 101 HIS E C 1
ATOM 6016 O O . HIS E 1 101 ? -7.737 19.811 -6.766 1.00 49.00 101 HIS E O 1
ATOM 6023 N N . ARG E 1 102 ? -6.610 17.955 -6.206 1.00 47.82 102 ARG E N 1
ATOM 6024 C CA . ARG E 1 102 ? -6.123 18.438 -4.922 1.00 47.94 102 ARG E CA 1
ATOM 6025 C C . ARG E 1 102 ? -4.857 19.303 -5.053 1.00 47.22 102 ARG E C 1
ATOM 6026 O O . ARG E 1 102 ? -4.282 19.406 -6.138 1.00 47.49 102 ARG E O 1
ATOM 6034 N N . PHE E 1 103 ? -4.448 19.927 -3.944 1.00 46.48 103 PHE E N 1
ATOM 6035 C CA . PHE E 1 103 ? -3.211 20.717 -3.864 1.00 46.17 103 PHE E CA 1
ATOM 6036 C C . PHE E 1 103 ? -3.113 21.502 -2.573 1.00 45.68 103 PHE E C 1
ATOM 6037 O O . PHE E 1 103 ? -4.111 22.014 -2.079 1.00 45.65 103 PHE E O 1
ATOM 6045 N N . ARG E 1 104 ? -1.904 21.575 -2.025 1.00 45.20 104 ARG E N 1
ATOM 6046 C CA . ARG E 1 104 ? -1.667 22.358 -0.823 1.00 45.33 104 ARG E CA 1
ATOM 6047 C C . ARG E 1 104 ? -0.738 23.504 -1.174 1.00 45.61 104 ARG E C 1
ATOM 6048 O O . ARG E 1 104 ? 0.201 23.326 -1.957 1.00 47.06 104 ARG E O 1
ATOM 6056 N N . ILE E 1 105 ? -0.981 24.676 -0.606 1.00 44.67 105 ILE E N 1
ATOM 6057 C CA . ILE E 1 105 ? -0.191 25.847 -0.971 1.00 43.78 105 ILE E CA 1
ATOM 6058 C C . ILE E 1 105 ? 1.091 26.005 -0.158 1.00 42.64 105 ILE E C 1
ATOM 6059 O O . ILE E 1 105 ? 1.046 26.114 1.057 1.00 42.42 105 ILE E O 1
ATOM 6064 N N . VAL E 1 106 ? 2.227 26.022 -0.862 1.00 42.10 106 VAL E N 1
ATOM 6065 C CA . VAL E 1 106 ? 3.569 26.188 -0.288 1.00 40.50 106 VAL E CA 1
ATOM 6066 C C . VAL E 1 106 ? 4.451 26.997 -1.268 1.00 39.86 106 VAL E C 1
ATOM 6067 O O . VAL E 1 106 ? 4.105 27.120 -2.441 1.00 38.85 106 VAL E O 1
ATOM 6071 N N . GLY E 1 107 ? 5.580 27.525 -0.793 1.00 39.70 107 GLY E N 1
ATOM 6072 C CA . GLY E 1 107 ? 6.452 28.357 -1.622 1.00 39.84 107 GLY E CA 1
ATOM 6073 C C . GLY E 1 107 ? 7.164 27.682 -2.795 1.00 39.86 107 GLY E C 1
ATOM 6074 O O . GLY E 1 107 ? 7.420 26.479 -2.800 1.00 39.84 107 GLY E O 1
ATOM 6075 N N . TYR E 1 108 ? 7.501 28.495 -3.795 1.00 39.79 108 TYR E N 1
ATOM 6076 C CA . TYR E 1 108 ? 8.180 28.036 -5.005 1.00 39.72 108 TYR E CA 1
ATOM 6077 C C . TYR E 1 108 ? 9.569 27.558 -4.733 1.00 38.57 108 TYR E C 1
ATOM 6078 O O . TYR E 1 108 ? 9.984 26.580 -5.333 1.00 39.02 108 TYR E O 1
ATOM 6087 N N . ASP E 1 109 ? 10.291 28.238 -3.847 1.00 37.46 109 ASP E N 1
ATOM 6088 C CA . ASP E 1 109 ? 11.651 27.811 -3.585 1.00 37.19 109 ASP E CA 1
ATOM 6089 C C . ASP E 1 109 ? 11.755 26.314 -3.520 1.00 35.91 109 ASP E C 1
ATOM 6090 O O . ASP E 1 109 ? 12.451 25.741 -4.352 1.00 34.94 109 ASP E O 1
ATOM 6095 N N . GLU E 1 110 ? 11.069 25.677 -2.576 1.00 34.80 110 GLU E N 1
ATOM 6096 C CA . GLU E 1 110 ? 11.131 24.242 -2.571 1.00 34.06 110 GLU E CA 1
ATOM 6097 C C . GLU E 1 110 ? 9.813 23.560 -2.550 1.00 33.01 110 GLU E C 1
ATOM 6098 O O . GLU E 1 110 ? 9.210 23.287 -1.519 1.00 33.32 110 GLU E O 1
ATOM 6104 N N . ILE E 1 111 ? 9.397 23.296 -3.773 1.00 31.94 111 ILE E N 1
ATOM 6105 C CA . ILE E 1 111 ? 8.186 22.602 -4.115 1.00 30.43 111 ILE E CA 1
ATOM 6106 C C . ILE E 1 111 ? 8.540 21.632 -5.202 1.00 30.14 111 ILE E C 1
ATOM 6107 O O . ILE E 1 111 ? 9.270 21.963 -6.138 1.00 29.90 111 ILE E O 1
ATOM 6112 N N . PHE E 1 112 ? 8.031 20.429 -5.061 1.00 30.38 112 PHE E N 1
ATOM 6113 C CA . PHE E 1 112 ? 8.248 19.344 -6.002 1.00 32.06 112 PHE E CA 1
ATOM 6114 C C . PHE E 1 112 ? 6.995 18.510 -5.927 1.00 33.31 112 PHE E C 1
ATOM 6115 O O . PHE E 1 112 ? 6.169 18.757 -5.047 1.00 33.53 112 PHE E O 1
ATOM 6123 N N . GLY E 1 113 ? 6.819 17.546 -6.809 1.00 34.34 113 GLY E N 1
ATOM 6124 C CA . GLY E 1 113 ? 5.608 16.774 -6.693 1.00 35.93 113 GLY E CA 1
ATOM 6125 C C . GLY E 1 113 ? 5.546 15.944 -5.402 1.00 37.95 113 GLY E C 1
ATOM 6126 O O . GLY E 1 113 ? 4.655 15.093 -5.240 1.00 38.91 113 GLY E O 1
ATOM 6127 N N . ARG E 1 114 ? 6.463 16.193 -4.462 1.00 38.26 114 ARG E N 1
ATOM 6128 C CA . ARG E 1 114 ? 6.521 15.410 -3.237 1.00 39.26 114 ARG E CA 1
ATOM 6129 C C . ARG E 1 114 ? 5.562 15.859 -2.135 1.00 40.07 114 ARG E C 1
ATOM 6130 O O . ARG E 1 114 ? 4.654 15.108 -1.791 1.00 40.54 114 ARG E O 1
ATOM 6138 N N . LYS E 1 115 ? 5.734 17.057 -1.577 1.00 41.32 115 LYS E N 1
ATOM 6139 C CA . LYS E 1 115 ? 4.873 17.475 -0.479 1.00 42.38 115 LYS E CA 1
ATOM 6140 C C . LYS E 1 115 ? 3.609 18.157 -0.934 1.00 42.76 115 LYS E C 1
ATOM 6141 O O . LYS E 1 115 ? 2.504 17.723 -0.594 1.00 42.93 115 LYS E O 1
ATOM 6147 N N . ASP E 1 116 ? 3.776 19.222 -1.702 1.00 43.06 116 ASP E N 1
ATOM 6148 C CA . ASP E 1 116 ? 2.654 20.001 -2.217 1.00 43.69 116 ASP E CA 1
ATOM 6149 C C . ASP E 1 116 ? 3.089 20.677 -3.492 1.00 44.07 116 ASP E C 1
ATOM 6150 O O . ASP E 1 116 ? 4.130 21.315 -3.472 1.00 45.54 116 ASP E O 1
ATOM 6155 N N . TYR E 1 117 ? 2.354 20.570 -4.603 1.00 44.87 117 TYR E N 1
ATOM 6156 C CA . TYR E 1 117 ? 2.930 21.213 -5.772 1.00 46.00 117 TYR E CA 1
ATOM 6157 C C . TYR E 1 117 ? 2.265 22.475 -6.288 1.00 45.22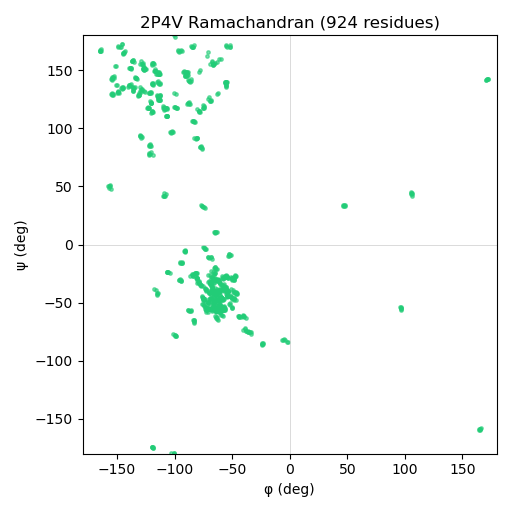 117 TYR E C 1
ATOM 6158 O O . TYR E 1 117 ? 2.087 22.641 -7.502 1.00 44.35 117 TYR E O 1
ATOM 6167 N N . ILE E 1 118 ? 1.924 23.378 -5.364 1.00 44.17 118 ILE E N 1
ATOM 6168 C CA . ILE E 1 118 ? 1.375 24.682 -5.743 1.00 43.32 118 ILE E CA 1
ATOM 6169 C C . ILE E 1 118 ? 2.109 25.790 -5.010 1.00 43.21 118 ILE E C 1
ATOM 6170 O O . ILE E 1 118 ? 2.241 25.744 -3.800 1.00 42.33 118 ILE E O 1
ATOM 6175 N N . SER E 1 119 ? 2.581 26.783 -5.755 1.00 44.64 119 SER E N 1
ATOM 6176 C CA . SER E 1 119 ? 3.279 27.910 -5.153 1.00 46.14 119 SER E CA 1
ATOM 6177 C C . SER E 1 119 ? 2.285 29.017 -4.851 1.00 46.32 119 SER E C 1
ATOM 6178 O O . SER E 1 119 ? 1.299 29.173 -5.565 1.00 45.08 119 SER E O 1
ATOM 6181 N N . ILE E 1 120 ? 2.541 29.788 -3.798 1.00 47.78 120 ILE E N 1
ATOM 6182 C CA . ILE E 1 120 ? 1.631 30.875 -3.416 1.00 49.34 120 ILE E CA 1
ATOM 6183 C C . ILE E 1 120 ? 1.579 31.996 -4.447 1.00 49.83 120 ILE E C 1
ATOM 6184 O O . ILE E 1 120 ? 0.517 32.553 -4.705 1.00 48.87 120 ILE E O 1
ATOM 6189 N N . ASP E 1 121 ? 2.710 32.333 -5.045 1.00 51.31 121 ASP E N 1
ATOM 6190 C CA . ASP E 1 121 ? 2.709 33.392 -6.051 1.00 53.10 121 ASP E CA 1
ATOM 6191 C C . ASP E 1 121 ? 2.078 32.883 -7.348 1.00 53.35 121 ASP E C 1
ATOM 6192 O O . ASP E 1 121 ? 2.449 33.308 -8.438 1.00 54.45 121 ASP E O 1
ATOM 6197 N N . SER E 1 122 ? 1.111 31.980 -7.220 1.00 53.04 122 SER E N 1
ATOM 6198 C CA . SER E 1 122 ? 0.459 31.401 -8.380 1.00 51.80 122 SER E CA 1
ATOM 6199 C C . SER E 1 122 ? -0.991 31.802 -8.488 1.00 51.91 122 SER E C 1
ATOM 6200 O O . SER E 1 122 ? -1.672 31.964 -7.479 1.00 51.09 122 SER E O 1
ATOM 6203 N N . PRO E 1 123 ? -1.486 31.945 -9.723 1.00 52.74 123 PRO E N 1
ATOM 6204 C CA . PRO E 1 123 ? -2.868 32.326 -9.983 1.00 53.50 123 PRO E CA 1
ATOM 6205 C C . PRO E 1 123 ? -3.854 31.573 -9.099 1.00 54.46 123 PRO E C 1
ATOM 6206 O O . PRO E 1 123 ? -4.558 32.192 -8.318 1.00 55.68 123 PRO E O 1
ATOM 6210 N N . MET E 1 124 ? -3.912 30.251 -9.203 1.00 55.08 124 MET E N 1
ATOM 6211 C CA . MET E 1 124 ? -4.851 29.508 -8.383 1.00 56.12 124 MET E CA 1
ATOM 6212 C C . MET E 1 124 ? -4.680 29.818 -6.902 1.00 56.71 124 MET E C 1
ATOM 6213 O O . MET E 1 124 ? -5.664 29.926 -6.161 1.00 56.33 124 MET E O 1
ATOM 6218 N N . ALA E 1 125 ? -3.430 29.955 -6.469 1.00 57.47 125 ALA E N 1
ATOM 6219 C CA . ALA E 1 125 ? -3.160 30.270 -5.077 1.00 57.89 125 ALA E CA 1
ATOM 6220 C C . ALA E 1 125 ? -3.703 31.643 -4.749 1.00 58.69 125 ALA E C 1
ATOM 6221 O O . ALA E 1 125 ? -4.099 31.905 -3.612 1.00 59.87 125 ALA E O 1
ATOM 6223 N N . ARG E 1 126 ? -3.723 32.518 -5.751 1.00 58.93 126 ARG E N 1
ATOM 6224 C CA . ARG E 1 126 ? -4.230 33.876 -5.567 1.00 59.09 126 ARG E CA 1
ATOM 6225 C C . ARG E 1 126 ? -5.759 33.894 -5.425 1.00 58.58 126 ARG E C 1
ATOM 6226 O O . ARG E 1 126 ? -6.292 34.400 -4.433 1.00 59.28 126 ARG E O 1
ATOM 6234 N N . ALA E 1 127 ? -6.464 33.341 -6.406 1.00 57.57 127 ALA E N 1
ATOM 6235 C CA . ALA E 1 127 ? -7.919 33.300 -6.363 1.00 56.84 127 ALA E CA 1
ATOM 6236 C C . ALA E 1 127 ? -8.403 32.571 -5.124 1.00 56.52 127 ALA E C 1
ATOM 6237 O O . ALA E 1 127 ? -9.187 33.103 -4.342 1.00 55.86 127 ALA E O 1
ATOM 6239 N N . LEU E 1 128 ? -7.913 31.349 -4.954 1.00 57.24 128 LEU E N 1
ATOM 6240 C CA . LEU E 1 128 ? -8.299 30.487 -3.838 1.00 57.20 128 LEU E CA 1
ATOM 6241 C C . LEU E 1 128 ? -7.737 30.954 -2.495 1.00 57.05 128 LEU E C 1
ATOM 6242 O O . LEU E 1 128 ? -8.144 30.442 -1.446 1.00 56.05 128 LEU E O 1
ATOM 6247 N N . LEU E 1 129 ? -6.820 31.917 -2.538 1.00 57.41 129 LEU E N 1
ATOM 6248 C CA . LEU E 1 129 ? -6.153 32.435 -1.344 1.00 58.14 129 LEU E CA 1
ATOM 6249 C C . LEU E 1 129 ? -7.052 32.440 -0.111 1.00 58.36 129 LEU E C 1
ATOM 6250 O O . LEU E 1 129 ? -6.914 31.565 0.748 1.00 58.76 129 LEU E O 1
ATOM 6255 N N . LYS E 1 130 ? -7.971 33.400 -0.016 1.00 58.41 130 LYS E N 1
ATOM 6256 C CA . LYS E 1 130 ? -8.838 33.487 1.160 1.00 58.58 130 LYS E CA 1
ATOM 6257 C C . LYS E 1 130 ? -10.308 33.373 0.799 1.00 58.60 130 LYS E C 1
ATOM 6258 O O . LYS E 1 130 ? -10.987 34.380 0.632 1.00 59.23 130 LYS E O 1
ATOM 6264 N N . LYS E 1 131 ? -10.807 32.153 0.684 1.00 58.93 131 LYS E N 1
ATOM 6265 C CA . LYS E 1 131 ? -12.211 31.980 0.366 1.00 59.42 131 LYS E CA 1
ATOM 6266 C C . LYS E 1 131 ? -12.827 30.846 1.171 1.00 59.22 131 LYS E C 1
ATOM 6267 O O . LYS E 1 131 ? -12.230 29.782 1.348 1.00 59.31 131 LYS E O 1
ATOM 6273 N N . GLU E 1 132 ? -14.037 31.106 1.657 1.00 58.21 132 GLU E N 1
ATOM 6274 C CA . GLU E 1 132 ? -14.805 30.186 2.485 1.00 57.59 132 GLU E CA 1
ATOM 6275 C C . GLU E 1 132 ? -14.942 28.789 1.868 1.00 58.41 132 GLU E C 1
ATOM 6276 O O . GLU E 1 132 ? -14.613 28.550 0.696 1.00 58.13 132 GLU E O 1
ATOM 6282 N N . VAL E 1 133 ? -15.449 27.886 2.705 1.00 59.83 133 VAL E N 1
ATOM 6283 C CA . VAL E 1 133 ? -15.669 26.475 2.405 1.00 60.96 133 VAL E CA 1
ATOM 6284 C C . VAL E 1 133 ? -16.494 26.222 1.131 1.00 62.50 133 VAL E C 1
ATOM 6285 O O . VAL E 1 133 ? -16.614 25.068 0.700 1.00 63.40 133 VAL E O 1
ATOM 6289 N N . GLY E 1 134 ? -17.061 27.259 0.520 1.00 63.41 134 GLY E N 1
ATOM 6290 C CA . GLY E 1 134 ? -17.839 27.008 -0.679 1.00 64.29 134 GLY E CA 1
ATOM 6291 C C . GLY E 1 134 ? -18.001 28.203 -1.592 1.00 65.06 134 GLY E C 1
ATOM 6292 O O . GLY E 1 134 ? -19.122 28.512 -2.000 1.00 65.81 134 GLY E O 1
ATOM 6293 N N . ASP E 1 135 ? -16.907 28.880 -1.932 1.00 65.21 135 ASP E N 1
ATOM 6294 C CA . ASP E 1 135 ? -17.021 30.034 -2.811 1.00 64.87 135 ASP E CA 1
ATOM 6295 C C . ASP E 1 135 ? -16.761 29.687 -4.276 1.00 64.36 135 ASP E C 1
ATOM 6296 O O . ASP E 1 135 ? -16.264 28.604 -4.603 1.00 64.82 135 ASP E O 1
ATOM 6301 N N . LEU E 1 136 ? -17.115 30.620 -5.153 1.00 63.33 136 LEU E N 1
ATOM 6302 C CA . LEU E 1 136 ? -16.940 30.462 -6.593 1.00 62.49 136 LEU E CA 1
ATOM 6303 C C . LEU E 1 136 ? -15.716 31.265 -7.047 1.00 62.30 136 LEU E C 1
ATOM 6304 O O . LEU E 1 136 ? -15.815 32.468 -7.280 1.00 62.47 136 LEU E O 1
ATOM 6309 N N . ALA E 1 137 ? -14.571 30.592 -7.176 1.00 62.15 137 ALA E N 1
ATOM 6310 C CA . ALA E 1 137 ? -13.305 31.240 -7.544 1.00 61.90 137 ALA E CA 1
ATOM 6311 C C . ALA E 1 137 ? -13.049 31.283 -9.052 1.00 61.16 137 ALA E C 1
ATOM 6312 O O . ALA E 1 137 ? -13.404 30.353 -9.784 1.00 60.75 137 ALA E O 1
ATOM 6314 N N . VAL E 1 138 ? -12.410 32.380 -9.482 1.00 60.08 138 VAL E N 1
ATOM 6315 C CA . VAL E 1 138 ? -12.095 32.644 -10.893 1.00 57.77 138 VAL E CA 1
ATOM 6316 C C . VAL E 1 138 ? -10.591 32.711 -11.157 1.00 56.57 138 VAL E C 1
ATOM 6317 O O . VAL E 1 138 ? -9.804 33.095 -10.296 1.00 56.04 138 VAL E O 1
ATOM 6321 N N . VAL E 1 139 ? -10.199 32.326 -12.361 1.00 55.51 139 VAL E N 1
ATOM 6322 C CA . VAL E 1 139 ? -8.809 32.374 -12.746 1.00 55.11 139 VAL E CA 1
ATOM 6323 C C . VAL E 1 139 ? -8.696 32.719 -14.241 1.00 55.14 139 VAL E C 1
ATOM 6324 O O . VAL E 1 139 ? -9.414 32.163 -15.087 1.00 53.66 139 VAL E O 1
ATOM 6328 N N . ASN E 1 140 ? -7.797 33.654 -14.555 1.00 55.96 140 ASN E N 1
ATOM 6329 C CA . ASN E 1 140 ? -7.580 34.095 -15.923 1.00 56.14 140 ASN E CA 1
ATOM 6330 C C . ASN E 1 140 ? -6.119 34.003 -16.313 1.00 56.54 140 ASN E C 1
ATOM 6331 O O . ASN E 1 140 ? -5.223 34.129 -15.482 1.00 56.58 140 ASN E O 1
ATOM 6336 N N . THR E 1 141 ? -5.913 33.773 -17.605 1.00 57.31 141 THR E N 1
ATOM 6337 C CA . THR E 1 141 ? -4.605 33.595 -18.241 1.00 57.39 141 THR E CA 1
ATOM 6338 C C . THR E 1 141 ? -4.796 33.750 -19.744 1.00 58.42 141 THR E C 1
ATOM 6339 O O . THR E 1 141 ? -5.946 33.742 -20.189 1.00 58.35 141 THR E O 1
ATOM 6343 N N . PRO E 1 142 ? -3.700 33.898 -20.538 1.00 58.92 142 PRO E N 1
ATOM 6344 C CA . PRO E 1 142 ? -3.786 34.045 -22.001 1.00 58.15 142 PRO E CA 1
ATOM 6345 C C . PRO E 1 142 ? -5.074 33.458 -22.581 1.00 57.69 142 PRO E C 1
ATOM 6346 O O . PRO E 1 142 ? -6.058 34.185 -22.765 1.00 57.22 142 PRO E O 1
ATOM 6350 N N . ALA E 1 143 ? -5.076 32.155 -22.860 1.00 57.41 143 ALA E N 1
ATOM 6351 C CA . ALA E 1 143 ? -6.281 31.513 -23.383 1.00 56.90 143 ALA E CA 1
ATOM 6352 C C . ALA E 1 143 ? -7.100 30.981 -22.225 1.00 56.76 143 ALA E C 1
ATOM 6353 O O . ALA E 1 143 ? -8.219 30.501 -22.387 1.00 57.32 143 ALA E O 1
ATOM 6355 N N . GLY E 1 144 ? -6.525 31.098 -21.038 1.00 56.58 144 GLY E N 1
ATOM 6356 C CA . GLY E 1 144 ? -7.177 30.562 -19.865 1.00 56.83 144 GLY E CA 1
ATOM 6357 C C . GLY E 1 144 ? -8.231 31.405 -19.168 1.00 56.65 144 GLY E C 1
ATOM 6358 O O . GLY E 1 144 ? -7.951 32.391 -18.486 1.00 56.88 144 GLY E O 1
ATOM 6359 N N . GLU E 1 145 ? -9.475 30.993 -19.360 1.00 56.14 145 GLU E N 1
ATOM 6360 C CA . GLU E 1 145 ? -10.615 31.566 -18.665 1.00 55.52 145 GLU E CA 1
ATOM 6361 C C . GLU E 1 145 ? -11.108 30.435 -17.757 1.00 55.42 145 GLU E C 1
ATOM 6362 O O . GLU E 1 145 ? -11.320 29.323 -18.253 1.00 54.89 145 GLU E O 1
ATOM 6368 N N . ALA E 1 146 ? -11.292 30.652 -16.455 1.00 55.81 146 ALA E N 1
ATOM 6369 C CA . ALA E 1 146 ? -11.684 29.495 -15.649 1.00 56.22 146 ALA E CA 1
ATOM 6370 C C . ALA E 1 146 ? -12.467 29.798 -14.379 1.00 57.01 146 ALA E C 1
ATOM 6371 O O . ALA E 1 146 ? -12.223 30.783 -13.675 1.00 57.31 146 ALA E O 1
ATOM 6373 N N . SER E 1 147 ? -13.406 28.894 -14.099 1.00 58.10 147 SER E N 1
ATOM 6374 C CA . SER E 1 147 ? -14.286 28.953 -12.928 1.00 58.83 147 SER E CA 1
ATOM 6375 C C . SER E 1 147 ? -14.131 27.691 -12.057 1.00 58.65 147 SER E C 1
ATOM 6376 O O . SER E 1 147 ? -14.173 26.563 -12.568 1.00 58.33 147 SER E O 1
ATOM 6379 N N . TRP E 1 148 ? -13.954 27.881 -10.752 1.00 58.61 148 TRP E N 1
ATOM 6380 C CA . TRP E 1 148 ? -13.795 26.752 -9.852 1.00 58.93 148 TRP E CA 1
ATOM 6381 C C . TRP E 1 148 ? -14.532 26.932 -8.550 1.00 59.30 148 TRP E C 1
ATOM 6382 O O . TRP E 1 148 ? -14.746 28.056 -8.087 1.00 60.21 148 TRP E O 1
ATOM 6393 N N . TYR E 1 149 ? -14.916 25.800 -7.965 1.00 58.96 149 TYR E N 1
ATOM 6394 C CA . TYR E 1 149 ? -15.655 25.795 -6.706 1.00 58.12 149 TYR E CA 1
ATOM 6395 C C . TYR E 1 149 ? -14.823 25.200 -5.565 1.00 56.84 149 TYR E C 1
ATOM 6396 O O . TYR E 1 149 ? -14.329 24.076 -5.657 1.00 56.95 149 TYR E O 1
ATOM 6405 N N . VAL E 1 150 ? -14.675 25.976 -4.492 1.00 54.86 150 VAL E N 1
ATOM 6406 C CA . VAL E 1 150 ? -13.938 25.557 -3.304 1.00 52.22 150 VAL E CA 1
ATOM 6407 C C . VAL E 1 150 ? -14.697 24.451 -2.604 1.00 51.10 150 VAL E C 1
ATOM 6408 O O . VAL E 1 150 ? -15.846 24.636 -2.241 1.00 50.87 150 VAL E O 1
ATOM 6412 N N . ASN E 1 151 ? -14.075 23.302 -2.402 1.00 50.89 151 ASN E N 1
ATOM 6413 C CA . ASN E 1 151 ? -14.791 22.231 -1.730 1.00 51.96 151 ASN E CA 1
ATOM 6414 C C . ASN E 1 151 ? -14.448 22.130 -0.239 1.00 51.70 151 ASN E C 1
ATOM 6415 O O . ASN E 1 151 ? -15.227 22.581 0.598 1.00 52.03 151 ASN E O 1
ATOM 6420 N N . ALA E 1 152 ? -13.299 21.542 0.106 1.00 51.04 152 ALA E N 1
ATOM 6421 C CA . ALA E 1 152 ? -12.948 21.381 1.517 1.00 50.28 152 ALA E CA 1
ATOM 6422 C C . ALA E 1 152 ? -11.503 21.779 1.846 1.00 49.85 152 ALA E C 1
ATOM 6423 O O . ALA E 1 152 ? -10.571 21.558 1.071 1.00 50.45 152 ALA E O 1
ATOM 6425 N N . ILE E 1 153 ? -11.343 22.369 3.024 1.00 49.83 153 ILE E N 1
ATOM 6426 C CA . ILE E 1 153 ? -10.046 22.833 3.531 1.00 50.05 153 ILE E CA 1
ATOM 6427 C C . ILE E 1 153 ? -9.544 21.950 4.664 1.00 49.64 153 ILE E C 1
ATOM 6428 O O . ILE E 1 153 ? -10.169 21.876 5.719 1.00 50.15 153 ILE E O 1
ATOM 6433 N N . GLU E 1 154 ? -8.417 21.288 4.453 1.00 49.23 154 GLU E N 1
ATOM 6434 C CA . GLU E 1 154 ? -7.847 20.437 5.491 1.00 49.17 154 GLU E CA 1
ATOM 6435 C C . GLU E 1 154 ? -6.419 20.859 5.833 1.00 48.72 154 GLU E C 1
ATOM 6436 O O . GLU E 1 154 ? -5.528 20.822 4.984 1.00 49.19 154 GLU E O 1
ATOM 6442 N N . TYR E 1 155 ? -6.214 21.272 7.082 1.00 47.71 155 TYR E N 1
ATOM 6443 C CA . TYR E 1 155 ? -4.893 21.681 7.592 1.00 46.82 155 TYR E CA 1
ATOM 6444 C C . TYR E 1 155 ? -4.342 20.604 8.526 1.00 46.25 155 TYR E C 1
ATOM 6445 O O . TYR E 1 155 ? -4.864 20.431 9.627 1.00 46.78 155 TYR E O 1
ATOM 6454 N N . VAL E 1 156 ? -3.301 19.890 8.126 1.00 44.98 156 VAL E N 1
ATOM 6455 C CA . VAL E 1 156 ? -2.774 18.862 9.008 1.00 44.97 156 VAL E CA 1
ATOM 6456 C C . VAL E 1 156 ? -1.280 18.672 8.792 1.00 45.02 156 VAL E C 1
ATOM 6457 O O . VAL E 1 156 ? -0.717 19.432 7.983 1.00 45.00 156 VAL E O 1
ATOM 6461 N N . MET F 1 1 ? 3.039 21.568 -58.775 1.00 51.97 1 MET F N 1
ATOM 6462 C CA . MET F 1 1 ? 3.864 20.925 -57.714 1.00 50.98 1 MET F CA 1
ATOM 6463 C C . MET F 1 1 ? 2.989 20.483 -56.532 1.00 50.29 1 MET F C 1
ATOM 6464 O O . MET F 1 1 ? 3.473 19.870 -55.584 1.00 49.67 1 MET F O 1
ATOM 6469 N N . LYS F 1 2 ? 1.700 20.802 -56.600 1.00 48.97 2 LYS F N 1
ATOM 6470 C CA . LYS F 1 2 ? 0.736 20.413 -55.568 1.00 47.90 2 LYS F CA 1
ATOM 6471 C C . LYS F 1 2 ? -0.355 19.543 -56.204 1.00 46.51 2 LYS F C 1
ATOM 6472 O O . LYS F 1 2 ? -1.129 20.033 -57.028 1.00 45.48 2 LYS F O 1
ATOM 6478 N N . THR F 1 3 ? -0.430 18.267 -55.833 1.00 44.91 3 THR F N 1
ATOM 6479 C CA . THR F 1 3 ? -1.415 17.387 -56.459 1.00 43.89 3 THR F CA 1
ATOM 6480 C C . THR F 1 3 ? -2.491 16.877 -55.512 1.00 43.83 3 THR F C 1
ATOM 6481 O O . THR F 1 3 ? -2.190 16.275 -54.484 1.00 45.02 3 THR F O 1
ATOM 6485 N N . PRO F 1 4 ? -3.764 17.110 -55.874 1.00 43.29 4 PRO F N 1
ATOM 6486 C CA . PRO F 1 4 ? -5.027 16.761 -55.197 1.00 43.22 4 PRO F CA 1
ATOM 6487 C C . PRO F 1 4 ? -5.340 15.246 -55.088 1.00 42.82 4 PRO F C 1
ATOM 6488 O O . PRO F 1 4 ? -5.969 14.828 -54.114 1.00 43.97 4 PRO F O 1
ATOM 6492 N N . LEU F 1 5 ? -4.942 14.419 -56.044 1.00 41.32 5 LEU F N 1
ATOM 6493 C CA . LEU F 1 5 ? -5.285 13.001 -55.953 1.00 40.16 5 LEU F CA 1
ATOM 6494 C C . LEU F 1 5 ? -4.810 12.385 -54.640 1.00 39.25 5 LEU F C 1
ATOM 6495 O O . LEU F 1 5 ? -3.698 12.648 -54.202 1.00 39.55 5 LEU F O 1
ATOM 6500 N N . VAL F 1 6 ? -5.670 11.565 -54.031 1.00 38.16 6 VAL F N 1
ATOM 6501 C CA . VAL F 1 6 ? -5.423 10.913 -52.749 1.00 36.27 6 VAL F CA 1
ATOM 6502 C C . VAL F 1 6 ? -6.204 9.604 -52.651 1.00 35.92 6 VAL F C 1
ATOM 6503 O O . VAL F 1 6 ? -7.307 9.493 -53.146 1.00 35.79 6 VAL F O 1
ATOM 6507 N N . THR F 1 7 ? -5.650 8.604 -52.016 1.00 35.63 7 THR F N 1
ATOM 6508 C CA . THR F 1 7 ? -6.349 7.329 -51.897 1.00 35.39 7 THR F CA 1
ATOM 6509 C C . THR F 1 7 ? -7.631 7.415 -51.059 1.00 34.01 7 THR F C 1
ATOM 6510 O O . THR F 1 7 ? -7.781 8.308 -50.226 1.00 35.03 7 THR F O 1
ATOM 6514 N N . ARG F 1 8 ? -8.554 6.485 -51.287 1.00 32.10 8 ARG F N 1
ATOM 6515 C CA . ARG F 1 8 ? -9.794 6.441 -50.514 1.00 31.48 8 ARG F CA 1
ATOM 6516 C C . ARG F 1 8 ? -9.480 6.164 -49.055 1.00 30.37 8 ARG F C 1
ATOM 6517 O O . ARG F 1 8 ? -10.021 6.791 -48.134 1.00 30.36 8 ARG F O 1
ATOM 6525 N N . GLU F 1 9 ? -8.591 5.204 -48.862 1.00 28.65 9 GLU F N 1
ATOM 6526 C CA . GLU F 1 9 ? -8.176 4.817 -47.535 1.00 28.65 9 GLU F CA 1
ATOM 6527 C C . GLU F 1 9 ? -7.619 6.028 -46.808 1.00 26.68 9 GLU F C 1
ATOM 6528 O O . GLU F 1 9 ? -8.092 6.387 -45.734 1.00 27.92 9 GLU F O 1
ATOM 6534 N N . GLY F 1 10 ? -6.619 6.661 -47.417 1.00 24.69 10 GLY F N 1
ATOM 6535 C CA . GLY F 1 10 ? -5.980 7.828 -46.834 1.00 20.78 10 GLY F CA 1
ATOM 6536 C C . GLY F 1 10 ? -6.950 8.935 -46.495 1.00 19.49 10 GLY F C 1
ATOM 6537 O O . GLY F 1 10 ? -6.711 9.737 -45.592 1.00 19.24 10 GLY F O 1
ATOM 6538 N N . TYR F 1 11 ? -8.051 8.987 -47.218 1.00 19.39 11 TYR F N 1
ATOM 6539 C CA . TYR F 1 11 ? -9.039 10.006 -46.942 1.00 21.73 11 TYR F CA 1
ATOM 6540 C C . TYR F 1 11 ? -9.670 9.770 -45.567 1.00 22.75 11 TYR F C 1
ATOM 6541 O O . TYR F 1 11 ? -9.746 10.673 -44.729 1.00 23.11 11 TYR F O 1
ATOM 6550 N N . GLU F 1 12 ? -10.113 8.540 -45.344 1.00 23.97 12 GLU F N 1
ATOM 6551 C CA . GLU F 1 12 ? -10.737 8.154 -44.087 1.00 24.43 12 GLU F CA 1
ATOM 6552 C C . GLU F 1 12 ? -9.931 8.633 -42.899 1.00 22.79 12 GLU F C 1
ATOM 6553 O O . GLU F 1 12 ? -10.485 9.127 -41.909 1.00 21.96 12 GLU F O 1
ATOM 6559 N N . LYS F 1 13 ? -8.613 8.493 -43.015 1.00 19.90 13 LYS F N 1
ATOM 6560 C CA . LYS F 1 13 ? -7.701 8.895 -41.957 1.00 16.65 13 LYS F CA 1
ATOM 6561 C C . LYS F 1 13 ? -7.767 10.372 -41.690 1.00 15.35 13 LYS F C 1
ATOM 6562 O O . LYS F 1 13 ? -8.026 10.782 -40.574 1.00 12.61 13 LYS F O 1
ATOM 6568 N N . LEU F 1 14 ? -7.523 11.164 -42.728 1.00 17.56 14 LEU F N 1
ATOM 6569 C CA . LEU F 1 14 ? -7.550 12.611 -42.600 1.00 20.40 14 LEU F CA 1
ATOM 6570 C C . LEU F 1 14 ? -8.817 13.062 -41.908 1.00 23.85 14 LEU F C 1
ATOM 6571 O O . LEU F 1 14 ? -8.790 13.974 -41.077 1.00 25.59 14 LEU F O 1
ATOM 6576 N N . LYS F 1 15 ? -9.927 12.412 -42.235 1.00 26.69 15 LYS F N 1
ATOM 6577 C CA . LYS F 1 15 ? -11.178 12.747 -41.576 1.00 28.38 15 LYS F CA 1
ATOM 6578 C C . LYS F 1 15 ? -11.077 12.348 -40.115 1.00 28.74 15 LYS F C 1
ATOM 6579 O O . LYS F 1 15 ? -11.414 13.122 -39.219 1.00 30.33 15 LYS F O 1
ATOM 6585 N N . GLN F 1 16 ? -10.592 11.129 -39.898 1.00 29.69 16 GLN F N 1
ATOM 6586 C CA . GLN F 1 16 ? -10.417 10.570 -38.562 1.00 29.11 16 GLN F CA 1
ATOM 6587 C C . GLN F 1 16 ? -9.564 11.495 -37.684 1.00 28.58 16 GLN F C 1
ATOM 6588 O O . GLN F 1 16 ? -9.897 11.736 -36.527 1.00 29.77 16 GLN F O 1
ATOM 6594 N N . GLU F 1 17 ? -8.473 12.026 -38.221 1.00 27.73 17 GLU F N 1
ATOM 6595 C CA . GLU F 1 17 ? -7.623 12.914 -37.442 1.00 27.75 17 GLU F CA 1
ATOM 6596 C C . GLU F 1 17 ? -8.376 14.144 -36.988 1.00 28.06 17 GLU F C 1
ATOM 6597 O O . GLU F 1 17 ? -8.474 14.407 -35.785 1.00 28.86 17 GLU F O 1
ATOM 6603 N N . LEU F 1 18 ? -8.902 14.903 -37.944 1.00 27.61 18 LEU F N 1
ATOM 6604 C CA . LEU F 1 18 ? -9.631 16.105 -37.590 1.00 27.37 18 LEU F CA 1
ATOM 6605 C C . LEU F 1 18 ? -10.672 15.793 -36.536 1.00 27.45 18 LEU F C 1
ATOM 6606 O O . LEU F 1 18 ? -11.015 16.642 -35.712 1.00 27.67 18 LEU F O 1
ATOM 6611 N N . ASN F 1 19 ? -11.163 14.557 -36.565 1.00 26.56 19 ASN F N 1
ATOM 6612 C CA . ASN F 1 19 ? -12.136 14.115 -35.591 1.00 25.35 19 ASN F CA 1
ATOM 6613 C C . ASN F 1 19 ? -11.471 13.942 -34.245 1.00 23.99 19 ASN F C 1
ATOM 6614 O O . ASN F 1 19 ? -11.907 14.511 -33.259 1.00 24.75 19 ASN F O 1
ATOM 6619 N N . TYR F 1 20 ? -10.408 13.162 -34.213 1.00 23.43 20 TYR F N 1
ATOM 6620 C CA . TYR F 1 20 ? -9.698 12.938 -32.975 1.00 25.07 20 TYR F CA 1
ATOM 6621 C C . TYR F 1 20 ? -9.108 14.238 -32.434 1.00 25.96 20 TYR F C 1
ATOM 6622 O O . TYR F 1 20 ? -8.975 14.393 -31.228 1.00 26.98 20 TYR F O 1
ATOM 6631 N N . LEU F 1 21 ? -8.758 15.161 -33.317 1.00 26.71 21 LEU F N 1
ATOM 6632 C CA . LEU F 1 21 ? -8.127 16.394 -32.879 1.00 28.70 21 LEU F CA 1
ATOM 6633 C C . LEU F 1 21 ? -9.069 17.406 -32.243 1.00 30.25 21 LEU F C 1
ATOM 6634 O O . LEU F 1 21 ? -8.752 18.000 -31.216 1.00 29.94 21 LEU F O 1
ATOM 6639 N N . TRP F 1 22 ? -10.228 17.596 -32.854 1.00 31.96 22 TRP F N 1
ATOM 6640 C CA . TRP F 1 22 ? -11.215 18.571 -32.409 1.00 33.30 22 TRP F CA 1
ATOM 6641 C C . TRP F 1 22 ? -12.156 18.024 -31.341 1.00 33.18 22 TRP F C 1
ATOM 6642 O O . TRP F 1 22 ? -12.674 18.782 -30.525 1.00 32.86 22 TRP F O 1
ATOM 6653 N N . ARG F 1 23 ? -12.371 16.715 -31.335 1.00 33.08 23 ARG F N 1
ATOM 6654 C CA . ARG F 1 23 ? -13.281 16.144 -30.352 1.00 33.05 23 ARG F CA 1
ATOM 6655 C C . ARG F 1 23 ? -12.558 15.423 -29.204 1.00 32.05 23 ARG F C 1
ATOM 6656 O O . ARG F 1 23 ? -13.097 15.315 -28.110 1.00 29.79 23 ARG F O 1
ATOM 6664 N N . GLU F 1 24 ? -11.339 14.947 -29.431 1.00 32.78 24 GLU F N 1
ATOM 6665 C CA . GLU F 1 24 ? -10.674 14.203 -28.385 1.00 33.42 24 GLU F CA 1
ATOM 6666 C C . GLU F 1 24 ? -9.412 14.833 -27.803 1.00 33.63 24 GLU F C 1
ATOM 6667 O O . GLU F 1 24 ? -9.271 14.812 -26.591 1.00 34.94 24 GLU F O 1
ATOM 6673 N N . GLU F 1 25 ? -8.493 15.397 -28.590 1.00 34.66 25 GLU F N 1
ATOM 6674 C CA . GLU F 1 25 ? -7.275 15.937 -27.971 1.00 36.22 25 GLU F CA 1
ATOM 6675 C C . GLU F 1 25 ? -7.346 17.420 -27.643 1.00 36.78 25 GLU F C 1
ATOM 6676 O O . GLU F 1 25 ? -6.703 17.863 -26.697 1.00 36.37 25 GLU F O 1
ATOM 6682 N N . ARG F 1 26 ? -8.088 18.216 -28.401 1.00 39.04 26 ARG F N 1
ATOM 6683 C CA . ARG F 1 26 ? -8.210 19.632 -28.020 1.00 39.04 26 ARG F CA 1
ATOM 6684 C C . ARG F 1 26 ? -8.702 19.706 -26.570 1.00 37.65 26 ARG F C 1
ATOM 6685 O O . ARG F 1 26 ? -8.226 20.522 -25.779 1.00 36.06 26 ARG F O 1
ATOM 6693 N N . PRO F 1 27 ? -9.669 18.846 -26.208 1.00 37.59 27 PRO F N 1
ATOM 6694 C CA . PRO F 1 27 ? -10.148 18.886 -24.826 1.00 38.20 27 PRO F CA 1
ATOM 6695 C C . PRO F 1 27 ? -9.007 18.632 -23.842 1.00 38.09 27 PRO F C 1
ATOM 6696 O O . PRO F 1 27 ? -8.845 19.340 -22.855 1.00 37.50 27 PRO F O 1
ATOM 6700 N N . GLU F 1 28 ? -8.211 17.610 -24.135 1.00 39.42 28 GLU F N 1
ATOM 6701 C CA . GLU F 1 28 ? -7.092 17.259 -23.275 1.00 40.15 28 GLU F CA 1
ATOM 6702 C C . GLU F 1 28 ? -6.129 18.432 -23.116 1.00 39.05 28 GLU F C 1
ATOM 6703 O O . GLU F 1 28 ? -5.856 18.877 -21.999 1.00 38.74 28 GLU F O 1
ATOM 6709 N N . VAL F 1 29 ? -5.628 18.948 -24.230 1.00 38.58 29 VAL F N 1
ATOM 6710 C CA . VAL F 1 29 ? -4.638 20.012 -24.159 1.00 39.01 29 VAL F CA 1
ATOM 6711 C C . VAL F 1 29 ? -5.155 21.295 -23.485 1.00 38.79 29 VAL F C 1
ATOM 6712 O O . VAL F 1 29 ? -4.504 21.814 -22.568 1.00 39.05 29 VAL F O 1
ATOM 6716 N N . THR F 1 30 ? -6.304 21.812 -23.905 1.00 36.88 30 THR F N 1
ATOM 6717 C CA . THR F 1 30 ? -6.790 23.029 -23.289 1.00 36.36 30 THR F CA 1
ATOM 6718 C C . THR F 1 30 ? -6.900 22.848 -21.791 1.00 36.12 30 THR F C 1
ATOM 6719 O O . THR F 1 30 ? -6.620 23.765 -21.036 1.00 35.98 30 THR F O 1
ATOM 6723 N N . LYS F 1 31 ? -7.300 21.655 -21.370 1.00 36.55 31 LYS F N 1
ATOM 6724 C CA . LYS F 1 31 ? -7.466 21.373 -19.953 1.00 37.03 31 LYS F CA 1
ATOM 6725 C C . LYS F 1 31 ? -6.171 21.518 -19.171 1.00 37.87 31 LYS F C 1
ATOM 6726 O O . LYS F 1 31 ? -6.191 22.021 -18.054 1.00 38.15 31 LYS F O 1
ATOM 6732 N N . LYS F 1 32 ? -5.041 21.087 -19.727 1.00 38.71 32 LYS F N 1
ATOM 6733 C CA . LYS F 1 32 ? -3.797 21.211 -18.974 1.00 39.42 32 LYS F CA 1
ATOM 6734 C C . LYS F 1 32 ? -3.351 22.676 -18.879 1.00 39.83 32 LYS F C 1
ATOM 6735 O O . LYS F 1 32 ? -3.050 23.159 -17.792 1.00 38.56 32 LYS F O 1
ATOM 6741 N N . VAL F 1 33 ? -3.314 23.377 -20.013 1.00 40.82 33 VAL F N 1
ATOM 6742 C CA . VAL F 1 33 ? -2.917 24.787 -20.037 1.00 41.40 33 VAL F CA 1
ATOM 6743 C C . VAL F 1 33 ? -3.698 25.570 -18.991 1.00 40.61 33 VAL F C 1
ATOM 6744 O O . VAL F 1 33 ? -3.237 26.582 -18.459 1.00 41.65 33 VAL F O 1
ATOM 6748 N N . THR F 1 34 ? -4.896 25.090 -18.707 1.00 39.46 34 THR F N 1
ATOM 6749 C CA . THR F 1 34 ? -5.716 25.730 -17.721 1.00 39.48 34 THR F CA 1
ATOM 6750 C C . THR F 1 34 ? -5.045 25.647 -16.361 1.00 39.79 34 THR F C 1
ATOM 6751 O O . THR F 1 34 ? -4.686 26.664 -15.766 1.00 39.48 34 THR F O 1
ATOM 6755 N N . TRP F 1 35 ? -4.858 24.427 -15.872 1.00 41.15 35 TRP F N 1
ATOM 6756 C CA . TRP F 1 35 ? -4.256 24.258 -14.565 1.00 41.75 35 TRP F CA 1
ATOM 6757 C C . TRP F 1 35 ? -2.876 24.898 -14.502 1.00 42.24 35 TRP F C 1
ATOM 6758 O O . TRP F 1 35 ? -2.489 25.447 -13.481 1.00 41.05 35 TRP F O 1
ATOM 6769 N N . ALA F 1 36 ? -2.141 24.837 -15.601 1.00 43.70 36 ALA F N 1
ATOM 6770 C CA . ALA F 1 36 ? -0.802 25.400 -15.647 1.00 44.83 36 ALA F CA 1
ATOM 6771 C C . ALA F 1 36 ? -0.804 26.836 -15.174 1.00 45.90 36 ALA F C 1
ATOM 6772 O O . ALA F 1 36 ? 0.053 27.254 -14.399 1.00 45.98 36 ALA F O 1
ATOM 6774 N N . ALA F 1 37 ? -1.782 27.594 -15.643 1.00 47.17 37 ALA F N 1
ATOM 6775 C CA . ALA F 1 37 ? -1.862 28.981 -15.247 1.00 48.29 37 ALA F CA 1
ATOM 6776 C C . ALA F 1 37 ? -2.244 29.091 -13.781 1.00 48.66 37 ALA F C 1
ATOM 6777 O O . ALA F 1 37 ? -1.629 29.847 -13.039 1.00 48.29 37 ALA F O 1
ATOM 6779 N N . SER F 1 38 ? -3.258 28.336 -13.374 1.00 48.80 38 SER F N 1
ATOM 6780 C CA . SER F 1 38 ? -3.680 28.356 -11.993 1.00 48.83 38 SER F CA 1
ATOM 6781 C C . SER F 1 38 ? -2.511 28.018 -11.079 1.00 49.11 38 SER F C 1
ATOM 6782 O O . SER F 1 38 ? -2.341 28.602 -10.010 1.00 49.33 38 SER F O 1
ATOM 6785 N N . LEU F 1 39 ? -1.686 27.083 -11.530 1.00 49.59 39 LEU F N 1
ATOM 6786 C CA . LEU F 1 39 ? -0.558 26.603 -10.740 1.00 50.20 39 LEU F CA 1
ATOM 6787 C C . LEU F 1 39 ? 0.588 27.591 -10.549 1.00 51.42 39 LEU F C 1
ATOM 6788 O O . LEU F 1 39 ? 1.234 27.523 -9.512 1.00 50.88 39 LEU F O 1
ATOM 6793 N N . GLY F 1 40 ? 0.875 28.496 -11.484 1.00 53.41 40 GLY F N 1
ATOM 6794 C CA . GLY F 1 40 ? 1.990 29.392 -11.202 1.00 55.96 40 GLY F CA 1
ATOM 6795 C C . GLY F 1 40 ? 2.565 30.165 -12.376 1.00 58.05 40 GLY F C 1
ATOM 6796 O O . GLY F 1 40 ? 1.912 30.359 -13.411 1.00 58.48 40 GLY F O 1
ATOM 6797 N N . ASP F 1 41 ? 3.819 30.599 -12.178 1.00 59.25 41 ASP F N 1
ATOM 6798 C CA . ASP F 1 41 ? 4.591 31.408 -13.123 1.00 59.53 41 ASP F CA 1
ATOM 6799 C C . ASP F 1 41 ? 4.735 30.811 -14.531 1.00 58.75 41 ASP F C 1
ATOM 6800 O O . ASP F 1 41 ? 4.951 29.615 -14.741 1.00 57.98 41 ASP F O 1
ATOM 6805 N N . ARG F 1 42 ? 4.621 31.729 -15.480 1.00 58.66 42 ARG F N 1
ATOM 6806 C CA . ARG F 1 42 ? 4.631 31.499 -16.910 1.00 59.43 42 ARG F CA 1
ATOM 6807 C C . ARG F 1 42 ? 5.917 30.902 -17.477 1.00 59.17 42 ARG F C 1
ATOM 6808 O O . ARG F 1 42 ? 5.866 29.849 -18.115 1.00 59.63 42 ARG F O 1
ATOM 6816 N N . SER F 1 43 ? 7.063 31.542 -17.261 1.00 58.07 43 SER F N 1
ATOM 6817 C CA . SER F 1 43 ? 8.301 31.054 -17.868 1.00 58.01 43 SER F CA 1
ATOM 6818 C C . SER F 1 43 ? 8.894 29.795 -17.233 1.00 58.22 43 SER F C 1
ATOM 6819 O O . SER F 1 43 ? 9.183 28.831 -17.939 1.00 57.80 43 SER F O 1
ATOM 6822 N N . GLU F 1 44 ? 9.087 29.800 -15.917 1.00 58.89 44 GLU F N 1
ATOM 6823 C CA . GLU F 1 44 ? 9.690 28.652 -15.225 1.00 59.18 44 GLU F CA 1
ATOM 6824 C C . GLU F 1 44 ? 8.881 27.366 -15.448 1.00 58.82 44 GLU F C 1
ATOM 6825 O O . GLU F 1 44 ? 9.443 26.268 -15.428 1.00 59.08 44 GLU F O 1
ATOM 6831 N N . ASN F 1 45 ? 7.571 27.497 -15.663 1.00 58.14 45 ASN F N 1
ATOM 6832 C CA . ASN F 1 45 ? 6.734 26.323 -15.877 1.00 57.22 45 ASN F CA 1
ATOM 6833 C C . ASN F 1 45 ? 6.864 25.802 -17.311 1.00 56.99 45 ASN F C 1
ATOM 6834 O O . ASN F 1 45 ? 6.483 26.483 -18.269 1.00 57.27 45 ASN F O 1
ATOM 6839 N N . ALA F 1 46 ? 7.405 24.588 -17.442 1.00 56.49 46 ALA F N 1
ATOM 6840 C CA . ALA F 1 46 ? 7.631 23.948 -18.744 1.00 54.61 46 ALA F CA 1
ATOM 6841 C C . ALA F 1 46 ? 6.378 23.278 -19.302 1.00 52.96 46 ALA F C 1
ATOM 6842 O O . ALA F 1 46 ? 6.248 23.113 -20.520 1.00 52.08 46 ALA F O 1
ATOM 6844 N N . ASP F 1 47 ? 5.457 22.887 -18.427 1.00 51.65 47 ASP F N 1
ATOM 6845 C CA . ASP F 1 47 ? 4.252 22.239 -18.905 1.00 51.37 47 ASP F CA 1
ATOM 6846 C C . ASP F 1 47 ? 3.226 23.247 -19.427 1.00 52.01 47 ASP F C 1
ATOM 6847 O O . ASP F 1 47 ? 2.431 22.915 -20.315 1.00 52.34 47 ASP F O 1
ATOM 6852 N N . TYR F 1 48 ? 3.235 24.470 -18.897 1.00 52.20 48 TYR F N 1
ATOM 6853 C CA . TYR F 1 48 ? 2.327 25.505 -19.390 1.00 52.19 48 TYR F CA 1
ATOM 6854 C C . TYR F 1 48 ? 2.737 25.855 -20.817 1.00 52.73 48 TYR F C 1
ATOM 6855 O O . TYR F 1 48 ? 1.903 26.033 -21.716 1.00 52.85 48 TYR F O 1
ATOM 6864 N N . GLN F 1 49 ? 4.049 25.932 -21.013 1.00 52.20 49 GLN F N 1
ATOM 6865 C CA . GLN F 1 49 ? 4.604 26.274 -22.313 1.00 51.12 49 GLN F CA 1
ATOM 6866 C C . GLN F 1 49 ? 4.525 25.107 -23.285 1.00 50.13 49 GLN F C 1
ATOM 6867 O O . GLN F 1 49 ? 4.127 25.305 -24.428 1.00 49.60 49 GLN F O 1
ATOM 6873 N N . TYR F 1 50 ? 4.895 23.905 -22.849 1.00 49.17 50 TYR F N 1
ATOM 6874 C CA . TYR F 1 50 ? 4.844 22.774 -23.755 1.00 49.23 50 TYR F CA 1
ATOM 6875 C C . TYR F 1 50 ? 3.439 22.572 -24.279 1.00 49.05 50 TYR F C 1
ATOM 6876 O O . TYR F 1 50 ? 3.218 22.397 -25.477 1.00 50.02 50 TYR F O 1
ATOM 6885 N N . ASN F 1 51 ? 2.480 22.596 -23.374 1.00 49.16 51 ASN F N 1
ATOM 6886 C CA . ASN F 1 51 ? 1.107 22.385 -23.781 1.00 49.77 51 ASN F CA 1
ATOM 6887 C C . ASN F 1 51 ? 0.577 23.529 -24.634 1.00 48.13 51 ASN F C 1
ATOM 6888 O O . ASN F 1 51 ? -0.314 23.316 -25.461 1.00 47.76 51 ASN F O 1
ATOM 6893 N N . LYS F 1 52 ? 1.101 24.738 -24.453 1.00 46.15 52 LYS F N 1
ATOM 6894 C CA . LYS F 1 52 ? 0.626 25.818 -25.292 1.00 45.30 52 LYS F CA 1
ATOM 6895 C C . LYS F 1 52 ? 1.033 25.529 -26.730 1.00 44.57 52 LYS F C 1
ATOM 6896 O O . LYS F 1 52 ? 0.249 25.726 -27.666 1.00 43.66 52 LYS F O 1
ATOM 6902 N N . LYS F 1 53 ? 2.263 25.041 -26.892 1.00 44.59 53 LYS F N 1
ATOM 6903 C CA . LYS F 1 53 ? 2.778 24.720 -28.226 1.00 43.44 53 LYS F CA 1
ATOM 6904 C C . LYS F 1 53 ? 1.962 23.618 -28.882 1.00 42.52 53 LYS F C 1
ATOM 6905 O O . LYS F 1 53 ? 1.443 23.788 -29.982 1.00 41.78 53 LYS F O 1
ATOM 6911 N N . ARG F 1 54 ? 1.842 22.483 -28.209 1.00 42.18 54 ARG F N 1
ATOM 6912 C CA . ARG F 1 54 ? 1.112 21.405 -28.816 1.00 42.68 54 ARG F CA 1
ATOM 6913 C C . ARG F 1 54 ? -0.275 21.851 -29.226 1.00 43.64 54 ARG F C 1
ATOM 6914 O O . ARG F 1 54 ? -0.845 21.325 -30.168 1.00 42.53 54 ARG F O 1
ATOM 6922 N N . LEU F 1 55 ? -0.818 22.836 -28.523 1.00 44.86 55 LEU F N 1
ATOM 6923 C CA . LEU F 1 55 ? -2.127 23.325 -28.884 1.00 46.99 55 LEU F CA 1
ATOM 6924 C C . LEU F 1 55 ? -2.018 24.256 -30.088 1.00 47.33 55 LEU F C 1
ATOM 6925 O O . LEU F 1 55 ? -2.922 24.327 -30.933 1.00 48.39 55 LEU F O 1
ATOM 6930 N N . ARG F 1 56 ? -0.915 24.983 -30.173 1.00 47.24 56 ARG F N 1
ATOM 6931 C CA . ARG F 1 56 ? -0.722 25.831 -31.341 1.00 47.68 56 ARG F CA 1
ATOM 6932 C C . ARG F 1 56 ? -0.512 24.927 -32.563 1.00 46.94 56 ARG F C 1
ATOM 6933 O O . ARG F 1 56 ? -1.051 25.171 -33.646 1.00 47.13 56 ARG F O 1
ATOM 6941 N N . GLU F 1 57 ? 0.274 23.872 -32.359 1.00 45.05 57 GLU F N 1
ATOM 6942 C CA . GLU F 1 57 ? 0.552 22.902 -33.407 1.00 43.17 57 GLU F CA 1
ATOM 6943 C C . GLU F 1 57 ? -0.724 22.152 -33.779 1.00 41.37 57 GLU F C 1
ATOM 6944 O O . GLU F 1 57 ? -1.014 21.923 -34.950 1.00 40.12 57 GLU F O 1
ATOM 6950 N N . ILE F 1 58 ? -1.486 21.781 -32.763 1.00 39.89 58 ILE F N 1
ATOM 6951 C CA . ILE F 1 58 ? -2.702 21.042 -32.980 1.00 39.76 58 ILE F CA 1
ATOM 6952 C C . ILE F 1 58 ? -3.700 21.825 -33.820 1.00 39.80 58 ILE F C 1
ATOM 6953 O O . ILE F 1 58 ? -4.180 21.315 -34.838 1.00 39.75 58 ILE F O 1
ATOM 6958 N N . ASP F 1 59 ? -4.022 23.051 -33.416 1.00 40.39 59 ASP F N 1
ATOM 6959 C CA . ASP F 1 59 ? -4.994 23.832 -34.185 1.00 40.24 59 ASP F CA 1
ATOM 6960 C C . ASP F 1 59 ? -4.450 24.140 -35.575 1.00 38.65 59 ASP F C 1
ATOM 6961 O O . ASP F 1 59 ? -5.206 24.430 -36.506 1.00 38.40 59 ASP F O 1
ATOM 6966 N N . ARG F 1 60 ? -3.129 24.065 -35.715 1.00 36.61 60 ARG F N 1
ATOM 6967 C CA . ARG F 1 60 ? -2.492 24.327 -37.001 1.00 33.35 60 ARG F CA 1
ATOM 6968 C C . ARG F 1 60 ? -2.870 23.238 -37.990 1.00 30.44 60 ARG F C 1
ATOM 6969 O O . ARG F 1 60 ? -3.406 23.508 -39.053 1.00 28.43 60 ARG F O 1
ATOM 6977 N N . ARG F 1 61 ? -2.586 21.998 -37.634 1.00 29.08 61 ARG F N 1
ATOM 6978 C CA . ARG F 1 61 ? -2.942 20.916 -38.512 1.00 28.20 61 ARG F CA 1
ATOM 6979 C C . ARG F 1 61 ? -4.446 20.881 -38.687 1.00 29.11 61 ARG F C 1
ATOM 6980 O O . ARG F 1 61 ? -4.935 20.472 -39.736 1.00 29.54 61 ARG F O 1
ATOM 6988 N N . VAL F 1 62 ? -5.186 21.301 -37.669 1.00 30.17 62 VAL F N 1
ATOM 6989 C CA . VAL F 1 62 ? -6.633 21.294 -37.812 1.00 33.38 62 VAL F CA 1
ATOM 6990 C C . VAL F 1 62 ? -7.011 22.172 -39.000 1.00 34.41 62 VAL F C 1
ATOM 6991 O O . VAL F 1 62 ? -7.920 21.862 -39.782 1.00 34.65 62 VAL F O 1
ATOM 6995 N N . ARG F 1 63 ? -6.275 23.267 -39.136 1.00 35.10 63 ARG F N 1
ATOM 6996 C CA . ARG F 1 63 ? -6.499 24.203 -40.223 1.00 35.13 63 ARG F CA 1
ATOM 6997 C C . ARG F 1 63 ? -6.155 23.551 -41.563 1.00 33.96 63 ARG F C 1
ATOM 6998 O O . ARG F 1 63 ? -6.988 23.514 -42.477 1.00 34.84 63 ARG F O 1
ATOM 7006 N N . TYR F 1 64 ? -4.933 23.024 -41.661 1.00 32.44 64 TYR F N 1
ATOM 7007 C CA . TYR F 1 64 ? -4.447 22.384 -42.881 1.00 30.37 64 TYR F CA 1
ATOM 7008 C C . TYR F 1 64 ? -5.349 21.245 -43.318 1.00 29.37 64 TYR F C 1
ATOM 7009 O O . TYR F 1 64 ? -5.807 21.205 -44.452 1.00 30.42 64 TYR F O 1
ATOM 7018 N N . LEU F 1 65 ? -5.608 20.321 -42.414 1.00 28.90 65 LEU F N 1
ATOM 7019 C CA . LEU F 1 65 ? -6.443 19.184 -42.743 1.00 28.74 65 LEU F CA 1
ATOM 7020 C C . LEU F 1 65 ? -7.763 19.614 -43.337 1.00 28.96 65 LEU F C 1
ATOM 7021 O O . LEU F 1 65 ? -8.157 19.139 -44.404 1.00 27.36 65 LEU F O 1
ATOM 7026 N N . THR F 1 66 ? -8.435 20.526 -42.642 1.00 30.15 66 THR F N 1
ATOM 7027 C CA . THR F 1 66 ? -9.728 21.014 -43.080 1.00 33.56 66 THR F CA 1
ATOM 7028 C C . THR F 1 66 ? -9.719 21.425 -44.561 1.00 36.09 66 THR F C 1
ATOM 7029 O O . THR F 1 66 ? -10.620 21.031 -45.329 1.00 35.50 66 THR F O 1
ATOM 7033 N N . LYS F 1 67 ? -8.714 22.206 -44.972 1.00 38.25 67 LYS F N 1
ATOM 7034 C CA . LYS F 1 67 ? -8.669 22.652 -46.359 1.00 39.93 67 LYS F CA 1
ATOM 7035 C C . LYS F 1 67 ? -8.284 21.523 -47.316 1.00 40.43 67 LYS F C 1
ATOM 7036 O O . LYS F 1 67 ? -8.832 21.431 -48.413 1.00 41.14 67 LYS F O 1
ATOM 7042 N N . CYS F 1 68 ? -7.357 20.656 -46.917 1.00 41.10 68 CYS F N 1
ATOM 7043 C CA . CYS F 1 68 ? -6.957 19.569 -47.807 1.00 41.20 68 CYS F CA 1
ATOM 7044 C C . CYS F 1 68 ? -8.111 18.620 -48.032 1.00 42.06 68 CYS F C 1
ATOM 7045 O O . CYS F 1 68 ? -8.143 17.940 -49.032 1.00 42.55 68 CYS F O 1
ATOM 7048 N N . MET F 1 69 ? -9.049 18.562 -47.094 1.00 44.00 69 MET F N 1
ATOM 7049 C CA . MET F 1 69 ? -10.201 17.683 -47.244 1.00 45.87 69 MET F CA 1
ATOM 7050 C C . MET F 1 69 ? -11.034 18.091 -48.449 1.00 46.35 69 MET F C 1
ATOM 7051 O O . MET F 1 69 ? -11.493 17.249 -49.218 1.00 45.93 69 MET F O 1
ATOM 7056 N N . GLU F 1 70 ? -11.213 19.399 -48.605 1.00 46.89 70 GLU F N 1
ATOM 7057 C CA . GLU F 1 70 ? -11.998 19.961 -49.702 1.00 46.50 70 GLU F CA 1
ATOM 7058 C C . GLU F 1 70 ? -11.256 19.977 -51.047 1.00 44.93 70 GLU F C 1
ATOM 7059 O O . GLU F 1 70 ? -11.868 19.780 -52.090 1.00 44.91 70 GLU F O 1
ATOM 7065 N N . ASN F 1 71 ? -9.949 20.200 -51.042 1.00 43.38 71 ASN F N 1
ATOM 7066 C CA . ASN F 1 71 ? -9.223 20.295 -52.302 1.00 43.06 71 ASN F CA 1
ATOM 7067 C C . ASN F 1 71 ? -8.609 18.983 -52.767 1.00 42.13 71 ASN F C 1
ATOM 7068 O O . ASN F 1 71 ? -8.204 18.871 -53.919 1.00 41.44 71 ASN F O 1
ATOM 7073 N N . LEU F 1 72 ? -8.520 17.993 -51.888 1.00 41.43 72 LEU F N 1
ATOM 7074 C CA . LEU F 1 72 ? -7.959 16.687 -52.273 1.00 39.98 72 LEU F CA 1
ATOM 7075 C C . LEU F 1 72 ? -8.960 15.958 -53.194 1.00 38.63 72 LEU F C 1
ATOM 7076 O O . LEU F 1 72 ? -10.109 16.302 -53.188 1.00 37.60 72 LEU F O 1
ATOM 7081 N N . LYS F 1 73 ? -8.573 14.940 -53.961 1.00 38.12 73 LYS F N 1
ATOM 7082 C CA . LYS F 1 73 ? -9.476 14.165 -54.843 1.00 37.86 73 LYS F CA 1
ATOM 7083 C C . LYS F 1 73 ? -9.188 12.684 -54.645 1.00 37.31 73 LYS F C 1
ATOM 7084 O O . LYS F 1 73 ? -8.025 12.300 -54.608 1.00 36.94 73 LYS F O 1
ATOM 7090 N N . ILE F 1 74 ? -10.219 11.852 -54.530 1.00 36.78 74 ILE F N 1
ATOM 7091 C CA . ILE F 1 74 ? -10.012 10.413 -54.317 1.00 36.67 74 ILE F CA 1
ATOM 7092 C C . ILE F 1 74 ? -9.897 9.639 -55.632 1.00 35.76 74 ILE F C 1
ATOM 7093 O O . ILE F 1 74 ? -10.544 9.991 -56.608 1.00 36.69 74 ILE F O 1
ATOM 7098 N N . VAL F 1 75 ? -9.081 8.584 -55.648 1.00 35.55 75 VAL F N 1
ATOM 7099 C CA . VAL F 1 75 ? -8.890 7.748 -56.844 1.00 34.78 75 VAL F CA 1
ATOM 7100 C C . VAL F 1 75 ? -9.255 6.298 -56.562 1.00 34.27 75 VAL F C 1
ATOM 7101 O O . VAL F 1 75 ? -8.392 5.447 -56.365 1.00 32.88 75 VAL F O 1
ATOM 7105 N N . ASP F 1 76 ? -10.546 6.024 -56.544 1.00 35.65 76 ASP F N 1
ATOM 7106 C CA . ASP F 1 76 ? -11.014 4.680 -56.258 1.00 37.44 76 ASP F CA 1
ATOM 7107 C C . ASP F 1 76 ? -10.815 3.805 -57.481 1.00 38.27 76 ASP F C 1
ATOM 7108 O O . ASP F 1 76 ? -11.761 3.634 -58.265 1.00 39.35 76 ASP F O 1
ATOM 7113 N N . TYR F 1 77 ? -9.615 3.261 -57.686 1.00 37.24 77 TYR F N 1
ATOM 7114 C CA . TYR F 1 77 ? -9.534 2.401 -58.831 1.00 38.39 77 TYR F CA 1
ATOM 7115 C C . TYR F 1 77 ? -8.928 1.046 -58.550 1.00 38.23 77 TYR F C 1
ATOM 7116 O O . TYR F 1 77 ? -7.897 0.925 -57.911 1.00 36.98 77 TYR F O 1
ATOM 7125 N N . SER F 1 78 ? -9.615 0.029 -59.071 1.00 39.01 78 SER F N 1
ATOM 7126 C CA . SER F 1 78 ? -9.266 -1.375 -58.934 1.00 40.47 78 SER F CA 1
ATOM 7127 C C . SER F 1 78 ? -8.551 -1.929 -60.202 1.00 42.46 78 SER F C 1
ATOM 7128 O O . SER F 1 78 ? -8.334 -1.196 -61.174 1.00 42.48 78 SER F O 1
ATOM 7131 N N . PRO F 1 79 ? -8.178 -3.229 -60.202 1.00 44.07 79 PRO F N 1
ATOM 7132 C CA . PRO F 1 79 ? -7.486 -3.977 -61.271 1.00 44.86 79 PRO F CA 1
ATOM 7133 C C . PRO F 1 79 ? -8.026 -3.839 -62.736 1.00 45.37 79 PRO F C 1
ATOM 7134 O O . PRO F 1 79 ? -7.206 -3.999 -63.639 1.00 46.01 79 PRO F O 1
ATOM 7138 N N . GLN F 1 80 ? -9.307 -3.559 -63.027 1.00 44.23 80 GLN F N 1
ATOM 7139 C CA . GLN F 1 80 ? -9.739 -3.542 -64.448 1.00 42.82 80 GLN F CA 1
ATOM 7140 C C . GLN F 1 80 ? -8.698 -2.934 -65.401 1.00 41.54 80 GLN F C 1
ATOM 7141 O O . GLN F 1 80 ? -8.060 -3.648 -66.171 1.00 41.57 80 GLN F O 1
ATOM 7147 N N . GLN F 1 81 ? -8.500 -1.636 -65.370 1.00 40.35 81 GLN F N 1
ATOM 7148 C CA . GLN F 1 81 ? -7.482 -1.057 -66.233 1.00 38.94 81 GLN F CA 1
ATOM 7149 C C . GLN F 1 81 ? -6.124 -1.187 -65.566 1.00 37.77 81 GLN F C 1
ATOM 7150 O O . GLN F 1 81 ? -5.713 -0.332 -64.790 1.00 37.09 81 GLN F O 1
ATOM 7156 N N . GLU F 1 82 ? -5.443 -2.291 -65.874 1.00 37.39 82 GLU F N 1
ATOM 7157 C CA . GLU F 1 82 ? -4.146 -2.605 -65.297 1.00 37.07 82 GLU F CA 1
ATOM 7158 C C . GLU F 1 82 ? -3.070 -2.713 -66.372 1.00 37.57 82 GLU F C 1
ATOM 7159 O O . GLU F 1 82 ? -3.327 -2.431 -67.543 1.00 37.87 82 GLU F O 1
ATOM 7165 N N . GLY F 1 83 ? -1.868 -3.122 -65.967 1.00 38.00 83 GLY F N 1
ATOM 7166 C CA . GLY F 1 83 ? -0.744 -3.251 -66.891 1.00 38.54 83 GLY F CA 1
ATOM 7167 C C . GLY F 1 83 ? 0.131 -2.016 -66.855 1.00 38.59 83 GLY F C 1
ATOM 7168 O O . GLY F 1 83 ? 1.337 -2.085 -66.633 1.00 37.59 83 GLY F O 1
ATOM 7169 N N . LYS F 1 84 ? -0.501 -0.868 -67.073 1.00 39.51 84 LYS F N 1
ATOM 7170 C CA . LYS F 1 84 ? 0.187 0.411 -67.035 1.00 39.50 84 LYS F CA 1
ATOM 7171 C C . LYS F 1 84 ? 0.232 0.958 -65.587 1.00 39.43 84 LYS F C 1
ATOM 7172 O O . LYS F 1 84 ? -0.733 0.864 -64.830 1.00 40.54 84 LYS F O 1
ATOM 7178 N N . VAL F 1 85 ? 1.374 1.538 -65.241 1.00 37.26 85 VAL F N 1
ATOM 7179 C CA . VAL F 1 85 ? 1.745 2.044 -63.910 1.00 35.38 85 VAL F CA 1
ATOM 7180 C C . VAL F 1 85 ? 0.959 3.183 -63.196 1.00 34.72 85 VAL F C 1
ATOM 7181 O O . VAL F 1 85 ? 0.788 3.097 -61.989 1.00 35.97 85 VAL F O 1
ATOM 7185 N N . PHE F 1 86 ? 0.500 4.223 -63.871 1.00 33.25 86 PHE F N 1
ATOM 7186 C CA . PHE F 1 86 ? -0.126 5.431 -63.248 1.00 33.10 86 PHE F CA 1
ATOM 7187 C C . PHE F 1 86 ? -0.405 5.525 -61.709 1.00 33.73 86 PHE F C 1
ATOM 7188 O O . PHE F 1 86 ? 0.419 6.137 -61.025 1.00 35.24 86 PHE F O 1
ATOM 7196 N N . PHE F 1 87 ? -1.475 4.973 -61.121 1.00 33.01 87 PHE F N 1
ATOM 7197 C CA . PHE F 1 87 ? -1.714 5.271 -59.679 1.00 31.22 87 PHE F CA 1
ATOM 7198 C C . PHE F 1 87 ? -1.952 4.093 -58.759 1.00 30.82 87 PHE F C 1
ATOM 7199 O O . PHE F 1 87 ? -2.370 3.045 -59.186 1.00 31.01 87 PHE F O 1
ATOM 7207 N N . GLY F 1 88 ? -1.700 4.314 -57.469 1.00 31.09 88 GLY F N 1
ATOM 7208 C CA . GLY F 1 88 ? -1.876 3.280 -56.459 1.00 32.65 88 GLY F CA 1
ATOM 7209 C C . GLY F 1 88 ? -1.264 1.973 -56.901 1.00 33.48 88 GLY F C 1
ATOM 7210 O O . GLY F 1 88 ? -1.734 0.876 -56.569 1.00 34.49 88 GLY F O 1
ATOM 7211 N N . ALA F 1 89 ? -0.182 2.097 -57.652 1.00 33.43 89 ALA F N 1
ATOM 7212 C CA . ALA F 1 89 ? 0.459 0.930 -58.217 1.00 33.94 89 ALA F CA 1
ATOM 7213 C C . ALA F 1 89 ? 1.773 0.567 -57.568 1.00 33.69 89 ALA F C 1
ATOM 7214 O O . ALA F 1 89 ? 2.726 1.333 -57.609 1.00 34.60 89 ALA F O 1
ATOM 7216 N N . TRP F 1 90 ? 1.830 -0.614 -56.976 1.00 32.92 90 TRP F N 1
ATOM 7217 C CA . TRP F 1 90 ? 3.075 -1.042 -56.383 1.00 31.48 90 TRP F CA 1
ATOM 7218 C C . TRP F 1 90 ? 4.011 -1.451 -57.489 1.00 29.16 90 TRP F C 1
ATOM 7219 O O . TRP F 1 90 ? 3.732 -2.341 -58.271 1.00 27.05 90 TRP F O 1
ATOM 7230 N N . VAL F 1 91 ? 5.132 -0.773 -57.550 1.00 28.26 91 VAL F N 1
ATOM 7231 C CA . VAL F 1 91 ? 6.095 -1.031 -58.584 1.00 29.61 91 VAL F CA 1
ATOM 7232 C C . VAL F 1 91 ? 7.406 -1.553 -58.014 1.00 31.22 91 VAL F C 1
ATOM 7233 O O . VAL F 1 91 ? 7.806 -1.188 -56.918 1.00 33.11 91 VAL F O 1
ATOM 7237 N N . GLU F 1 92 ? 8.067 -2.421 -58.767 1.00 32.67 92 GLU F N 1
ATOM 7238 C CA . GLU F 1 92 ? 9.366 -2.949 -58.392 1.00 34.74 92 GLU F CA 1
ATOM 7239 C C . GLU F 1 92 ? 10.345 -2.539 -59.480 1.00 36.08 92 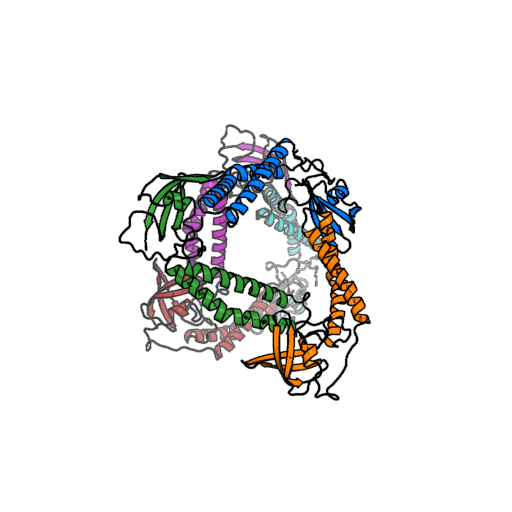GLU F C 1
ATOM 7240 O O . GLU F 1 92 ? 9.989 -2.590 -60.660 1.00 37.26 92 GLU F O 1
ATOM 7246 N N . ILE F 1 93 ? 11.560 -2.119 -59.126 1.00 36.55 93 ILE F N 1
ATOM 7247 C CA . ILE F 1 93 ? 12.504 -1.712 -60.164 1.00 38.05 93 ILE F CA 1
ATOM 7248 C C . ILE F 1 93 ? 13.906 -2.248 -59.925 1.00 39.27 93 ILE F C 1
ATOM 7249 O O . ILE F 1 93 ? 14.256 -2.583 -58.802 1.00 39.56 93 ILE F O 1
ATOM 7254 N N . GLU F 1 94 ? 14.714 -2.315 -60.985 1.00 41.85 94 GLU F N 1
ATOM 7255 C CA . GLU F 1 94 ? 16.063 -2.886 -60.884 1.00 45.20 94 GLU F CA 1
ATOM 7256 C C . GLU F 1 94 ? 17.208 -1.934 -61.232 1.00 46.39 94 GLU F C 1
ATOM 7257 O O . GLU F 1 94 ? 17.063 -0.958 -61.962 1.00 46.25 94 GLU F O 1
ATOM 7263 N N . ASN F 1 95 ? 18.363 -2.282 -60.682 1.00 48.42 95 ASN F N 1
ATOM 7264 C CA . ASN F 1 95 ? 19.637 -1.583 -60.847 1.00 50.11 95 ASN F CA 1
ATOM 7265 C C . ASN F 1 95 ? 20.642 -2.652 -61.317 1.00 51.73 95 ASN F C 1
ATOM 7266 O O . ASN F 1 95 ? 20.495 -3.834 -60.973 1.00 51.87 95 ASN F O 1
ATOM 7271 N N . ASP F 1 96 ? 21.649 -2.256 -62.084 1.00 52.77 96 ASP F N 1
ATOM 7272 C CA . ASP F 1 96 ? 22.621 -3.208 -62.606 1.00 53.63 96 ASP F CA 1
ATOM 7273 C C . ASP F 1 96 ? 23.399 -3.925 -61.517 1.00 53.77 96 ASP F C 1
ATOM 7274 O O . ASP F 1 96 ? 23.519 -5.150 -61.562 1.00 54.18 96 ASP F O 1
ATOM 7279 N N . ASP F 1 97 ? 23.923 -3.187 -60.541 1.00 54.17 97 ASP F N 1
ATOM 7280 C CA . ASP F 1 97 ? 24.696 -3.813 -59.466 1.00 54.83 97 ASP F CA 1
ATOM 7281 C C . ASP F 1 97 ? 23.778 -4.578 -58.493 1.00 54.42 97 ASP F C 1
ATOM 7282 O O . ASP F 1 97 ? 24.255 -5.241 -57.555 1.00 53.63 97 ASP F O 1
ATOM 7287 N N . GLY F 1 98 ? 22.463 -4.478 -58.726 1.00 54.38 98 GLY F N 1
ATOM 7288 C CA . GLY F 1 98 ? 21.495 -5.202 -57.917 1.00 52.86 98 GLY F CA 1
ATOM 7289 C C . GLY F 1 98 ? 20.703 -4.379 -56.923 1.00 51.99 98 GLY F C 1
ATOM 7290 O O . GLY F 1 98 ? 20.524 -4.814 -55.784 1.00 52.91 98 GLY F O 1
ATOM 7291 N N . VAL F 1 99 ? 20.218 -3.205 -57.305 1.00 51.12 99 VAL F N 1
ATOM 7292 C CA . VAL F 1 99 ? 19.436 -2.446 -56.349 1.00 50.20 99 VAL F CA 1
ATOM 7293 C C . VAL F 1 99 ? 17.970 -2.676 -56.617 1.00 48.62 99 VAL F C 1
ATOM 7294 O O . VAL F 1 99 ? 17.463 -2.355 -57.680 1.00 48.03 99 VAL F O 1
ATOM 7298 N N . THR F 1 100 ? 17.299 -3.248 -55.633 1.00 48.53 100 THR F N 1
ATOM 7299 C CA . THR F 1 100 ? 15.884 -3.557 -55.731 1.00 48.39 100 THR F CA 1
ATOM 7300 C C . THR F 1 100 ? 15.110 -2.835 -54.634 1.00 48.50 100 THR F C 1
ATOM 7301 O O . THR F 1 100 ? 15.392 -3.024 -53.444 1.00 49.55 100 THR F O 1
ATOM 7305 N N . HIS F 1 101 ? 14.146 -2.007 -55.012 1.00 47.81 101 HIS F N 1
ATOM 7306 C CA . HIS F 1 101 ? 13.364 -1.317 -53.999 1.00 48.05 101 HIS F CA 1
ATOM 7307 C C . HIS F 1 101 ? 11.946 -1.072 -54.480 1.00 45.80 101 HIS F C 1
ATOM 7308 O O . HIS F 1 101 ? 11.730 -0.570 -55.574 1.00 46.02 101 HIS F O 1
ATOM 7315 N N . ARG F 1 102 ? 10.993 -1.439 -53.637 1.00 43.83 102 ARG F N 1
ATOM 7316 C CA . ARG F 1 102 ? 9.566 -1.323 -53.915 1.00 42.48 102 ARG F CA 1
ATOM 7317 C C . ARG F 1 102 ? 9.030 0.083 -53.595 1.00 40.72 102 ARG F C 1
ATOM 7318 O O . ARG F 1 102 ? 9.730 0.904 -53.005 1.00 39.78 102 ARG F O 1
ATOM 7326 N N . PHE F 1 103 ? 7.788 0.335 -54.005 1.00 39.21 103 PHE F N 1
ATOM 7327 C CA . PHE F 1 103 ? 7.063 1.571 -53.719 1.00 38.17 103 PHE F CA 1
ATOM 7328 C C . PHE F 1 103 ? 5.757 1.680 -54.478 1.00 37.84 103 PHE F C 1
ATOM 7329 O O . PHE F 1 103 ? 5.660 1.258 -55.626 1.00 39.22 103 PHE F O 1
ATOM 7337 N N . ARG F 1 104 ? 4.742 2.228 -53.807 1.00 37.07 104 ARG F N 1
ATOM 7338 C CA . ARG F 1 104 ? 3.426 2.465 -54.407 1.00 35.92 104 ARG F CA 1
ATOM 7339 C C . ARG F 1 104 ? 3.196 3.972 -54.512 1.00 35.24 104 ARG F C 1
ATOM 7340 O O . ARG F 1 104 ? 3.512 4.710 -53.592 1.00 34.26 104 ARG F O 1
ATOM 7348 N N . ILE F 1 105 ? 2.644 4.436 -55.618 1.00 35.81 105 ILE F N 1
ATOM 7349 C CA . ILE F 1 105 ? 2.489 5.862 -55.768 1.00 37.98 105 ILE F CA 1
ATOM 7350 C C . ILE F 1 105 ? 1.189 6.398 -55.206 1.00 38.99 105 ILE F C 1
ATOM 7351 O O . ILE F 1 105 ? 0.106 5.978 -55.621 1.00 40.21 105 ILE F O 1
ATOM 7356 N N . VAL F 1 106 ? 1.323 7.338 -54.257 1.00 38.58 106 VAL F N 1
ATOM 7357 C CA . VAL F 1 106 ? 0.200 8.023 -53.597 1.00 37.27 106 VAL F CA 1
ATOM 7358 C C . VAL F 1 106 ? 0.576 9.495 -53.332 1.00 36.53 106 VAL F C 1
ATOM 7359 O O . VAL F 1 106 ? 1.749 9.842 -53.428 1.00 37.51 106 VAL F O 1
ATOM 7363 N N . GLY F 1 107 ? -0.400 10.337 -52.990 1.00 34.84 107 GLY F N 1
ATOM 7364 C CA . GLY F 1 107 ? -0.158 11.767 -52.791 1.00 33.21 107 GLY F CA 1
ATOM 7365 C C . GLY F 1 107 ? 0.672 12.173 -51.583 1.00 31.92 107 GLY F C 1
ATOM 7366 O O . GLY F 1 107 ? 0.735 11.466 -50.587 1.00 31.74 107 GLY F O 1
ATOM 7367 N N . TYR F 1 108 ? 1.303 13.343 -51.685 1.00 31.81 108 TYR F N 1
ATOM 7368 C CA . TYR F 1 108 ? 2.167 13.870 -50.624 1.00 31.69 108 TYR F CA 1
ATOM 7369 C C . TYR F 1 108 ? 1.379 14.217 -49.407 1.00 31.85 108 TYR F C 1
ATOM 7370 O O . TYR F 1 108 ? 1.851 13.974 -48.307 1.00 31.27 108 TYR F O 1
ATOM 7379 N N . ASP F 1 109 ? 0.186 14.777 -49.591 1.00 33.16 109 ASP F N 1
ATOM 7380 C CA . ASP F 1 109 ? -0.587 15.181 -48.440 1.00 35.02 109 ASP F CA 1
ATOM 7381 C C . ASP F 1 109 ? -0.467 14.164 -47.342 1.00 37.04 109 ASP F C 1
ATOM 7382 O O . ASP F 1 109 ? 0.041 14.492 -46.268 1.00 38.58 109 ASP F O 1
ATOM 7387 N N . GLU F 1 110 ? -0.909 12.936 -47.591 1.00 39.10 110 GLU F N 1
ATOM 7388 C CA . GLU F 1 110 ? -0.728 11.960 -46.540 1.00 42.11 110 GLU F CA 1
ATOM 7389 C C . GLU F 1 110 ? -0.092 10.667 -46.994 1.00 41.85 110 GLU F C 1
ATOM 7390 O O . GLU F 1 110 ? -0.712 9.707 -47.461 1.00 41.38 110 GLU F O 1
ATOM 7396 N N . ILE F 1 111 ? 1.216 10.718 -46.822 1.00 42.51 111 ILE F N 1
ATOM 7397 C CA . ILE F 1 111 ? 2.139 9.658 -47.107 1.00 43.24 111 ILE F CA 1
ATOM 7398 C C . ILE F 1 111 ? 3.084 9.599 -45.946 1.00 45.76 111 ILE F C 1
ATOM 7399 O O . ILE F 1 111 ? 3.586 10.626 -45.488 1.00 47.83 111 ILE F O 1
ATOM 7404 N N . PHE F 1 112 ? 3.303 8.400 -45.452 1.00 47.94 112 PHE F N 1
ATOM 7405 C CA . PHE F 1 112 ? 4.236 8.150 -44.367 1.00 49.68 112 PHE F CA 1
ATOM 7406 C C . PHE F 1 112 ? 4.823 6.797 -44.667 1.00 52.13 112 PHE F C 1
ATOM 7407 O O . PHE F 1 112 ? 4.351 6.149 -45.598 1.00 54.21 112 PHE F O 1
ATOM 7415 N N . GLY F 1 113 ? 5.823 6.343 -43.933 1.00 53.65 113 GLY F N 1
ATOM 7416 C CA . GLY F 1 113 ? 6.349 5.034 -44.262 1.00 55.83 113 GLY F CA 1
ATOM 7417 C C . GLY F 1 113 ? 5.346 3.898 -44.036 1.00 57.21 113 GLY F C 1
ATOM 7418 O O . GLY F 1 113 ? 5.720 2.723 -44.106 1.00 57.55 113 GLY F O 1
ATOM 7419 N N . ARG F 1 114 ? 4.078 4.229 -43.786 1.00 58.30 114 ARG F N 1
ATOM 7420 C CA . ARG F 1 114 ? 3.063 3.211 -43.497 1.00 59.30 114 ARG F CA 1
ATOM 7421 C C . ARG F 1 114 ? 2.436 2.544 -44.726 1.00 58.38 114 ARG F C 1
ATOM 7422 O O . ARG F 1 114 ? 2.629 1.350 -44.940 1.00 57.21 114 ARG F O 1
ATOM 7430 N N . LYS F 1 115 ? 1.687 3.286 -45.530 1.00 57.60 115 LYS F N 1
ATOM 7431 C CA . LYS F 1 115 ? 1.020 2.661 -46.668 1.00 56.77 115 LYS F CA 1
ATOM 7432 C C . LYS F 1 115 ? 1.889 2.575 -47.903 1.00 54.87 115 LYS F C 1
ATOM 7433 O O . LYS F 1 115 ? 2.132 1.495 -48.450 1.00 54.80 115 LYS F O 1
ATOM 7439 N N . ASP F 1 116 ? 2.355 3.732 -48.335 1.00 52.31 116 ASP F N 1
ATOM 7440 C CA . ASP F 1 116 ? 3.160 3.842 -49.534 1.00 50.59 116 ASP F CA 1
ATOM 7441 C C . ASP F 1 116 ? 4.035 5.086 -49.401 1.00 46.62 116 ASP F C 1
ATOM 7442 O O . ASP F 1 116 ? 3.493 6.145 -49.096 1.00 45.81 116 ASP F O 1
ATOM 7447 N N . TYR F 1 117 ? 5.346 5.021 -49.610 1.00 42.19 117 TYR F N 1
ATOM 7448 C CA . TYR F 1 117 ? 6.063 6.260 -49.382 1.00 39.89 117 TYR F CA 1
ATOM 7449 C C . TYR F 1 117 ? 6.605 6.992 -50.596 1.00 37.83 117 TYR F C 1
ATOM 7450 O O . TYR F 1 117 ? 7.723 7.508 -50.550 1.00 38.62 117 TYR F O 1
ATOM 7459 N N . ILE F 1 118 ? 5.821 7.062 -51.674 1.00 34.51 118 ILE F N 1
ATOM 7460 C CA . ILE F 1 118 ? 6.223 7.835 -52.846 1.00 31.24 118 ILE F CA 1
ATOM 7461 C C . ILE F 1 118 ? 5.096 8.743 -53.297 1.00 29.98 118 ILE F C 1
ATOM 7462 O O . ILE F 1 118 ? 3.976 8.309 -53.501 1.00 27.24 118 ILE F O 1
ATOM 7467 N N . SER F 1 119 ? 5.415 10.014 -53.465 1.00 30.36 119 SER F N 1
ATOM 7468 C CA . SER F 1 119 ? 4.425 10.978 -53.899 1.00 31.61 119 SER F CA 1
ATOM 7469 C C . SER F 1 119 ? 4.415 11.069 -55.418 1.00 32.46 119 SER F C 1
ATOM 7470 O O . SER F 1 119 ? 5.448 10.892 -56.052 1.00 32.56 119 SER F O 1
ATOM 7473 N N . ILE F 1 120 ? 3.255 11.353 -56.008 1.00 32.93 120 ILE F N 1
ATOM 7474 C CA . ILE F 1 120 ? 3.178 11.440 -57.461 1.00 33.03 120 ILE F CA 1
ATOM 7475 C C . ILE F 1 120 ? 3.950 12.636 -58.034 1.00 31.97 120 ILE F C 1
ATOM 7476 O O . ILE F 1 120 ? 4.549 12.523 -59.101 1.00 31.99 120 ILE F O 1
ATOM 7481 N N . ASP F 1 121 ? 3.953 13.775 -57.355 1.00 31.99 121 ASP F N 1
ATOM 7482 C CA . ASP F 1 121 ? 4.699 14.919 -57.872 1.00 32.77 121 ASP F CA 1
ATOM 7483 C C . ASP F 1 121 ? 6.189 14.691 -57.674 1.00 32.53 121 ASP F C 1
ATOM 7484 O O . ASP F 1 121 ? 6.942 15.646 -57.481 1.00 33.95 121 ASP F O 1
ATOM 7489 N N . SER F 1 122 ? 6.620 13.432 -57.727 1.00 31.74 122 SER F N 1
ATOM 7490 C CA . SER F 1 122 ? 8.025 13.107 -57.518 1.00 31.15 122 SER F CA 1
ATOM 7491 C C . SER F 1 122 ? 8.697 12.573 -58.776 1.00 31.32 122 SER F C 1
ATOM 7492 O O . SER F 1 122 ? 8.064 11.884 -59.581 1.00 32.32 122 SER F O 1
ATOM 7495 N N . PRO F 1 123 ? 9.994 12.881 -58.951 1.00 29.97 123 PRO F N 1
ATOM 7496 C CA . PRO F 1 123 ? 10.778 12.435 -60.096 1.00 28.92 123 PRO F CA 1
ATOM 7497 C C . PRO F 1 123 ? 10.507 10.980 -60.457 1.00 27.80 123 PRO F C 1
ATOM 7498 O O . PRO F 1 123 ? 10.019 10.707 -61.554 1.00 27.69 123 PRO F O 1
ATOM 7502 N N . MET F 1 124 ? 10.807 10.053 -59.550 1.00 26.36 124 MET F N 1
ATOM 7503 C CA . MET F 1 124 ? 10.585 8.644 -59.841 1.00 26.60 124 MET F CA 1
ATOM 7504 C C . MET F 1 124 ? 9.153 8.382 -60.294 1.00 27.63 124 MET F C 1
ATOM 7505 O O . MET F 1 124 ? 8.915 7.586 -61.204 1.00 29.17 124 MET F O 1
ATOM 7510 N N . ALA F 1 125 ? 8.200 9.054 -59.657 1.00 28.66 125 ALA F N 1
ATOM 7511 C CA . ALA F 1 125 ? 6.800 8.879 -60.010 1.00 29.64 125 ALA F CA 1
ATOM 7512 C C . ALA F 1 125 ? 6.557 9.419 -61.392 1.00 30.14 125 ALA F C 1
ATOM 7513 O O . ALA F 1 125 ? 5.674 8.952 -62.113 1.00 32.48 125 ALA F O 1
ATOM 7515 N N . ARG F 1 126 ? 7.353 10.404 -61.765 1.00 29.53 126 ARG F N 1
ATOM 7516 C CA . ARG F 1 126 ? 7.205 11.004 -63.076 1.00 30.33 126 ARG F CA 1
ATOM 7517 C C . ARG F 1 126 ? 7.705 10.064 -64.162 1.00 29.88 126 ARG F C 1
ATOM 7518 O O . ARG F 1 126 ? 6.973 9.708 -65.068 1.00 30.32 126 ARG F O 1
ATOM 7526 N N . ALA F 1 127 ? 8.963 9.669 -64.067 1.00 30.69 127 ALA F N 1
ATOM 7527 C CA . ALA F 1 127 ? 9.542 8.776 -65.052 1.00 31.85 127 ALA F CA 1
ATOM 7528 C C . ALA F 1 127 ? 8.736 7.496 -65.155 1.00 33.54 127 ALA F C 1
ATOM 7529 O O . ALA F 1 127 ? 8.266 7.116 -66.232 1.00 34.97 127 ALA F O 1
ATOM 7531 N N . LEU F 1 128 ? 8.577 6.844 -64.016 1.00 33.84 128 LEU F N 1
ATOM 7532 C CA . LEU F 1 128 ? 7.857 5.577 -63.926 1.00 34.48 128 LEU F CA 1
ATOM 7533 C C . LEU F 1 128 ? 6.368 5.718 -64.204 1.00 34.97 128 LEU F C 1
ATOM 7534 O O . LEU F 1 128 ? 5.688 4.704 -64.389 1.00 36.23 128 LEU F O 1
ATOM 7539 N N . LEU F 1 129 ? 5.876 6.954 -64.235 1.00 34.69 129 LEU F N 1
ATOM 7540 C CA . LEU F 1 129 ? 4.455 7.220 -64.399 1.00 36.52 129 LEU F CA 1
ATOM 7541 C C . LEU F 1 129 ? 3.728 6.230 -65.294 1.00 36.66 129 LEU F C 1
ATOM 7542 O O . LEU F 1 129 ? 2.996 5.363 -64.790 1.00 37.57 129 LEU F O 1
ATOM 7547 N N . LYS F 1 130 ? 3.914 6.338 -66.601 1.00 35.82 130 LYS F N 1
ATOM 7548 C CA . LYS F 1 130 ? 3.211 5.419 -67.491 1.00 37.20 130 LYS F CA 1
ATOM 7549 C C . LYS F 1 130 ? 4.162 4.608 -68.362 1.00 37.37 130 LYS F C 1
ATOM 7550 O O . LYS F 1 130 ? 4.435 4.982 -69.502 1.00 39.15 130 LYS F O 1
ATOM 7556 N N . LYS F 1 131 ? 4.663 3.500 -67.838 1.00 36.37 131 LYS F N 1
ATOM 7557 C CA . LYS F 1 131 ? 5.578 2.682 -68.611 1.00 36.21 131 LYS F CA 1
ATOM 7558 C C . LYS F 1 131 ? 5.268 1.213 -68.450 1.00 35.94 131 LYS F C 1
ATOM 7559 O O . LYS F 1 131 ? 4.982 0.733 -67.366 1.00 36.19 131 LYS F O 1
ATOM 7565 N N . GLU F 1 132 ? 5.335 0.503 -69.564 1.00 36.16 132 GLU F N 1
ATOM 7566 C CA . GLU F 1 132 ? 5.033 -0.919 -69.621 1.00 36.10 132 GLU F CA 1
ATOM 7567 C C . GLU F 1 132 ? 5.850 -1.749 -68.633 1.00 34.98 132 GLU F C 1
ATOM 7568 O O . GLU F 1 132 ? 6.804 -1.274 -68.018 1.00 34.13 132 GLU F O 1
ATOM 7574 N N . VAL F 1 133 ? 5.446 -3.011 -68.529 1.00 34.53 133 VAL F N 1
ATOM 7575 C CA . VAL F 1 133 ? 6.022 -4.017 -67.642 1.00 33.09 133 VAL F CA 1
ATOM 7576 C C . VAL F 1 133 ? 7.545 -4.183 -67.764 1.00 31.79 133 VAL F C 1
ATOM 7577 O O . VAL F 1 133 ? 8.140 -4.890 -66.948 1.00 30.80 133 VAL F O 1
ATOM 7581 N N . GLY F 1 134 ? 8.184 -3.558 -68.748 1.00 30.90 134 GLY F N 1
ATOM 7582 C CA . GLY F 1 134 ? 9.622 -3.723 -68.845 1.00 30.97 134 GLY F CA 1
ATOM 7583 C C . GLY F 1 134 ? 10.359 -2.602 -69.559 1.00 30.89 134 GLY F C 1
ATOM 7584 O O . GLY F 1 134 ? 11.190 -2.869 -70.414 1.00 30.85 134 GLY F O 1
ATOM 7585 N N . ASP F 1 135 ? 10.088 -1.353 -69.215 1.00 31.25 135 ASP F N 1
ATOM 7586 C CA . ASP F 1 135 ? 10.749 -0.263 -69.881 1.00 32.10 135 ASP F CA 1
ATOM 7587 C C . ASP F 1 135 ? 11.982 0.202 -69.140 1.00 33.46 135 ASP F C 1
ATOM 7588 O O . ASP F 1 135 ? 12.210 -0.149 -67.995 1.00 34.34 135 ASP F O 1
ATOM 7593 N N . LEU F 1 136 ? 12.778 1.006 -69.818 1.00 36.04 136 LEU F N 1
ATOM 7594 C CA . LEU F 1 136 ? 14.006 1.571 -69.283 1.00 39.64 136 LEU F CA 1
ATOM 7595 C C . LEU F 1 136 ? 13.774 3.040 -68.904 1.00 40.10 136 LEU F C 1
ATOM 7596 O O . LEU F 1 136 ? 13.856 3.923 -69.761 1.00 40.02 136 LEU F O 1
ATOM 7601 N N . ALA F 1 137 ? 13.479 3.286 -67.622 1.00 41.43 137 ALA F N 1
ATOM 7602 C CA . ALA F 1 137 ? 13.189 4.638 -67.087 1.00 42.10 137 ALA F CA 1
ATOM 7603 C C . ALA F 1 137 ? 14.428 5.416 -66.585 1.00 42.76 137 ALA F C 1
ATOM 7604 O O . ALA F 1 137 ? 15.379 4.850 -66.014 1.00 41.43 137 ALA F O 1
ATOM 7606 N N . VAL F 1 138 ? 14.377 6.734 -66.799 1.00 43.19 138 VAL F N 1
ATOM 7607 C CA . VAL F 1 138 ? 15.473 7.644 -66.458 1.00 44.15 138 VAL F CA 1
ATOM 7608 C C . VAL F 1 138 ? 15.066 8.658 -65.408 1.00 44.93 138 VAL F C 1
ATOM 7609 O O . VAL F 1 138 ? 13.905 9.048 -65.332 1.00 45.44 138 VAL F O 1
ATOM 7613 N N . VAL F 1 139 ? 16.029 9.081 -64.603 1.00 45.04 139 VAL F N 1
ATOM 7614 C CA . VAL F 1 139 ? 15.758 10.092 -63.602 1.00 46.40 139 VAL F CA 1
ATOM 7615 C C . VAL F 1 139 ? 16.976 10.992 -63.438 1.00 47.53 139 VAL F C 1
ATOM 7616 O O . VAL F 1 139 ? 18.109 10.509 -63.385 1.00 47.44 139 VAL F O 1
ATOM 7620 N N . ASN F 1 140 ? 16.744 12.299 -63.386 1.00 49.45 140 ASN F N 1
ATOM 7621 C CA . ASN F 1 140 ? 17.838 13.255 -63.230 1.00 50.88 140 ASN F CA 1
ATOM 7622 C C . ASN F 1 140 ? 17.574 14.193 -62.064 1.00 51.67 140 ASN F C 1
ATOM 7623 O O . ASN F 1 140 ? 16.427 14.476 -61.705 1.00 52.12 140 ASN F O 1
ATOM 7628 N N . THR F 1 141 ? 18.670 14.663 -61.486 1.00 52.63 141 THR F N 1
ATOM 7629 C CA . THR F 1 141 ? 18.688 15.552 -60.317 1.00 53.71 141 THR F CA 1
ATOM 7630 C C . THR F 1 141 ? 20.086 16.147 -60.217 1.00 55.10 141 THR F C 1
ATOM 7631 O O . THR F 1 141 ? 20.975 15.648 -60.903 1.00 55.48 141 THR F O 1
ATOM 7635 N N . PRO F 1 142 ? 20.297 17.207 -59.391 1.00 55.99 142 PRO F N 1
ATOM 7636 C CA . PRO F 1 142 ? 21.619 17.834 -59.232 1.00 56.42 142 PRO F CA 1
ATOM 7637 C C . PRO F 1 142 ? 22.771 16.892 -59.587 1.00 56.23 142 PRO F C 1
ATOM 7638 O O . PRO F 1 142 ? 23.256 16.907 -60.726 1.00 56.26 142 PRO F O 1
ATOM 7642 N N . ALA F 1 143 ? 23.203 16.071 -58.632 1.00 55.98 143 ALA F N 1
ATOM 7643 C CA . ALA F 1 143 ? 24.281 15.111 -58.897 1.00 55.12 143 ALA F CA 1
ATOM 7644 C C . ALA F 1 143 ? 23.677 13.798 -59.352 1.00 53.82 143 ALA F C 1
ATOM 7645 O O . ALA F 1 143 ? 24.373 12.865 -59.747 1.00 53.91 143 ALA F O 1
ATOM 7647 N N . GLY F 1 144 ? 22.354 13.756 -59.305 1.00 52.34 144 GLY F N 1
ATOM 7648 C CA . GLY F 1 144 ? 21.653 12.541 -59.645 1.00 50.35 144 GLY F CA 1
ATOM 7649 C C . GLY F 1 144 ? 21.363 12.264 -61.107 1.00 48.81 144 GLY F C 1
ATOM 7650 O O . GLY F 1 144 ? 20.501 12.868 -61.744 1.00 48.28 144 GLY F O 1
ATOM 7651 N N . GLU F 1 145 ? 22.123 11.321 -61.638 1.00 47.81 145 GLU F N 1
ATOM 7652 C CA . GLU F 1 145 ? 21.920 10.796 -62.984 1.00 46.78 145 GLU F CA 1
ATOM 7653 C C . GLU F 1 145 ? 21.476 9.354 -62.748 1.00 45.24 145 GLU F C 1
ATOM 7654 O O . GLU F 1 145 ? 22.165 8.647 -62.002 1.00 45.53 145 GLU F O 1
ATOM 7660 N N . ALA F 1 146 ? 20.369 8.887 -63.333 1.00 42.53 146 ALA F N 1
ATOM 7661 C CA . ALA F 1 146 ? 19.957 7.526 -62.974 1.00 41.50 146 ALA F CA 1
ATOM 7662 C C . ALA F 1 146 ? 19.119 6.770 -63.995 1.00 40.27 146 ALA F C 1
ATOM 7663 O O . ALA F 1 146 ? 18.230 7.319 -64.643 1.00 39.24 146 ALA F O 1
ATOM 7665 N N . SER F 1 147 ? 19.419 5.473 -64.090 1.00 39.43 147 SER F N 1
ATOM 7666 C CA . SER F 1 147 ? 18.746 4.547 -65.001 1.00 38.31 147 SER F CA 1
ATOM 7667 C C . SER F 1 147 ? 18.078 3.407 -64.218 1.00 37.02 147 SER F C 1
ATOM 7668 O O . SER F 1 147 ? 18.720 2.782 -63.369 1.00 37.23 147 SER F O 1
ATOM 7671 N N . TRP F 1 148 ? 16.802 3.135 -64.506 1.00 35.51 148 TRP F N 1
ATOM 7672 C CA . TRP F 1 148 ? 16.073 2.055 -63.823 1.00 33.01 148 TRP F CA 1
ATOM 7673 C C . TRP F 1 148 ? 15.208 1.225 -64.751 1.00 29.61 148 TRP F C 1
ATOM 7674 O O . TRP F 1 148 ? 14.732 1.688 -65.774 1.00 28.22 148 TRP F O 1
ATOM 7685 N N . TYR F 1 149 ? 15.007 -0.024 -64.369 1.00 27.27 149 TYR F N 1
ATOM 7686 C CA . TYR F 1 149 ? 14.211 -0.926 -65.173 1.00 24.64 149 TYR F CA 1
ATOM 7687 C C . TYR F 1 149 ? 12.949 -1.318 -64.468 1.00 22.22 149 TYR F C 1
ATOM 7688 O O . TYR F 1 149 ? 13.000 -1.796 -63.344 1.00 23.57 149 TYR F O 1
ATOM 7697 N N . VAL F 1 150 ? 11.812 -1.110 -65.127 1.00 19.34 150 VAL F N 1
ATOM 7698 C CA . VAL F 1 150 ? 10.524 -1.467 -64.540 1.00 18.50 150 VAL F CA 1
ATOM 7699 C C . VAL F 1 150 ? 10.340 -2.963 -64.488 1.00 19.48 150 VAL F C 1
ATOM 7700 O O . VAL F 1 150 ? 10.432 -3.631 -65.500 1.00 19.06 150 VAL F O 1
ATOM 7704 N N . ASN F 1 151 ? 10.055 -3.498 -63.314 1.00 22.08 151 ASN F N 1
ATOM 7705 C CA . ASN F 1 151 ? 9.907 -4.921 -63.236 1.00 25.13 151 ASN F CA 1
ATOM 7706 C C . ASN F 1 151 ? 8.463 -5.361 -63.246 1.00 26.65 151 ASN F C 1
ATOM 7707 O O . ASN F 1 151 ? 7.985 -5.788 -64.283 1.00 26.15 151 ASN F O 1
ATOM 7712 N N . ALA F 1 152 ? 7.758 -5.264 -62.120 1.00 29.33 152 ALA F N 1
ATOM 7713 C CA . ALA F 1 152 ? 6.369 -5.732 -62.079 1.00 32.38 152 ALA F CA 1
ATOM 7714 C C . ALA F 1 152 ? 5.378 -4.747 -61.432 1.00 33.87 152 ALA F C 1
ATOM 7715 O O . ALA F 1 152 ? 5.684 -4.073 -60.450 1.00 34.11 152 ALA F O 1
ATOM 7717 N N . ILE F 1 153 ? 4.175 -4.694 -62.001 1.00 35.75 153 ILE F N 1
ATOM 7718 C CA . ILE F 1 153 ? 3.127 -3.809 -61.518 1.00 37.65 153 ILE F CA 1
ATOM 7719 C C . ILE F 1 153 ? 2.016 -4.592 -60.858 1.00 39.77 153 ILE F C 1
ATOM 7720 O O . ILE F 1 153 ? 1.369 -5.416 -61.497 1.00 38.88 153 ILE F O 1
ATOM 7725 N N . GLU F 1 154 ? 1.798 -4.328 -59.573 1.00 43.32 154 GLU F N 1
ATOM 7726 C CA . GLU F 1 154 ? 0.745 -5.014 -58.815 1.00 47.29 154 GLU F CA 1
ATOM 7727 C C . GLU F 1 154 ? -0.234 -4.005 -58.183 1.00 49.30 154 GLU F C 1
ATOM 7728 O O . GLU F 1 154 ? 0.148 -3.173 -57.350 1.00 49.37 154 GLU F O 1
ATOM 7734 N N . TYR F 1 155 ? -1.493 -4.081 -58.609 1.00 52.07 155 TYR F N 1
ATOM 7735 C CA . TYR F 1 155 ? -2.571 -3.214 -58.101 1.00 55.60 155 TYR F CA 1
ATOM 7736 C C . TYR F 1 155 ? -3.489 -4.021 -57.200 1.00 57.10 155 TYR F C 1
ATOM 7737 O O . TYR F 1 155 ? -4.219 -4.884 -57.701 1.00 57.29 155 TYR F O 1
ATOM 7746 N N . VAL F 1 156 ? -3.483 -3.769 -55.899 1.00 58.71 156 VAL F N 1
ATOM 7747 C CA . VAL F 1 156 ? -4.380 -4.531 -55.031 1.00 60.33 156 VAL F CA 1
ATOM 7748 C C . VAL F 1 156 ? -4.854 -3.665 -53.857 1.00 60.61 156 VAL F C 1
ATOM 7749 O O . VAL F 1 156 ? -4.333 -2.538 -53.725 1.00 61.29 156 VAL F O 1
#

Solvent-accessible surface area: 59333 Å² total; per-resi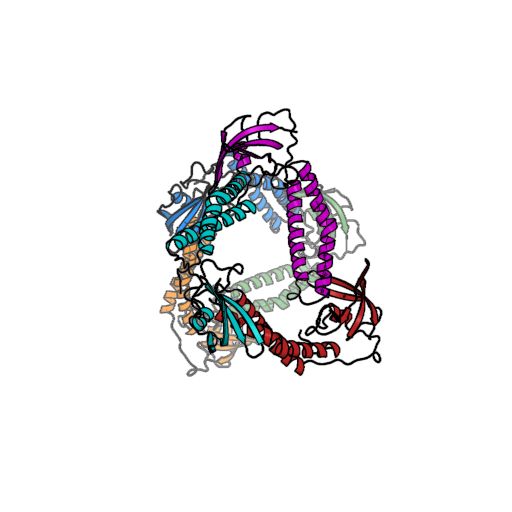due (Å²): 197,158,34,68,57,4,10,131,59,4,44,112,18,2,93,126,51,32,65,118,22,161,150,107,48,66,53,108,8,61,106,103,15,33,30,6,8,0,41,10,64,120,96,92,30,78,55,23,86,122,12,42,109,110,36,151,75,12,49,157,82,34,134,70,0,63,92,16,31,138,107,22,120,37,42,111,97,70,62,145,104,94,32,97,0,54,22,9,0,82,2,57,1,85,48,156,148,58,44,110,65,176,3,26,0,5,2,134,22,18,52,70,67,158,68,6,74,0,18,17,56,2,59,1,0,103,19,2,43,121,64,117,92,47,58,108,2,103,13,122,34,123,89,18,160,21,85,10,109,6,65,36,21,104,17,158,199,177,50,54,67,4,13,177,41,2,20,103,30,0,105,123,50,31,61,134,24,147,157,96,46,88,57,97,12,50,122,99,23,53,26,2,15,2,49,18,61,185,101,135,29,70,71,30,81,145,18,78,116,119,35,112,70,13,47,171,75,27,178,69,0,62,90,14,43,134,74,14,105,92,39,144,114,70,62,148,113,85,30,110,1,60,29,4,0,102,0,57,0,73,49,148,134,55,37,112,68,143,7,36,0,2,2,99,20,16,50,61,67,99,81,6,98,0,10,13,30,0,40,0,0,117,24,0,42,115,61,116,81,45,47,123,1,95,4,116,24,110,84,9,155,16,94,17,98,4,58,38,20,85,20,158,181,155,39,44,62,5,14,130,65,9,57,124,82,2,102,121,45,19,85,88,20,139,136,106,15,100,52,117,4,57,111,119,15,27,33,6,3,0,47,5,39,142,89,119,37,66,81,9,85,119,17,58,114,98,38,139,78,13,47,168,93,32,171,86,0,60,108,10,29,143,95,24,121,73,45,105,89,60,64,153,123,92,34,70,0,50,26,14,0,80,0,79,3,45,35,118,122,52,43,110,57,160,2,25,0,2,3,121,17,25,47,57,72,189,77,5,90,2,19,18,38,0,42,0,0,115,23,0,53,117,44,100,96,58,38,128,2,91,6,112,24,100,87,8,153,18,72,6,99,5,70,36,22,95,12,163,201,169,36,69,62,4,10,134,62,5,40,111,21,2,103,130,46,32,64,116,21,150,143,103,51,70,50,103,8,60,101,107,15,31,27,6,7,0,42,9,60,121,96,90,38,78,53,20,82,123,16,36,111,115,34,139,66,15,46,153,79,35,144,76,0,64,96,15,29,142,113,19,121,44,40,109,92,66,65,146,107,97,30,90,0,54,21,8,0,93,2,60,2,85,46,154,150,57,44,112,63,177,6,25,0,8,2,129,22,25,52,70,68,161,73,6,78,2,19,20,58,2,58,3,0,106,20,1,46,119,59,118,92,50,55,111,2,102,13,119,36,127,94,18,158,21,80,12,110,6,64,34,17,113,17,155,191,169,46,54,69,4,13,182,51,2,14,109,35,0,96,111,44,29,62,131,22,149,159,93,43,89,59,104,14,57,119,110,21,48,30,3,16,2,58,19,48,179,102,127,26,71,74,32,77,140,18,76,118,118,34,108,71,14,49,172,80,29,186,74,1,57,93,12,52,132,77,13,108,91,39,143,110,72,62,148,109,85,32,106,1,58,30,1,0,88,1,65,0,71,46,150,138,55,38,111,63,147,5,36,0,2,3,98,20,17,48,53,69,94,82,6,95,1,10,13,30,0,43,0,0,114,22,0,49,123,61,119,84,47,43,119,1,100,6,122,21,107,84,8,156,17,94,18,105,5,61,37,21,80,19,154,184,155,40,46,62,5,14,123,64,7,54,126,74,2,100,126,46,16,78,99,23,140,138,108,16,92,48,125,2,60,109,116,10,24,32,7,3,0,42,3,38,145,89,114,43,66,80,9,79,126,22,52,113,95,37,139,77,13,51,162,84,31,181,94,0,58,114,7,32,136,90,24,122,74,42,114,90,66,66,160,119,87,32,69,0,54,27,16,0,81,0,83,3,47,39,124,120,52,40,111,58,160,3,29,0,1,3,124,19,24,47,59,72,175,63,5,93,2,20,18,44,0,42,0,0,119,22,0,56,111,44,110,93,55,40,124,3,91,6,112,24,99,88,7,155,17,75,6,104,4,77,39,19,97,12,165